Protein 6TU2 (pdb70)

Foldseek 3Di:
DFQADADPPDDLLVLLVQCCVQQPDPAGNLVSLLVRLLRHAQVSLVVNQVSNCVVPVDGSLVRLCVRDDDLLSVLSNLSNDDLLVSLLVQCVVQLPDPHGPLVSLLLVLQADALVSLVSNQVVNVVVDVDGPLVSLVVHDDDLLSVLSVLSSNNAADADQDEDVVVLVVLLVQCCVQFVVDDAGDSVSLSCPLRHYHLNHVVSNQVVNCVPVVDGPLVRLVVRDDDSSNVNSVSNSCSSVPVLLSLLVVCVVQQPDLAGVSSSLSCSLSSCNPPQLVSNQVSNCVPPVDTSLVSLPVRDDDSSSVSSNSSSNHD/DFQADADDPADLLVLLVQLVVQQPDPAGDLVSVLVRLLRHAQVSLVVNQVSNCVVPVDRSLVSLCVRDDDLLSVLSNLSNDDLLVSLLVQCCVQLPDDHGPLVSLLLPLLADALVSLVSNQVVNVVVDVDGSLVSLVVHDDDLLSVLSNLSSNNAADADQDEDVVVLVVLLVVLCDQFVVHDAGPLVSLSCPLRHYHLNHVVSNQVVNCVVVVDGSLVRLPVRDDDSSSVNSVSNVVSSVPVLLSLLVVLVVQQPDLAGVSSSLSCSLSSCNVPQLVVNQVSNCVVPVDGSLVSLVVHDDDSSSVSSNSSSNYD/DFFADADDPQDLLVLLVQLVVQLPDPAGNLVSLLVRLLRHAQVSLQSNQVNNCVVPVDGPLVSLCVRDDDLSNVLSNLSNDDLLVSLLVQCVVQLPDPHGPLVSLLLVLLADALVSLVVNQVVNVVVDVDGPLVSLVVHDDDVLNVLSNLSSNSAADADQDEDVVVLVVLLVVLCVQFDVDPAHDSVSLSCPLRHYHLNHVVVSQVVNCVVVVDGSLVRLVVHDDDSSNVSSVSNVCNSVPVLLSLLVVCVVQQPDLAGVSVSLSCSLSSCNPPQLVVNQVSNCVPPVDGSLVRLVVRDDDSSSVSSNSSNNYD

Organism: Rattus norvegicus (NCBI:txid10116)

InterPro domains:
  IPR001464 Annexin [PR00196] (212-234)
  IPR001464 Annexin [PR00196] (252-268)
  IPR001464 Annexin [PR00196] (279-300)
  IPR001464 Annexin [PR00196] (362-388)
  IPR001464 Annexin [PR00196] (442-462)
  IPR001464 Annexin [PR00196] (486-499)
  IPR008157 Annexin A11 [PR01810] (33-47)
  IPR008157 Annexin A11 [PR01810] (50-64)
  IPR008157 Annexin A11 [PR01810] (95-105)
  IPR008157 Annexin A11 [PR01810] (165-177)
  IPR008157 Annexin A11 [PR01810] (180-190)
  IPR018252 Annexin repeat, conserved site [PS00223] (215-267)
  IPR018252 Annexin repeat, conserved site [PS00223] (287-339)
  IPR018252 Annexin repeat, conserved site [PS00223] (446-498)
  IPR018502 Annexin repeat [PF00191] (202-267)
  IPR018502 Annexin repeat [PF00191] (274-339)
  IPR018502 Annexin repeat [PF00191] (358-422)
  IPR018502 Annexin repeat [PF00191] (433-498)
  IPR018502 Annexin repeat [PS51897] (198-269)
  IPR018502 Annexin repeat [PS51897] (270-341)

Nearest PDB structures (foldseek):
  6tu2-assembly1_A  TM=1.003E+00  e=9.450E-45  Rattus norvegicus
  2zoc-assembly2_B  TM=9.859E-01  e=3.341E-31  Homo sapiens
  1n42-assembly1_A  TM=9.810E-01  e=4.465E-30  Rattus norvegicus
  1bc3-assembly1_A  TM=9.814E-01  e=4.662E-30  Ra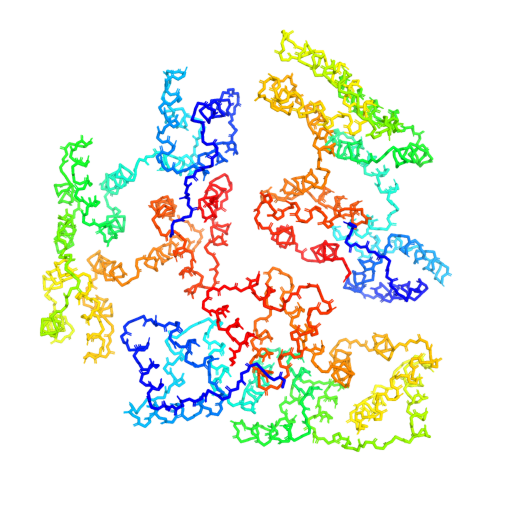ttus norvegicus
  1aii-assembly1_A  TM=9.787E-01  e=2.026E-29  Homo sapiens

CATH classification: 1.10.220.10 (+3 more: 1.10.220.10, 1.10.220.10, 1.10.220.10)

Secondary structure (DSSP, 8-state):
--S--PPSS--HHHHHHHHHHHHSSSS--HHHHHHHHTTS-HHHHHHHHHHHHHHHSS-HHHHHHHH--HHHHHHHHHHHS-HHHHHHHHHHHHHSSSS--HHHHHHHHHHS-HHHHHHHHHHHHHHSSS-HHHHHHHH--HHHHHHHHHHTT----------HHHHHHHHHHHHHHTTTSSS--HHHHHHHHHHS-HHHHHHHHHHHHHHHSS-HHHHHHHH--HHHHHHHHHHHHHHHHHHHHHHHHHHHHHSSSS--HHHHHHHHHHHTTTTHHHHHHHHHHHHSS-HHHHHHHH--HHHHHHHHHHHH--/--S----SS--HHHHHHHHHHHHSSSS--HHHHHHHHTTS-HHHHHHHHHHHHHHHSS-HHHHHHHH--HHHHHHHHHHHS-HHHHHHHHHHHHHSSSS--HHHHHHHHHHS-HHHHHHHHHHHHHHSSS-HHHHHHHH--HHHHHHHHHHTT----------HHHHHHHHHHHHHHTTTSSS--HHHHHHHHHHS-HHHHHHHHHHHHHHHSS-HHHHHHHH--HHHHHHHHHHHHHHHHHHHHHHHHHHHHH-SSS--HHHHHHHHHHTTTTTHHHHHHHHHHHHSS-HHHHHHHH--HHHHHHHHHHHH--/--S----SS--HHHHHHHHHHHHSSSS--HHHHHHHHTTS-HHHHHHHHHHHHHHHSS-HHHHHHHH--HHHHHHHHHHHS-HHHHHHHHHHHHHSSSS--HHHHHHHHHH--HHHHHHHHHHHHHHSSS-HHHHHHHH--HHHHHHHHHHTT----------HHHHHHHHHHHHHHTTTSSS--HHHHHHHHHHS-HHHHHHHHHHHHHHHSS-HHHHHHHH--HHHHHHHHHHHHHHHHHHHHHHHHHHHHHSSSS--HHHHHHHHHHHTTTTHHHHHHHHHHHHSS-HHHHHHHH--HHHHHHHHHHHH--

Structure (mmCIF, N/CA/C/O backbone):
data_6TU2
#
_entry.id   6TU2
#
_cell.length_a   39.070
_cell.length_b   86.690
_cell.length_c   87.300
_cell.angle_alpha   114.000
_cell.angle_beta   101.980
_cell.angle_gamma   97.210
#
_symmetry.space_group_name_H-M   'P 1'
#
loop_
_entity.id
_entity.type
_entity.pdbx_description
1 polymer Annexin
2 non-polymer 'CALCIUM ION'
3 water water
#
loop_
_atom_site.group_PDB
_atom_site.id
_atom_site.type_symbol
_atom_site.label_atom_id
_atom_site.label_alt_id
_atom_site.label_comp_id
_atom_site.label_asym_id
_atom_site.label_entity_id
_atom_site.label_seq_id
_atom_site.pdbx_PDB_ins_code
_atom_site.Cartn_x
_atom_site.Cartn_y
_atom_site.Cartn_z
_atom_site.occupancy
_atom_site.B_iso_or_equiv
_atom_site.auth_seq_id
_atom_site.auth_comp_id
_atom_site.auth_asym_id
_atom_site.auth_atom_id
_atom_site.pdbx_PDB_model_num
ATOM 1 N N . ARG A 1 12 ? 39.78800 10.10100 -3.53300 1.000 49.67000 189 ARG A N 1
ATOM 2 C CA . ARG A 1 12 ? 39.12900 11.09400 -2.69100 1.000 43.49000 189 ARG A CA 1
ATOM 3 C C . ARG A 1 12 ? 37.70700 10.65900 -2.33700 1.000 44.11000 189 ARG A C 1
ATOM 4 O O . ARG A 1 12 ? 37.02900 11.31500 -1.54900 1.000 43.41000 189 ARG A O 1
ATOM 24 N N . GLY A 1 13 ? 37.25800 9.54400 -2.92600 1.000 49.22000 190 GLY A N 1
ATOM 25 C CA . GLY A 1 13 ? 35.98000 8.96700 -2.56500 1.000 48.55000 190 GLY A CA 1
ATOM 26 C C . GLY A 1 13 ? 36.11700 7.92400 -1.46800 1.000 43.48000 190 GLY A C 1
ATOM 27 O O . GLY A 1 13 ? 37.21700 7.52300 -1.09600 1.000 47.88000 190 GLY A O 1
ATOM 31 N N . THR A 1 14 ? 34.96900 7.49200 -0.94400 1.000 40.42000 191 THR A N 1
ATOM 32 C CA . THR A 1 14 ? 34.94500 6.48700 0.11200 1.000 49.54000 191 THR A CA 1
ATOM 33 C C . THR A 1 14 ? 34.63700 5.08900 -0.40200 1.000 49.68000 191 THR A C 1
ATOM 34 O O . THR A 1 14 ? 35.00400 4.10900 0.25500 1.000 54.44000 191 THR A O 1
ATOM 45 N N . ILE A 1 15 ? 33.97200 4.97600 -1.54700 1.000 52.29000 192 ILE A N 1
ATOM 46 C CA . ILE A 1 15 ? 33.62300 3.69500 -2.14700 1.000 47.43000 192 ILE A CA 1
ATOM 47 C C . ILE A 1 15 ? 34.46200 3.51700 -3.40200 1.000 50.31000 192 ILE A C 1
ATOM 48 O O . ILE A 1 15 ? 34.47600 4.39000 -4.27900 1.000 57.62000 192 ILE A O 1
ATOM 64 N N . THR A 1 16 ? 35.17200 2.39700 -3.47900 1.000 57.20000 193 THR A N 1
ATOM 65 C CA . THR A 1 16 ? 36.00300 2.05900 -4.62200 1.000 53.12000 193 THR A CA 1
ATOM 66 C C . THR A 1 16 ? 35.71300 0.62100 -5.03100 1.000 52.31000 193 THR A C 1
ATOM 67 O O . THR A 1 16 ? 34.95700 -0.09600 -4.36900 1.000 49.43000 193 THR A O 1
ATOM 78 N N . ASP A 1 17 ? 36.31800 0.20300 -6.13900 1.000 55.30000 194 ASP A N 1
ATOM 79 C CA . ASP A 1 17 ? 36.06100 -1.13000 -6.66500 1.000 51.37000 194 ASP A CA 1
ATOM 80 C C . ASP A 1 17 ? 36.40300 -2.19400 -5.63200 1.000 52.87000 194 ASP A C 1
ATOM 81 O O . ASP A 1 17 ? 37.51100 -2.21800 -5.08600 1.000 56.59000 194 ASP A O 1
ATOM 90 N N . ALA A 1 18 ? 35.44400 -3.07500 -5.36400 1.000 54.34000 195 ALA A N 1
ATOM 91 C CA . ALA A 1 18 ? 35.71000 -4.24000 -4.53500 1.000 52.80000 195 ALA A CA 1
ATOM 92 C C . ALA A 1 18 ? 36.63100 -5.20100 -5.27500 1.000 49.28000 195 ALA A C 1
ATOM 93 O O . ALA A 1 18 ? 36.48900 -5.41400 -6.48200 1.000 57.51000 195 ALA A O 1
ATOM 100 N N . SER A 1 19 ? 37.58300 -5.77500 -4.54900 1.000 56.51000 196 SER A N 1
ATOM 101 C CA . SER A 1 19 ? 38.51900 -6.71400 -5.14700 1.000 58.53000 196 SER A CA 1
ATOM 102 C C . SER A 1 19 ? 37.90500 -8.11200 -5.22000 1.000 56.53000 196 SER A C 1
ATOM 103 O O . SER A 1 19 ? 36.92200 -8.42500 -4.54200 1.000 55.51000 196 SER A O 1
ATOM 111 N N . GLY A 1 20 ? 38.50200 -8.95500 -6.06100 1.000 57.41000 197 GLY A N 1
ATOM 112 C CA . GLY A 1 20 ? 37.98700 -10.29300 -6.28400 1.000 61.14000 197 GLY A CA 1
ATOM 113 C C . GLY A 1 20 ? 36.51000 -10.27600 -6.61400 1.000 61.48000 197 GLY A C 1
ATOM 114 O O . GLY A 1 20 ? 35.69600 -10.87600 -5.90400 1.000 54.87000 197 GLY A O 1
ATOM 118 N N . PHE A 1 21 ? 36.15500 -9.58900 -7.69600 1.000 57.16000 198 PHE A N 1
ATOM 119 C CA . PHE A 1 21 ? 34.76400 -9.31100 -8.01500 1.000 52.96000 198 PHE A CA 1
ATOM 120 C C . PHE A 1 21 ? 34.18100 -10.39000 -8.91600 1.000 49.13000 198 PHE A C 1
ATOM 121 O O . PHE A 1 21 ? 34.81000 -10.81600 -9.88800 1.000 52.21000 198 PHE A O 1
ATOM 138 N N . ASP A 1 22 ? 32.96800 -10.82700 -8.57900 1.000 45.05000 199 ASP A N 1
ATOM 139 C CA . ASP A 1 22 ? 32.18800 -11.73600 -9.40800 1.000 47.96000 199 ASP A CA 1
ATOM 140 C C . ASP A 1 22 ? 30.72900 -11.29400 -9.37300 1.000 44.64000 199 ASP A C 1
ATOM 141 O O . ASP A 1 22 ? 30.05400 -11.47000 -8.35100 1.000 41.74000 199 ASP A O 1
ATOM 150 N N . PRO A 1 23 ? 30.20300 -10.71700 -10.46000 1.000 50.89000 200 PRO A N 1
ATOM 151 C CA . PRO A 1 23 ? 28.82900 -10.18800 -10.39200 1.000 48.94000 200 PRO A CA 1
ATOM 152 C C . PRO A 1 23 ? 27.76400 -11.26800 -10.34700 1.000 42.56000 200 PRO A C 1
ATOM 153 O O . PRO A 1 23 ? 26.74200 -11.09200 -9.67200 1.000 40.35000 200 PRO A O 1
ATOM 164 N N . LEU A 1 24 ? 27.96100 -12.37800 -11.06100 1.000 49.63000 201 LEU A N 1
ATOM 165 C CA . LEU A 1 24 ? 26.98000 -13.45600 -11.02100 1.000 53.06000 201 LEU A CA 1
ATOM 166 C C . LEU A 1 24 ? 26.79800 -13.98500 -9.60500 1.000 49.51000 201 LEU A C 1
ATOM 167 O O . LEU A 1 24 ? 25.69900 -14.40900 -9.23300 1.000 50.63000 201 LEU A O 1
ATOM 183 N N . ARG A 1 25 ? 27.85900 -13.96000 -8.80100 1.000 47.49000 202 ARG A N 1
ATOM 184 C CA . ARG A 1 25 ? 27.76800 -14.43200 -7.42600 1.000 55.56000 202 ARG A CA 1
ATOM 185 C C . ARG A 1 25 ? 27.09000 -13.41000 -6.52500 1.000 50.89000 202 ARG A C 1
ATOM 186 O O . ARG A 1 25 ? 26.29100 -13.77700 -5.65600 1.000 49.95000 202 ARG A O 1
ATOM 207 N N . ASP A 1 26 ? 27.41800 -12.12900 -6.69400 1.000 52.30000 203 ASP A N 1
ATOM 208 C CA . ASP A 1 26 ? 26.71700 -11.09600 -5.94300 1.000 46.51000 203 ASP A CA 1
ATOM 209 C C . ASP A 1 26 ? 25.23700 -11.07700 -6.29500 1.000 43.68000 203 ASP A C 1
ATOM 210 O O . ASP A 1 26 ? 24.39700 -10.80200 -5.43100 1.000 41.72000 203 ASP A O 1
ATOM 219 N N . ALA A 1 27 ? 24.90000 -11.37900 -7.55100 1.000 40.53000 204 ALA A N 1
ATOM 220 C CA . ALA A 1 27 ? 23.49800 -11.52500 -7.92300 1.000 37.41000 204 ALA A CA 1
ATOM 221 C C . ALA A 1 27 ? 22.87100 -12.70900 -7.20200 1.000 40.99000 204 ALA A C 1
ATOM 222 O O . ALA A 1 27 ? 21.70100 -12.66000 -6.80600 1.000 40.80000 204 ALA A O 1
ATOM 229 N N . GLU A 1 28 ? 23.63700 -13.78800 -7.03500 1.000 45.46000 205 GLU A N 1
ATOM 230 C CA . GLU A 1 28 ? 23.16600 -14.92600 -6.25500 1.000 50.42000 205 GLU A CA 1
ATOM 231 C C . GLU A 1 28 ? 22.92100 -14.52700 -4.80600 1.000 49.00000 205 GLU A C 1
ATOM 232 O O . GLU A 1 28 ? 21.91900 -14.92700 -4.20300 1.000 43.83000 205 GLU A O 1
ATOM 244 N N . VAL A 1 29 ? 23.82000 -13.72300 -4.23400 1.000 48.69000 206 VAL A N 1
ATOM 245 C CA . VAL A 1 29 ? 23.62200 -13.23900 -2.87200 1.000 46.33000 206 VAL A CA 1
ATOM 246 C C . VAL A 1 29 ? 22.32100 -12.45500 -2.76800 1.000 42.71000 206 VAL A C 1
ATOM 247 O O . VAL A 1 29 ? 21.56000 -12.61000 -1.80400 1.000 43.90000 206 VAL A O 1
ATOM 260 N N . LEU A 1 30 ? 22.04400 -11.59900 -3.75400 1.000 43.83000 207 LEU A N 1
ATOM 261 C CA . LEU A 1 30 ? 20.85300 -10.75900 -3.68300 1.000 47.05000 207 LEU A CA 1
ATOM 262 C C . LEU A 1 30 ? 19.58800 -11.57400 -3.91600 1.000 44.15000 207 LEU A C 1
ATOM 263 O O . LEU A 1 30 ? 18.55100 -11.31300 -3.29400 1.000 43.43000 207 LEU A O 1
ATOM 279 N N . ARG A 1 31 ? 19.65000 -12.56000 -4.81200 1.000 48.35000 208 ARG A N 1
ATOM 280 C CA . ARG A 1 31 ? 18.50900 -13.44300 -5.02300 1.000 47.45000 208 ARG A CA 1
ATOM 281 C C . ARG A 1 31 ? 18.14400 -14.16800 -3.73300 1.000 48.33000 208 ARG A C 1
ATOM 282 O O . ARG A 1 31 ? 16.97200 -14.21600 -3.34100 1.000 53.08000 208 ARG A O 1
ATOM 303 N N . LYS A 1 32 ? 19.14300 -14.73400 -3.05400 1.000 44.30000 209 LYS A N 1
ATOM 304 C CA . LYS A 1 32 ? 18.87700 -15.44600 -1.80900 1.000 50.48000 209 LYS A CA 1
ATOM 305 C C . LYS A 1 32 ? 18.36200 -14.50900 -0.72500 1.000 48.90000 209 LYS A C 1
ATOM 306 O O . LYS A 1 32 ? 17.59100 -14.93200 0.14300 1.000 49.58000 209 LYS A O 1
ATOM 325 N N . ALA A 1 33 ? 18.76600 -13.23700 -0.75700 1.000 44.82000 210 ALA A N 1
ATOM 326 C CA . ALA A 1 33 ? 18.30500 -12.29000 0.25000 1.000 43.97000 210 ALA A CA 1
ATOM 327 C C . ALA A 1 33 ? 16.85500 -11.87800 0.03700 1.000 47.33000 210 ALA A C 1
ATOM 328 O O . ALA A 1 33 ? 16.22100 -11.38600 0.97600 1.000 48.51000 210 ALA A O 1
ATOM 335 N N . MET A 1 34 ? 16.31800 -12.06400 -1.16800 1.000 47.87000 211 MET A N 1
ATOM 336 C CA . MET A 1 34 ? 14.94400 -11.69400 -1.47700 1.000 50.20000 211 MET A CA 1
ATOM 337 C C . MET A 1 34 ? 14.03900 -12.88500 -1.73200 1.000 53.11000 211 MET A C 1
ATOM 338 O O . MET A 1 34 ? 12.83000 -12.78300 -1.51200 1.000 48.76000 211 MET A O 1
ATOM 352 N N . LYS A 1 35 ? 14.59200 -14.00200 -2.19600 1.000 57.80000 212 LYS A N 1
ATOM 353 C CA . LYS A 1 35 ? 13.78400 -15.18300 -2.46400 1.000 56.16000 212 LYS A CA 1
ATOM 354 C C . LYS A 1 35 ? 13.15200 -15.69500 -1.17600 1.000 55.70000 212 LYS A C 1
ATOM 355 O O . LYS A 1 35 ? 13.79600 -15.74900 -0.12500 1.000 52.75000 212 LYS A O 1
ATOM 374 N N . GLY A 1 36 ? 11.87900 -16.06600 -1.26200 1.000 59.28000 213 GLY A N 1
ATOM 375 C CA . GLY A 1 36 ? 11.16900 -16.60300 -0.12000 1.000 60.28000 213 GLY A CA 1
ATOM 376 C C . GLY A 1 36 ? 10.51300 -15.52600 0.71800 1.000 56.01000 213 GLY A C 1
ATOM 377 O O . GLY A 1 36 ? 10.50900 -14.33900 0.38500 1.000 62.94000 213 GLY A O 1
ATOM 381 N N . PHE A 1 37 ? 9.94300 -15.96200 1.83900 1.000 52.73000 214 PHE A N 1
ATOM 382 C CA . PHE A 1 37 ? 9.30000 -15.02700 2.74900 1.000 56.58000 214 PHE A CA 1
ATOM 383 C C . PHE A 1 37 ? 10.35200 -14.18200 3.45900 1.000 52.02000 214 PHE A C 1
ATOM 384 O O . PHE A 1 37 ? 11.51300 -14.57400 3.59800 1.000 59.54000 214 PHE A O 1
ATOM 401 N N . GLY A 1 38 ? 9.93400 -13.00600 3.90800 1.000 55.06000 215 GLY A N 1
ATOM 402 C CA . GLY A 1 38 ? 10.83500 -12.10000 4.59400 1.000 64.99000 215 GLY A CA 1
ATOM 403 C C . GLY A 1 38 ? 11.93700 -11.58700 3.68000 1.000 65.54000 215 GLY A C 1
ATOM 404 O O . GLY A 1 38 ? 12.03500 -11.93100 2.50200 1.000 66.18000 215 GLY A O 1
ATOM 408 N N . THR A 1 39 ? 12.78800 -10.74000 4.25600 1.000 60.72000 216 THR A N 1
ATOM 409 C CA . THR A 1 39 ? 13.86700 -10.10200 3.51800 1.000 51.91000 216 THR A CA 1
ATOM 410 C C . THR A 1 39 ? 15.10600 -10.01600 4.39600 1.000 49.12000 216 THR A C 1
ATOM 411 O O . THR A 1 39 ? 15.00500 -9.79900 5.60600 1.000 65.65000 216 THR A O 1
ATOM 422 N N . ASP A 1 40 ? 16.27500 -10.17900 3.77700 1.000 46.11000 217 ASP A N 1
ATOM 423 C CA . ASP A 1 40 ? 17.55900 -10.09400 4.47300 1.000 45.13000 217 ASP A CA 1
ATOM 424 C C . ASP A 1 40 ? 18.20100 -8.75400 4.12200 1.000 50.90000 217 ASP A C 1
ATOM 425 O O . ASP A 1 40 ? 19.08300 -8.65500 3.26800 1.000 48.17000 217 ASP A O 1
ATOM 434 N N . GLU A 1 41 ? 17.75100 -7.70500 4.81600 1.000 48.26000 218 GLU A N 1
ATOM 435 C CA . GLU A 1 41 ? 18.21600 -6.36000 4.49600 1.000 48.35000 218 GLU A CA 1
ATOM 436 C C . GLU A 1 41 ? 19.71900 -6.21500 4.70000 1.000 44.93000 218 GLU A C 1
ATOM 437 O O . GLU A 1 41 ? 20.36100 -5.40900 4.01800 1.000 50.52000 218 GLU A O 1
ATOM 449 N N . GLN A 1 42 ? 20.30000 -6.98100 5.62500 1.000 47.45000 219 GLN A N 1
ATOM 450 C CA . GLN A 1 42 ? 21.72000 -6.81700 5.91900 1.000 48.92000 219 GLN A CA 1
ATOM 451 C C . GLN A 1 42 ? 22.58800 -7.29800 4.76200 1.000 42.25000 219 GLN A C 1
ATOM 452 O O . GLN A 1 42 ? 23.62800 -6.69800 4.47000 1.000 41.91000 219 GLN A O 1
ATOM 466 N N . ALA A 1 43 ? 22.18400 -8.38300 4.09500 1.000 48.65000 220 ALA A N 1
ATOM 467 C CA . ALA A 1 43 ? 22.98800 -8.90900 2.99600 1.000 49.15000 220 ALA A CA 1
ATOM 468 C C . ALA A 1 43 ? 22.96700 -7.96900 1.79500 1.000 46.84000 220 ALA A C 1
ATOM 469 O O . ALA A 1 43 ? 23.97800 -7.81500 1.10000 1.000 51.11000 220 ALA A O 1
ATOM 476 N N . ILE A 1 44 ? 21.82000 -7.34000 1.53000 1.000 42.91000 221 ILE A N 1
ATOM 477 C CA . ILE A 1 44 ? 21.75000 -6.34200 0.46500 1.000 48.87000 221 ILE A CA 1
ATOM 478 C C . ILE A 1 44 ? 22.73700 -5.21500 0.73400 1.000 43.06000 221 ILE A C 1
ATOM 479 O O . ILE A 1 44 ? 23.46300 -4.77500 -0.16600 1.000 33.33000 221 ILE A O 1
ATOM 495 N N . ILE A 1 45 ? 22.78500 -4.73600 1.98000 1.000 51.41000 222 ILE A N 1
ATOM 496 C CA . ILE A 1 45 ? 23.66000 -3.62100 2.32800 1.000 48.13000 222 ILE A CA 1
ATOM 497 C C . ILE A 1 45 ? 25.12200 -4.03900 2.25000 1.000 52.11000 222 ILE A C 1
ATOM 498 O O . ILE A 1 45 ? 25.96400 -3.31100 1.71200 1.000 50.37000 222 ILE A O 1
ATOM 514 N N . ASP A 1 46 ? 25.45000 -5.21100 2.79900 1.000 49.25000 223 ASP A N 1
ATOM 515 C CA . ASP A 1 46 ? 26.83300 -5.67400 2.76900 1.000 51.15000 223 ASP A CA 1
ATOM 516 C C . ASP A 1 46 ? 27.34800 -5.80400 1.34300 1.000 53.40000 223 ASP A C 1
ATOM 517 O O . ASP A 1 46 ? 28.54400 -5.61300 1.09600 1.000 59.24000 223 ASP A O 1
ATOM 526 N N . CYS A 1 47 ? 26.46700 -6.12000 0.39400 1.000 49.63000 224 CYS A N 1
ATOM 527 C CA . CYS A 1 47 ? 26.87700 -6.34100 -0.99800 1.000 46.25000 224 CYS A CA 1
ATOM 528 C C . CYS A 1 47 ? 26.87500 -5.03100 -1.78100 1.000 49.07000 224 CYS A C 1
ATOM 529 O O . CYS A 1 47 ? 27.93300 -4.52900 -2.17000 1.000 46.52000 224 CYS A O 1
ATOM 537 N N . LEU A 1 48 ? 25.68800 -4.46700 -2.01900 1.000 43.56000 225 LEU A N 1
ATOM 538 C CA . LEU A 1 48 ? 25.59200 -3.27900 -2.86200 1.000 44.65000 225 LEU A CA 1
ATOM 539 C C . LEU A 1 48 ? 26.39500 -2.11800 -2.28600 1.000 45.01000 225 LEU A C 1
ATOM 540 O O . LEU A 1 48 ? 27.04300 -1.37300 -3.03000 1.000 50.50000 225 LEU A O 1
ATOM 556 N N . GLY A 1 49 ? 26.36500 -1.94700 -0.96400 1.000 40.31000 226 GLY A N 1
ATOM 557 C CA . GLY A 1 49 ? 27.08600 -0.85300 -0.34200 1.000 41.75000 226 GLY A CA 1
ATOM 558 C C . GLY A 1 49 ? 28.59400 -0.97600 -0.41700 1.000 50.38000 226 GLY A C 1
ATOM 559 O O . GLY A 1 49 ? 29.29600 0.01700 -0.19600 1.000 53.12000 226 GLY A O 1
ATOM 563 N N . SER A 1 50 ? 29.11100 -2.16800 -0.72200 1.000 44.49000 227 SER A N 1
ATOM 564 C CA . SER A 1 50 ? 30.54800 -2.40000 -0.79000 1.000 45.70000 227 SER A CA 1
ATOM 565 C C . SER A 1 50 ? 31.03000 -2.60100 -2.22300 1.000 48.39000 227 SER A C 1
ATOM 566 O O . SER A 1 50 ? 32.10400 -3.17100 -2.43800 1.000 49.92000 227 SER A O 1
ATOM 574 N N . ARG A 1 51 ? 30.26000 -2.14000 -3.20600 1.000 49.08000 228 ARG A N 1
ATOM 575 C CA . ARG A 1 51 ? 30.62800 -2.24700 -4.61000 1.000 44.15000 228 ARG A CA 1
ATOM 576 C C . ARG A 1 51 ? 30.58900 -0.87200 -5.25600 1.000 43.64000 228 ARG A C 1
ATOM 577 O O . ARG A 1 51 ? 29.72300 -0.05100 -4.93800 1.000 42.05000 228 ARG A O 1
ATOM 598 N N . SER A 1 52 ? 31.53000 -0.62500 -6.16400 1.000 43.57000 229 SER A N 1
ATOM 599 C CA . SER A 1 52 ? 31.47200 0.58200 -6.97200 1.000 46.55000 229 SER A CA 1
ATOM 600 C C . SER A 1 52 ? 30.22700 0.55600 -7.85300 1.000 43.66000 229 SER A C 1
ATOM 601 O O . SER A 1 52 ? 29.61600 -0.49300 -8.08200 1.000 39.17000 229 SER A O 1
ATOM 609 N N . ASN A 1 53 ? 29.85000 1.73400 -8.35600 1.000 42.99000 230 ASN A N 1
ATOM 610 C CA . ASN A 1 53 ? 28.64000 1.82500 -9.16600 1.000 43.45000 230 ASN A CA 1
ATOM 611 C C . ASN A 1 53 ? 28.75400 0.97600 -10.42500 1.000 38.84000 230 ASN A C 1
ATOM 612 O O . ASN A 1 53 ? 27.79700 0.29300 -10.80700 1.000 35.58000 230 ASN A O 1
ATOM 623 N N . LYS A 1 54 ? 29.91400 1.00900 -11.08900 1.000 39.07000 231 LYS A N 1
ATOM 624 C CA . LYS A 1 54 ? 30.08600 0.20100 -12.29200 1.000 41.38000 231 LYS A CA 1
ATOM 625 C C . LYS A 1 54 ? 29.91600 -1.28100 -11.99200 1.000 38.25000 231 LYS A C 1
ATOM 626 O O . LYS A 1 54 ? 29.42100 -2.03300 -12.83900 1.000 44.30000 231 LYS A O 1
ATOM 645 N N . GLN A 1 55 ? 30.31800 -1.71900 -10.79800 1.000 42.17000 232 GLN A N 1
ATOM 646 C CA . GLN A 1 55 ? 30.13400 -3.11600 -10.42500 1.000 35.54000 232 GLN A CA 1
ATOM 647 C C . GLN A 1 55 ? 28.66800 -3.43500 -10.16600 1.000 34.70000 232 GLN A C 1
ATOM 648 O O . GLN A 1 55 ? 28.21200 -4.54000 -10.47600 1.000 35.56000 232 GLN A O 1
ATOM 662 N N . ARG A 1 56 ? 27.91200 -2.48600 -9.61300 1.000 34.85000 233 ARG A N 1
ATOM 663 C CA . ARG A 1 56 ? 26.48300 -2.70800 -9.44200 1.000 38.66000 233 ARG A CA 1
ATOM 664 C C . ARG A 1 56 ? 25.77200 -2.84900 -10.78000 1.000 38.30000 233 ARG A C 1
ATOM 665 O O . ARG A 1 56 ? 24.70600 -3.47100 -10.84200 1.000 38.88000 233 ARG A O 1
ATOM 686 N N . GLN A 1 57 ? 26.34000 -2.29300 -11.85200 1.000 36.11000 234 GLN A N 1
ATOM 687 C CA . GLN A 1 57 ? 25.74800 -2.46800 -13.17300 1.000 36.50000 234 GLN A CA 1
ATOM 688 C C . GLN A 1 57 ? 26.01400 -3.87000 -13.70400 1.000 36.15000 234 GLN A C 1
ATOM 689 O O . GLN A 1 57 ? 25.12400 -4.49800 -14.28900 1.000 32.23000 234 GLN A O 1
ATOM 703 N N . GLN A 1 58 ? 27.23400 -4.37300 -13.51100 1.000 36.30000 235 GLN A N 1
ATOM 704 C CA . GLN A 1 58 ? 27.52200 -5.76400 -13.84500 1.000 44.19000 235 GLN A CA 1
ATOM 705 C C . GLN A 1 58 ? 26.62000 -6.71000 -13.06200 1.000 36.98000 235 GLN A C 1
ATOM 706 O O . GLN A 1 58 ? 26.02600 -7.63300 -13.63000 1.000 40.29000 235 GLN A O 1
ATOM 720 N N . ILE A 1 59 ? 26.50600 -6.49400 -11.74900 1.000 36.76000 236 ILE A N 1
ATOM 721 C CA . ILE A 1 59 ? 25.60300 -7.30600 -10.93600 1.000 40.66000 236 ILE A CA 1
ATOM 722 C C . ILE A 1 59 ? 24.19800 -7.26400 -11.51300 1.000 42.61000 236 ILE A C 1
ATOM 723 O O . ILE A 1 59 ? 23.50900 -8.28800 -11.60100 1.000 50.14000 236 ILE A O 1
ATOM 739 N N . LEU A 1 60 ? 23.74900 -6.07300 -11.90800 1.000 37.88000 237 LEU A N 1
ATOM 740 C CA . LEU A 1 60 ? 22.41700 -5.93100 -12.47900 1.000 40.55000 237 LEU A CA 1
ATOM 741 C C . LEU A 1 60 ? 22.26700 -6.78500 -13.72900 1.000 43.08000 237 LEU A C 1
ATOM 742 O O . LEU A 1 60 ? 21.23500 -7.43700 -13.92700 1.000 42.21000 237 LEU A O 1
ATOM 758 N N . LEU A 1 61 ? 23.29800 -6.80400 -14.57700 1.000 44.03000 238 LEU A N 1
ATOM 759 C CA . LEU A 1 61 ? 23.24200 -7.59100 -15.80400 1.000 45.19000 238 LEU A CA 1
ATOM 760 C C . LEU A 1 61 ? 23.35700 -9.08100 -15.51000 1.000 38.49000 238 LEU A C 1
ATOM 761 O O . LEU A 1 61 ? 22.73100 -9.90300 -16.18800 1.000 39.41000 238 LEU A O 1
ATOM 777 N N . SER A 1 62 ? 24.15500 -9.44900 -14.50500 1.000 44.68000 239 SER A N 1
ATOM 778 C CA . SER A 1 62 ? 24.26800 -10.85500 -14.13100 1.000 42.33000 239 SER A CA 1
ATOM 779 C C . SER A 1 62 ? 22.98400 -11.36000 -13.48600 1.000 31.65000 239 SER A C 1
ATOM 780 O O . SER A 1 62 ? 22.57400 -12.50300 -13.71500 1.000 34.70000 239 SER A O 1
ATOM 788 N N . PHE A 1 63 ? 22.33700 -10.52400 -12.67400 1.000 36.33000 240 PHE A N 1
ATOM 789 C CA . PHE A 1 63 ? 21.08400 -10.92600 -12.04300 1.000 38.86000 240 PHE A CA 1
ATOM 790 C C . PHE A 1 63 ? 20.03200 -11.26200 -13.09200 1.000 31.28000 240 PHE A C 1
ATOM 791 O O . PHE A 1 63 ? 19.38400 -12.31200 -13.02700 1.000 34.94000 240 PHE A O 1
ATOM 808 N N . LYS A 1 64 ? 19.85500 -10.38000 -14.07600 1.000 34.47000 241 LYS A N 1
ATOM 809 C CA . LYS A 1 64 ? 18.84600 -10.60500 -15.10500 1.000 38.03000 241 LYS A CA 1
ATOM 810 C C . LYS A 1 64 ? 19.21000 -11.78300 -16.00100 1.000 39.66000 241 LYS A C 1
ATOM 811 O O . LYS A 1 64 ? 18.32200 -12.51700 -16.45100 1.000 34.03000 241 LYS A O 1
ATOM 830 N N . THR A 1 65 ? 20.50400 -11.98700 -16.26100 1.000 35.49000 242 THR A N 1
ATOM 831 C CA . THR A 1 65 ? 20.92900 -13.12200 -17.07300 1.000 38.85000 242 THR A CA 1
ATOM 832 C C . THR A 1 65 ? 20.60200 -14.44200 -16.38600 1.000 37.83000 242 THR A C 1
ATOM 833 O O . THR A 1 65 ? 20.04400 -15.35800 -17.00400 1.000 34.57000 242 THR A O 1
ATOM 844 N N . ALA A 1 66 ? 20.94500 -14.55900 -15.10100 1.000 35.13000 243 ALA A N 1
ATOM 845 C CA . ALA A 1 66 ? 20.80400 -15.83800 -14.41500 1.000 40.83000 243 ALA A CA 1
ATOM 846 C C . ALA A 1 66 ? 19.34200 -16.19900 -14.19600 1.000 41.86000 243 ALA A C 1
ATOM 847 O O . ALA A 1 66 ? 18.94600 -17.35100 -14.40700 1.000 38.06000 243 ALA A O 1
ATOM 854 N N . TYR A 1 67 ? 18.52100 -15.23400 -13.77700 1.000 34.57000 244 TYR A N 1
ATOM 855 C CA . TYR A 1 67 ? 17.17000 -15.52700 -13.32500 1.000 35.19000 244 TYR A CA 1
ATOM 856 C C . TYR A 1 67 ? 16.07900 -14.94100 -14.20500 1.000 36.20000 244 TYR A C 1
ATOM 857 O O . TYR A 1 67 ? 14.90000 -15.22400 -13.96300 1.000 37.40000 244 TYR A O 1
ATOM 875 N N . GLY A 1 68 ? 16.42600 -14.14600 -15.21300 1.000 41.36000 245 GLY A N 1
ATOM 876 C CA . GLY A 1 68 ? 15.40400 -13.52000 -16.03200 1.000 33.84000 245 GLY A CA 1
ATOM 877 C C . GLY A 1 68 ? 14.43900 -12.66300 -15.24600 1.000 39.10000 245 GLY A C 1
ATOM 878 O O . GLY A 1 68 ? 13.26500 -12.55800 -15.61700 1.000 37.97000 245 GLY A O 1
ATOM 882 N N . LYS A 1 69 ? 14.90100 -12.05900 -14.15500 1.000 43.86000 246 LYS A N 1
ATOM 883 C CA . LYS A 1 69 ? 14.12800 -11.10800 -13.37400 1.000 38.40000 246 LYS A CA 1
ATOM 884 C C . LYS A 1 69 ? 14.89200 -9.79500 -13.30900 1.000 34.23000 246 LYS A C 1
ATOM 885 O O . LYS A 1 69 ? 16.11500 -9.76000 -13.46600 1.000 36.07000 246 LYS A O 1
ATOM 904 N N . ASP A 1 70 ? 14.16000 -8.71000 -13.07200 1.000 39.97000 247 ASP A N 1
ATOM 905 C CA . ASP A 1 70 ? 14.76100 -7.38600 -12.98100 1.000 42.14000 247 ASP A CA 1
ATOM 906 C C . ASP A 1 70 ? 15.12600 -7.10500 -11.52900 1.000 36.68000 247 ASP A C 1
ATOM 907 O O . ASP A 1 70 ? 14.24700 -7.02500 -10.66500 1.000 43.84000 247 ASP A O 1
ATOM 916 N N . LEU A 1 71 ? 16.42500 -6.95500 -11.27100 1.000 41.19000 248 LEU A N 1
ATOM 917 C CA . LEU A 1 71 ? 16.90000 -6.69900 -9.91600 1.000 36.86000 248 LEU A CA 1
ATOM 918 C C . LEU A 1 71 ? 16.23400 -5.46400 -9.32100 1.000 43.83000 248 LEU A C 1
ATOM 919 O O . LEU A 1 71 ? 15.69900 -5.50800 -8.20700 1.000 43.33000 248 LEU A O 1
ATOM 935 N N . ILE A 1 72 ? 16.25800 -4.34800 -10.05200 1.000 45.94000 249 ILE A N 1
ATOM 936 C CA . ILE A 1 72 ? 15.68000 -3.11200 -9.53300 1.000 44.75000 249 ILE A CA 1
ATOM 937 C C . ILE A 1 72 ? 14.20300 -3.30600 -9.21600 1.000 49.13000 249 ILE A C 1
ATOM 938 O O . ILE A 1 72 ? 13.70200 -2.81500 -8.19700 1.000 45.46000 249 ILE A O 1
ATOM 954 N N . LYS A 1 73 ? 13.48200 -4.02200 -10.07900 1.000 50.04000 250 LYS A N 1
ATOM 955 C CA . LYS A 1 73 ? 12.06400 -4.24800 -9.82500 1.000 49.85000 250 LYS A CA 1
ATOM 956 C C . LYS A 1 73 ? 11.85900 -5.03900 -8.54000 1.000 47.66000 250 LYS A C 1
ATOM 957 O O . LYS A 1 73 ? 10.92300 -4.77000 -7.77800 1.000 44.73000 250 LYS A O 1
ATOM 976 N N . ASP A 1 74 ? 12.72700 -6.01900 -8.28000 1.000 41.87000 251 ASP A N 1
ATOM 977 C CA . ASP A 1 74 ? 12.54700 -6.87100 -7.10900 1.000 52.80000 251 ASP A CA 1
ATOM 978 C C . ASP A 1 74 ? 12.87200 -6.11800 -5.82400 1.000 50.57000 251 ASP A C 1
ATOM 979 O O . ASP A 1 74 ? 12.10200 -6.16300 -4.85900 1.000 46.56000 251 ASP A O 1
ATOM 988 N N . LEU A 1 75 ? 14.01100 -5.42200 -5.79000 1.000 50.16000 252 LEU A N 1
ATOM 989 C CA . LEU A 1 75 ? 14.32500 -4.59200 -4.63200 1.000 45.73000 252 LEU A CA 1
ATOM 990 C C . LEU A 1 75 ? 13.22500 -3.56900 -4.38500 1.000 42.92000 252 LEU A C 1
ATOM 991 O O . LEU A 1 75 ? 12.85900 -3.29900 -3.23500 1.000 42.62000 252 LEU A O 1
ATOM 1007 N N . LYS A 1 76 ? 12.67600 -2.99900 -5.45700 1.000 49.03000 253 LYS A N 1
ATOM 1008 C CA . LYS A 1 76 ? 11.65600 -1.96500 -5.31800 1.000 47.28000 253 LYS A CA 1
ATOM 1009 C C . LYS A 1 76 ? 10.41200 -2.50500 -4.62300 1.000 48.82000 253 LYS A C 1
ATOM 1010 O O . LYS A 1 76 ? 9.77700 -1.79600 -3.83300 1.000 45.38000 253 LYS A O 1
ATOM 1029 N N . SER A 1 77 ? 10.05600 -3.76100 -4.89000 1.000 50.57000 254 SER A N 1
ATOM 1030 C CA . SER A 1 77 ? 8.90800 -4.38400 -4.24600 1.000 48.17000 254 SER A CA 1
ATOM 1031 C C . SER A 1 77 ? 9.26000 -5.05200 -2.92500 1.000 54.70000 254 SER A C 1
ATOM 1032 O O . SER A 1 77 ? 8.36500 -5.28500 -2.10500 1.000 54.44000 254 SER A O 1
ATOM 1040 N N . GLU A 1 78 ? 10.53500 -5.36400 -2.70100 1.000 59.78000 255 GLU A N 1
ATOM 1041 C CA . GLU A 1 78 ? 10.95600 -6.02100 -1.47200 1.000 49.07000 255 GLU A CA 1
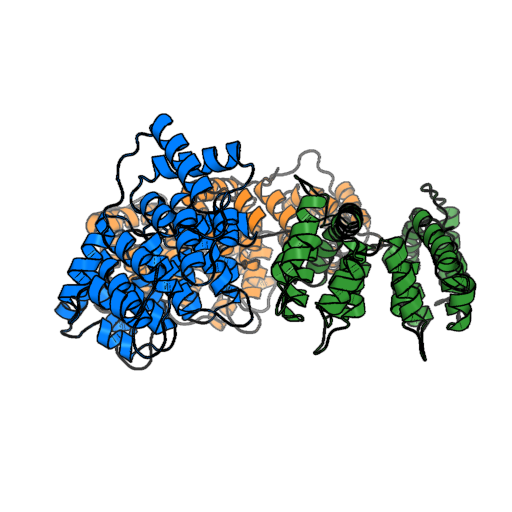ATOM 1042 C C . GLU A 1 78 ? 11.22400 -5.02300 -0.35200 1.000 48.90000 255 GLU A C 1
ATOM 1043 O O . GLU A 1 78 ? 10.91400 -5.30100 0.81100 1.000 50.76000 255 GLU A O 1
ATOM 1055 N N . LEU A 1 79 ? 11.79300 -3.86900 -0.68000 1.000 52.77000 256 LEU A N 1
ATOM 1056 C CA . LEU A 1 79 ? 12.15000 -2.85600 0.30000 1.000 47.21000 256 LEU A CA 1
ATOM 1057 C C . LEU A 1 79 ? 11.12600 -1.72800 0.29300 1.000 44.77000 256 LEU A C 1
ATOM 1058 O O . LEU A 1 79 ? 10.26100 -1.63900 -0.58200 1.000 46.31000 256 LEU A O 1
ATOM 1074 N N . SER A 1 80 ? 11.23500 -0.85200 1.28800 1.000 50.91000 257 SER A N 1
ATOM 1075 C CA . SER A 1 80 ? 10.30200 0.25600 1.42600 1.000 49.04000 257 SER A CA 1
ATOM 1076 C C . SER A 1 80 ? 10.97900 1.38100 2.19300 1.000 53.61000 257 SER A C 1
ATOM 1077 O O . SER A 1 80 ? 12.06100 1.21300 2.76300 1.000 49.60000 257 SER A O 1
ATOM 1085 N N . GLY A 1 81 ? 10.32200 2.54100 2.19800 1.000 51.65000 258 GLY A N 1
ATOM 1086 C CA . GLY A 1 81 ? 10.81100 3.67100 2.95600 1.000 46.60000 258 GLY A CA 1
ATOM 1087 C C . GLY A 1 81 ? 12.07900 4.26300 2.36300 1.000 52.87000 258 GLY A C 1
ATOM 1088 O O . GLY A 1 81 ? 12.44400 4.02600 1.20800 1.000 57.45000 258 GLY A O 1
ATOM 1092 N N . ASN A 1 82 ? 12.76000 5.05600 3.19200 1.000 46.97000 259 ASN A N 1
ATOM 1093 C CA . ASN A 1 82 ? 13.99700 5.69100 2.76000 1.000 45.52000 259 ASN A CA 1
ATOM 1094 C C . ASN A 1 82 ? 15.13200 4.69100 2.59600 1.000 45.59000 259 ASN A C 1
ATOM 1095 O O . ASN A 1 82 ? 16.11900 5.00000 1.92000 1.000 44.67000 259 ASN A O 1
ATOM 1106 N N . PHE A 1 83 ? 15.02000 3.50200 3.19200 1.000 41.33000 260 PHE A N 1
ATOM 1107 C CA . PHE A 1 83 ? 16.00400 2.46300 2.91300 1.000 47.51000 260 PHE A CA 1
ATOM 1108 C C . PHE A 1 83 ? 15.90700 2.00500 1.46400 1.000 42.82000 260 PHE A C 1
ATOM 1109 O O . PHE A 1 83 ? 16.93100 1.79600 0.80400 1.000 47.06000 260 PHE A O 1
ATOM 1126 N N . GLU A 1 84 ? 14.68500 1.84500 0.95200 1.000 48.27000 261 GLU A N 1
ATOM 1127 C CA . GLU A 1 84 ? 14.51000 1.56400 -0.47000 1.000 50.62000 261 GLU A CA 1
ATOM 1128 C C . GLU A 1 84 ? 15.13200 2.66400 -1.31800 1.000 44.45000 261 GLU A C 1
ATOM 1129 O O . GLU A 1 84 ? 15.89000 2.39100 -2.25500 1.000 41.66000 261 GLU A O 1
ATOM 1141 N N . LYS A 1 85 ? 14.81100 3.92100 -1.00300 1.000 49.39000 262 LYS A N 1
ATOM 1142 C CA . LYS A 1 85 ? 15.26100 5.03400 -1.83100 1.000 42.97000 262 LYS A CA 1
ATOM 1143 C C . LYS A 1 85 ? 16.78100 5.07600 -1.92600 1.000 40.49000 262 LYS A C 1
ATOM 1144 O O . LYS A 1 85 ? 17.33600 5.36600 -2.99100 1.000 44.19000 262 LYS A O 1
ATOM 1163 N N . THR A 1 86 ? 17.47300 4.78700 -0.82400 1.000 43.89000 263 THR A N 1
ATOM 1164 C CA . THR A 1 86 ? 18.93100 4.78100 -0.86000 1.000 45.65000 263 THR A CA 1
ATOM 1165 C C . THR A 1 86 ? 19.44800 3.68700 -1.78300 1.000 36.75000 263 THR A C 1
ATOM 1166 O O . THR A 1 86 ? 20.40600 3.89700 -2.53700 1.000 31.62000 263 THR A O 1
ATOM 1177 N N . ILE A 1 87 ? 18.82700 2.50800 -1.73800 1.000 43.21000 264 ILE A N 1
ATOM 1178 C CA . ILE A 1 87 ? 19.28800 1.39400 -2.55900 1.000 42.55000 264 ILE A CA 1
ATOM 1179 C C . ILE A 1 87 ? 19.06100 1.69200 -4.03600 1.000 41.96000 264 ILE A C 1
ATOM 1180 O O . ILE A 1 87 ? 19.95700 1.51000 -4.86900 1.000 39.86000 264 ILE A O 1
ATOM 1196 N N . LEU A 1 88 ? 17.85900 2.15700 -4.38600 1.000 32.78000 265 LEU A N 1
ATOM 1197 C CA . LEU A 1 88 ? 17.57600 2.48100 -5.78000 1.000 40.97000 265 LEU A CA 1
ATOM 1198 C C . LEU A 1 88 ? 18.48600 3.59500 -6.28100 1.000 32.17000 265 LEU A C 1
ATOM 1199 O O . LEU A 1 88 ? 18.94700 3.56000 -7.42800 1.000 38.48000 265 LEU A O 1
ATOM 1215 N N . ALA A 1 89 ? 18.75900 4.59100 -5.43700 1.000 33.16000 266 ALA A N 1
ATOM 1216 C CA . ALA A 1 89 ? 19.69300 5.64300 -5.82400 1.000 34.79000 266 ALA A CA 1
ATOM 1217 C C . ALA A 1 89 ? 21.08400 5.07300 -6.06900 1.000 37.72000 266 ALA A C 1
ATOM 1218 O O . ALA A 1 89 ? 21.80200 5.52800 -6.96800 1.000 45.76000 266 ALA A O 1
ATOM 1225 N N . LEU A 1 90 ? 21.48100 4.07300 -5.27900 1.000 33.02000 267 LEU A N 1
ATOM 1226 C CA . LEU A 1 90 ? 22.77900 3.43800 -5.47500 1.000 40.44000 267 LEU A CA 1
ATOM 1227 C C . LEU A 1 90 ? 22.83800 2.66400 -6.78400 1.000 36.69000 267 LEU A C 1
ATOM 1228 O O . LEU A 1 90 ? 23.92000 2.50800 -7.36200 1.000 34.72000 267 LEU A O 1
ATOM 1244 N N . MET A 1 91 ? 21.69800 2.16300 -7.26200 1.000 30.21000 268 MET A N 1
ATOM 1245 C CA . MET A 1 91 ? 21.68300 1.32800 -8.45600 1.000 40.28000 268 MET A CA 1
ATOM 1246 C C . MET A 1 91 ? 21.67700 2.13000 -9.74900 1.000 36.02000 268 MET A C 1
ATOM 1247 O O . MET A 1 91 ? 21.90400 1.55000 -10.81600 1.000 38.67000 268 MET A O 1
ATOM 1261 N N . LYS A 1 92 ? 21.42200 3.43200 -9.68900 1.000 33.89000 269 LYS A N 1
ATOM 1262 C CA . LYS A 1 92 ? 21.51300 4.26400 -10.87600 1.000 31.90000 269 LYS A CA 1
ATOM 1263 C C . LYS A 1 92 ? 22.95900 4.67800 -11.11500 1.000 29.59000 269 LYS A C 1
ATOM 1264 O O . LYS A 1 92 ? 23.74500 4.83900 -10.17700 1.000 29.82000 269 LYS A O 1
ATOM 1283 N N . THR A 1 93 ? 23.31100 4.83300 -12.38700 1.000 35.15000 270 THR A N 1
ATOM 1284 C CA . THR A 1 93 ? 24.62100 5.35400 -12.73300 1.000 39.49000 270 THR A CA 1
ATOM 1285 C C . THR A 1 93 ? 24.70700 6.82800 -12.34200 1.000 34.23000 270 THR A C 1
ATOM 1286 O O . THR A 1 93 ? 23.68600 7.51100 -12.23300 1.000 29.83000 270 THR A O 1
ATOM 1297 N N . PRO A 1 94 ? 25.91800 7.34100 -12.11400 1.000 32.22000 271 PRO A N 1
ATOM 1298 C CA . PRO A 1 94 ? 26.04200 8.75100 -11.70600 1.000 28.08000 271 PRO A CA 1
ATOM 1299 C C . PRO A 1 94 ? 25.27700 9.71400 -12.60100 1.000 47.07000 271 PRO A C 1
ATOM 1300 O O . PRO A 1 94 ? 24.65500 10.65800 -12.09800 1.000 41.62000 271 PRO A O 1
ATOM 1311 N N . VAL A 1 95 ? 25.29700 9.49400 -13.91800 1.000 30.08000 272 VAL A N 1
ATOM 1312 C CA . VAL A 1 95 ? 24.62100 10.40700 -14.83200 1.000 38.04000 272 VAL A CA 1
ATOM 1313 C C . VAL A 1 95 ? 23.10900 10.26100 -14.71900 1.000 42.15000 272 VAL A C 1
ATOM 1314 O O . VAL A 1 95 ? 22.37500 11.25800 -14.70600 1.000 30.35000 272 VAL A O 1
ATOM 1327 N N . LEU A 1 96 ? 22.61700 9.02200 -14.63800 1.000 33.26000 273 LEU A N 1
ATOM 1328 C CA . LEU A 1 96 ? 21.17600 8.79600 -14.61000 1.000 33.06000 273 LEU A CA 1
ATOM 1329 C C . LEU A 1 96 ? 20.57200 9.11400 -13.25000 1.000 34.46000 273 LEU A C 1
ATOM 1330 O O . LEU A 1 96 ? 19.37900 9.42800 -13.16600 1.000 38.58000 273 LEU A O 1
ATOM 1346 N N . PHE A 1 97 ? 21.36400 9.03300 -12.18100 1.000 37.24000 274 PHE A N 1
ATOM 1347 C CA . PHE A 1 97 ? 20.88200 9.49900 -10.88600 1.000 39.71000 274 PHE A CA 1
ATOM 1348 C C . PHE A 1 97 ? 20.71900 11.01600 -10.89300 1.000 28.09000 274 PHE A C 1
ATOM 1349 O O . PHE A 1 97 ? 19.69800 11.53900 -10.43100 1.000 33.79000 274 PHE A O 1
ATOM 1366 N N . ASP A 1 98 ? 21.70000 11.73500 -11.44500 1.000 36.34000 275 ASP A N 1
ATOM 1367 C CA . ASP A 1 98 ? 21.55500 13.17700 -11.62200 1.000 32.46000 275 ASP A CA 1
ATOM 1368 C C . ASP A 1 98 ? 20.34500 13.50800 -12.48700 1.000 34.92000 275 ASP A C 1
ATOM 1369 O O . ASP A 1 98 ? 19.63500 14.48800 -12.22900 1.000 33.18000 275 ASP A O 1
ATOM 1378 N N . VAL A 1 99 ? 20.09800 12.70400 -13.52300 1.000 29.46000 276 VAL A N 1
ATOM 1379 C CA . VAL A 1 99 ? 19.01200 13.00000 -14.45100 1.000 34.29000 276 VAL A CA 1
ATOM 1380 C C . VAL A 1 99 ? 17.66300 12.89800 -13.75300 1.000 33.57000 276 VAL A C 1
ATOM 1381 O O . VAL A 1 99 ? 16.79100 13.75700 -13.92900 1.000 37.70000 276 VAL A O 1
ATOM 1394 N N . TYR A 1 100 ? 17.46100 11.85000 -12.95700 1.000 44.62000 277 TYR A N 1
ATOM 1395 C CA . TYR A 1 100 ? 16.17400 11.67800 -12.29600 1.000 44.39000 277 TYR A CA 1
ATOM 1396 C C . TYR A 1 100 ? 16.00100 12.63300 -11.12200 1.000 37.64000 277 TYR A C 1
ATOM 1397 O O . TYR A 1 100 ? 14.87000 13.02900 -10.82000 1.000 44.04000 277 TYR A O 1
ATOM 1415 N N . GLU A 1 101 ? 17.09200 13.01900 -10.45700 1.000 36.40000 278 GLU A N 1
ATOM 1416 C CA . GLU A 1 101 ? 16.97800 13.99900 -9.38100 1.000 42.24000 278 GLU A CA 1
ATOM 1417 C C . GLU A 1 101 ? 16.50300 15.34300 -9.91800 1.000 41.76000 278 GLU A C 1
ATOM 1418 O O . GLU A 1 101 ? 15.65000 15.99800 -9.30700 1.000 43.98000 278 GLU A O 1
ATOM 1430 N N . ILE A 1 102 ? 17.04300 15.77100 -11.06100 1.000 35.57000 279 ILE A N 1
ATOM 1431 C CA . ILE A 1 102 ? 16.57700 17.01000 -11.67400 1.000 38.16000 279 ILE A CA 1
ATOM 1432 C C . ILE A 1 102 ? 15.11100 16.88300 -12.06100 1.000 42.14000 279 ILE A C 1
ATOM 1433 O O . ILE A 1 102 ? 14.31900 17.81600 -11.87600 1.000 42.69000 279 ILE A O 1
ATOM 1449 N N . LYS A 1 103 ? 14.72300 15.72200 -12.59000 1.000 45.12000 280 LYS A N 1
ATOM 1450 C CA . LYS A 1 103 ? 13.34100 15.52100 -13.01000 1.000 47.63000 280 LYS A CA 1
ATOM 1451 C C . LYS A 1 103 ? 12.38600 15.67000 -11.83200 1.000 46.26000 280 LYS A C 1
ATOM 1452 O O . LYS A 1 103 ? 11.39300 16.40200 -11.91100 1.000 43.92000 280 LYS A O 1
ATOM 1471 N N . GLU A 1 104 ? 12.67500 14.98200 -10.72500 1.000 50.27000 281 GLU A N 1
ATOM 1472 C CA . GLU A 1 104 ? 11.79000 15.04900 -9.56600 1.000 54.41000 281 GLU A CA 1
ATOM 1473 C C . GLU A 1 104 ? 11.75400 16.45400 -8.97600 1.000 50.65000 281 GLU A C 1
ATOM 1474 O O . GLU A 1 104 ? 10.70800 16.90600 -8.49500 1.000 53.74000 281 GLU A O 1
ATOM 1486 N N . ALA A 1 105 ? 12.88800 17.16100 -8.99800 1.000 47.10000 282 ALA A N 1
ATOM 1487 C CA . ALA A 1 105 ? 12.91600 18.52900 -8.48800 1.000 56.38000 282 ALA A CA 1
ATOM 1488 C C . ALA A 1 105 ? 11.95000 19.42400 -9.25600 1.000 55.60000 282 ALA A C 1
ATOM 1489 O O . ALA A 1 105 ? 11.32100 20.31700 -8.67600 1.000 54.21000 282 ALA A O 1
ATOM 1496 N N . ILE A 1 106 ? 11.82500 19.20100 -10.56900 1.000 50.16000 283 ILE A N 1
ATOM 1497 C CA . ILE A 1 106 ? 10.89800 19.96600 -11.40000 1.000 49.93000 283 ILE A CA 1
ATOM 1498 C C . ILE A 1 106 ? 9.52200 19.32300 -11.47100 1.000 53.87000 283 ILE A C 1
ATOM 1499 O O . ILE A 1 106 ? 8.55600 19.98500 -11.88300 1.000 47.97000 283 ILE A O 1
ATOM 1515 N N . LYS A 1 107 ? 9.39700 18.06600 -11.05500 1.000 56.26000 284 LYS A N 1
ATOM 1516 C CA . LYS A 1 107 ? 8.14100 17.34000 -11.17300 1.000 54.31000 284 LYS A CA 1
ATOM 1517 C C . LYS A 1 107 ? 7.04900 17.98800 -10.33100 1.000 64.88000 284 LYS A C 1
ATOM 1518 O O . LYS A 1 107 ? 7.30100 18.49400 -9.23400 1.000 65.24000 284 LYS A O 1
ATOM 1537 N N . GLY A 1 108 ? 5.82400 17.96600 -10.85400 1.000 69.78000 285 GLY A N 1
ATOM 1538 C CA . GLY A 1 108 ? 4.68200 18.45300 -10.10500 1.000 66.54000 285 GLY A CA 1
ATOM 1539 C C . GLY A 1 108 ? 4.74000 19.95100 -9.84200 1.000 66.75000 285 GLY A C 1
ATOM 1540 O O . GLY A 1 108 ? 5.46200 20.71200 -10.49500 1.000 62.82000 285 GLY A O 1
ATOM 1544 N N . ALA A 1 109 ? 3.95000 20.37000 -8.85700 1.000 61.26000 286 ALA A N 1
ATOM 1545 C CA . ALA A 1 109 ? 3.88300 21.77400 -8.48000 1.000 63.40000 286 ALA A CA 1
ATOM 1546 C C . ALA A 1 109 ? 5.03200 22.12400 -7.54400 1.000 62.55000 286 ALA A C 1
ATOM 1547 O O . ALA A 1 109 ? 5.46000 21.30800 -6.72400 1.000 62.99000 286 ALA A O 1
ATOM 1554 N N . GLY A 1 110 ? 5.52900 23.35100 -7.67200 1.000 63.58000 287 GLY A N 1
ATOM 1555 C CA . GLY A 1 110 ? 6.67400 23.77700 -6.90000 1.000 64.69000 287 GLY A CA 1
ATOM 1556 C C . GLY A 1 110 ? 7.97400 23.32700 -7.53500 1.000 64.64000 287 GLY A C 1
ATOM 1557 O O . GLY A 1 110 ? 8.01100 22.61300 -8.54000 1.000 69.07000 287 GLY A O 1
ATOM 1561 N N . THR A 1 111 ? 9.07200 23.75900 -6.92100 1.000 57.70000 288 THR A N 1
ATOM 1562 C CA . THR A 1 111 ? 10.40300 23.47300 -7.43000 1.000 56.36000 288 THR A CA 1
ATOM 1563 C C . THR A 1 111 ? 11.34800 23.20600 -6.27100 1.000 55.18000 288 THR A C 1
ATOM 1564 O O . THR A 1 111 ? 11.29100 23.88600 -5.24200 1.000 59.32000 288 THR A O 1
ATOM 1575 N N . ASP A 1 112 ? 12.21200 22.20800 -6.44600 1.000 56.79000 289 ASP A N 1
ATOM 1576 C CA . ASP A 1 112 ? 13.30500 21.94900 -5.51300 1.000 56.12000 289 ASP A CA 1
ATOM 1577 C C . ASP A 1 112 ? 14.54000 22.64900 -6.07300 1.000 49.27000 289 ASP A C 1
ATOM 1578 O O . ASP A 1 112 ? 15.40500 22.05000 -6.71500 1.000 48.28000 289 ASP A O 1
ATOM 1587 N N . GLU A 1 113 ? 14.60200 23.96000 -5.83400 1.000 52.00000 290 GLU A N 1
ATOM 1588 C CA . GLU A 1 113 ? 15.67200 24.76600 -6.41100 1.000 55.44000 290 GLU A CA 1
ATOM 1589 C C . GLU A 1 113 ? 17.03000 24.35900 -5.85500 1.000 51.59000 290 GLU A C 1
ATOM 1590 O O . GLU A 1 113 ? 18.03600 24.38100 -6.57600 1.000 46.62000 290 GLU A O 1
ATOM 1602 N N . ALA A 1 114 ? 17.07900 23.98600 -4.57400 1.000 44.35000 291 ALA A N 1
ATOM 1603 C CA . ALA A 1 114 ? 18.35200 23.62600 -3.96000 1.000 43.60000 291 ALA A CA 1
ATOM 1604 C C . ALA A 1 114 ? 18.99400 22.44500 -4.67600 1.000 38.61000 291 ALA A C 1
ATOM 1605 O O . ALA A 1 114 ? 20.21400 22.42000 -4.87700 1.000 34.54000 291 ALA A O 1
ATOM 1612 N N . CYS A 1 115 ? 18.18800 21.45500 -5.06900 1.000 45.38000 292 CYS A N 1
ATOM 1613 C CA . CYS A 1 115 ? 18.72500 20.30800 -5.79600 1.000 49.43000 292 CYS A CA 1
ATOM 1614 C C . CYS A 1 115 ? 19.28800 20.73600 -7.14500 1.000 35.51000 292 CYS A C 1
ATOM 1615 O O . CYS A 1 115 ? 20.40600 20.35600 -7.51400 1.000 32.55000 292 CYS A O 1
ATOM 1623 N N . LEU A 1 116 ? 18.52500 21.52900 -7.90000 1.000 44.49000 293 LEU A N 1
ATOM 1624 C CA . LEU A 1 116 ? 19.03600 22.05000 -9.16300 1.000 36.32000 293 LEU A CA 1
ATOM 1625 C C . LEU A 1 116 ? 20.34100 22.80600 -8.95000 1.000 37.36000 293 LEU A C 1
ATOM 1626 O O . LEU A 1 116 ? 21.28500 22.66700 -9.73700 1.000 31.57000 293 LEU A O 1
ATOM 1642 N N . ILE A 1 117 ? 20.41500 23.60100 -7.88000 1.000 34.70000 294 ILE A N 1
ATOM 1643 C CA . ILE A 1 117 ? 21.62900 24.35800 -7.59500 1.000 37.07000 294 ILE A CA 1
ATOM 1644 C C . ILE A 1 117 ? 22.76500 23.41700 -7.21500 1.000 32.13000 294 ILE A C 1
ATOM 1645 O O . ILE A 1 117 ? 23.88900 23.53800 -7.71500 1.000 34.32000 294 ILE A O 1
ATOM 1661 N N . GLU A 1 118 ? 22.48700 22.46500 -6.32500 1.000 36.45000 295 GLU A N 1
ATOM 1662 C CA . GLU A 1 118 ? 23.52800 21.55300 -5.86000 1.000 41.64000 295 GLU A CA 1
ATOM 1663 C C . GLU A 1 118 ? 24.20400 20.85000 -7.03000 1.000 33.75000 295 GLU A C 1
ATOM 1664 O O . GLU A 1 118 ? 25.43600 20.76700 -7.09500 1.000 39.06000 295 GLU A O 1
ATOM 1676 N N . ILE A 1 119 ? 23.41200 20.33900 -7.97000 1.000 31.99000 296 ILE A N 1
ATOM 1677 C CA . ILE A 1 119 ? 23.97400 19.59400 -9.09300 1.000 38.52000 296 ILE A CA 1
ATOM 1678 C C . ILE A 1 119 ? 24.70400 20.53400 -10.04500 1.000 36.12000 296 ILE A C 1
ATOM 1679 O O . ILE A 1 119 ? 25.90100 20.37700 -10.31200 1.000 34.19000 296 ILE A O 1
ATOM 1695 N N . LEU A 1 120 ? 23.99200 21.53300 -10.56900 1.000 38.66000 297 LEU A N 1
ATOM 1696 C CA . LEU A 1 120 ? 24.55100 22.35600 -11.63400 1.000 37.27000 297 LEU A CA 1
ATOM 1697 C C . LEU A 1 120 ? 25.76200 23.16100 -11.18300 1.000 36.07000 297 LEU A C 1
ATOM 1698 O O . LEU A 1 120 ? 26.56800 23.56500 -12.02800 1.000 35.79000 297 LEU A O 1
ATOM 1714 N N . ALA A 1 121 ? 25.92300 23.38600 -9.88100 1.000 35.33000 298 ALA A N 1
ATOM 1715 C CA . ALA A 1 121 ? 27.03800 24.17800 -9.38100 1.000 32.85000 298 ALA A CA 1
ATOM 1716 C C . ALA A 1 121 ? 28.27800 23.35100 -9.06700 1.000 38.16000 298 ALA A C 1
ATOM 1717 O O . ALA A 1 121 ? 29.37000 23.92000 -8.95700 1.000 37.71000 298 ALA A O 1
ATOM 1724 N N . SER A 1 122 ? 28.14600 22.03200 -8.92900 1.000 44.19000 299 SER A N 1
ATOM 1725 C CA . SER A 1 122 ? 29.24600 21.19000 -8.48000 1.000 41.84000 299 SER A CA 1
ATOM 1726 C C . SER A 1 122 ? 29.82800 20.29400 -9.56100 1.000 44.73000 299 SER A C 1
ATOM 1727 O O . SER A 1 122 ? 31.01600 19.97400 -9.50000 1.000 46.54000 299 SER A O 1
ATOM 1735 N N . ARG A 1 123 ? 29.03200 19.88200 -10.54100 1.000 41.51000 300 ARG A N 1
ATOM 1736 C CA . ARG A 1 123 ? 29.48900 18.90500 -11.51700 1.000 40.31000 300 ARG A CA 1
ATOM 1737 C C . ARG A 1 123 ? 30.41500 19.54900 -12.54300 1.000 42.58000 300 ARG A C 1
ATOM 1738 O O . ARG A 1 123 ? 30.35400 20.75400 -12.80400 1.000 43.86000 300 ARG A O 1
ATOM 1759 N N . SER A 1 124 ? 31.27400 18.72200 -13.13200 1.000 47.50000 301 SER A N 1
ATOM 1760 C CA . SER A 1 124 ? 32.25800 19.17800 -14.09900 1.000 43.54000 301 SER A CA 1
ATOM 1761 C C . SER A 1 124 ? 31.61000 19.44100 -15.46000 1.000 45.33000 301 SER A C 1
ATOM 1762 O O . SER A 1 124 ? 30.44000 19.13000 -15.69700 1.000 43.99000 301 SER A O 1
ATOM 1770 N N . ASN A 1 125 ? 32.40100 20.01900 -16.36800 1.000 35.55000 302 ASN A N 1
ATOM 1771 C CA . ASN A 1 125 ? 31.93100 20.23000 -17.73400 1.000 46.54000 302 ASN A CA 1
ATOM 1772 C C . ASN A 1 125 ? 31.57700 18.90500 -18.39500 1.000 46.20000 302 ASN A C 1
ATOM 1773 O O . ASN A 1 125 ? 30.48300 18.74300 -18.94800 1.000 43.31000 302 ASN A O 1
ATOM 1784 N N . GLU A 1 126 ? 32.50200 17.94400 -18.34600 1.000 43.10000 303 GLU A N 1
ATOM 1785 C CA . GLU A 1 126 ? 32.27600 16.65900 -18.99600 1.000 47.82000 303 GLU A CA 1
ATOM 1786 C C . GLU A 1 126 ? 31.02000 15.98400 -18.46200 1.000 49.31000 303 GLU A C 1
ATOM 1787 O O . GLU A 1 126 ? 30.23200 15.42300 -19.23300 1.000 53.82000 303 GLU A O 1
ATOM 1799 N N . HIS A 1 127 ? 30.81200 16.03000 -17.14500 1.000 43.55000 304 HIS A N 1
ATOM 1800 C CA . HIS A 1 127 ? 29.63800 15.38500 -16.56800 1.000 44.48000 304 HIS A CA 1
ATOM 1801 C C . HIS A 1 127 ? 28.35600 16.09300 -16.98900 1.000 46.23000 304 HIS A C 1
ATOM 1802 O O . HIS A 1 127 ? 27.35300 15.44000 -17.29600 1.000 42.75000 304 HIS A O 1
ATOM 1816 N N . ILE A 1 128 ? 28.36800 17.42800 -17.01400 1.000 48.07000 305 ILE A N 1
ATOM 1817 C CA . ILE A 1 128 ? 27.15900 18.16600 -17.36300 1.000 43.20000 305 ILE A CA 1
ATOM 1818 C C . ILE A 1 128 ? 26.79400 17.93100 -18.82300 1.000 42.19000 305 ILE A C 1
ATOM 1819 O O . ILE A 1 128 ? 25.61700 17.76400 -19.16200 1.000 47.07000 305 ILE A O 1
ATOM 1835 N N . ARG A 1 129 ? 27.79200 17.90800 -19.70900 1.000 48.60000 306 ARG A N 1
ATOM 1836 C CA . ARG A 1 129 ? 27.52700 17.55500 -21.10000 1.000 47.12000 306 ARG A CA 1
ATOM 1837 C C . ARG A 1 129 ? 26.82800 16.20400 -21.19700 1.000 43.65000 306 ARG A C 1
ATOM 1838 O O . ARG A 1 129 ? 25.95300 16.00700 -22.04800 1.000 41.08000 306 ARG A O 1
ATOM 1859 N N . GLU A 1 130 ? 27.19900 15.25900 -20.32800 1.000 48.24000 307 GLU A N 1
ATOM 1860 C CA . GLU A 1 130 ? 26.54100 13.95600 -20.32700 1.000 42.05000 307 GLU A CA 1
ATOM 1861 C C . GLU A 1 130 ? 25.13400 14.03600 -19.74800 1.000 39.19000 307 GLU A C 1
ATOM 1862 O O . GLU A 1 130 ? 24.25200 13.27600 -20.16600 1.000 39.62000 307 GLU A O 1
ATOM 1874 N N . LEU A 1 131 ? 24.89800 14.94700 -18.80000 1.000 42.31000 308 LEU A N 1
ATOM 1875 C CA . LEU A 1 131 ? 23.54300 15.14200 -18.29500 1.000 34.06000 308 LEU A CA 1
ATOM 1876 C C . LEU A 1 131 ? 22.60300 15.58000 -19.41100 1.000 40.58000 308 LEU A C 1
ATOM 1877 O O . LEU A 1 131 ? 21.46200 15.11000 -19.49300 1.000 34.80000 308 LEU A O 1
ATOM 1893 N N . ASN A 1 132 ? 23.06700 16.48300 -20.28000 1.000 39.55000 309 ASN A N 1
ATOM 1894 C CA . ASN A 1 132 ? 22.21800 16.99100 -21.35400 1.000 41.63000 309 ASN A CA 1
ATOM 1895 C C . ASN A 1 132 ? 21.79600 15.87500 -22.30000 1.000 40.37000 309 ASN A C 1
ATOM 1896 O O . ASN A 1 132 ? 20.61500 15.74500 -22.64100 1.000 39.41000 309 ASN A O 1
ATOM 1907 N N . ARG A 1 133 ? 22.75600 15.06700 -22.75200 1.000 38.37000 310 ARG A N 1
ATOM 1908 C CA . ARG A 1 133 ? 22.42600 13.95400 -23.63400 1.000 40.24000 310 ARG A CA 1
ATOM 1909 C C . ARG A 1 133 ? 21.48500 12.97800 -22.94000 1.000 47.14000 310 ARG A C 1
ATOM 1910 O O . ARG A 1 133 ? 20.45900 12.57900 -23.50100 1.000 44.11000 310 ARG A O 1
ATOM 1931 N N . ALA A 1 134 ? 21.81300 12.59900 -21.70200 1.000 43.29000 311 ALA A N 1
ATOM 1932 C CA . ALA A 1 134 ? 21.00700 11.61400 -20.99000 1.000 35.33000 311 ALA A CA 1
ATOM 1933 C C . ALA A 1 134 ? 19.60300 12.13700 -20.71600 1.000 37.81000 311 ALA A C 1
ATOM 1934 O O . ALA A 1 134 ? 18.62100 11.39600 -20.85000 1.000 37.28000 311 ALA A O 1
ATOM 1941 N N . TYR A 1 135 ? 19.48500 13.40600 -20.32000 1.000 41.55000 312 TYR A N 1
ATOM 1942 C CA . TYR A 1 135 ? 18.16700 13.95500 -20.02200 1.000 39.01000 312 TYR A CA 1
ATOM 1943 C C . TYR A 1 135 ? 17.28300 13.94200 -21.26100 1.000 43.73000 312 TYR A C 1
ATOM 1944 O O . TYR A 1 135 ? 16.09600 13.60200 -21.18600 1.000 38.41000 312 TYR A O 1
ATOM 1962 N N . LYS A 1 136 ? 17.85000 14.31300 -22.41100 1.000 47.47000 313 LYS A N 1
ATOM 1963 C CA . LYS A 1 136 ? 17.10200 14.28500 -23.66200 1.000 48.56000 313 LYS A CA 1
ATOM 1964 C C . LYS A 1 136 ? 16.72200 12.86000 -24.03900 1.000 43.01000 313 LYS A C 1
ATOM 1965 O O . LYS A 1 136 ? 15.58300 12.59800 -24.44300 1.000 48.87000 313 LYS A O 1
ATOM 1984 N N . THR A 1 137 ? 17.66400 11.92400 -23.90700 1.000 45.40000 314 THR A N 1
ATOM 1985 C CA . THR A 1 137 ? 17.37800 10.52900 -24.22700 1.000 45.88000 314 THR A CA 1
ATOM 1986 C C . THR A 1 137 ? 16.22700 9.99700 -23.38200 1.000 45.67000 314 THR A C 1
ATOM 1987 O O . THR A 1 137 ? 15.31400 9.34000 -23.89600 1.000 43.25000 314 THR A O 1
ATOM 1998 N N . GLU A 1 138 ? 16.25100 10.27800 -22.07800 1.000 44.66000 315 GLU A N 1
ATOM 1999 C CA . GLU A 1 138 ? 15.31500 9.64100 -21.16100 1.000 46.66000 315 GLU A CA 1
ATOM 2000 C C . GLU A 1 138 ? 13.94900 10.31400 -21.14400 1.000 48.41000 315 GLU A C 1
ATOM 2001 O O . GLU A 1 138 ? 12.94700 9.65000 -20.85600 1.000 56.28000 315 GLU A O 1
ATOM 2013 N N . PHE A 1 139 ? 13.87700 11.60900 -21.44000 1.000 48.38000 316 PHE A N 1
ATOM 2014 C CA . PHE A 1 139 ? 12.64200 12.35800 -21.28000 1.000 47.13000 316 PHE A CA 1
ATOM 2015 C C . PHE A 1 139 ? 12.28100 13.09400 -22.56200 1.000 52.68000 316 PHE A C 1
ATOM 2016 O O . PHE A 1 139 ? 13.10500 13.27500 -23.46300 1.000 48.27000 316 PHE A O 1
ATOM 2033 N N . LYS A 1 140 ? 11.01900 13.52200 -22.61400 1.000 54.62000 317 LYS A N 1
ATOM 2034 C CA . LYS A 1 140 ? 10.51300 14.25900 -23.76800 1.000 60.77000 317 LYS A CA 1
ATOM 2035 C C . LYS A 1 140 ? 11.36000 15.49300 -24.04800 1.000 60.56000 317 LYS A C 1
ATOM 2036 O O . LYS A 1 140 ? 11.75700 15.74200 -25.19300 1.000 67.14000 317 LYS A O 1
ATOM 2055 N N . LYS A 1 141 ? 11.65400 16.27100 -23.01300 1.000 61.05000 318 LYS A N 1
ATOM 2056 C CA . LYS A 1 141 ? 12.29500 17.56400 -23.17700 1.000 54.83000 318 LYS A CA 1
ATOM 2057 C C . LYS A 1 141 ? 13.81500 17.44800 -23.09100 1.000 51.74000 318 LYS A C 1
ATOM 2058 O O . LYS A 1 141 ? 14.37400 16.41300 -22.72200 1.000 50.15000 318 LYS A O 1
ATOM 2077 N N . THR A 1 142 ? 14.48200 18.53800 -23.45200 1.000 50.36000 319 THR A N 1
ATOM 2078 C CA . THR A 1 142 ? 15.90200 18.70900 -23.19400 1.000 50.22000 319 THR A CA 1
ATOM 2079 C C . THR A 1 142 ? 16.09600 19.27300 -21.79000 1.000 43.85000 319 THR A C 1
ATOM 2080 O O . THR A 1 142 ? 15.17200 19.81800 -21.18100 1.000 42.04000 319 THR A O 1
ATOM 2091 N N . LEU A 1 143 ? 17.31800 19.13200 -21.27300 1.000 42.26000 320 LEU A N 1
ATOM 2092 C CA . LEU A 1 143 ? 17.61300 19.68200 -19.95400 1.000 43.90000 320 LEU A CA 1
ATOM 2093 C C . LEU A 1 143 ? 17.28900 21.16800 -19.90200 1.000 45.07000 320 LEU A C 1
ATOM 2094 O O . LEU A 1 143 ? 16.70600 21.65500 -18.92500 1.000 39.03000 320 LEU A O 1
ATOM 2110 N N . GLU A 1 144 ? 17.65500 21.90400 -20.95000 1.000 45.41000 321 GLU A N 1
ATOM 2111 C CA . GLU A 1 144 ? 17.40500 23.34000 -20.97300 1.000 42.10000 321 GLU A CA 1
ATOM 2112 C C . GLU A 1 144 ? 15.91100 23.63700 -20.96000 1.000 45.45000 321 GLU A C 1
ATOM 2113 O O . GLU A 1 144 ? 15.44200 24.49000 -20.19600 1.000 44.55000 321 GLU A O 1
ATOM 2125 N N . GLU A 1 145 ? 15.14600 22.94700 -21.80700 1.000 41.84000 322 GLU A N 1
ATOM 2126 C CA . GLU A 1 145 ? 13.70100 23.15100 -21.82200 1.000 44.91000 322 GLU A CA 1
ATOM 2127 C C . GLU A 1 145 ? 13.09100 22.83700 -20.46200 1.000 48.32000 322 GLU A C 1
ATOM 2128 O O . GLU A 1 145 ? 12.16800 23.52600 -20.01300 1.000 47.00000 322 GLU A O 1
ATOM 2140 N N . ALA A 1 146 ? 13.59800 21.80100 -19.78800 1.000 50.51000 323 ALA A N 1
ATOM 2141 C CA . ALA A 1 146 ? 13.11600 21.48900 -18.44700 1.000 50.85000 323 ALA A CA 1
ATOM 2142 C C . ALA A 1 146 ? 13.41000 22.63000 -17.48200 1.000 50.42000 323 ALA A C 1
ATOM 2143 O O . ALA A 1 146 ? 12.56600 22.98500 -16.65000 1.000 46.30000 323 ALA A O 1
ATOM 2150 N N . ILE A 1 147 ? 14.60100 23.21900 -17.58100 1.000 50.15000 324 ILE A N 1
ATOM 2151 C CA . ILE A 1 147 ? 14.95500 24.34600 -16.72200 1.000 41.53000 324 ILE A CA 1
ATOM 2152 C C . ILE A 1 147 ? 13.99800 25.50900 -16.95700 1.000 48.94000 324 ILE A C 1
ATOM 2153 O O . ILE A 1 147 ? 13.36700 26.01700 -16.02300 1.000 45.85000 324 ILE A O 1
ATOM 2169 N N . ARG A 1 148 ? 13.87900 25.94700 -18.21500 1.000 54.86000 325 ARG A N 1
ATOM 2170 C CA . ARG A 1 148 ? 13.04900 27.10700 -18.53100 1.000 50.81000 325 ARG A CA 1
ATOM 2171 C C . ARG A 1 148 ? 11.65400 26.98400 -17.93800 1.000 56.22000 325 ARG A C 1
ATOM 2172 O O . ARG A 1 148 ? 11.07100 27.97600 -17.48800 1.000 60.65000 325 ARG A O 1
ATOM 2193 N N . SER A 1 149 ? 11.09600 25.77500 -17.94400 1.000 62.11000 326 SER A N 1
ATOM 2194 C CA . SER A 1 149 ? 9.72300 25.60400 -17.48800 1.000 59.60000 326 SER A CA 1
ATOM 2195 C C . SER A 1 149 ? 9.57700 25.90500 -16.00300 1.000 61.37000 326 SER A C 1
ATOM 2196 O O . SER A 1 149 ? 8.54100 26.42800 -15.58400 1.000 69.73000 326 SER A O 1
ATOM 2204 N N . ASP A 1 150 ? 10.59600 25.60900 -15.19600 1.000 56.01000 327 ASP A N 1
ATOM 2205 C CA . ASP A 1 150 ? 10.44800 25.64200 -13.74800 1.000 56.89000 327 ASP A CA 1
ATOM 2206 C C . ASP A 1 150 ? 11.15300 26.81000 -13.07000 1.000 54.43000 327 ASP A C 1
ATOM 2207 O O . ASP A 1 150 ? 10.91200 27.04100 -11.88000 1.000 64.75000 327 ASP A O 1
ATOM 2216 N N . THR A 1 151 ? 12.00300 27.55100 -13.77500 1.000 54.22000 328 THR A N 1
ATOM 2217 C CA . THR A 1 151 ? 12.70900 28.68700 -13.19800 1.000 57.30000 328 THR A CA 1
ATOM 2218 C C . THR A 1 151 ? 12.44000 29.92900 -14.03800 1.000 53.68000 328 THR A C 1
ATOM 2219 O O . THR A 1 151 ? 11.89800 29.85300 -15.14500 1.000 57.81000 328 THR A O 1
ATOM 2230 N N . SER A 1 152 ? 12.82100 31.08800 -13.49900 1.000 50.65000 329 SER A N 1
ATOM 2231 C CA . SER A 1 152 ? 12.57000 32.35500 -14.17000 1.000 53.86000 329 SER A CA 1
ATOM 2232 C C . SER A 1 152 ? 13.62000 33.37400 -13.74900 1.000 49.30000 329 SER A C 1
ATOM 2233 O O . SER A 1 152 ? 14.40300 33.15000 -12.82200 1.000 48.95000 329 SER A O 1
ATOM 2241 N N . GLY A 1 153 ? 13.62400 34.50900 -14.45100 1.000 52.78000 330 GLY A N 1
ATOM 2242 C CA . GLY A 1 153 ? 14.48500 35.62200 -14.09900 1.000 45.75000 330 GLY A CA 1
ATOM 2243 C C . GLY A 1 153 ? 15.96100 35.33200 -14.32400 1.000 45.61000 330 GLY A C 1
ATOM 2244 O O . GLY A 1 153 ? 16.35400 34.49900 -15.14600 1.000 52.03000 330 GLY A O 1
ATOM 2248 N N . HIS A 1 154 ? 16.79100 36.05800 -13.57000 1.000 38.61000 331 HIS A N 1
ATOM 2249 C CA . HIS A 1 154 ? 18.23200 35.85300 -13.63000 1.000 36.55000 331 HIS A CA 1
ATOM 2250 C C . HIS A 1 154 ? 18.64300 34.50100 -13.06500 1.000 42.71000 331 HIS A C 1
ATOM 2251 O O . HIS A 1 154 ? 19.74000 34.02300 -13.37100 1.000 37.95000 331 HIS A O 1
ATOM 2265 N N . PHE A 1 155 ? 17.79600 33.88300 -12.23800 1.000 39.88000 332 PHE A N 1
ATOM 2266 C CA . PHE A 1 155 ? 18.10400 32.55000 -11.73200 1.000 43.09000 332 PHE A CA 1
ATOM 2267 C C . PHE A 1 155 ? 18.01800 31.51400 -12.84500 1.000 41.71000 332 PHE A C 1
ATOM 2268 O O . PHE A 1 155 ? 18.89000 30.64400 -12.96100 1.000 34.82000 332 PHE A O 1
ATOM 2285 N N . GLN A 1 156 ? 16.98200 31.59900 -13.68300 1.000 45.42000 333 GLN A N 1
ATOM 2286 C CA . GLN A 1 156 ? 16.90100 30.72300 -14.84600 1.000 48.06000 333 GLN A CA 1
ATOM 2287 C C . GLN A 1 156 ? 18.15900 30.83000 -15.69900 1.000 47.41000 333 GLN A C 1
ATOM 2288 O O . GLN A 1 156 ? 18.71200 29.81500 -16.13800 1.000 36.97000 333 GLN A O 1
ATOM 2302 N N . ARG A 1 157 ? 18.62800 32.05700 -15.94400 1.000 44.00000 334 ARG A N 1
ATOM 2303 C CA . ARG A 1 157 ? 19.85000 32.23600 -16.72000 1.000 34.90000 334 ARG A CA 1
ATOM 2304 C C . ARG A 1 157 ? 21.03400 31.56500 -16.03800 1.000 44.94000 334 ARG A C 1
ATOM 2305 O O . ARG A 1 157 ? 21.89600 30.97900 -16.70400 1.000 38.79000 334 ARG A O 1
ATOM 2326 N N . LEU A 1 158 ? 21.09500 31.64400 -14.70600 1.000 42.57000 335 LEU A N 1
ATOM 2327 C CA . LEU A 1 158 ? 22.21000 31.04700 -13.98300 1.000 39.94000 335 LEU A CA 1
ATOM 2328 C C . LEU A 1 158 ? 22.26900 29.54500 -14.21100 1.000 36.26000 335 LEU A C 1
ATOM 2329 O O . LEU A 1 158 ? 23.34800 28.98200 -14.43200 1.000 37.45000 335 LEU A O 1
ATOM 2345 N N . LEU A 1 159 ? 21.11700 28.87600 -14.15500 1.000 40.55000 336 LEU A N 1
ATOM 2346 C CA . LEU A 1 159 ? 21.09700 27.43400 -14.36500 1.000 31.96000 336 LEU A CA 1
ATOM 2347 C C . LEU A 1 159 ? 21.38300 27.08900 -15.82000 1.000 36.31000 336 LEU A C 1
ATOM 2348 O O . LEU A 1 159 ? 22.10800 26.12800 -16.10400 1.000 38.92000 336 LEU A O 1
ATOM 2364 N N . ILE A 1 160 ? 20.83100 27.86400 -16.75600 1.000 35.04000 337 ILE A N 1
ATOM 2365 C CA . ILE A 1 160 ? 21.10700 27.62200 -18.16900 1.000 34.77000 337 ILE A CA 1
ATOM 2366 C C . ILE A 1 160 ? 22.59200 27.79400 -18.45600 1.000 30.53000 337 ILE A C 1
ATOM 2367 O O . ILE A 1 160 ? 23.18700 27.01700 -19.21100 1.000 36.61000 337 ILE A O 1
ATOM 2383 N N . SER A 1 161 ? 23.21800 28.80800 -17.85700 1.000 32.83000 338 SER A N 1
ATOM 2384 C CA . SER A 1 161 ? 24.64900 29.01000 -18.06300 1.000 38.23000 338 SER A CA 1
ATOM 2385 C C . SER A 1 161 ? 25.44300 27.81000 -17.56400 1.000 34.89000 338 SER A C 1
ATOM 2386 O O . SER A 1 161 ? 26.24500 27.22900 -18.30500 1.000 29.33000 338 SER A O 1
ATOM 2394 N N . LEU A 1 162 ? 25.22600 27.42100 -16.30500 1.000 38.73000 339 LEU A N 1
ATOM 2395 C CA . LEU A 1 162 ? 25.93100 26.27000 -15.75400 1.000 33.42000 339 LEU A CA 1
ATOM 2396 C C . LEU A 1 162 ? 25.61300 24.99500 -16.52400 1.000 33.52000 339 LEU A C 1
ATOM 2397 O O . LEU A 1 162 ? 26.48000 24.12500 -16.66800 1.000 26.65000 339 LEU A O 1
ATOM 2413 N N . SER A 1 163 ? 24.38400 24.86600 -17.02500 1.000 31.22000 340 SER A N 1
ATOM 2414 C CA . SER A 1 163 ? 23.97400 23.66000 -17.73400 1.000 36.33000 340 SER A CA 1
ATOM 2415 C C . SER A 1 163 ? 24.62300 23.52300 -19.10500 1.000 34.57000 340 SER A C 1
ATOM 2416 O O . SER A 1 163 ? 24.33300 22.54900 -19.80600 1.000 48.20000 340 SER A O 1
ATOM 2424 N N . GLN A 1 164 ? 25.48000 24.46100 -19.51100 1.000 36.39000 341 GLN A N 1
ATOM 2425 C CA . GLN A 1 164 ? 26.20300 24.31600 -20.76800 1.000 40.60000 341 GLN A CA 1
ATOM 2426 C C . GLN A 1 164 ? 27.45300 23.45900 -20.62400 1.000 39.21000 341 GLN A C 1
ATOM 2427 O O . GLN A 1 164 ? 27.95600 22.94500 -21.62900 1.000 38.85000 341 GLN A O 1
ATOM 2441 N N . GLY A 1 165 ? 27.96300 23.29300 -19.40700 1.000 31.77000 342 GLY A N 1
ATOM 2442 C CA . GLY A 1 165 ? 29.20400 22.57400 -19.20600 1.000 42.03000 342 GLY A CA 1
ATOM 2443 C C . GLY A 1 165 ? 30.32400 23.13400 -20.05500 1.000 39.07000 342 GLY A C 1
ATOM 2444 O O . GLY A 1 165 ? 31.06200 22.38100 -20.69900 1.000 39.96000 342 GLY A O 1
ATOM 2448 N N . ASN A 1 166 ? 30.46100 24.46400 -20.05700 1.000 42.93000 343 ASN A N 1
ATOM 2449 C CA . ASN A 1 166 ? 31.41500 25.15000 -20.92200 1.000 45.28000 343 ASN A CA 1
ATOM 2450 C C . ASN A 1 166 ? 32.29900 26.11900 -20.14400 1.000 42.94000 343 ASN A C 1
ATOM 2451 O O . ASN A 1 166 ? 32.84100 27.06300 -20.73100 1.000 34.75000 343 ASN A O 1
ATOM 2462 N N . ARG A 1 167 ? 32.45900 25.91600 -18.84000 1.000 36.20000 344 ARG A N 1
ATOM 2463 C CA . ARG A 1 167 ? 33.37400 26.75400 -18.08000 1.000 41.87000 344 ARG A CA 1
ATOM 2464 C C . ARG A 1 167 ? 34.77700 26.65200 -18.66200 1.000 43.59000 344 ARG A C 1
ATOM 2465 O O . ARG A 1 167 ? 35.22500 25.57400 -19.06100 1.000 49.22000 344 ARG A O 1
ATOM 2486 N N . ASP A 1 168 ? 35.46800 27.78600 -18.71500 1.000 46.21000 345 ASP A N 1
ATOM 2487 C CA . ASP A 1 168 ? 36.85700 27.80200 -19.15000 1.000 44.58000 345 ASP A CA 1
ATOM 2488 C C . ASP A 1 168 ? 37.66500 26.81800 -18.31900 1.000 47.04000 345 ASP A C 1
ATOM 2489 O O . ASP A 1 168 ? 37.75600 26.95100 -17.09600 1.000 38.32000 345 ASP A O 1
ATOM 2498 N N . GLU A 1 169 ? 38.23600 25.81600 -18.98100 1.000 57.56000 346 GLU A N 1
ATOM 2499 C CA . GLU A 1 169 ? 38.95500 24.75200 -18.29500 1.000 61.98000 346 GLU A CA 1
ATOM 2500 C C . GLU A 1 169 ? 40.43900 25.05300 -18.13500 1.000 62.28000 346 GLU A C 1
ATOM 2501 O O . GLU A 1 169 ? 41.19900 24.16800 -17.72900 1.000 73.47000 346 GLU A O 1
ATOM 2513 N N . SER A 1 170 ? 40.86700 26.27400 -18.43900 1.000 56.87000 347 SER A N 1
ATOM 2514 C CA . SER A 1 170 ? 42.26300 26.63400 -18.26100 1.000 63.31000 347 SER A CA 1
ATOM 2515 C C . SER A 1 170 ? 42.59600 26.74100 -16.77500 1.000 65.13000 347 SER A C 1
ATOM 2516 O O . SER A 1 170 ? 41.72800 26.95700 -15.92600 1.000 64.64000 347 SER A O 1
ATOM 2524 N N . THR A 1 171 ? 43.87900 26.57100 -16.46600 1.000 64.24000 348 THR A N 1
ATOM 2525 C CA . THR A 1 171 ? 44.38200 26.73900 -15.11100 1.000 68.44000 348 THR A CA 1
ATOM 2526 C C . THR A 1 171 ? 45.36800 27.89600 -15.00500 1.000 66.11000 348 THR A C 1
ATOM 2527 O O . THR A 1 171 ? 45.83200 28.20100 -13.90100 1.000 67.65000 348 THR A O 1
ATOM 2538 N N . ASN A 1 172 ? 45.68800 28.55700 -16.11600 1.000 66.85000 349 ASN A N 1
ATOM 2539 C CA . ASN A 1 172 ? 46.59200 29.69900 -16.09600 1.000 69.38000 349 ASN A CA 1
ATOM 2540 C C . ASN A 1 172 ? 45.82600 30.96700 -15.74100 1.000 68.31000 349 ASN A C 1
ATOM 2541 O O . ASN A 1 172 ? 44.74200 31.22200 -16.27500 1.000 65.42000 349 ASN A O 1
ATOM 2552 N N . VAL A 1 173 ? 46.40100 31.76800 -14.84600 1.000 61.50000 350 VAL A N 1
ATOM 2553 C CA . VAL A 1 173 ? 45.75800 32.96300 -14.31400 1.000 55.05000 350 VAL A CA 1
ATOM 2554 C C . VAL A 1 173 ? 46.48600 34.18900 -14.84400 1.000 56.89000 350 VAL A C 1
ATOM 2555 O O . VAL A 1 173 ? 47.72100 34.25300 -14.80000 1.000 57.82000 350 VAL A O 1
ATOM 2568 N N . ASP A 1 174 ? 45.72100 35.16200 -15.33600 1.000 58.59000 351 ASP A N 1
ATOM 2569 C CA . ASP A 1 174 ? 46.24300 36.44300 -15.80400 1.000 46.09000 351 ASP A CA 1
ATOM 2570 C C . ASP A 1 174 ? 45.77300 37.51900 -14.83200 1.000 47.51000 351 ASP A C 1
ATOM 2571 O O . ASP A 1 174 ? 44.59700 37.90100 -14.84400 1.000 38.85000 351 ASP A O 1
ATOM 2580 N N . MET A 1 175 ? 46.68900 38.00700 -13.99200 1.000 47.19000 352 MET A N 1
ATOM 2581 C CA . MET A 1 175 ? 46.30200 38.98000 -12.97700 1.000 46.68000 352 MET A CA 1
ATOM 2582 C C . MET A 1 175 ? 45.75400 40.25700 -13.60100 1.000 50.49000 352 MET A C 1
ATOM 2583 O O . MET A 1 175 ? 44.89200 40.91500 -13.00600 1.000 46.95000 352 MET A O 1
ATOM 2597 N N . SER A 1 176 ? 46.23900 40.62900 -14.78800 1.000 41.78000 353 SER A N 1
ATOM 2598 C CA . SER A 1 176 ? 45.67100 41.78000 -15.48100 1.000 46.33000 353 SER A CA 1
ATOM 2599 C C . SER A 1 176 ? 44.17300 41.60400 -15.68900 1.000 46.41000 353 SER A C 1
ATOM 2600 O O . SER A 1 176 ? 43.39500 42.54500 -15.49400 1.000 49.34000 353 SER A O 1
ATOM 2608 N N . LEU A 1 177 ? 43.74800 40.40200 -16.07700 1.000 47.86000 354 LEU A N 1
ATOM 2609 C CA . LEU A 1 177 ? 42.32900 40.14900 -16.29100 1.000 44.97000 354 LEU A CA 1
ATOM 2610 C C . LEU A 1 177 ? 41.60400 39.83300 -14.99000 1.000 46.89000 354 LEU A C 1
ATOM 2611 O O . LEU A 1 177 ? 40.40400 40.10700 -14.87700 1.000 49.41000 354 LEU A O 1
ATOM 2627 N N . VAL A 1 178 ? 42.30100 39.26100 -14.00600 1.000 36.06000 355 VAL A N 1
ATOM 2628 C CA . VAL A 1 178 ? 41.69000 39.04200 -12.69700 1.000 39.61000 355 VAL A CA 1
ATOM 2629 C C . VAL A 1 178 ? 41.28600 40.37300 -12.07900 1.000 42.02000 355 VAL A C 1
ATOM 2630 O O . VAL A 1 178 ? 40.13900 40.56200 -11.65700 1.000 38.54000 355 VAL A O 1
ATOM 2643 N N . GLN A 1 179 ? 42.22800 41.31800 -12.01500 1.000 43.88000 356 GLN A N 1
ATOM 2644 C CA . GLN A 1 179 ? 41.92200 42.62500 -11.44500 1.000 44.22000 356 GLN A CA 1
ATOM 2645 C C . GLN A 1 179 ? 40.80700 43.31300 -12.22100 1.000 44.60000 356 GLN A C 1
ATOM 2646 O O . GLN A 1 179 ? 39.93800 43.96500 -11.62900 1.000 43.32000 356 GLN A O 1
ATOM 2660 N N . ARG A 1 180 ? 40.81100 43.17400 -13.54800 1.000 45.46000 357 ARG A N 1
ATOM 2661 C CA . ARG A 1 180 ? 39.73000 43.73300 -14.35300 1.000 41.19000 357 ARG A CA 1
ATOM 2662 C C . ARG A 1 180 ? 38.39200 43.10700 -13.98300 1.000 45.28000 357 ARG A C 1
ATOM 2663 O O . ARG A 1 180 ? 37.37300 43.80400 -13.90400 1.000 35.09000 357 ARG A O 1
ATOM 2684 N N . ASP A 1 181 ? 38.37400 41.79100 -13.75300 1.000 45.16000 358 ASP A N 1
ATOM 2685 C CA . ASP A 1 181 ? 37.14500 41.13600 -13.31700 1.000 40.91000 358 ASP A CA 1
ATOM 2686 C C . ASP A 1 181 ? 36.70600 41.64200 -11.94900 1.000 36.39000 358 ASP A C 1
ATOM 2687 O O . ASP A 1 181 ? 35.51300 41.87200 -11.71800 1.000 38.87000 358 ASP A O 1
ATOM 2696 N N . VAL A 1 182 ? 37.65400 41.82100 -11.02600 1.000 36.91000 359 VAL A N 1
ATOM 2697 C CA . VAL A 1 182 ? 37.31000 42.34100 -9.70300 1.000 40.99000 359 VAL A CA 1
ATOM 2698 C C . VAL A 1 182 ? 36.65200 43.71000 -9.83100 1.000 38.02000 359 VAL A C 1
ATOM 2699 O O . VAL A 1 182 ? 35.58400 43.96200 -9.26000 1.000 39.24000 359 VAL A O 1
ATOM 2712 N N . GLN A 1 183 ? 37.27700 44.61400 -10.58900 1.000 28.72000 360 GLN A N 1
ATOM 2713 C CA . GLN A 1 183 ? 36.70800 45.94600 -10.76900 1.000 35.99000 360 GLN A CA 1
ATOM 2714 C C . GLN A 1 183 ? 35.29900 45.87100 -11.34400 1.000 33.48000 360 GLN A C 1
ATOM 2715 O O . GLN A 1 183 ? 34.40800 46.62000 -10.92500 1.000 33.86000 360 GLN A O 1
ATOM 2729 N N . GLU A 1 184 ? 35.07500 44.97300 -12.30500 1.000 39.26000 361 GLU A N 1
ATOM 2730 C CA . GLU A 1 184 ? 33.75000 44.86000 -12.90400 1.000 31.50000 361 GLU A CA 1
ATOM 2731 C C . GLU A 1 184 ? 32.72300 44.37200 -11.88900 1.000 37.28000 361 GLU A C 1
ATOM 2732 O O . GLU A 1 184 ? 31.60900 44.90400 -11.82400 1.000 41.07000 361 GLU A O 1
ATOM 2744 N N . LEU A 1 185 ? 33.07900 43.37000 -11.08200 1.000 33.27000 362 LEU A N 1
ATOM 2745 C CA . LEU A 1 185 ? 32.16100 42.89600 -10.05000 1.000 41.28000 362 LEU A CA 1
ATOM 2746 C C . LEU A 1 185 ? 31.82600 44.01100 -9.06800 1.000 41.04000 362 LEU A C 1
ATOM 2747 O O . LEU A 1 185 ? 30.66000 44.20900 -8.70500 1.000 38.94000 362 LEU A O 1
ATOM 2763 N N . TYR A 1 186 ? 32.84200 44.75100 -8.62100 1.000 38.45000 363 TYR A N 1
ATOM 2764 C CA . TYR A 1 186 ? 32.59800 45.87900 -7.72800 1.000 42.94000 363 TYR A CA 1
ATOM 2765 C C . TYR A 1 186 ? 31.62200 46.86800 -8.35300 1.000 45.10000 363 TYR A C 1
ATOM 2766 O O . TYR A 1 186 ? 30.72600 47.38200 -7.67300 1.000 39.93000 363 TYR A O 1
ATOM 2784 N N . ALA A 1 187 ? 31.77000 47.13100 -9.65400 1.000 41.75000 364 ALA A N 1
ATOM 2785 C CA . ALA A 1 187 ? 30.90800 48.09100 -10.33100 1.000 40.03000 364 ALA A CA 1
ATOM 2786 C C . ALA A 1 187 ? 29.52300 47.52700 -10.62000 1.000 40.01000 364 ALA A C 1
ATOM 2787 O O . ALA A 1 187 ? 28.56100 48.29300 -10.74200 1.000 39.05000 364 ALA A O 1
ATOM 2794 N N . ALA A 1 188 ? 29.39700 46.20600 -10.73200 1.000 39.73000 365 ALA A N 1
ATOM 2795 C CA . ALA A 1 188 ? 28.12000 45.59800 -11.07600 1.000 35.75000 365 ALA A CA 1
ATOM 2796 C C . ALA A 1 188 ? 27.17800 45.45600 -9.88800 1.000 41.56000 365 ALA A C 1
ATOM 2797 O O . ALA A 1 188 ? 25.99700 45.15600 -10.09400 1.000 40.23000 365 ALA A O 1
ATOM 2804 N N . GLY A 1 189 ? 27.65500 45.66500 -8.66400 1.000 30.70000 366 GLY A N 1
ATOM 2805 C CA . GLY A 1 189 ? 26.80000 45.48900 -7.50700 1.000 43.16000 366 GLY A CA 1
ATOM 2806 C C . GLY A 1 189 ? 27.05800 46.45700 -6.36900 1.000 49.95000 366 GLY A C 1
ATOM 2807 O O . GLY A 1 189 ? 26.26700 47.37500 -6.13300 1.000 42.59000 366 GLY A O 1
ATOM 2811 N N . GLU A 1 190 ? 28.17000 46.26100 -5.65900 1.000 42.05000 367 GLU A N 1
ATOM 2812 C CA . GLU A 1 190 ? 28.38800 46.97500 -4.40500 1.000 49.06000 367 GLU A CA 1
ATOM 2813 C C . GLU A 1 190 ? 28.57000 48.47300 -4.62800 1.000 52.01000 367 GLU A C 1
ATOM 2814 O O . GLU A 1 190 ? 28.10100 49.28500 -3.82200 1.000 45.13000 367 GLU A O 1
ATOM 2826 N N . ASN A 1 191 ? 29.25300 48.86400 -5.70700 1.000 47.17000 368 ASN A N 1
ATOM 2827 C CA . ASN A 1 191 ? 29.56800 50.26600 -5.95500 1.000 51.63000 368 ASN A CA 1
ATOM 2828 C C . ASN A 1 191 ? 28.50000 50.97600 -6.77400 1.000 45.77000 368 ASN A C 1
ATOM 2829 O O . ASN A 1 191 ? 28.80300 51.96500 -7.45300 1.000 49.94000 368 ASN A O 1
ATOM 2840 N N . ARG A 1 192 ? 27.25700 50.50700 -6.72900 1.000 43.34000 369 ARG A N 1
ATOM 2841 C CA . ARG A 1 192 ? 26.19600 51.12700 -7.50600 1.000 40.15000 369 ARG A CA 1
ATOM 2842 C C . ARG A 1 192 ? 24.86100 50.87400 -6.82700 1.000 40.67000 369 ARG A C 1
ATOM 2843 O O . ARG A 1 192 ? 24.72100 49.96900 -6.00200 1.000 35.83000 369 ARG A O 1
ATOM 2864 N N . LEU A 1 193 ? 23.87700 51.69000 -7.18900 1.000 45.41000 370 LEU A N 1
ATOM 2865 C CA . LEU A 1 193 ? 22.50400 51.45600 -6.76800 1.000 43.84000 370 LEU A CA 1
ATOM 2866 C C . LEU A 1 193 ? 21.88600 50.38500 -7.65800 1.000 48.97000 370 LEU A C 1
ATOM 2867 O O . LEU A 1 193 ? 21.87800 50.51600 -8.88600 1.000 42.48000 370 LEU A O 1
ATOM 2883 N N . GLY A 1 194 ? 21.37200 49.33100 -7.04100 1.000 49.12000 371 GLY A N 1
ATOM 2884 C CA . GLY A 1 194 ? 20.88300 48.19800 -7.79100 1.000 51.17000 371 GLY A CA 1
ATOM 2885 C C . GLY A 1 194 ? 21.99000 47.21100 -8.09700 1.000 46.91000 371 GLY A C 1
ATOM 2886 O O . GLY A 1 194 ? 23.11300 47.29700 -7.59100 1.000 49.72000 371 GLY A O 1
ATOM 2890 N N . THR A 1 195 ? 21.65700 46.25300 -8.96100 1.000 45.05000 372 THR A N 1
ATOM 2891 C CA . THR A 1 195 ? 22.56200 45.16300 -9.29200 1.000 45.60000 372 THR A CA 1
ATOM 2892 C C . THR A 1 195 ? 22.46000 44.83800 -10.77400 1.000 41.25000 372 THR A C 1
ATOM 2893 O O . THR A 1 195 ? 21.36000 44.79700 -11.33300 1.000 38.75000 372 THR A O 1
ATOM 2904 N N . ASP A 1 196 ? 23.61400 44.60800 -11.40300 1.000 38.11000 373 ASP A N 1
ATOM 2905 C CA . ASP A 1 196 ? 23.68200 44.05000 -12.75600 1.000 48.16000 373 ASP A CA 1
ATOM 2906 C C . ASP A 1 196 ? 23.97900 42.56100 -12.60600 1.000 42.67000 373 ASP A C 1
ATOM 2907 O O . ASP A 1 196 ? 25.13300 42.13000 -12.64000 1.000 37.50000 373 ASP A O 1
ATOM 2916 N N . GLU A 1 197 ? 22.91800 41.76900 -12.43500 1.000 39.16000 374 GLU A N 1
ATOM 2917 C CA . GLU A 1 197 ? 23.09300 40.34000 -12.20100 1.000 38.20000 374 GLU A CA 1
ATOM 2918 C C . GLU A 1 197 ? 23.81300 39.66300 -13.35900 1.000 40.31000 374 GLU A C 1
ATOM 2919 O O . GLU A 1 197 ? 24.54100 38.68600 -13.15000 1.000 41.89000 374 GLU A O 1
ATOM 2931 N N . SER A 1 198 ? 23.62300 40.16200 -14.58300 1.000 38.36000 375 SER A N 1
ATOM 2932 C CA . SER A 1 198 ? 24.22900 39.52100 -15.74400 1.000 40.57000 375 SER A CA 1
ATOM 2933 C C . SER A 1 198 ? 25.75100 39.54600 -15.67400 1.000 44.70000 375 SER A C 1
ATOM 2934 O O . SER A 1 198 ? 26.40800 38.61400 -16.15300 1.000 38.13000 375 SER A O 1
ATOM 2942 N N . LYS A 1 199 ? 26.33000 40.59800 -15.09100 1.000 43.25000 376 LYS A N 1
ATOM 2943 C CA . LYS A 1 199 ? 27.78600 40.67300 -14.99900 1.000 45.81000 376 LYS A CA 1
ATOM 2944 C C . LYS A 1 199 ? 28.32900 39.61600 -14.04700 1.000 46.68000 376 LYS A C 1
ATOM 2945 O O . LYS A 1 199 ? 29.36300 38.99600 -14.32300 1.000 40.99000 376 LYS A O 1
ATOM 2964 N N . PHE A 1 200 ? 27.65400 39.40400 -12.91500 1.000 42.96000 377 PHE A N 1
ATOM 2965 C CA . PHE A 1 200 ? 28.02300 38.29500 -12.04200 1.000 47.04000 377 PHE A CA 1
ATOM 2966 C C . PHE A 1 200 ? 27.90600 36.97000 -12.78500 1.000 40.41000 377 PHE A C 1
ATOM 2967 O O . PHE A 1 200 ? 28.81700 36.13500 -12.74400 1.000 45.60000 377 PHE A O 1
ATOM 2984 N N . ASN A 1 201 ? 26.78800 36.76900 -13.48200 1.000 34.56000 378 ASN A N 1
ATOM 2985 C CA . ASN A 1 201 ? 26.55600 35.50000 -14.16100 1.000 38.70000 378 ASN A CA 1
ATOM 2986 C C . ASN A 1 201 ? 27.68400 35.18500 -15.13500 1.000 38.42000 378 ASN A C 1
ATOM 2987 O O . ASN A 1 201 ? 28.25700 34.08900 -15.10800 1.000 38.86000 378 ASN A O 1
ATOM 2998 N N . ALA A 1 202 ? 28.02400 36.14300 -15.99900 1.000 31.38000 379 ALA A N 1
ATOM 2999 C CA . ALA A 1 202 ? 29.01900 35.88900 -17.03500 1.000 39.47000 379 ALA A CA 1
ATOM 3000 C C . ALA A 1 202 ? 30.38600 35.58600 -16.43600 1.000 38.90000 379 ALA A C 1
ATOM 3001 O O . ALA A 1 202 ? 31.11800 34.73000 -16.94400 1.000 39.62000 379 ALA A O 1
ATOM 3008 N N . ILE A 1 203 ? 30.75100 36.27800 -15.36100 1.000 43.20000 380 ILE A N 1
ATOM 3009 C CA . ILE A 1 203 ? 32.07800 36.08900 -14.78900 1.000 40.14000 380 ILE A CA 1
ATOM 3010 C C . ILE A 1 203 ? 32.14100 34.79600 -13.98600 1.000 39.81000 380 ILE A C 1
ATOM 3011 O O . ILE A 1 203 ? 33.09700 34.02300 -14.11200 1.000 36.25000 380 ILE A O 1
ATOM 3027 N N . LEU A 1 204 ? 31.12200 34.52400 -13.16900 1.000 38.13000 381 LEU A N 1
ATOM 3028 C CA . LEU A 1 204 ? 31.18000 33.36000 -12.29000 1.000 42.33000 381 LEU A CA 1
ATOM 3029 C C . LEU A 1 204 ? 30.95800 32.05800 -13.05000 1.000 45.47000 381 LEU A C 1
ATOM 3030 O O . LEU A 1 204 ? 31.42900 31.00100 -12.61200 1.000 32.96000 381 LEU A O 1
ATOM 3046 N N . CYS A 1 205 ? 30.25800 32.10800 -14.18300 1.000 44.77000 382 CYS A N 1
ATOM 3047 C CA . CYS A 1 205 ? 29.92900 30.88800 -14.90900 1.000 45.05000 382 CYS A CA 1
ATOM 3048 C C . CYS A 1 205 ? 30.92400 30.56000 -16.01200 1.000 43.15000 382 CYS A C 1
ATOM 3049 O O . CYS A 1 205 ? 31.19200 29.37900 -16.25900 1.000 53.35000 382 CYS A O 1
ATOM 3057 N N . SER A 1 206 ? 31.48300 31.56800 -16.67800 1.000 37.53000 383 SER A N 1
ATOM 3058 C CA . SER A 1 206 ? 32.34100 31.31700 -17.82900 1.000 42.64000 383 SER A CA 1
ATOM 3059 C C . SER A 1 206 ? 33.82000 31.27100 -17.47100 1.000 46.79000 383 SER A C 1
ATOM 3060 O O . SER A 1 206 ? 34.58500 30.56000 -18.13300 1.000 50.10000 383 SER A O 1
ATOM 3068 N N . ARG A 1 207 ? 34.24300 32.00600 -16.44700 1.000 37.67000 384 ARG A N 1
ATOM 3069 C CA . ARG A 1 207 ? 35.66000 32.07600 -16.13100 1.000 39.38000 384 ARG A CA 1
ATOM 3070 C C . ARG A 1 207 ? 36.14300 30.75900 -15.52900 1.000 41.29000 384 ARG A C 1
ATOM 3071 O O . ARG A 1 207 ? 35.37100 29.97700 -14.96700 1.000 39.71000 384 ARG A O 1
ATOM 3092 N N . SER A 1 208 ? 37.44600 30.52200 -15.65300 1.000 39.31000 385 SER A N 1
ATOM 3093 C CA . SER A 1 208 ? 38.03700 29.28700 -15.16300 1.000 33.24000 385 SER A CA 1
ATOM 3094 C C . SER A 1 208 ? 38.11400 29.29200 -13.63700 1.000 42.83000 385 SER A C 1
ATOM 3095 O O . SER A 1 208 ? 38.04100 30.33700 -12.98400 1.000 39.23000 385 SER A O 1
ATOM 3103 N N . ARG A 1 209 ? 38.26300 28.09400 -13.06700 1.000 42.09000 386 ARG A N 1
ATOM 3104 C CA . ARG A 1 209 ? 38.31400 27.97300 -11.61300 1.000 35.42000 386 ARG A CA 1
ATOM 3105 C C . ARG A 1 209 ? 39.57400 28.62600 -11.05600 1.000 43.34000 386 ARG A C 1
ATOM 3106 O O . ARG A 1 209 ? 39.51700 29.36500 -10.06600 1.000 42.80000 386 ARG A O 1
ATOM 3127 N N . ALA A 1 210 ? 40.72600 28.36500 -11.68100 1.000 38.92000 387 ALA A N 1
ATOM 3128 C CA . ALA A 1 210 ? 41.95800 29.01000 -11.24100 1.000 41.19000 387 ALA A CA 1
ATOM 3129 C C . ALA A 1 210 ? 41.86500 30.52500 -11.36300 1.000 44.62000 387 ALA A C 1
ATOM 3130 O O . ALA A 1 210 ? 42.48100 31.25100 -10.57400 1.000 48.34000 387 ALA A O 1
ATOM 3137 N N . HIS A 1 211 ? 41.10200 31.02000 -12.33800 1.000 41.92000 388 HIS A N 1
ATOM 3138 C CA . HIS A 1 211 ? 40.93900 32.46200 -12.48800 1.000 46.06000 388 HIS A CA 1
ATOM 3139 C C . HIS A 1 211 ? 40.02500 33.02200 -11.40400 1.000 41.57000 388 HIS A C 1
ATOM 3140 O O . HIS A 1 211 ? 40.33900 34.04000 -10.77700 1.000 37.04000 388 HIS A O 1
ATOM 3154 N N . LEU A 1 212 ? 38.89200 32.36000 -11.16000 1.000 34.90000 389 LEU A N 1
ATOM 3155 C CA . LEU A 1 212 ? 37.92500 32.88400 -10.20200 1.000 42.67000 389 LEU A CA 1
ATOM 3156 C C . LEU A 1 212 ? 38.44100 32.80300 -8.76900 1.000 46.88000 389 LEU A C 1
ATOM 3157 O O . LEU A 1 212 ? 38.10200 33.66000 -7.94300 1.000 40.64000 389 LEU A O 1
ATOM 3173 N N . VAL A 1 213 ? 39.25300 31.79300 -8.45200 1.000 41.19000 390 VAL A N 1
ATOM 3174 C CA . VAL A 1 213 ? 39.87600 31.73900 -7.13200 1.000 39.93000 390 VAL A CA 1
ATOM 3175 C C . VAL A 1 213 ? 40.75500 32.96300 -6.91600 1.000 41.05000 390 VAL A C 1
ATOM 3176 O O . VAL A 1 213 ? 40.76600 33.55600 -5.83100 1.000 42.18000 390 VAL A O 1
ATOM 3189 N N . ALA A 1 214 ? 41.50500 33.36300 -7.94600 1.000 41.22000 391 ALA A N 1
ATOM 3190 C CA . ALA A 1 214 ? 42.31800 34.56900 -7.83900 1.000 39.24000 391 ALA A CA 1
ATOM 3191 C C . ALA A 1 214 ? 41.45000 35.81500 -7.73000 1.000 37.12000 391 ALA A C 1
ATOM 3192 O O . ALA A 1 214 ? 41.82000 36.76800 -7.03400 1.000 39.24000 391 ALA A O 1
ATOM 3199 N N . VAL A 1 215 ? 40.29900 35.82500 -8.40400 1.000 36.59000 392 VAL A N 1
ATOM 3200 C CA . VAL A 1 215 ? 39.39100 36.96400 -8.31200 1.000 37.70000 392 VAL A CA 1
ATOM 3201 C C . VAL A 1 215 ? 38.89200 37.12300 -6.88200 1.000 36.74000 392 VAL A C 1
ATOM 3202 O O . VAL A 1 215 ? 38.89200 38.22500 -6.32100 1.000 36.29000 392 VAL A O 1
ATOM 3215 N N . PHE A 1 216 ? 38.46500 36.01700 -6.26800 1.000 46.23000 393 PHE A N 1
ATOM 3216 C CA . PHE A 1 216 ? 37.94300 36.08400 -4.90700 1.000 38.03000 393 PHE A CA 1
ATOM 3217 C C . PHE A 1 216 ? 38.99100 36.62200 -3.94200 1.000 40.79000 393 PHE A C 1
ATOM 3218 O O . PHE A 1 216 ? 38.67200 37.41300 -3.04700 1.000 49.24000 393 PHE A O 1
ATOM 3235 N N . ASN A 1 217 ? 40.24900 36.20600 -4.10700 1.000 34.18000 394 ASN A N 1
ATOM 3236 C CA . ASN A 1 217 ? 41.30500 36.71000 -3.23600 1.000 32.80000 394 ASN A CA 1
ATOM 3237 C C . ASN A 1 217 ? 41.61000 38.17500 -3.52800 1.000 41.83000 394 ASN A C 1
ATOM 3238 O O . ASN A 1 217 ? 41.83400 38.96300 -2.60200 1.000 42.45000 394 ASN A O 1
ATOM 3249 N N . GLU A 1 218 ? 41.62000 38.56000 -4.80600 1.000 42.90000 395 GLU A N 1
ATOM 3250 C CA . GLU A 1 218 ? 41.88000 39.95300 -5.15200 1.000 40.66000 395 GLU A CA 1
ATOM 3251 C C . GLU A 1 218 ? 40.70500 40.84200 -4.76200 1.000 39.05000 395 GLU A C 1
ATOM 3252 O O . GLU A 1 218 ? 40.90100 41.96800 -4.29300 1.000 42.32000 395 GLU A O 1
ATOM 3264 N N . TYR A 1 219 ? 39.47600 40.35100 -4.94000 1.000 39.03000 396 TYR A N 1
ATOM 3265 C CA . TYR A 1 219 ? 38.30600 41.12400 -4.53600 1.000 33.02000 396 TYR A CA 1
ATOM 3266 C C . TYR A 1 219 ? 38.32000 41.39500 -3.03700 1.000 45.95000 396 TYR A C 1
ATOM 3267 O O . TYR A 1 219 ? 37.96200 42.49200 -2.59000 1.000 38.37000 396 TYR A O 1
ATOM 3285 N N . GLN A 1 220 ? 38.72300 40.40400 -2.24200 1.000 44.27000 397 GLN A N 1
ATOM 3286 C CA . GLN A 1 220 ? 38.82300 40.60500 -0.80100 1.000 45.96000 397 GLN A CA 1
ATOM 3287 C C . GLN A 1 220 ? 39.90200 41.62600 -0.46400 1.000 44.61000 397 GLN A C 1
ATOM 3288 O O . GLN A 1 220 ? 39.72300 42.45600 0.43500 1.000 44.75000 397 GLN A O 1
ATOM 3302 N N . ARG A 1 221 ? 41.03000 41.58000 -1.17400 1.000 40.20000 398 ARG A N 1
ATOM 3303 C CA . ARG A 1 221 ? 42.13100 42.48400 -0.86500 1.000 45.11000 398 ARG A CA 1
ATOM 3304 C C . ARG A 1 221 ? 41.73100 43.93400 -1.10700 1.000 42.64000 398 ARG A C 1
ATOM 3305 O O . ARG A 1 221 ? 41.99700 44.81100 -0.27800 1.000 49.51000 398 ARG A O 1
ATOM 3326 N N . MET A 1 222 ? 41.08000 44.20300 -2.23900 1.000 38.21000 399 MET A N 1
ATOM 3327 C CA . MET A 1 222 ? 40.79700 45.58100 -2.62600 1.000 44.59000 399 MET A CA 1
ATOM 3328 C C . MET A 1 222 ? 39.64300 46.16700 -1.82100 1.000 44.17000 399 MET A C 1
ATOM 3329 O O . MET A 1 222 ? 39.74900 47.28100 -1.29800 1.000 49.20000 399 MET A O 1
ATOM 3343 N N . THR A 1 223 ? 38.53300 45.43700 -1.71500 1.000 34.93000 400 THR A N 1
ATOM 3344 C CA . THR A 1 223 ? 37.35900 45.95100 -1.02500 1.000 42.67000 400 THR A CA 1
ATOM 3345 C C . THR A 1 223 ? 37.36400 45.65400 0.46800 1.000 46.56000 400 THR A C 1
ATOM 3346 O O . THR A 1 223 ? 36.57300 46.25300 1.20600 1.000 45.61000 400 THR A O 1
ATOM 3357 N N . GLY A 1 224 ? 38.22500 44.75000 0.93000 1.000 46.06000 401 GLY A N 1
ATOM 3358 C CA . GLY A 1 224 ? 38.21800 44.33300 2.31500 1.000 42.67000 401 GLY A CA 1
ATOM 3359 C C . GLY A 1 224 ? 37.07000 43.42600 2.69700 1.000 47.58000 401 GLY A C 1
ATOM 3360 O O . GLY A 1 224 ? 36.94700 43.07500 3.87700 1.000 54.41000 401 GLY A O 1
ATOM 3364 N N . ARG A 1 225 ? 36.23500 43.03100 1.74000 1.000 47.24000 402 ARG A N 1
ATOM 3365 C CA . ARG A 1 225 ? 35.05200 42.22000 1.98500 1.000 46.40000 402 ARG A CA 1
ATOM 3366 C C . ARG A 1 225 ? 35.07100 41.01600 1.05300 1.000 49.00000 402 ARG A C 1
ATOM 3367 O O . ARG A 1 225 ? 35.54100 41.10000 -0.08400 1.000 36.75000 402 ARG A O 1
ATOM 3388 N N . ASP A 1 226 ? 34.56500 39.88900 1.54500 1.000 47.61000 403 ASP A N 1
ATOM 3389 C CA . ASP A 1 226 ? 34.53400 38.67600 0.74200 1.000 48.47000 403 ASP A CA 1
ATOM 3390 C C . ASP A 1 226 ? 33.40500 38.74100 -0.28100 1.000 42.08000 403 ASP A C 1
ATOM 3391 O O . ASP A 1 226 ? 32.33400 39.29900 -0.02500 1.000 45.86000 403 ASP A O 1
ATOM 3400 N N . ILE A 1 227 ? 33.65900 38.15500 -1.45400 1.000 39.06000 404 ILE A N 1
ATOM 3401 C CA . ILE A 1 227 ? 32.69100 38.21100 -2.54600 1.000 45.14000 404 ILE A CA 1
ATOM 3402 C C . ILE A 1 227 ? 31.33900 37.66900 -2.10600 1.000 43.38000 404 ILE A C 1
ATOM 3403 O O . ILE A 1 227 ? 30.29300 38.12400 -2.58400 1.000 39.44000 404 ILE A O 1
ATOM 3419 N N . GLU A 1 228 ? 31.33300 36.69400 -1.19500 1.000 45.36000 405 GLU A N 1
ATOM 3420 C CA . GLU A 1 228 ? 30.07600 36.08600 -0.77300 1.000 45.58000 405 GLU A CA 1
ATOM 3421 C C . GLU A 1 228 ? 29.18500 37.07700 -0.03800 1.000 40.64000 405 GLU A C 1
ATOM 3422 O O . GLU A 1 228 ? 27.95600 36.98400 -0.12600 1.000 39.55000 405 GLU A O 1
ATOM 3434 N N . LYS A 1 229 ? 29.77700 38.02700 0.68800 1.000 43.17000 406 LYS A N 1
ATOM 3435 C CA . LYS A 1 229 ? 28.96800 39.01900 1.38900 1.000 53.63000 406 LYS A CA 1
ATOM 3436 C C . LYS A 1 229 ? 28.35500 40.01700 0.41400 1.000 42.50000 406 LYS A C 1
ATOM 3437 O O . LYS A 1 229 ? 27.19300 40.40900 0.57100 1.000 47.09000 406 LYS A O 1
ATOM 3456 N N . SER A 1 230 ? 29.11500 40.43900 -0.60000 1.000 46.20000 407 SER A N 1
ATOM 3457 C CA . SER A 1 230 ? 28.53800 41.28800 -1.63900 1.000 49.43000 407 SER A CA 1
ATOM 3458 C C . SER A 1 230 ? 27.34800 40.60300 -2.29800 1.000 43.68000 407 SER A C 1
ATOM 3459 O O . SER A 1 230 ? 26.32100 41.23900 -2.56400 1.000 48.49000 407 SER A O 1
ATOM 3467 N N . ILE A 1 231 ? 27.46600 39.30000 -2.56100 1.000 42.68000 408 ILE A N 1
ATOM 3468 C CA . ILE A 1 231 ? 26.36400 38.55100 -3.15700 1.000 46.50000 408 ILE A CA 1
ATOM 3469 C C . ILE A 1 231 ? 25.15300 38.56800 -2.23400 1.000 46.47000 408 ILE A C 1
ATOM 3470 O O . ILE A 1 231 ? 24.02300 38.82800 -2.66600 1.000 44.76000 408 ILE A O 1
ATOM 3486 N N . CYS A 1 232 ? 25.37000 38.28900 -0.94700 1.000 41.50000 409 CYS A N 1
ATOM 3487 C CA . CYS A 1 232 ? 24.26900 38.33100 0.00800 1.000 39.79000 409 CYS A CA 1
ATOM 3488 C C . CYS A 1 232 ? 23.67800 39.72800 0.11700 1.000 45.15000 409 CYS A C 1
ATOM 3489 O O . CYS A 1 232 ? 22.46800 39.87500 0.32100 1.000 39.10000 409 CYS A O 1
ATOM 3497 N N . ARG A 1 233 ? 24.51100 40.76200 -0.01300 1.000 47.11000 410 ARG A N 1
ATOM 3498 C CA . ARG A 1 233 ? 24.01000 42.12900 0.06500 1.000 54.39000 410 ARG A CA 1
ATOM 3499 C C . ARG A 1 233 ? 23.23600 42.50300 -1.19300 1.000 51.56000 410 ARG A C 1
ATOM 3500 O O . ARG A 1 233 ? 22.20300 43.17800 -1.11600 1.000 62.21000 410 ARG A O 1
ATOM 3521 N N . GLU A 1 234 ? 23.70900 42.06100 -2.35700 1.000 42.97000 411 GLU A N 1
ATOM 3522 C CA . GLU A 1 234 ? 23.13000 42.48600 -3.62300 1.000 51.12000 411 GLU A CA 1
ATOM 3523 C C . GLU A 1 234 ? 21.94300 41.64200 -4.06100 1.000 49.74000 411 GLU A C 1
ATOM 3524 O O . GLU A 1 234 ? 21.04000 42.16100 -4.72700 1.000 54.45000 411 GLU A O 1
ATOM 3536 N N . MET A 1 235 ? 21.91600 40.36000 -3.71500 1.000 58.12000 412 MET A N 1
ATOM 3537 C CA . MET A 1 235 ? 20.92800 39.43900 -4.25000 1.000 51.40000 412 MET A CA 1
ATOM 3538 C C . MET A 1 235 ? 20.14200 38.77800 -3.12900 1.000 46.88000 412 MET A C 1
ATOM 3539 O O . MET A 1 235 ? 20.58300 38.71200 -1.97800 1.000 46.48000 412 MET A O 1
ATOM 3553 N N . SER A 1 236 ? 18.95600 38.29600 -3.49100 1.000 48.94000 413 SER A N 1
ATOM 3554 C CA . SER A 1 236 ? 18.07300 37.59200 -2.57700 1.000 53.01000 413 SER A CA 1
ATOM 3555 C C . SER A 1 236 ? 17.43700 36.42600 -3.31900 1.000 51.00000 413 SER A C 1
ATOM 3556 O O . SER A 1 236 ? 17.52700 36.31600 -4.54600 1.000 48.48000 413 SER A O 1
ATOM 3564 N N . GLY A 1 237 ? 16.78600 35.54900 -2.56000 1.000 41.01000 414 GLY A N 1
ATOM 3565 C CA . GLY A 1 237 ? 16.07100 34.44900 -3.17000 1.000 38.60000 414 GLY A CA 1
ATOM 3566 C C . GLY A 1 237 ? 17.00200 33.43300 -3.81400 1.000 38.01000 414 GLY A C 1
ATOM 3567 O O . GLY A 1 237 ? 18.19800 33.35500 -3.52400 1.000 38.57000 414 GLY A O 1
ATOM 3571 N N . ASP A 1 238 ? 16.41900 32.64600 -4.72200 1.000 43.37000 415 ASP A N 1
ATOM 3572 C CA . ASP A 1 238 ? 17.15200 31.53300 -5.31800 1.000 45.33000 415 ASP A CA 1
ATOM 3573 C C . ASP A 1 238 ? 18.39600 32.01200 -6.05500 1.000 40.66000 415 ASP A C 1
ATOM 3574 O O . ASP A 1 238 ? 19.42800 31.33000 -6.05400 1.000 40.07000 415 ASP A O 1
ATOM 3583 N N . LEU A 1 239 ? 18.31800 33.17900 -6.69900 1.000 40.17000 416 LEU A N 1
ATOM 3584 C CA . LEU A 1 239 ? 19.49800 33.72800 -7.35800 1.000 41.83000 416 LEU A CA 1
ATOM 3585 C C . LEU A 1 239 ? 20.65500 33.86200 -6.37800 1.000 36.51000 416 LEU A C 1
ATOM 3586 O O . LEU A 1 239 ? 21.81000 33.58900 -6.72700 1.000 35.44000 416 LEU A O 1
ATOM 3602 N N . GLU A 1 240 ? 20.36100 34.28200 -5.14500 1.000 40.19000 417 GLU A N 1
ATOM 3603 C CA . GLU A 1 240 ? 21.40400 34.40300 -4.13300 1.000 33.50000 417 GLU A CA 1
ATOM 3604 C C . GLU A 1 240 ? 21.98600 33.03800 -3.78700 1.000 37.02000 417 GLU A C 1
ATOM 3605 O O . GLU A 1 240 ? 23.20800 32.84700 -3.82700 1.000 34.19000 417 GLU A O 1
ATOM 3617 N N . GLN A 1 241 ? 21.12500 32.07600 -3.43900 1.000 31.32000 418 GLN A N 1
ATOM 3618 C CA . GLN A 1 241 ? 21.61000 30.73500 -3.12800 1.000 42.22000 418 GLN A CA 1
ATOM 3619 C C . GLN A 1 241 ? 22.38200 30.14100 -4.29700 1.000 37.33000 418 GLN A C 1
ATOM 3620 O O . GLN A 1 241 ? 23.35100 29.40300 -4.09000 1.000 32.73000 418 GLN A O 1
ATOM 3634 N N . GLY A 1 242 ? 21.97300 30.45200 -5.52900 1.000 43.42000 419 GLY A N 1
ATOM 3635 C CA . GLY A 1 242 ? 22.68300 29.92500 -6.68300 1.000 38.01000 419 GLY A CA 1
ATOM 3636 C C . GLY A 1 242 ? 24.09600 30.46400 -6.78200 1.000 35.27000 419 GLY A C 1
ATOM 3637 O O . GLY A 1 242 ? 25.05800 29.70400 -6.91900 1.000 37.62000 419 GLY A O 1
ATOM 3641 N N . MET A 1 243 ? 24.23900 31.78800 -6.71000 1.000 37.80000 420 MET A N 1
ATOM 3642 C CA . MET A 1 243 ? 25.56100 32.39600 -6.81000 1.000 41.25000 420 MET A CA 1
ATOM 3643 C C . MET A 1 243 ? 26.48300 31.87200 -5.71700 1.000 33.18000 420 MET A C 1
ATOM 3644 O O . MET A 1 243 ? 27.62300 31.47600 -5.98500 1.000 35.64000 420 MET A O 1
ATOM 3658 N N . LEU A 1 244 ? 26.00100 31.85700 -4.47300 1.000 36.87000 421 LEU A N 1
ATOM 3659 C CA . LEU A 1 244 ? 26.82000 31.37600 -3.36500 1.000 35.52000 421 LEU A CA 1
ATOM 3660 C C . LEU A 1 244 ? 27.25400 29.93200 -3.58900 1.000 31.93000 421 LEU A C 1
ATOM 3661 O O . LEU A 1 244 ? 28.42600 29.58500 -3.39500 1.000 29.78000 421 LEU A O 1
ATOM 3677 N N . ALA A 1 245 ? 26.32200 29.07100 -4.00400 1.000 29.50000 422 ALA A N 1
ATOM 3678 C CA . ALA A 1 245 ? 26.68100 27.68600 -4.28800 1.000 35.73000 422 ALA A CA 1
ATOM 3679 C C . ALA A 1 245 ? 27.80200 27.60800 -5.31600 1.000 33.12000 422 ALA A C 1
ATOM 3680 O O . ALA A 1 245 ? 28.74000 26.81700 -5.16400 1.000 32.69000 422 ALA A O 1
ATOM 3687 N N . VAL A 1 246 ? 27.72400 28.42700 -6.36800 1.000 34.27000 423 VAL A N 1
ATOM 3688 C CA . VAL A 1 246 ? 28.77100 28.43300 -7.38700 1.000 33.84000 423 VAL A CA 1
ATOM 3689 C C . VAL A 1 246 ? 30.09900 28.85700 -6.77500 1.000 34.64000 423 VAL A C 1
ATOM 3690 O O . VAL A 1 246 ? 31.11700 28.16700 -6.91100 1.000 38.13000 423 VAL A O 1
ATOM 3703 N N . VAL A 1 247 ? 30.10900 30.00500 -6.09700 1.000 37.80000 424 VAL A N 1
ATOM 3704 C CA . VAL A 1 247 ? 31.33400 30.48800 -5.46500 1.000 38.38000 424 VAL A CA 1
ATOM 3705 C C . VAL A 1 247 ? 31.87200 29.44500 -4.49400 1.000 39.25000 424 VAL A C 1
ATOM 3706 O O . VAL A 1 247 ? 33.05800 29.09700 -4.52100 1.000 46.61000 424 VAL A O 1
ATOM 3719 N N . LYS A 1 248 ? 31.00200 28.92200 -3.62700 1.000 31.50000 425 LYS A N 1
ATOM 3720 C CA . LYS A 1 248 ? 31.44400 27.93400 -2.64800 1.000 36.45000 425 LYS A CA 1
ATOM 3721 C C . LYS A 1 248 ? 32.06900 26.72100 -3.32800 1.000 40.23000 425 LYS A C 1
ATOM 3722 O O . LYS A 1 248 ? 33.12400 26.23800 -2.90100 1.000 38.90000 425 LYS A O 1
ATOM 3741 N N . CYS A 1 249 ? 31.43800 26.21600 -4.39000 1.000 39.95000 426 CYS A N 1
ATOM 3742 C CA . CYS A 1 249 ? 31.98900 25.05300 -5.07800 1.000 34.90000 426 CYS A CA 1
ATOM 3743 C C . CYS A 1 249 ? 33.31300 25.38700 -5.75100 1.000 40.53000 426 CYS A C 1
ATOM 3744 O O . CYS A 1 249 ? 34.23700 24.56400 -5.75800 1.000 40.15000 426 CYS A O 1
ATOM 3752 N N . LEU A 1 250 ? 33.42500 26.58700 -6.32800 1.000 33.88000 427 LEU A N 1
ATOM 3753 C CA . LEU A 1 250 ? 34.69800 27.01100 -6.89800 1.000 31.58000 427 LEU A CA 1
ATOM 3754 C C . LEU A 1 250 ? 35.78200 27.05600 -5.83000 1.000 38.72000 427 LEU A C 1
ATOM 3755 O O . LEU A 1 250 ? 36.91600 26.62100 -6.06300 1.000 34.60000 427 LEU A O 1
ATOM 3771 N N . LYS A 1 251 ? 35.44800 27.57500 -4.64700 1.000 43.74000 428 LYS A N 1
ATOM 3772 C CA . LYS A 1 251 ? 36.40700 27.61400 -3.54900 1.000 42.30000 428 LYS A CA 1
ATOM 3773 C C . LYS A 1 251 ? 36.71300 26.21300 -3.03500 1.000 40.84000 428 LYS A C 1
ATOM 3774 O O . LYS A 1 251 ? 37.85300 25.74100 -3.11800 1.000 47.17000 428 LYS A O 1
ATOM 3793 N N . ASN A 1 252 ? 35.70000 25.53100 -2.49300 1.000 45.11000 429 ASN A N 1
ATOM 3794 C CA . ASN A 1 252 ? 35.90400 24.27300 -1.76900 1.000 39.38000 429 ASN A CA 1
ATOM 3795 C C . ASN A 1 252 ? 34.63100 23.43900 -1.92400 1.000 39.43000 429 ASN A C 1
ATOM 3796 O O . ASN A 1 252 ? 33.70900 23.53200 -1.11000 1.000 35.07000 429 ASN A O 1
ATOM 3807 N N . THR A 1 253 ? 34.59500 22.62500 -2.97700 1.000 44.26000 430 THR A N 1
ATOM 3808 C CA . THR A 1 253 ? 33.42700 21.77600 -3.20700 1.000 40.88000 430 THR A CA 1
ATOM 3809 C C . THR A 1 253 ? 33.16600 20.83800 -2.03900 1.000 37.01000 430 THR A C 1
ATOM 3810 O O . THR A 1 253 ? 32.00700 20.74000 -1.60000 1.000 35.01000 430 THR A O 1
ATOM 3821 N N . PRO A 1 254 ? 34.15900 20.12600 -1.49500 1.000 36.95000 431 PRO A N 1
ATOM 3822 C CA . PRO A 1 254 ? 33.89900 19.33300 -0.28000 1.000 39.05000 431 PRO A CA 1
ATOM 3823 C C . PRO A 1 254 ? 33.24000 20.13400 0.83100 1.000 41.80000 431 PRO A C 1
ATOM 3824 O O . PRO A 1 254 ? 32.23500 19.69100 1.40100 1.000 43.38000 431 PRO A O 1
ATOM 3835 N N . ALA A 1 255 ? 33.77900 21.31400 1.15300 1.000 38.34000 432 ALA A N 1
ATOM 3836 C CA . ALA A 1 255 ? 33.20000 22.12300 2.21900 1.000 41.36000 432 ALA A CA 1
ATOM 3837 C C . ALA A 1 255 ? 31.76800 22.52700 1.90000 1.000 39.36000 432 ALA A C 1
ATOM 3838 O O . ALA A 1 255 ? 30.93600 22.63500 2.80800 1.000 45.93000 432 ALA A O 1
ATOM 3845 N N . PHE A 1 256 ? 31.46000 22.76000 0.62400 1.000 41.46000 433 PHE A N 1
ATOM 3846 C CA . PHE A 1 256 ? 30.09300 23.10500 0.25200 1.000 42.51000 433 PHE A CA 1
ATOM 3847 C C . PHE A 1 256 ? 29.13700 21.96600 0.57900 1.000 40.41000 433 PHE A C 1
ATOM 3848 O O . PHE A 1 256 ? 28.10500 22.17400 1.22800 1.000 36.17000 433 PHE A O 1
ATOM 3865 N N . PHE A 1 257 ? 29.46200 20.75000 0.13200 1.000 36.79000 434 PHE A N 1
ATOM 3866 C CA . PHE A 1 257 ? 28.58800 19.61300 0.39600 1.000 36.37000 434 PHE A CA 1
ATOM 3867 C C . PHE A 1 257 ? 28.47600 19.34200 1.89000 1.000 40.19000 434 PHE A C 1
ATOM 3868 O O . PHE A 1 257 ? 27.38800 19.03700 2.39400 1.000 36.12000 434 PHE A O 1
ATOM 3885 N N . ALA A 1 258 ? 29.59200 19.44700 2.61700 1.000 36.29000 435 ALA A N 1
ATOM 3886 C CA . ALA A 1 258 ? 29.55000 19.25700 4.06300 1.000 40.80000 435 ALA A CA 1
ATOM 3887 C C . ALA A 1 258 ? 28.51600 20.17500 4.70100 1.000 39.44000 435 ALA A C 1
ATOM 3888 O O . ALA A 1 258 ? 27.78000 19.76300 5.60500 1.000 38.44000 435 ALA A O 1
ATOM 3895 N N . GLU A 1 259 ? 28.44100 21.42300 4.23200 1.000 37.61000 436 GLU A N 1
ATOM 3896 C CA . GLU A 1 259 ? 27.46600 22.36300 4.77300 1.000 38.39000 436 GLU A CA 1
ATOM 3897 C C . GLU A 1 259 ? 26.04300 21.95100 4.41300 1.000 40.55000 436 GLU A C 1
ATOM 3898 O O . GLU A 1 259 ? 25.14600 21.99800 5.26200 1.000 46.51000 436 GLU A O 1
ATOM 3910 N N . ARG A 1 260 ? 25.81800 21.53600 3.16300 1.000 39.30000 437 ARG A N 1
ATOM 3911 C CA . ARG A 1 260 ? 24.48000 21.11000 2.76500 1.000 41.01000 437 ARG A CA 1
ATOM 3912 C C . ARG A 1 260 ? 24.04400 19.88100 3.55100 1.000 44.14000 437 ARG A C 1
ATOM 3913 O O . ARG A 1 260 ? 22.87500 19.76200 3.93700 1.000 44.49000 437 ARG A O 1
ATOM 3934 N N . LEU A 1 261 ? 24.97000 18.95300 3.79700 1.000 39.55000 438 LEU A N 1
ATOM 3935 C CA . LEU A 1 261 ? 24.66700 17.81400 4.65700 1.000 40.53000 438 LEU A CA 1
ATOM 3936 C C . LEU A 1 261 ? 24.26700 18.28000 6.05200 1.000 44.18000 438 LEU A C 1
ATOM 3937 O O . LEU A 1 261 ? 23.24400 17.84700 6.59600 1.000 41.64000 438 LEU A O 1
ATOM 3953 N N . ASN A 1 262 ? 25.06400 19.17200 6.64400 1.000 45.97000 439 ASN A N 1
ATOM 3954 C CA . ASN A 1 262 ? 24.76900 19.65300 7.99000 1.000 48.65000 439 ASN A CA 1
ATOM 3955 C C . ASN A 1 262 ? 23.39900 20.31800 8.05300 1.000 50.64000 439 ASN A C 1
ATOM 3956 O O . ASN A 1 262 ? 22.65000 20.12300 9.01800 1.000 52.44000 439 ASN A O 1
ATOM 3967 N N . LYS A 1 263 ? 23.05100 21.11000 7.03500 1.000 45.89000 440 LYS A N 1
ATOM 3968 C CA . LYS A 1 263 ? 21.75000 21.77000 7.03700 1.000 49.75000 440 LYS A CA 1
ATOM 3969 C C . LYS A 1 263 ? 20.61600 20.78000 6.81200 1.000 48.58000 440 LYS A C 1
ATOM 3970 O O . LYS A 1 263 ? 19.48800 21.02000 7.25900 1.000 48.67000 440 LYS A O 1
ATOM 3989 N N . ALA A 1 264 ? 20.88800 19.66900 6.12500 1.000 50.19000 441 ALA A N 1
ATOM 3990 C CA . ALA A 1 264 ? 19.85500 18.66700 5.90300 1.000 54.06000 441 ALA A CA 1
ATOM 3991 C C . ALA A 1 264 ? 19.48700 17.92400 7.18100 1.000 50.95000 441 ALA A C 1
ATOM 3992 O O . ALA A 1 264 ? 18.37100 17.40200 7.27800 1.000 51.96000 441 ALA A O 1
ATOM 3999 N N . MET A 1 265 ? 20.38600 17.87300 8.16500 1.000 50.92000 442 MET A N 1
ATOM 4000 C CA . MET A 1 265 ? 20.15900 17.10300 9.38300 1.000 54.76000 442 MET A CA 1
ATOM 4001 C C . MET A 1 265 ? 19.78900 17.95500 10.58900 1.000 60.75000 442 MET A C 1
ATOM 4002 O O . MET A 1 265 ? 19.12100 17.45000 11.50000 1.000 58.69000 442 MET A O 1
ATOM 4016 N N . ARG A 1 266 ? 20.19600 19.22200 10.63400 1.000 54.95000 443 ARG A N 1
ATOM 4017 C CA . ARG A 1 266 ? 19.92400 20.02300 11.82000 1.000 62.24000 443 ARG A CA 1
ATOM 4018 C C . ARG A 1 266 ? 18.44600 20.38600 11.88300 1.000 60.00000 443 ARG A C 1
ATOM 4019 O O . ARG A 1 266 ? 17.80600 20.65600 10.86300 1.000 58.23000 443 ARG A O 1
ATOM 4040 N N . GLY A 1 267 ? 17.90800 20.37700 13.09500 1.000 67.32000 444 GLY A N 1
ATOM 4041 C CA . GLY A 1 267 ? 16.48000 20.41800 13.32800 1.000 66.28000 444 GLY A CA 1
ATOM 4042 C C . GLY A 1 267 ? 15.97400 19.06600 13.80100 1.000 65.68000 444 GLY A C 1
ATOM 4043 O O . GLY A 1 267 ? 16.71000 18.08000 13.87500 1.000 63.44000 444 GLY A O 1
ATOM 4047 N N . ALA A 1 268 ? 14.68200 19.03800 14.13000 1.000 65.63000 445 ALA A N 1
ATOM 4048 C CA . ALA A 1 268 ? 14.05500 17.78300 14.52800 1.000 64.06000 445 ALA A CA 1
ATOM 4049 C C . ALA A 1 268 ? 13.78900 16.87900 13.33100 1.000 65.57000 445 ALA A C 1
ATOM 4050 O O . ALA A 1 268 ? 13.82900 15.65000 13.46400 1.000 58.84000 445 ALA A O 1
ATOM 4057 N N . GLY A 1 269 ? 13.52000 17.46300 12.16400 1.000 63.25000 446 GLY A N 1
ATOM 4058 C CA . GLY A 1 269 ? 13.30300 16.70700 10.95000 1.000 64.08000 446 GLY A CA 1
ATOM 4059 C C . GLY A 1 269 ? 14.59200 16.48300 10.18400 1.000 58.72000 446 GLY A C 1
ATOM 4060 O O . GLY A 1 269 ? 15.69000 16.82100 10.63200 1.000 54.65000 446 GLY A O 1
ATOM 4064 N N . THR A 1 270 ? 14.44400 15.90100 8.99500 1.000 56.41000 447 THR A N 1
ATOM 4065 C CA . THR A 1 270 ? 15.58800 15.59100 8.15000 1.000 58.16000 447 THR A CA 1
ATOM 4066 C C . THR A 1 270 ? 15.19200 15.73200 6.68700 1.000 53.89000 447 THR A C 1
ATOM 4067 O O . THR A 1 270 ? 14.11900 15.27800 6.28200 1.000 54.71000 447 THR A O 1
ATOM 4078 N N . LYS A 1 271 ? 16.06300 16.37100 5.90500 1.000 60.91000 448 LYS A N 1
ATOM 4079 C CA . LYS A 1 271 ? 15.91600 16.44900 4.45100 1.000 53.27000 448 LYS A CA 1
ATOM 4080 C C . LYS A 1 271 ? 16.50000 15.17300 3.86000 1.000 49.58000 448 LYS A C 1
ATOM 4081 O O . LYS A 1 271 ? 17.68800 15.09600 3.54300 1.000 49.74000 448 LYS A O 1
ATOM 4100 N N . ASP A 1 272 ? 15.65000 14.15700 3.70100 1.000 50.37000 449 ASP A N 1
ATOM 4101 C CA . ASP A 1 272 ? 16.14500 12.84000 3.31200 1.000 52.01000 449 ASP A CA 1
ATOM 4102 C C . ASP A 1 272 ? 16.56600 12.80800 1.84800 1.000 48.36000 449 ASP A C 1
ATOM 4103 O O . ASP A 1 272 ? 17.55900 12.15800 1.50000 1.000 49.52000 449 ASP A O 1
ATOM 4112 N N . ARG A 1 273 ? 15.83000 13.50000 0.97500 1.000 49.62000 450 ARG A N 1
ATOM 4113 C CA . ARG A 1 273 ? 16.23000 13.56800 -0.42700 1.000 49.58000 450 ARG A CA 1
ATOM 4114 C C . ARG A 1 273 ? 17.64300 14.12200 -0.56200 1.000 46.16000 450 ARG A C 1
ATOM 4115 O O . ARG A 1 273 ? 18.47600 13.56600 -1.28700 1.000 46.84000 450 ARG A O 1
ATOM 4136 N N . THR A 1 274 ? 17.93200 15.22500 0.13100 1.000 40.59000 451 THR A N 1
ATOM 4137 C CA . THR A 1 274 ? 19.27000 15.80600 0.06900 1.000 39.80000 451 THR A CA 1
ATOM 4138 C C . THR A 1 274 ? 20.29900 14.85600 0.66900 1.000 42.87000 451 THR A C 1
ATOM 4139 O O . THR A 1 274 ? 21.33300 14.57000 0.05500 1.000 40.32000 451 THR A O 1
ATOM 4150 N N . LEU A 1 275 ? 20.02300 14.35200 1.87400 1.000 43.47000 452 LEU A N 1
ATOM 4151 C CA . LEU A 1 275 ? 20.95200 13.44800 2.54300 1.000 41.15000 452 LEU A CA 1
ATOM 4152 C C . LEU A 1 275 ? 21.29800 12.25800 1.65700 1.000 35.41000 452 LEU A C 1
ATOM 4153 O O . LEU A 1 275 ? 22.47000 11.89200 1.51500 1.000 32.99000 452 LEU A O 1
ATOM 4169 N N . ILE A 1 276 ? 20.28600 11.64400 1.04400 1.000 40.05000 453 ILE A N 1
ATOM 4170 C CA . ILE A 1 276 ? 20.53900 10.51100 0.15800 1.000 45.02000 453 ILE A CA 1
ATOM 4171 C C . ILE A 1 276 ? 21.34900 10.95800 -1.05400 1.000 37.97000 453 ILE A C 1
ATOM 4172 O O . ILE A 1 276 ? 22.34800 10.32900 -1.42200 1.000 33.02000 453 ILE A O 1
ATOM 4188 N N . ARG A 1 277 ? 20.93600 12.05800 -1.68900 1.000 38.80000 454 ARG A N 1
ATOM 4189 C CA . ARG A 1 277 ? 21.57900 12.47500 -2.93300 1.000 36.80000 454 ARG A CA 1
ATOM 4190 C C . ARG A 1 277 ? 23.06700 12.73700 -2.72700 1.000 41.38000 454 ARG A C 1
ATOM 4191 O O . ARG A 1 277 ? 23.90500 12.26900 -3.50800 1.000 41.42000 454 ARG A O 1
ATOM 4212 N N . ILE A 1 278 ? 23.41700 13.48400 -1.67800 1.000 40.07000 455 ILE A N 1
ATOM 4213 C CA . ILE A 1 278 ? 24.81000 13.87700 -1.48500 1.000 34.87000 455 ILE A CA 1
ATOM 4214 C C . ILE A 1 278 ? 25.67500 12.65700 -1.19500 1.000 33.89000 455 ILE A C 1
ATOM 4215 O O . ILE A 1 278 ? 26.71100 12.44500 -1.83500 1.000 41.08000 455 ILE A O 1
ATOM 4231 N N . MET A 1 279 ? 25.26900 11.83800 -0.22300 1.000 32.93000 456 MET A N 1
ATOM 4232 C CA . MET A 1 279 ? 26.06100 10.66400 0.12900 1.000 39.04000 456 MET A CA 1
ATOM 4233 C C . MET A 1 279 ? 26.25400 9.75600 -1.08200 1.000 33.48000 456 MET A C 1
ATOM 4234 O O . MET A 1 279 ? 27.36800 9.30100 -1.36400 1.000 36.08000 456 MET A O 1
ATOM 4248 N N . VAL A 1 280 ? 25.17700 9.49000 -1.81700 1.000 29.68000 457 VAL A N 1
ATOM 4249 C CA . VAL A 1 280 ? 25.27400 8.61900 -2.98400 1.000 39.56000 457 VAL A CA 1
ATOM 4250 C C . VAL A 1 280 ? 26.09600 9.28300 -4.08400 1.000 37.86000 457 VAL A C 1
ATOM 4251 O O . VAL A 1 280 ? 27.01800 8.67600 -4.64200 1.000 27.95000 457 VAL A O 1
ATOM 4264 N N . SER A 1 281 ? 25.78100 10.54300 -4.40600 1.000 34.06000 458 SER A N 1
ATOM 4265 C CA . SER A 1 281 ? 26.34000 11.16800 -5.60200 1.000 36.66000 458 SER A CA 1
ATOM 4266 C C . SER A 1 281 ? 27.82300 11.48600 -5.46700 1.000 33.37000 458 SER A C 1
ATOM 4267 O O . SER A 1 281 ? 28.51800 11.56800 -6.48400 1.000 25.33000 458 SER A O 1
ATOM 4275 N N . ARG A 1 282 ? 28.32700 11.66400 -4.24800 1.000 39.31000 459 ARG A N 1
ATOM 4276 C CA . ARG A 1 282 ? 29.72800 11.99800 -4.03500 1.000 37.78000 459 ARG A CA 1
ATOM 4277 C C . ARG A 1 282 ? 30.53800 10.83700 -3.47500 1.000 39.98000 459 ARG A C 1
ATOM 4278 O O . ARG A 1 282 ? 31.73400 11.00400 -3.21100 1.000 44.51000 459 ARG A O 1
ATOM 4299 N N . SER A 1 283 ? 29.92800 9.66100 -3.30800 1.000 40.99000 460 SER A N 1
ATOM 4300 C CA . SER A 1 283 ? 30.61200 8.54500 -2.66200 1.000 40.19000 460 SER A CA 1
ATOM 4301 C C . SER A 1 283 ? 31.86700 8.11900 -3.41500 1.000 42.04000 460 SER A C 1
ATOM 4302 O O . SER A 1 283 ? 32.83100 7.65500 -2.79400 1.000 44.98000 460 SER A O 1
ATOM 4310 N N . GLU A 1 284 ? 31.87500 8.25200 -4.74100 1.000 41.47000 461 GLU A N 1
ATOM 4311 C CA . GLU A 1 284 ? 33.01200 7.84800 -5.55900 1.000 47.91000 461 GLU A CA 1
ATOM 4312 C C . GLU A 1 284 ? 33.80400 9.03400 -6.09400 1.000 49.40000 461 GLU A C 1
ATOM 4313 O O . GLU A 1 284 ? 34.65000 8.85300 -6.97600 1.000 46.64000 461 GLU A O 1
ATOM 4325 N N . LEU A 1 285 ? 33.55500 10.24300 -5.58100 1.000 47.25000 462 LEU A N 1
ATOM 4326 C CA . LEU A 1 285 ? 34.26500 11.43400 -6.03900 1.000 42.33000 462 LEU A CA 1
ATOM 4327 C C . LEU A 1 285 ? 35.07500 12.05700 -4.91000 1.000 42.19000 462 LEU A C 1
ATOM 4328 O O . LEU A 1 285 ? 36.30700 12.03400 -4.96500 1.000 42.01000 462 LEU A O 1
ATOM 4344 N N . ASP A 1 286 ? 34.42500 12.61600 -3.88000 1.000 43.71000 463 ASP A N 1
ATOM 4345 C CA . ASP A 1 286 ? 35.14800 13.36500 -2.85800 1.000 37.41000 463 ASP A CA 1
ATOM 4346 C C . ASP A 1 286 ? 34.48900 13.25800 -1.48600 1.000 40.94000 463 ASP A C 1
ATOM 4347 O O . ASP A 1 286 ? 34.61700 14.17600 -0.66700 1.000 43.49000 463 ASP A O 1
ATOM 4356 N N . LEU A 1 287 ? 33.79200 12.15300 -1.20900 1.000 49.32000 464 LEU A N 1
ATOM 4357 C CA . LEU A 1 287 ? 33.11800 12.03000 0.07900 1.000 44.22000 464 LEU A CA 1
ATOM 4358 C C . LEU A 1 287 ? 34.11600 11.95400 1.22900 1.000 44.23000 464 LEU A C 1
ATOM 4359 O O . LEU A 1 287 ? 33.79000 12.35100 2.35400 1.000 40.22000 464 LEU A O 1
ATOM 4375 N N . LEU A 1 288 ? 35.32900 11.45800 0.97500 1.000 40.26000 465 LEU A N 1
ATOM 4376 C CA . LEU A 1 288 ? 36.37000 11.52400 1.99700 1.000 45.59000 465 LEU A CA 1
ATOM 4377 C C . LEU A 1 288 ? 36.65400 12.97000 2.38100 1.000 42.28000 465 LEU A C 1
ATOM 4378 O O . LEU A 1 288 ? 36.71200 13.31300 3.56800 1.000 38.55000 465 LEU A O 1
ATOM 4394 N N . ASP A 1 289 ? 36.83400 13.83700 1.38200 1.000 51.09000 466 ASP A N 1
ATOM 4395 C CA . ASP A 1 289 ? 37.09800 15.24300 1.66200 1.000 38.56000 466 ASP A CA 1
ATOM 4396 C C . ASP A 1 289 ? 35.91400 15.89300 2.36400 1.000 40.64000 466 ASP A C 1
ATOM 4397 O O . ASP A 1 289 ? 36.09600 16.68400 3.29700 1.000 40.31000 466 ASP A O 1
ATOM 4406 N N . ILE A 1 290 ? 34.69100 15.56600 1.93800 1.000 36.99000 467 ILE A N 1
ATOM 4407 C CA . ILE A 1 290 ? 33.50700 16.06600 2.63400 1.000 35.21000 467 ILE A CA 1
ATOM 4408 C C . ILE A 1 290 ? 33.58700 15.71900 4.11500 1.000 40.06000 467 ILE A C 1
ATOM 4409 O O . ILE A 1 290 ? 33.43300 16.58200 4.98600 1.000 41.30000 467 ILE A O 1
ATOM 4425 N N . ARG A 1 291 ? 33.83500 14.44200 4.41900 1.000 43.07000 468 ARG A N 1
ATOM 4426 C CA . ARG A 1 291 ? 33.91300 14.00300 5.80800 1.000 38.67000 468 ARG A CA 1
ATOM 4427 C C . ARG A 1 291 ? 34.92300 14.83000 6.59100 1.000 35.66000 468 ARG A C 1
ATOM 4428 O O . ARG A 1 291 ? 34.63500 15.30300 7.69400 1.000 31.82000 468 ARG A O 1
ATOM 4449 N N . ALA A 1 292 ? 36.12300 15.00600 6.03300 1.000 40.73000 469 ALA A N 1
ATOM 4450 C CA . ALA A 1 292 ? 37.13400 15.81800 6.70000 1.000 42.92000 469 ALA A CA 1
ATOM 4451 C C . ALA A 1 292 ? 36.64500 17.24900 6.89000 1.000 38.64000 469 ALA A C 1
ATOM 4452 O O . ALA A 1 292 ? 36.74400 17.81100 7.98700 1.000 37.63000 469 ALA A O 1
ATOM 4459 N N . GLU A 1 293 ? 36.10700 17.85600 5.82900 1.000 45.04000 470 GLU A N 1
ATOM 4460 C CA . GLU A 1 293 ? 35.57000 19.20700 5.95600 1.000 48.78000 470 GLU A CA 1
ATOM 4461 C C . GLU A 1 293 ? 34.46600 19.26000 7.00200 1.000 49.47000 470 GLU A C 1
ATOM 4462 O O . GLU A 1 293 ? 34.33300 20.25300 7.72700 1.000 46.82000 470 GLU A O 1
ATOM 4474 N N . TYR A 1 294 ? 33.65800 18.20200 7.09100 1.000 32.63000 471 TYR A N 1
ATOM 4475 C CA . TYR A 1 294 ? 32.55800 18.21200 8.04700 1.000 45.52000 471 TYR A CA 1
ATOM 4476 C C . TYR A 1 294 ? 33.08000 18.25200 9.47600 1.000 43.01000 471 TYR A C 1
ATOM 4477 O O . TYR A 1 294 ? 32.51400 18.94300 10.33100 1.000 41.03000 471 TYR A O 1
ATOM 4495 N N . LYS A 1 295 ? 34.16300 17.52500 9.75000 1.000 43.87000 472 LYS A N 1
ATOM 4496 C CA . LYS A 1 295 ? 34.71500 17.49500 11.10000 1.000 57.55000 472 LYS A CA 1
ATOM 4497 C C . LYS A 1 295 ? 35.31900 18.84200 11.47900 1.000 50.12000 472 LYS A C 1
ATOM 4498 O O . LYS A 1 295 ? 35.12200 19.32500 12.60100 1.000 48.62000 472 LYS A O 1
ATOM 4517 N N . ARG A 1 296 ? 36.05400 19.46300 10.55300 1.000 46.34000 473 ARG A N 1
ATOM 4518 C CA . ARG A 1 296 ? 36.70600 20.73400 10.84100 1.000 50.03000 473 ARG A CA 1
ATOM 4519 C C . ARG A 1 296 ? 35.69500 21.84700 11.08500 1.000 49.84000 473 ARG A C 1
ATOM 4520 O O . ARG A 1 296 ? 35.94300 22.74000 11.90300 1.000 52.18000 473 ARG A O 1
ATOM 4541 N N . MET A 1 297 ? 34.55900 21.81600 10.39400 1.000 50.39000 474 MET A N 1
ATOM 4542 C CA . MET A 1 297 ? 33.61600 22.92500 10.43600 1.000 52.58000 474 MET A CA 1
ATOM 4543 C C . MET A 1 297 ? 32.61700 22.82600 11.57800 1.000 50.36000 474 MET A C 1
ATOM 4544 O O . MET A 1 297 ? 32.19200 23.86100 12.10400 1.000 55.13000 474 MET A O 1
ATOM 4558 N N . TYR A 1 298 ? 32.23600 21.61500 11.98400 1.000 52.64000 475 TYR A N 1
ATOM 4559 C CA . TYR A 1 298 ? 31.21100 21.43600 13.00100 1.000 52.71000 475 TYR A CA 1
ATOM 4560 C C . TYR A 1 298 ? 31.69600 20.68300 14.23200 1.000 51.01000 475 TYR A C 1
ATOM 4561 O O . TYR A 1 298 ? 30.93800 20.56300 15.20000 1.000 52.95000 475 TYR A O 1
ATOM 4579 N N . GLY A 1 299 ? 32.92600 20.19200 14.23500 1.000 52.42000 476 GLY A N 1
ATOM 4580 C CA . GLY A 1 299 ? 33.44800 19.49700 15.40900 1.000 56.40000 476 GLY A CA 1
ATOM 4581 C C . GLY A 1 299 ? 33.08000 18.03600 15.50500 1.000 59.97000 476 GLY A C 1
ATOM 4582 O O . GLY A 1 299 ? 33.94700 17.19200 15.74900 1.000 57.68000 476 GLY A O 1
ATOM 4586 N N . LYS A 1 300 ? 31.80400 17.71000 15.32900 1.000 58.55000 477 LYS A N 1
ATOM 4587 C CA . LYS A 1 300 ? 31.38200 16.31900 15.29600 1.000 52.64000 477 LYS A CA 1
ATOM 4588 C C . LYS A 1 300 ? 31.55200 15.75400 13.89000 1.000 50.73000 477 LYS A C 1
ATOM 4589 O O . LYS A 1 300 ? 31.48900 16.47900 12.89300 1.000 51.28000 477 LYS A O 1
ATOM 4608 N N . SER A 1 301 ? 31.77800 14.44700 13.81900 1.000 43.41000 478 SER A N 1
ATOM 4609 C CA . SER A 1 301 ? 32.00200 13.79600 12.53800 1.000 47.95000 478 SER A CA 1
ATOM 4610 C C . SER A 1 301 ? 30.69200 13.64500 11.77600 1.000 44.49000 478 SER A C 1
ATOM 4611 O O . SER A 1 301 ? 29.60900 13.57700 12.36400 1.000 44.05000 478 SER A O 1
ATOM 4619 N N . LEU A 1 302 ? 30.80300 13.60100 10.44600 1.000 45.11000 479 LEU A N 1
ATOM 4620 C CA . LEU A 1 302 ? 29.63500 13.30600 9.62300 1.000 45.86000 479 LEU A CA 1
ATOM 4621 C C . LEU A 1 302 ? 29.00100 11.98800 10.04200 1.000 39.08000 479 LEU A C 1
ATOM 4622 O O . LEU A 1 302 ? 27.77300 11.88700 10.15900 1.000 37.23000 479 LEU A O 1
ATOM 4638 N N . TYR A 1 303 ? 29.82500 10.96500 10.27100 1.000 43.36000 480 TYR A N 1
ATOM 4639 C CA . TYR A 1 303 ? 29.32000 9.69600 10.78100 1.000 47.14000 480 TYR A CA 1
ATOM 4640 C C . TYR A 1 303 ? 28.44900 9.91100 12.01300 1.000 48.54000 480 TYR A C 1
ATOM 4641 O O . TYR A 1 303 ? 27.34400 9.36500 12.11100 1.000 48.80000 480 TYR A O 1
ATOM 4659 N N . HIS A 1 304 ? 28.93300 10.71800 12.96300 1.000 41.12000 481 HIS A N 1
ATOM 4660 C CA . HIS A 1 304 ? 28.20600 10.92300 14.21300 1.000 42.57000 481 HIS A CA 1
ATOM 4661 C C . HIS A 1 304 ? 26.81800 11.49900 13.96000 1.000 45.06000 481 HIS A C 1
ATOM 4662 O O . HIS A 1 304 ? 25.81400 10.96700 14.44700 1.000 39.73000 481 HIS A O 1
ATOM 4676 N N . ASP A 1 305 ? 26.74000 12.59400 13.20100 1.000 42.83000 482 ASP A N 1
ATOM 4677 C CA . ASP A 1 305 ? 25.45700 13.26000 13.00600 1.000 38.91000 482 ASP A CA 1
ATOM 4678 C C . ASP A 1 305 ? 24.46200 12.37400 12.26200 1.000 45.45000 482 ASP A C 1
ATOM 4679 O O . ASP A 1 305 ? 23.24800 12.55100 12.40900 1.000 44.09000 482 ASP A O 1
ATOM 4688 N N . ILE A 1 306 ? 24.94800 11.42000 11.46500 1.000 46.51000 483 ILE A N 1
ATOM 4689 C CA . ILE A 1 306 ? 24.03800 10.52400 10.75600 1.000 46.36000 483 ILE A CA 1
ATOM 4690 C C . ILE A 1 306 ? 23.36100 9.57300 11.73400 1.000 39.02000 483 ILE A C 1
ATOM 4691 O O . ILE A 1 306 ? 22.14500 9.35100 11.66800 1.000 37.20000 483 ILE A O 1
ATOM 4707 N N . THR A 1 307 ? 24.13300 8.99700 12.65800 1.000 43.23000 484 THR A N 1
ATOM 4708 C CA . THR A 1 307 ? 23.55400 8.06100 13.61500 1.000 50.51000 484 THR A CA 1
ATOM 4709 C C . THR A 1 307 ? 22.46100 8.71900 14.44800 1.000 46.24000 484 THR A C 1
ATOM 4710 O O . THR A 1 307 ? 21.49600 8.05400 14.84300 1.000 45.76000 484 THR A O 1
ATOM 4721 N N . GLY A 1 308 ? 22.58800 10.02100 14.72200 1.000 40.55000 485 GLY A N 1
ATOM 4722 C CA . GLY A 1 308 ? 21.61400 10.70300 15.55400 1.000 34.18000 485 GLY A CA 1
ATOM 4723 C C . GLY A 1 308 ? 20.36700 11.15700 14.83000 1.000 47.04000 485 GLY A C 1
ATOM 4724 O O . GLY A 1 308 ? 19.34500 11.40400 15.47900 1.000 51.01000 485 GLY A O 1
ATOM 4728 N N . ASP A 1 309 ? 20.42000 11.27200 13.50200 1.000 50.96000 486 ASP A N 1
ATOM 4729 C CA . ASP A 1 309 ? 19.29400 11.76400 12.72400 1.000 43.25000 486 ASP A CA 1
ATOM 4730 C C . ASP A 1 309 ? 18.57500 10.68100 11.93500 1.000 47.31000 486 ASP A C 1
ATOM 4731 O O . ASP A 1 309 ? 17.49400 10.94900 11.39900 1.000 51.27000 486 ASP A O 1
ATOM 4740 N N . THR A 1 310 ? 19.13300 9.47500 11.85100 1.000 41.21000 487 THR A N 1
ATOM 4741 C CA . THR A 1 310 ? 18.52400 8.37600 11.11900 1.000 47.47000 487 THR A CA 1
ATOM 4742 C C . THR A 1 310 ? 18.58900 7.11000 11.96400 1.000 53.59000 487 THR A C 1
ATOM 4743 O O . THR A 1 310 ? 19.24600 7.06400 13.00800 1.000 51.22000 487 THR A O 1
ATOM 4754 N N . SER A 1 311 ? 17.89900 6.07100 11.50100 1.000 53.76000 488 SER A N 1
ATOM 4755 C CA . SER A 1 311 ? 17.82400 4.82200 12.24500 1.000 56.11000 488 SER A CA 1
ATOM 4756 C C . SER A 1 311 ? 17.48500 3.69000 11.28500 1.000 53.71000 488 SER A C 1
ATOM 4757 O O . SER A 1 311 ? 17.16500 3.91300 10.11500 1.000 53.09000 488 SER A O 1
ATOM 4765 N N . GLY A 1 312 ? 17.56800 2.46400 11.80200 1.000 56.59000 489 GLY A N 1
ATOM 4766 C CA . GLY A 1 312 ? 17.19400 1.29500 11.03300 1.000 50.07000 489 GLY A CA 1
ATOM 4767 C C . GLY A 1 312 ? 18.16300 0.99700 9.89900 1.000 43.95000 489 GLY A C 1
ATOM 4768 O O . GLY A 1 312 ? 19.32000 1.42300 9.88700 1.000 41.21000 489 GLY A O 1
ATOM 4772 N N . ASP A 1 313 ? 17.66200 0.23000 8.92900 1.000 52.36000 490 ASP A N 1
ATOM 4773 C CA . ASP A 1 313 ? 18.47500 -0.10400 7.76400 1.000 54.79000 490 ASP A CA 1
ATOM 4774 C C . ASP A 1 313 ? 18.83100 1.14000 6.96300 1.000 44.86000 490 ASP A C 1
ATOM 4775 O O . ASP A 1 313 ? 19.90600 1.20100 6.35400 1.000 44.40000 490 ASP A O 1
ATOM 4784 N N . TYR A 1 314 ? 17.94700 2.13900 6.95100 1.000 44.57000 491 TYR A N 1
ATOM 4785 C CA . TYR A 1 314 ? 18.25300 3.40000 6.28600 1.000 43.37000 491 TYR A CA 1
ATOM 4786 C C . TYR A 1 314 ? 19.55600 3.99200 6.81300 1.000 43.70000 491 TYR A C 1
ATOM 4787 O O . TYR A 1 314 ? 20.43300 4.38500 6.03600 1.000 49.51000 491 TYR A O 1
ATOM 4805 N N . ARG A 1 315 ? 19.70200 4.05800 8.13800 1.000 40.34000 492 ARG A N 1
ATOM 4806 C CA . ARG A 1 315 ? 20.94200 4.57100 8.71100 1.000 43.32000 492 ARG A CA 1
ATOM 4807 C C . ARG A 1 315 ? 22.11800 3.66800 8.36800 1.000 42.79000 492 ARG A C 1
ATOM 4808 O O . ARG A 1 315 ? 23.21900 4.15200 8.08300 1.000 44.16000 492 ARG A O 1
ATOM 4829 N N . LYS A 1 316 ? 21.90800 2.35100 8.40400 1.000 51.44000 493 LYS A N 1
ATOM 4830 C CA . LYS A 1 316 ? 23.00600 1.41800 8.17400 1.000 52.84000 493 LYS A CA 1
ATOM 4831 C C . LYS A 1 316 ? 23.64000 1.64100 6.80600 1.000 47.56000 493 LYS A C 1
ATOM 4832 O O . LYS A 1 316 ? 24.86600 1.74300 6.68500 1.000 47.62000 493 LYS A O 1
ATOM 4851 N N . ILE A 1 317 ? 22.81900 1.72200 5.75800 1.000 40.83000 494 ILE A N 1
ATOM 4852 C CA . ILE A 1 317 ? 23.37600 1.88400 4.42000 1.000 50.80000 494 ILE A CA 1
ATOM 4853 C C . ILE A 1 317 ? 24.06700 3.23700 4.29200 1.000 41.68000 494 ILE A C 1
ATOM 4854 O O . ILE A 1 317 ? 25.14800 3.34000 3.70100 1.000 43.30000 494 ILE A O 1
ATOM 4870 N N . LEU A 1 318 ? 23.46800 4.29100 4.85500 1.000 47.65000 495 LEU A N 1
ATOM 4871 C CA . LEU A 1 318 ? 24.11100 5.60200 4.84600 1.000 39.47000 495 LEU A CA 1
ATOM 4872 C C . LEU A 1 318 ? 25.48600 5.54100 5.50000 1.000 41.82000 495 LEU A C 1
ATOM 4873 O O . LEU A 1 318 ? 26.47400 6.03500 4.94500 1.000 37.27000 495 LEU A O 1
ATOM 4889 N N . LEU A 1 319 ? 25.56800 4.93900 6.69000 1.000 47.01000 496 LEU A N 1
ATOM 4890 C CA . LEU A 1 319 ? 26.85800 4.80500 7.35700 1.000 44.23000 496 LEU A CA 1
ATOM 4891 C C . LEU A 1 319 ? 27.79600 3.90500 6.56200 1.000 46.23000 496 LEU A C 1
ATOM 4892 O O . LEU A 1 319 ? 29.00700 4.15200 6.51100 1.000 46.24000 496 LEU A O 1
ATOM 4908 N N . LYS A 1 320 ? 27.25800 2.85400 5.93700 1.000 48.57000 497 LYS A N 1
ATOM 4909 C CA . LYS A 1 320 ? 28.07800 2.01800 5.06700 1.000 48.92000 497 LYS A CA 1
ATOM 4910 C C . LYS A 1 320 ? 28.72100 2.85500 3.96800 1.000 41.94000 497 LYS A C 1
ATOM 4911 O O . LYS A 1 320 ? 29.89100 2.65100 3.62300 1.000 41.36000 497 LYS A O 1
ATOM 4930 N N . ILE A 1 321 ? 27.97100 3.81000 3.41400 1.000 41.51000 498 ILE A N 1
ATOM 4931 C CA . ILE A 1 321 ? 28.52900 4.69700 2.39800 1.000 49.87000 498 ILE A CA 1
ATOM 4932 C C . ILE A 1 321 ? 29.57400 5.61800 3.01400 1.000 48.14000 498 ILE A C 1
ATOM 4933 O O . ILE A 1 321 ? 30.62700 5.87400 2.41600 1.000 47.10000 498 ILE A O 1
ATOM 4949 N N . CYS A 1 322 ? 29.30200 6.13500 4.21500 1.000 46.60000 499 CYS A N 1
ATOM 4950 C CA . CYS A 1 322 ? 30.25200 7.02800 4.87000 1.000 48.95000 499 CYS A CA 1
ATOM 4951 C C . CYS A 1 322 ? 31.58900 6.33000 5.09200 1.000 53.69000 499 CYS A C 1
ATOM 4952 O O . CYS A 1 322 ? 32.64700 6.85800 4.73000 1.000 47.76000 499 CYS A O 1
ATOM 4960 N N . GLY A 1 323 ? 31.55800 5.13000 5.67800 1.000 51.82000 500 GLY A N 1
ATOM 4961 C CA . GLY A 1 323 ? 32.79300 4.39200 5.89400 1.000 44.84000 500 GLY A CA 1
ATOM 4962 C C . GLY A 1 323 ? 33.36600 3.82500 4.60900 1.000 58.70000 500 GLY A C 1
ATOM 4963 O O . GLY A 1 323 ? 34.58200 3.85400 4.39600 1.000 60.94000 500 GLY A O 1
ATOM 4967 N N . GLY A 1 324 ? 32.50700 3.29200 3.74400 1.000 55.30000 501 GLY A N 1
ATOM 4968 C CA . GLY A 1 324 ? 32.93500 2.83500 2.43700 1.000 55.13000 501 GLY A CA 1
ATOM 4969 C C . GLY A 1 324 ? 33.44600 1.41000 2.40600 1.000 60.75000 501 GLY A C 1
ATOM 4970 O O . GLY A 1 324 ? 32.65900 0.45900 2.45000 1.000 60.76000 501 GLY A O 1
ATOM 4974 N N . ASN A 1 325 ? 34.76300 1.25300 2.31800 1.000 60.28000 502 ASN A N 1
ATOM 4975 C CA . ASN A 1 325 ? 35.37300 -0.06700 2.19700 1.000 56.55000 502 ASN A CA 1
ATOM 4976 C C . ASN A 1 325 ? 36.50700 -0.23100 3.20300 1.000 68.57000 502 ASN A C 1
ATOM 4977 O O . ASN A 1 325 ? 36.36900 -0.94300 4.20000 1.000 66.23000 502 ASN A O 1
ATOM 4988 N N . ARG B 1 12 ? 56.91400 -9.48100 23.41500 1.000 46.20000 189 ARG B N 1
ATOM 4989 C CA . ARG B 1 12 ? 56.15200 -8.60100 22.53600 1.000 49.08000 189 ARG B CA 1
ATOM 4990 C C . ARG B 1 12 ? 54.97500 -7.96200 23.27200 1.000 52.11000 189 ARG B C 1
ATOM 4991 O O . ARG B 1 12 ? 54.03500 -7.46800 22.64900 1.000 48.56000 189 ARG B O 1
ATOM 5011 N N . GLY B 1 13 ? 55.03600 -7.97700 24.60400 1.000 45.73000 190 GLY B N 1
ATOM 5012 C CA . GLY B 1 13 ? 54.08300 -7.24000 25.40200 1.000 47.92000 190 GLY B CA 1
ATOM 5013 C C . GLY B 1 13 ? 54.55000 -5.82100 25.67400 1.000 48.20000 190 GLY B C 1
ATOM 5014 O O . GLY B 1 13 ? 55.71600 -5.48300 25.48500 1.000 47.23000 190 GLY B O 1
ATOM 5018 N N . THR B 1 14 ? 53.61500 -4.98400 26.12200 1.000 46.88000 191 THR B N 1
ATOM 5019 C CA . THR B 1 14 ? 53.92300 -3.59400 26.42800 1.000 48.33000 191 THR B CA 1
ATOM 5020 C C . THR B 1 14 ? 54.19600 -3.35400 27.90500 1.000 51.26000 191 THR B C 1
ATOM 5021 O O . THR B 1 14 ? 54.83100 -2.35000 28.24500 1.000 54.16000 191 THR B O 1
ATOM 5032 N N . ILE B 1 15 ? 53.74100 -4.24600 28.78000 1.000 52.63000 192 ILE B N 1
ATOM 5033 C CA . ILE B 1 15 ? 53.94000 -4.12700 30.21900 1.000 53.68000 192 ILE B CA 1
ATOM 5034 C C . ILE B 1 15 ? 54.91000 -5.21700 30.65300 1.000 47.72000 192 ILE B C 1
ATOM 5035 O O . ILE B 1 15 ? 54.66300 -6.40700 30.42400 1.000 55.10000 192 ILE B O 1
ATOM 5051 N N . THR B 1 16 ? 56.01200 -4.81000 31.27100 1.000 47.55000 193 THR B N 1
ATOM 5052 C CA . THR B 1 16 ? 56.99300 -5.71900 31.84300 1.000 53.76000 193 THR B CA 1
ATOM 5053 C C . THR B 1 16 ? 57.16200 -5.40200 33.32500 1.000 57.98000 193 THR B C 1
ATOM 5054 O O . THR B 1 16 ? 56.66000 -4.39300 33.82800 1.000 63.03000 193 THR B O 1
ATOM 5065 N N . ASP B 1 17 ? 57.87500 -6.27700 34.03100 1.000 52.16000 194 ASP B N 1
ATOM 5066 C CA . ASP B 1 17 ? 58.07100 -6.08100 35.46100 1.000 58.80000 194 ASP B CA 1
ATOM 5067 C C . ASP B 1 17 ? 58.78500 -4.76200 35.72500 1.000 60.87000 194 ASP B C 1
ATOM 5068 O O . ASP B 1 17 ? 59.85400 -4.49800 35.16500 1.000 63.01000 194 ASP B O 1
ATOM 5077 N N . ALA B 1 18 ? 58.18900 -3.93200 36.57700 1.000 57.02000 195 ALA B N 1
ATOM 5078 C CA . ALA B 1 18 ? 58.87900 -2.73900 37.04300 1.000 58.37000 195 ALA B CA 1
ATOM 5079 C C . ALA B 1 18 ? 60.16600 -3.14000 37.75300 1.000 63.24000 195 ALA B C 1
ATOM 5080 O O . ALA B 1 18 ? 60.29500 -4.25400 38.26900 1.000 59.52000 195 ALA B O 1
ATOM 5087 N N . SER B 1 19 ? 61.13100 -2.22400 37.76900 1.000 64.11000 196 SER B N 1
ATOM 5088 C CA . SER B 1 19 ? 62.44000 -2.52300 38.33700 1.000 64.86000 196 SER B CA 1
ATOM 5089 C C . SER B 1 19 ? 62.39900 -2.48200 39.86100 1.000 66.70000 196 SER B C 1
ATOM 5090 O O . SER B 1 19 ? 61.99400 -3.46000 40.49800 1.000 69.37000 196 SER B O 1
ATOM 5098 N N . GLY B 1 20 ? 62.81600 -1.36600 40.45600 1.000 65.91000 197 GLY B N 1
ATOM 5099 C CA . GLY B 1 20 ? 62.84000 -1.25300 41.90100 1.000 61.93000 197 GLY B CA 1
ATOM 5100 C C . GLY B 1 20 ? 61.47100 -1.45400 42.51500 1.000 67.95000 197 GLY B C 1
ATOM 5101 O O . GLY B 1 20 ? 60.77700 -0.48200 42.83200 1.000 68.38000 197 GLY B O 1
ATOM 5105 N N . PHE B 1 21 ? 61.07300 -2.71200 42.69700 1.000 65.38000 198 PHE B N 1
ATOM 5106 C CA . PHE B 1 21 ? 59.71400 -3.05500 43.09500 1.000 62.10000 198 PHE B CA 1
ATOM 5107 C C . PHE B 1 21 ? 59.63200 -3.27400 44.60000 1.000 62.37000 198 PHE B C 1
ATOM 5108 O O . PHE B 1 21 ? 60.44700 -4.00500 45.17200 1.000 61.54000 198 PHE B O 1
ATOM 5125 N N . ASP B 1 22 ? 58.64500 -2.64000 45.22700 1.000 65.44000 199 ASP B N 1
ATOM 5126 C CA . ASP B 1 22 ? 58.35400 -2.82100 46.64900 1.000 60.74000 199 ASP B CA 1
ATOM 5127 C C . ASP B 1 22 ? 56.83700 -2.81600 46.80000 1.000 56.43000 199 ASP B C 1
ATOM 5128 O O . ASP B 1 22 ? 56.22000 -1.74000 46.87000 1.000 53.20000 199 ASP B O 1
ATOM 5137 N N . PRO B 1 23 ? 56.20000 -3.98900 46.86500 1.000 52.33000 200 PRO B N 1
ATOM 5138 C CA . PRO B 1 23 ? 54.72700 -4.01100 46.83000 1.000 51.55000 200 PRO B CA 1
ATOM 5139 C C . PRO B 1 23 ? 54.07400 -3.33100 48.02000 1.000 54.17000 200 PRO B C 1
ATOM 5140 O O . PRO B 1 23 ? 52.93800 -2.85600 47.89700 1.000 53.99000 200 PRO B O 1
ATOM 5151 N N . LEU B 1 24 ? 54.74500 -3.27000 49.17200 1.000 52.77000 201 LEU B N 1
ATOM 5152 C CA . LEU B 1 24 ? 54.14200 -2.60400 50.32100 1.000 58.96000 201 LEU B CA 1
ATOM 5153 C C . LEU B 1 24 ? 54.10300 -1.09500 50.11400 1.000 51.11000 201 LEU B C 1
ATOM 5154 O O . LEU B 1 24 ? 53.08400 -0.45100 50.39000 1.000 48.24000 201 LEU B O 1
ATOM 5170 N N . ARG B 1 25 ? 55.20000 -0.51300 49.62500 1.000 49.77000 202 ARG B N 1
ATOM 5171 C CA . ARG B 1 25 ? 55.16900 0.89700 49.25100 1.000 56.44000 202 ARG B CA 1
ATOM 5172 C C . ARG B 1 25 ? 54.05300 1.16500 48.24900 1.000 52.87000 202 ARG B C 1
ATOM 5173 O O . ARG B 1 25 ? 53.32500 2.15700 48.36900 1.000 49.46000 202 ARG B O 1
ATOM 5194 N N . ASP B 1 26 ? 53.89600 0.28300 47.25900 1.000 53.94000 203 ASP B N 1
ATOM 5195 C CA . ASP B 1 26 ? 52.83500 0.46000 46.27400 1.000 52.15000 203 ASP B CA 1
ATOM 5196 C C . ASP B 1 26 ? 51.45800 0.31600 46.91100 1.000 51.03000 203 ASP B C 1
ATOM 5197 O O . ASP B 1 26 ? 50.51200 1.00700 46.51700 1.000 53.20000 203 ASP B O 1
ATOM 5206 N N . ALA B 1 27 ? 51.32200 -0.58300 47.88800 1.000 58.20000 204 ALA B N 1
ATOM 5207 C CA . ALA B 1 27 ? 50.05100 -0.71000 48.59400 1.000 49.58000 204 ALA B CA 1
ATOM 5208 C C . ALA B 1 27 ? 49.73000 0.56300 49.36500 1.000 47.29000 204 ALA B C 1
ATOM 5209 O O . ALA B 1 27 ? 48.56300 0.96000 49.46900 1.000 44.25000 204 ALA B O 1
ATOM 5216 N N . GLU B 1 28 ? 50.75400 1.21300 49.92200 1.000 48.62000 205 GLU B N 1
ATOM 5217 C CA . GLU B 1 28 ? 50.54500 2.49600 50.58300 1.000 51.77000 205 GLU B CA 1
ATOM 5218 C C . GLU B 1 28 ? 50.04300 3.54000 49.59400 1.000 51.38000 205 GLU B C 1
ATOM 5219 O O . GLU B 1 28 ? 49.16400 4.34600 49.92100 1.000 44.58000 205 GLU B O 1
ATOM 5231 N N . VAL B 1 29 ? 50.59000 3.53600 48.37600 1.000 51.98000 206 VAL B N 1
ATOM 5232 C CA . VAL B 1 29 ? 50.16100 4.49000 47.35700 1.000 50.31000 206 VAL B CA 1
ATOM 5233 C C . VAL B 1 29 ? 48.67400 4.32600 47.07300 1.000 51.35000 206 VAL B C 1
ATOM 5234 O O . VAL B 1 29 ? 47.90500 5.29500 47.10800 1.000 49.39000 206 VAL B O 1
ATOM 5247 N N . LEU B 1 30 ? 48.24500 3.09500 46.78500 1.000 48.67000 207 LEU B N 1
ATOM 5248 C CA . LEU B 1 30 ? 46.83400 2.85300 46.51100 1.000 47.50000 207 LEU B CA 1
ATOM 5249 C C . LEU B 1 30 ? 45.97700 3.11100 47.74000 1.000 47.59000 207 LEU B C 1
ATOM 5250 O O . LEU B 1 30 ? 44.82600 3.54400 47.61400 1.000 46.06000 207 LEU B O 1
ATOM 5266 N N . ARG B 1 31 ? 46.51600 2.85100 48.93200 1.000 54.77000 208 ARG B N 1
ATOM 5267 C CA . ARG B 1 31 ? 45.78900 3.16200 50.15700 1.000 52.66000 208 ARG B CA 1
ATOM 5268 C C . ARG B 1 31 ? 45.51900 4.65700 50.25700 1.000 47.53000 208 ARG B C 1
ATOM 5269 O O . ARG B 1 31 ? 44.37700 5.08400 50.45900 1.000 45.03000 208 ARG B O 1
ATOM 5290 N N . LYS B 1 32 ? 46.56500 5.47200 50.10900 1.000 47.34000 209 LYS B N 1
ATOM 5291 C CA . LYS B 1 32 ? 46.40300 6.91600 50.22800 1.000 54.91000 209 LYS B CA 1
ATOM 5292 C C . LYS B 1 32 ? 45.59400 7.49200 49.07300 1.000 57.30000 209 LYS B C 1
ATOM 5293 O O . LYS B 1 32 ? 44.83400 8.44700 49.26900 1.000 47.94000 209 LYS B O 1
ATOM 5312 N N . ALA B 1 33 ? 45.73300 6.92600 47.87100 1.000 49.79000 210 ALA B N 1
ATOM 5313 C CA . ALA B 1 33 ? 44.96100 7.40900 46.73300 1.000 49.03000 210 ALA B CA 1
ATOM 5314 C C . ALA B 1 33 ? 43.46400 7.22600 46.93800 1.000 44.88000 210 ALA B C 1
ATOM 5315 O O . ALA B 1 33 ? 42.67200 7.94700 46.32100 1.000 49.48000 210 ALA B O 1
ATOM 5322 N N . MET B 1 34 ? 43.05800 6.28400 47.78800 1.000 46.39000 211 MET B N 1
ATOM 5323 C CA . MET B 1 34 ? 41.65000 6.03200 48.04600 1.000 52.37000 211 MET B CA 1
ATOM 5324 C C . MET B 1 34 ? 41.18100 6.52700 49.40400 1.000 55.51000 211 MET B C 1
ATOM 5325 O O . MET B 1 34 ? 39.98100 6.75900 49.57500 1.000 54.91000 211 MET B O 1
ATOM 5339 N N . LYS B 1 35 ? 42.08400 6.69500 50.36500 1.000 57.37000 212 LYS B N 1
ATOM 5340 C CA . LYS B 1 35 ? 41.67000 7.12400 51.69200 1.000 56.59000 212 LYS B CA 1
ATOM 5341 C C . LYS B 1 35 ? 41.05300 8.51500 51.61900 1.000 57.62000 212 LYS B C 1
ATOM 5342 O O . LYS B 1 35 ? 41.54300 9.39500 50.90600 1.000 55.53000 212 LYS B O 1
ATOM 5361 N N . GLY B 1 36 ? 39.95900 8.70100 52.35300 1.000 62.03000 213 GLY B N 1
ATOM 5362 C CA . GLY B 1 36 ? 39.23800 9.95700 52.35100 1.000 53.11000 213 GLY B CA 1
ATOM 5363 C C . GLY B 1 36 ? 38.15500 9.99400 51.29500 1.000 52.42000 213 GLY B C 1
ATOM 5364 O O . GLY B 1 36 ? 37.87400 9.01700 50.59600 1.000 59.06000 213 GLY B O 1
ATOM 5368 N N . PHE B 1 37 ? 37.52300 11.15700 51.18400 1.000 54.71000 214 PHE B N 1
ATOM 5369 C CA . PHE B 1 37 ? 36.55900 11.36900 50.11800 1.000 51.86000 214 PHE B CA 1
ATOM 5370 C C . PHE B 1 37 ? 37.28600 11.49500 48.78300 1.000 55.23000 214 PHE B C 1
ATOM 5371 O O . PHE B 1 37 ? 38.47100 11.83500 48.71800 1.000 58.47000 214 PHE B O 1
ATOM 5388 N N . GLY B 1 38 ? 36.55800 11.22000 47.70500 1.000 47.55000 215 GLY B N 1
ATOM 5389 C CA . GLY B 1 38 ? 37.11800 11.36000 46.37400 1.000 65.99000 215 GLY B CA 1
ATOM 5390 C C . GLY B 1 38 ? 38.32200 10.47300 46.13400 1.000 63.91000 215 GLY B C 1
ATOM 5391 O O . GLY B 1 38 ? 38.81800 9.82700 47.06200 1.000 65.10000 215 GLY B O 1
ATOM 5395 N N . THR B 1 39 ? 38.81300 10.44100 44.89600 1.000 55.42000 216 THR B N 1
ATOM 5396 C CA . THR B 1 39 ? 39.86600 9.51800 44.50200 1.000 55.56000 216 THR B CA 1
ATOM 5397 C C . THR B 1 39 ? 40.96500 10.25800 43.75200 1.000 52.78000 216 THR B C 1
ATOM 5398 O O . THR B 1 39 ? 40.72900 11.30200 43.13800 1.000 54.35000 216 THR B O 1
ATOM 5409 N N . ASP B 1 40 ? 42.17100 9.70100 43.81300 1.000 53.47000 217 ASP B N 1
ATOM 5410 C CA . ASP B 1 40 ? 43.31500 10.16300 43.03100 1.000 47.32000 217 ASP B CA 1
ATOM 5411 C C . ASP B 1 40 ? 43.57700 9.10300 41.96200 1.000 47.41000 217 ASP B C 1
ATOM 5412 O O . ASP B 1 40 ? 44.48000 8.27400 42.08400 1.000 48.48000 217 ASP B O 1
ATOM 5421 N N . GLU B 1 41 ? 42.76700 9.13500 40.90000 1.000 47.40000 218 GLU B N 1
ATOM 5422 C CA . GLU B 1 41 ? 42.84200 8.08700 39.88800 1.000 51.43000 218 GLU B CA 1
ATOM 5423 C C . GLU B 1 41 ? 44.21000 8.03600 39.22100 1.000 45.97000 218 GLU B C 1
ATOM 5424 O O . GLU B 1 41 ? 44.65000 6.96300 38.79400 1.000 43.85000 218 GLU B O 1
ATOM 5436 N N . GLN B 1 42 ? 44.90000 9.17500 39.12200 1.000 44.01000 219 GLN B N 1
ATOM 5437 C CA . GLN B 1 42 ? 46.18200 9.18900 38.42400 1.000 48.39000 219 GLN B CA 1
ATOM 5438 C C . GLN B 1 42 ? 47.22900 8.36800 39.16800 1.000 46.60000 219 GLN B C 1
ATOM 5439 O O . GLN B 1 42 ? 48.06500 7.70600 38.54200 1.000 45.69000 219 GLN B O 1
ATOM 5453 N N . ALA B 1 43 ? 47.20700 8.40000 40.50200 1.000 47.86000 220 ALA B N 1
ATOM 5454 C CA . ALA B 1 43 ? 48.14700 7.58500 41.26400 1.000 49.78000 220 ALA B CA 1
ATOM 5455 C C . ALA B 1 43 ? 47.86700 6.10200 41.06200 1.000 49.99000 220 ALA B C 1
ATOM 5456 O O . ALA B 1 43 ? 48.79600 5.28600 41.02700 1.000 43.22000 220 ALA B O 1
ATOM 5463 N N . ILE B 1 44 ? 46.59100 5.73500 40.92800 1.000 45.75000 221 ILE B N 1
ATOM 5464 C CA . ILE B 1 44 ? 46.24200 4.35300 40.61400 1.000 44.13000 221 ILE B CA 1
ATOM 5465 C C . ILE B 1 44 ? 46.77600 3.97500 39.24000 1.000 41.66000 221 ILE B C 1
ATOM 5466 O O . ILE B 1 44 ? 47.33000 2.88600 39.04900 1.000 41.57000 221 ILE B O 1
ATOM 5482 N N . ILE B 1 45 ? 46.62000 4.87200 38.26400 1.000 45.62000 222 ILE B N 1
ATOM 5483 C CA . ILE B 1 45 ? 47.07300 4.59100 36.90600 1.000 41.11000 222 ILE B CA 1
ATOM 5484 C C . ILE B 1 45 ? 48.59300 4.51000 36.85700 1.000 45.20000 222 ILE B C 1
ATOM 5485 O O . ILE B 1 45 ? 49.16400 3.58900 36.26100 1.000 48.11000 222 ILE B O 1
ATOM 5501 N N . ASP B 1 46 ? 49.27200 5.47500 37.48000 1.000 40.68000 223 ASP B N 1
ATOM 5502 C CA . ASP B 1 46 ? 50.73000 5.47400 37.46200 1.000 42.00000 223 ASP B CA 1
ATOM 5503 C C . ASP B 1 46 ? 51.29900 4.23900 38.14500 1.000 49.79000 223 ASP B C 1
ATOM 5504 O O . ASP B 1 46 ? 52.37300 3.76000 37.76400 1.000 51.78000 223 ASP B O 1
ATOM 5513 N N . CYS B 1 47 ? 50.60000 3.71100 39.15000 1.000 43.79000 224 CYS B N 1
ATOM 5514 C CA . CYS B 1 47 ? 51.09100 2.54800 39.89900 1.000 43.21000 224 CYS B CA 1
ATOM 5515 C C . CYS B 1 47 ? 50.69200 1.25200 39.19900 1.000 38.80000 224 CYS B C 1
ATOM 5516 O O . CYS B 1 47 ? 51.54400 0.54100 38.66000 1.000 43.65000 224 CYS B O 1
ATOM 5524 N N . LEU B 1 48 ? 49.39500 0.93900 39.20100 1.000 41.56000 225 LEU B N 1
ATOM 5525 C CA . LEU B 1 48 ? 48.94500 -0.34800 38.68100 1.000 38.28000 225 LEU B CA 1
ATOM 5526 C C . LEU B 1 48 ? 49.26800 -0.49700 37.20000 1.000 44.41000 225 LEU B C 1
ATOM 5527 O O . LEU B 1 48 ? 49.65600 -1.58100 36.74800 1.000 46.10000 225 LEU B O 1
ATOM 5543 N N . GLY B 1 49 ? 49.10500 0.57400 36.42600 1.000 44.16000 226 GLY B N 1
ATOM 5544 C CA . GLY B 1 49 ? 49.39100 0.50800 35.00600 1.000 46.05000 226 GLY B CA 1
ATOM 5545 C C . GLY B 1 49 ? 50.85000 0.29100 34.66800 1.000 48.03000 226 GLY B C 1
ATOM 5546 O O . GLY B 1 49 ? 51.15600 -0.03300 33.51500 1.000 44.33000 226 GLY B O 1
ATOM 5550 N N . SER B 1 50 ? 51.75100 0.46000 35.63700 1.000 39.84000 227 SER B N 1
ATOM 5551 C CA . SER B 1 50 ? 53.18400 0.33000 35.41100 1.000 43.75000 227 SER B CA 1
ATOM 5552 C C . SER B 1 50 ? 53.76300 -0.90300 36.09500 1.000 45.96000 227 SER B C 1
ATOM 5553 O O . SER B 1 50 ? 54.98000 -0.98600 36.29000 1.000 45.74000 227 SER B O 1
ATOM 5561 N N . ARG B 1 51 ? 52.91300 -1.85800 36.46700 1.000 50.24000 228 ARG B N 1
ATOM 5562 C CA . ARG B 1 51 ? 53.33800 -3.08800 37.11700 1.000 44.35000 228 ARG B CA 1
ATOM 5563 C C . ARG B 1 51 ? 52.79300 -4.28100 36.34700 1.000 46.65000 228 ARG B C 1
ATOM 5564 O O . ARG B 1 51 ? 51.65400 -4.25300 35.86900 1.000 45.03000 228 ARG B O 1
ATOM 5585 N N . SER B 1 52 ? 53.60600 -5.32800 36.22900 1.000 50.37000 229 SER B N 1
ATOM 5586 C CA . SER B 1 52 ? 53.12900 -6.56000 35.62400 1.000 52.01000 229 SER B CA 1
ATOM 5587 C C . SER B 1 52 ? 52.02700 -7.16800 36.49000 1.000 40.99000 229 SER B C 1
ATOM 5588 O O . SER B 1 52 ? 51.81900 -6.78200 37.64200 1.000 35.76000 229 SER B O 1
ATOM 5596 N N . ASN B 1 53 ? 51.31700 -8.14000 35.91400 1.000 37.90000 230 ASN B N 1
ATOM 5597 C CA . ASN B 1 53 ? 50.18700 -8.74200 36.61500 1.000 42.41000 230 ASN B CA 1
ATOM 5598 C C . ASN B 1 53 ? 50.63000 -9.43100 37.90200 1.000 43.62000 230 ASN B C 1
ATOM 5599 O O . ASN B 1 53 ? 49.95500 -9.32600 38.93300 1.000 36.01000 230 ASN B O 1
ATOM 5610 N N . LYS B 1 54 ? 51.75600 -10.14700 37.86500 1.000 42.99000 231 LYS B N 1
ATOM 5611 C CA . LYS B 1 54 ? 52.21200 -10.81700 39.07900 1.000 47.16000 231 LYS B CA 1
ATOM 5612 C C . LYS B 1 54 ? 52.61600 -9.81100 40.14800 1.000 42.91000 231 LYS B C 1
ATOM 5613 O O . LYS B 1 54 ? 52.43200 -10.07000 41.34300 1.000 43.83000 231 LYS B O 1
ATOM 5632 N N . GLN B 1 55 ? 53.16200 -8.66200 39.74300 1.000 43.23000 232 GLN B N 1
ATOM 5633 C CA . GLN B 1 55 ? 53.44500 -7.60700 40.70900 1.000 44.82000 232 GLN B CA 1
ATOM 5634 C C . GLN B 1 55 ? 52.16200 -7.05000 41.31200 1.000 44.09000 232 GLN B C 1
ATOM 5635 O O . GLN B 1 55 ? 52.15000 -6.66200 42.48500 1.000 46.65000 232 GLN B O 1
ATOM 5649 N N . ARG B 1 56 ? 51.07800 -7.00600 40.53600 1.000 39.37000 233 ARG B N 1
ATOM 5650 C CA . ARG B 1 56 ? 49.80300 -6.55900 41.08000 1.000 41.85000 233 ARG B CA 1
ATOM 5651 C C . ARG B 1 56 ? 49.21100 -7.57700 42.04400 1.000 39.07000 233 ARG B C 1
ATOM 5652 O O . ARG B 1 56 ? 48.40900 -7.20200 42.90500 1.000 44.09000 233 ARG B O 1
ATOM 5673 N N . GLN B 1 57 ? 49.59200 -8.85200 41.92600 1.000 47.93000 234 GLN B N 1
ATOM 5674 C CA . GLN B 1 57 ? 49.14300 -9.84600 42.89500 1.000 40.13000 234 GLN B CA 1
ATOM 5675 C C . GLN B 1 57 ? 49.88700 -9.69300 44.21600 1.000 39.17000 234 GLN B C 1
ATOM 5676 O O . GLN B 1 57 ? 49.29700 -9.85600 45.29000 1.000 33.69000 234 GLN B O 1
ATOM 5690 N N . GLN B 1 58 ? 51.18400 -9.38400 44.15500 1.000 36.11000 235 GLN B N 1
ATOM 5691 C CA . GLN B 1 58 ? 51.93800 -9.11700 45.37500 1.000 35.58000 235 GLN B CA 1
ATOM 5692 C C . GLN B 1 58 ? 51.42500 -7.85800 46.06400 1.000 46.11000 235 GLN B C 1
ATOM 5693 O O . GLN B 1 58 ? 51.23100 -7.84200 47.28500 1.000 41.02000 235 GLN B O 1
ATOM 5707 N N . ILE B 1 59 ? 51.20700 -6.78900 45.29300 1.000 35.38000 236 ILE B N 1
ATOM 5708 C CA . ILE B 1 59 ? 50.62500 -5.57300 45.85200 1.000 39.16000 236 ILE B CA 1
ATOM 5709 C C . ILE B 1 59 ? 49.32600 -5.89300 46.57400 1.000 41.15000 236 ILE B C 1
ATOM 5710 O O . ILE B 1 59 ? 49.04400 -5.35600 47.65200 1.000 48.51000 236 ILE B O 1
ATOM 5726 N N . LEU B 1 60 ? 48.51300 -6.77400 45.98900 1.000 33.01000 237 LEU B N 1
ATOM 5727 C CA . LEU B 1 60 ? 47.23100 -7.10600 46.59800 1.000 37.16000 237 LEU B CA 1
ATOM 5728 C C . LEU B 1 60 ? 47.42300 -7.84300 47.91800 1.000 41.42000 237 LEU B C 1
ATOM 5729 O O . LEU B 1 60 ? 46.64900 -7.64800 48.86300 1.000 36.08000 237 LEU B O 1
ATOM 5745 N N . LEU B 1 61 ? 48.44900 -8.69300 48.00200 1.000 41.92000 238 LEU B N 1
ATOM 5746 C CA . LEU B 1 61 ? 48.72300 -9.39500 49.25100 1.000 46.77000 238 LEU B CA 1
ATOM 5747 C C . LEU B 1 61 ? 49.30100 -8.44900 50.29600 1.000 41.91000 238 LEU B C 1
ATOM 5748 O O . LEU B 1 61 ? 48.94200 -8.52600 51.47700 1.000 40.13000 238 LEU B O 1
ATOM 5764 N N . SER B 1 62 ? 50.19900 -7.55300 49.88300 1.000 38.30000 239 SER B N 1
ATOM 5765 C CA . SER B 1 62 ? 50.73900 -6.57000 50.81600 1.000 45.98000 239 SER B CA 1
ATOM 5766 C C . SER B 1 62 ? 49.64100 -5.65700 51.34800 1.000 45.93000 239 SER B C 1
ATOM 5767 O O . SER B 1 62 ? 49.58400 -5.37600 52.55100 1.000 39.79000 239 SER B O 1
ATOM 5775 N N . PHE B 1 63 ? 48.76000 -5.18500 50.46400 1.000 36.58000 240 PHE B N 1
ATOM 5776 C CA . PHE B 1 63 ? 47.64800 -4.34200 50.89300 1.000 39.76000 240 PHE B CA 1
ATOM 5777 C C . PHE B 1 63 ? 46.80500 -5.04300 51.95200 1.000 41.66000 240 PHE B C 1
ATOM 5778 O O . PHE B 1 63 ? 46.53600 -4.48700 53.02300 1.000 37.22000 240 PHE B O 1
ATOM 5795 N N . LYS B 1 64 ? 46.37700 -6.27200 51.66400 1.000 34.41000 241 LYS B N 1
ATOM 5796 C CA . LYS B 1 64 ? 45.54700 -7.01200 52.60800 1.000 43.58000 241 LYS B CA 1
ATOM 5797 C C . LYS B 1 64 ? 46.28000 -7.24000 53.92400 1.000 40.26000 241 LYS B C 1
ATOM 5798 O O . LYS B 1 64 ? 45.69100 -7.11300 55.00500 1.000 33.90000 241 LYS B O 1
ATOM 5817 N N . THR B 1 65 ? 47.57000 -7.57200 53.85200 1.000 41.18000 242 THR B N 1
ATOM 5818 C CA . THR B 1 65 ? 48.34800 -7.81000 55.06300 1.000 43.37000 242 THR B CA 1
ATOM 5819 C C . THR B 1 65 ? 48.44500 -6.54400 55.90400 1.000 39.73000 242 THR B C 1
ATOM 5820 O O . THR B 1 65 ? 48.23500 -6.57300 57.12300 1.000 36.99000 242 THR B O 1
ATOM 5831 N N . ALA B 1 66 ? 48.75400 -5.41700 55.26000 1.000 37.34000 243 ALA B N 1
ATOM 5832 C CA . ALA B 1 66 ? 49.00500 -4.18400 55.99600 1.000 30.82000 243 ALA B CA 1
ATOM 5833 C C . ALA B 1 66 ? 47.72600 -3.61600 56.59700 1.000 36.49000 243 ALA B C 1
ATOM 5834 O O . ALA B 1 66 ? 47.72300 -3.16800 57.74900 1.000 36.46000 243 ALA B O 1
ATOM 5841 N N . TYR B 1 67 ? 46.63000 -3.62300 55.84000 1.000 33.20000 244 TYR B N 1
ATOM 5842 C CA . TYR B 1 67 ? 45.42900 -2.89600 56.22700 1.000 37.90000 244 TYR B CA 1
ATOM 5843 C C . TYR B 1 67 ? 44.22600 -3.78900 56.49000 1.000 41.93000 244 TYR B C 1
ATOM 5844 O O . TYR B 1 67 ? 43.15400 -3.26800 56.82300 1.000 40.47000 244 TYR B O 1
ATOM 5862 N N . GLY B 1 68 ? 44.36500 -5.10600 56.35900 1.000 42.31000 245 GLY B N 1
ATOM 5863 C CA . GLY B 1 68 ? 43.24100 -5.99400 56.60100 1.000 36.28000 245 GLY B CA 1
ATOM 5864 C C . GLY B 1 68 ? 42.02200 -5.67200 55.76900 1.000 35.42000 245 GLY B C 1
ATOM 5865 O O . GLY B 1 68 ? 40.89300 -5.89500 56.21600 1.000 32.00000 245 GLY B O 1
ATOM 5869 N N . LYS B 1 69 ? 42.22200 -5.14100 54.56800 1.000 39.59000 246 LYS B N 1
ATOM 5870 C CA . LYS B 1 69 ? 41.14200 -4.82700 53.64700 1.000 39.99000 246 LYS B CA 1
ATOM 5871 C C . LYS B 1 69 ? 41.39000 -5.54800 52.33100 1.000 35.11000 246 LYS B C 1
ATOM 5872 O O . LYS B 1 69 ? 42.53300 -5.86300 51.98700 1.000 33.42000 246 LYS B O 1
ATOM 5891 N N . ASP B 1 70 ? 40.31200 -5.81300 51.59700 1.000 44.21000 247 ASP B N 1
ATOM 5892 C CA . ASP B 1 70 ? 40.41000 -6.40500 50.26600 1.000 49.61000 247 ASP B CA 1
ATOM 5893 C C . ASP B 1 70 ? 40.57100 -5.27500 49.25500 1.000 40.50000 247 ASP B C 1
ATOM 5894 O O . ASP B 1 70 ? 39.65700 -4.46600 49.06500 1.000 43.25000 247 ASP B O 1
ATOM 5903 N N . LEU B 1 71 ? 41.73800 -5.22400 48.61000 1.000 44.72000 248 LEU B N 1
ATOM 5904 C CA . LEU B 1 71 ? 42.03100 -4.14500 47.67100 1.000 46.69000 248 LEU B CA 1
ATOM 5905 C C . LEU B 1 71 ? 41.03700 -4.12000 46.51800 1.000 46.65000 248 LEU B C 1
ATOM 5906 O O . LEU B 1 71 ? 40.66200 -3.04500 46.03700 1.000 40.19000 248 LEU B O 1
ATOM 5922 N N . ILE B 1 72 ? 40.61100 -5.29300 46.04800 1.000 39.68000 249 ILE B N 1
ATOM 5923 C CA . ILE B 1 72 ? 39.67600 -5.34000 44.92900 1.000 49.44000 249 ILE B CA 1
ATOM 5924 C C . ILE B 1 72 ? 38.31700 -4.79600 45.34400 1.000 48.14000 249 ILE B C 1
ATOM 5925 O O . ILE B 1 72 ? 37.65100 -4.09500 44.57300 1.000 45.01000 249 ILE B O 1
ATOM 5941 N N . LYS B 1 73 ? 37.87700 -5.11600 46.56100 1.000 48.60000 250 LYS B N 1
ATOM 5942 C CA . LYS B 1 73 ? 36.62200 -4.56300 47.05200 1.000 54.28000 250 LYS B CA 1
ATOM 5943 C C . LYS B 1 73 ? 36.70100 -3.04900 47.17700 1.000 51.71000 250 LYS B C 1
ATOM 5944 O O . LYS B 1 73 ? 35.70700 -2.35200 46.94300 1.000 48.89000 250 LYS B O 1
ATOM 5963 N N . ASP B 1 74 ? 37.87400 -2.52200 47.53100 1.000 50.30000 251 ASP B N 1
ATOM 5964 C CA . ASP B 1 74 ? 38.01400 -1.08200 47.71100 1.000 48.38000 251 ASP B CA 1
ATOM 5965 C C . ASP B 1 74 ? 38.04700 -0.36300 46.36900 1.000 45.19000 251 ASP B C 1
ATOM 5966 O O . ASP B 1 74 ? 37.34500 0.63600 46.17500 1.000 48.25000 251 ASP B O 1
ATOM 5975 N N . LEU B 1 75 ? 38.86100 -0.85200 45.42900 1.000 48.75000 252 LEU B N 1
ATOM 5976 C CA . LEU B 1 75 ? 38.86400 -0.27000 44.09000 1.000 49.44000 252 LEU B CA 1
ATOM 5977 C C . LEU B 1 75 ? 37.47400 -0.32900 43.47200 1.000 40.44000 252 LEU B C 1
ATOM 5978 O O . LEU B 1 75 ? 37.03800 0.61900 42.81000 1.000 49.04000 252 LEU B O 1
ATOM 5994 N N . LYS B 1 76 ? 36.76000 -1.43300 43.68600 1.000 44.38000 253 LYS B N 1
ATOM 5995 C CA . LYS B 1 76 ? 35.43300 -1.57900 43.10200 1.000 53.72000 253 LYS B CA 1
ATOM 5996 C C . LYS B 1 76 ? 34.48900 -0.49200 43.60000 1.000 53.87000 253 LYS B C 1
ATOM 5997 O O . LYS B 1 76 ? 33.72000 0.07900 42.81700 1.000 55.99000 253 LYS B O 1
ATOM 6016 N N . SER B 1 77 ? 34.53600 -0.18300 44.89800 1.000 53.34000 254 SER B N 1
ATOM 6017 C CA . SER B 1 77 ? 33.61900 0.80300 45.45900 1.000 47.67000 254 SER B CA 1
ATOM 6018 C C . SER B 1 77 ? 34.09100 2.23000 45.21600 1.000 53.72000 254 SER B C 1
ATOM 6019 O O . SER B 1 77 ? 33.26500 3.14800 45.14700 1.000 54.91000 254 SER B O 1
ATOM 6027 N N . GLU B 1 78 ? 35.40000 2.43800 45.08100 1.000 52.46000 255 GLU B N 1
ATOM 6028 C CA . GLU B 1 78 ? 35.92300 3.78900 44.92200 1.000 48.56000 255 GLU B CA 1
ATOM 6029 C C . GLU B 1 78 ? 35.79900 4.29000 43.48800 1.000 50.39000 255 GLU B C 1
ATOM 6030 O O . GLU B 1 78 ? 35.66300 5.50000 43.27100 1.000 52.72000 255 GLU B O 1
ATOM 6042 N N . LEU B 1 79 ? 35.84400 3.39200 42.50700 1.000 52.43000 256 LEU B N 1
ATOM 6043 C CA . LEU B 1 79 ? 35.80000 3.75800 41.10000 1.000 41.03000 256 LEU B CA 1
ATOM 6044 C C . LEU B 1 79 ? 34.42400 3.44000 40.51900 1.000 42.85000 256 LEU B C 1
ATOM 6045 O O . LEU B 1 79 ? 33.53500 2.92200 41.19700 1.000 50.37000 256 LEU B O 1
ATOM 6061 N N . SER B 1 80 ? 34.25000 3.76000 39.23900 1.000 47.21000 257 SER B N 1
ATOM 6062 C CA . SER B 1 80 ? 33.00000 3.47500 38.54700 1.000 51.22000 257 SER B CA 1
ATOM 6063 C C . SER B 1 80 ? 33.24500 3.52900 37.04600 1.000 38.88000 257 SER B C 1
ATOM 6064 O O . SER B 1 80 ? 34.32900 3.89000 36.58300 1.000 31.14000 257 SER B O 1
ATOM 6072 N N . GLY B 1 81 ? 32.21500 3.15600 36.29100 1.000 36.78000 258 GLY B N 1
ATOM 6073 C CA . GLY B 1 81 ? 32.29000 3.21100 34.84600 1.000 44.18000 258 GLY B CA 1
ATOM 6074 C C . GLY B 1 81 ? 33.32300 2.25100 34.27400 1.000 46.84000 258 GLY B C 1
ATOM 6075 O O . GLY B 1 81 ? 33.79500 1.31800 34.93000 1.000 49.67000 258 GLY B O 1
ATOM 6079 N N . ASN B 1 82 ? 33.67300 2.50300 33.01100 1.000 36.29000 259 ASN B N 1
ATOM 6080 C CA . ASN B 1 82 ? 34.65100 1.67800 32.31400 1.000 44.82000 259 ASN B CA 1
ATOM 6081 C C . ASN B 1 82 ? 36.05700 1.82500 32.87700 1.000 43.28000 259 ASN B C 1
ATOM 6082 O O . ASN B 1 82 ? 36.92300 1.00400 32.55200 1.000 33.49000 259 ASN B O 1
ATOM 6093 N N . PHE B 1 83 ? 36.31300 2.84800 33.69500 1.000 34.41000 260 PHE B N 1
ATOM 6094 C CA . PHE B 1 83 ? 37.58600 2.90800 34.40200 1.000 38.57000 260 PHE B CA 1
ATOM 6095 C C . PHE B 1 83 ? 37.63400 1.86900 35.51500 1.000 44.16000 260 PHE B C 1
ATOM 6096 O O . PHE B 1 83 ? 38.67800 1.24900 35.74900 1.000 37.99000 260 PHE B O 1
ATOM 6113 N N . GLU B 1 84 ? 36.51300 1.66200 36.21000 1.000 43.19000 261 GLU B N 1
ATOM 6114 C CA . GLU B 1 84 ? 36.43600 0.57000 37.17300 1.000 41.06000 261 GLU B CA 1
ATOM 6115 C C . GLU B 1 84 ? 36.69600 -0.76500 36.49200 1.000 45.08000 261 GLU B C 1
ATOM 6116 O O . GLU B 1 84 ? 37.47400 -1.58800 36.98800 1.000 36.97000 261 GLU B O 1
ATOM 6128 N N . LYS B 1 85 ? 36.04500 -0.99700 35.34700 1.000 46.62000 262 LYS B N 1
ATOM 6129 C CA . LYS B 1 85 ? 36.18400 -2.27900 34.66500 1.000 41.61000 262 LYS B CA 1
ATOM 6130 C C . LYS B 1 85 ? 37.62800 -2.51600 34.24400 1.000 38.48000 262 LYS B C 1
ATOM 6131 O O . LYS B 1 85 ? 38.15800 -3.62200 34.40300 1.000 40.09000 262 LYS B O 1
ATOM 6150 N N . THR B 1 86 ? 38.27900 -1.48600 33.70100 1.000 30.05000 263 THR B N 1
ATOM 6151 C CA . THR B 1 86 ? 39.65600 -1.63900 33.24500 1.000 36.00000 263 THR B CA 1
ATOM 6152 C C . THR B 1 86 ? 40.57900 -1.98600 34.40400 1.000 33.11000 263 THR B C 1
ATOM 6153 O O . THR B 1 86 ? 41.43900 -2.86700 34.28400 1.000 32.53000 263 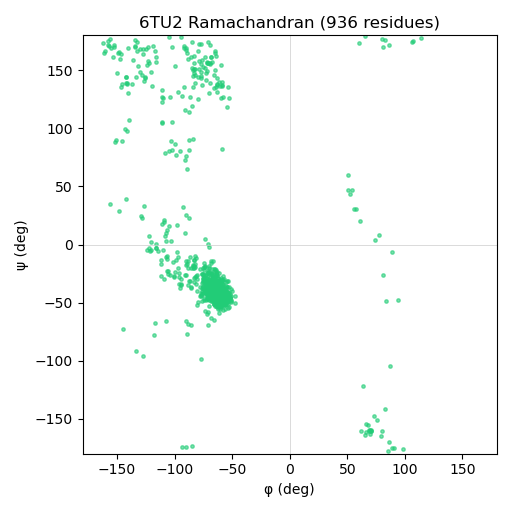THR B O 1
ATOM 6164 N N . ILE B 1 87 ? 40.41300 -1.30300 35.53600 1.000 43.55000 264 ILE B N 1
ATOM 6165 C CA . ILE B 1 87 ? 41.28100 -1.53600 36.68500 1.000 33.11000 264 ILE B CA 1
ATOM 6166 C C . ILE B 1 87 ? 41.02200 -2.91700 37.27300 1.000 33.66000 264 ILE B C 1
ATOM 6167 O O . ILE B 1 87 ? 41.95700 -3.68600 37.52400 1.000 36.03000 264 ILE B O 1
ATOM 6183 N N . LEU B 1 88 ? 39.75000 -3.25300 37.50100 1.000 39.54000 265 LEU B N 1
ATOM 6184 C CA . LEU B 1 88 ? 39.42400 -4.58400 38.00400 1.000 39.38000 265 LEU B CA 1
ATOM 6185 C C . LEU B 1 88 ? 39.95100 -5.66300 37.06900 1.000 37.79000 265 LEU B C 1
ATOM 6186 O O . LEU B 1 88 ? 40.47000 -6.69100 37.52100 1.000 35.90000 265 LEU B O 1
ATOM 6202 N N . ALA B 1 89 ? 39.83100 -5.44400 35.75700 1.000 36.69000 266 ALA B N 1
ATOM 6203 C CA . ALA B 1 89 ? 40.32200 -6.42100 34.79300 1.000 29.00000 266 ALA B CA 1
ATOM 6204 C C . ALA B 1 89 ? 41.82900 -6.60600 34.90200 1.000 39.27000 266 ALA B C 1
ATOM 6205 O O . ALA B 1 89 ? 42.33500 -7.71500 34.69300 1.000 40.08000 266 ALA B O 1
ATOM 6212 N N . LEU B 1 90 ? 42.55900 -5.53700 35.23100 1.000 34.19000 267 LEU B N 1
ATOM 6213 C CA . LEU B 1 90 ? 44.00900 -5.64000 35.35500 1.000 30.89000 267 LEU B CA 1
ATOM 6214 C C . LEU B 1 90 ? 44.41700 -6.39800 36.60900 1.000 36.14000 267 LEU B C 1
ATOM 6215 O O . LEU B 1 90 ? 45.50600 -6.98100 36.65100 1.000 42.47000 267 LEU B O 1
ATOM 6231 N N . MET B 1 91 ? 43.57200 -6.39400 37.63900 1.000 29.91000 268 MET B N 1
ATOM 6232 C CA . MET B 1 91 ? 43.93200 -7.02100 38.90400 1.000 40.22000 268 MET B CA 1
ATOM 6233 C C . MET B 1 91 ? 43.66900 -8.52000 38.91100 1.000 39.60000 268 MET B C 1
ATOM 6234 O O . MET B 1 91 ? 44.22400 -9.22800 39.75800 1.000 39.66000 268 MET B O 1
ATOM 6248 N N . LYS B 1 92 ? 42.83600 -9.01500 38.00200 1.000 41.21000 269 LYS B N 1
ATOM 6249 C CA . LYS B 1 92 ? 42.66200 -10.44800 37.84300 1.000 28.34000 269 LYS B CA 1
ATOM 6250 C C . LYS B 1 92 ? 43.84600 -11.03200 37.08500 1.000 35.07000 269 LYS B C 1
ATOM 6251 O O . LYS B 1 92 ? 44.44900 -10.37400 36.23400 1.000 35.34000 269 LYS B O 1
ATOM 6270 N N . THR B 1 93 ? 44.18300 -12.27700 37.40900 1.000 32.97000 270 THR B N 1
ATOM 6271 C CA . THR B 1 93 ? 45.21400 -12.97600 36.66700 1.000 32.78000 270 THR B CA 1
ATOM 6272 C C . THR B 1 93 ? 44.71900 -13.27600 35.25200 1.000 30.52000 270 THR B C 1
ATOM 6273 O O . THR B 1 93 ? 43.51500 -13.25400 34.98700 1.000 25.31000 270 THR B O 1
ATOM 6284 N N . PRO B 1 94 ? 45.63500 -13.55600 34.32300 1.000 34.39000 271 PRO B N 1
ATOM 6285 C CA . PRO B 1 94 ? 45.20500 -13.87700 32.94900 1.000 35.78000 271 PRO B CA 1
ATOM 6286 C C . PRO B 1 94 ? 44.16900 -14.98800 32.86600 1.000 41.73000 271 PRO B C 1
ATOM 6287 O O . PRO B 1 94 ? 43.21900 -14.88500 32.08000 1.000 35.40000 271 PRO B O 1
ATOM 6298 N N . VAL B 1 95 ? 44.32400 -16.05100 33.65800 1.000 39.43000 272 VAL B N 1
ATOM 6299 C CA . VAL B 1 95 ? 43.39100 -17.17100 33.57800 1.000 35.51000 272 VAL B CA 1
ATOM 6300 C C . VAL B 1 95 ? 42.04200 -16.79400 34.17900 1.000 35.94000 272 VAL B C 1
ATOM 6301 O O . VAL B 1 95 ? 40.98600 -17.13800 33.63400 1.000 32.89000 272 VAL B O 1
ATOM 6314 N N . LEU B 1 96 ? 42.04900 -16.08500 35.31000 1.000 30.31000 273 LEU B N 1
ATOM 6315 C CA . LEU B 1 96 ? 40.79100 -15.74600 35.96600 1.000 28.34000 273 LEU B CA 1
ATOM 6316 C C . LEU B 1 96 ? 40.04900 -14.64000 35.22700 1.000 35.67000 273 LEU B C 1
ATOM 6317 O O . LEU B 1 96 ? 38.81300 -14.61100 35.24400 1.000 35.92000 273 LEU B O 1
ATOM 6333 N N . PHE B 1 97 ? 40.77300 -13.72800 34.57600 1.000 33.83000 274 PHE B N 1
ATOM 6334 C CA . PHE B 1 97 ? 40.11200 -12.76200 33.70500 1.000 35.84000 274 PHE B CA 1
ATOM 6335 C C . PHE B 1 97 ? 39.41100 -13.47300 32.55400 1.000 37.07000 274 PHE B C 1
ATOM 6336 O O . PHE B 1 97 ? 38.25200 -13.17900 32.23900 1.000 33.05000 274 PHE B O 1
ATOM 6353 N N . ASP B 1 98 ? 40.10100 -14.42500 31.91800 1.000 35.42000 275 ASP B N 1
ATOM 6354 C CA . ASP B 1 98 ? 39.47500 -15.20800 30.85800 1.000 42.14000 275 ASP B CA 1
ATOM 6355 C C . ASP B 1 98 ? 38.23600 -15.93000 31.37000 1.000 38.70000 275 ASP B C 1
ATOM 6356 O O . ASP B 1 98 ? 37.21300 -15.99700 30.67700 1.000 34.41000 275 ASP B O 1
ATOM 6365 N N . VAL B 1 99 ? 38.31100 -16.47100 32.58800 1.000 36.55000 276 VAL B N 1
ATOM 6366 C CA . VAL B 1 99 ? 37.23000 -17.29600 33.11600 1.000 31.23000 276 VAL B CA 1
ATOM 6367 C C . VAL B 1 99 ? 36.01500 -16.44500 33.45800 1.000 36.66000 276 VAL B C 1
ATOM 6368 O O . VAL B 1 99 ? 34.87000 -16.85500 33.23100 1.000 33.01000 276 VAL B O 1
ATOM 6381 N N . TYR B 1 100 ? 36.23800 -15.25600 34.01800 1.000 37.89000 277 TYR B N 1
ATOM 6382 C CA . TYR B 1 100 ? 35.12000 -14.37500 34.32900 1.000 39.93000 277 TYR B CA 1
ATOM 6383 C C . TYR B 1 100 ? 34.55700 -13.70900 33.08300 1.000 42.32000 277 TYR B C 1
ATOM 6384 O O . TYR B 1 100 ? 33.36400 -13.38700 33.04600 1.000 41.93000 277 TYR B O 1
ATOM 6402 N N . GLU B 1 101 ? 35.38700 -13.49800 32.05900 1.000 42.49000 278 GLU B N 1
ATOM 6403 C CA . GLU B 1 101 ? 34.86600 -13.00600 30.78800 1.000 44.06000 278 GLU B CA 1
ATOM 6404 C C . GLU B 1 101 ? 33.97400 -14.04800 30.12300 1.000 41.17000 278 GLU B C 1
ATOM 6405 O O . GLU B 1 101 ? 32.90800 -13.71300 29.59600 1.000 39.82000 278 GLU B O 1
ATOM 6417 N N . ILE B 1 102 ? 34.38800 -15.31800 30.14300 1.000 38.41000 279 ILE B N 1
ATOM 6418 C CA . ILE B 1 102 ? 33.53000 -16.37500 29.61400 1.000 38.62000 279 ILE B CA 1
ATOM 6419 C C . ILE B 1 102 ? 32.21600 -16.41600 30.38000 1.000 44.00000 279 ILE B C 1
ATOM 6420 O O . ILE B 1 102 ? 31.13700 -16.54700 29.79000 1.000 42.00000 279 ILE B O 1
ATOM 6436 N N . LYS B 1 103 ? 32.28600 -16.30600 31.70900 1.000 52.02000 280 LYS B N 1
ATOM 6437 C CA . LYS B 1 103 ? 31.07400 -16.33600 32.51900 1.000 49.46000 280 LYS B CA 1
ATOM 6438 C C . LYS B 1 103 ? 30.16400 -15.16000 32.18800 1.000 50.57000 280 LYS B C 1
ATOM 6439 O O . LYS B 1 103 ? 28.94900 -15.32900 32.03800 1.000 52.86000 280 LYS B O 1
ATOM 6458 N N . GLU B 1 104 ? 30.73600 -13.96000 32.06700 1.000 54.64000 281 GLU B N 1
ATOM 6459 C CA . GLU B 1 104 ? 29.92600 -12.78200 31.77900 1.000 59.21000 281 GLU B CA 1
ATOM 6460 C C . GLU B 1 104 ? 29.27600 -12.86900 30.40400 1.000 52.25000 281 GLU B C 1
ATOM 6461 O O . GLU B 1 104 ? 28.15300 -12.38800 30.21900 1.000 47.41000 281 GLU B O 1
ATOM 6473 N N . ALA B 1 105 ? 29.96000 -13.47600 29.43200 1.000 47.66000 282 ALA B N 1
ATOM 6474 C CA . ALA B 1 105 ? 29.37300 -13.62200 28.10500 1.000 59.71000 282 ALA B CA 1
ATOM 6475 C C . ALA B 1 105 ? 28.15500 -14.53300 28.13000 1.000 56.52000 282 ALA B C 1
ATOM 6476 O O . ALA B 1 105 ? 27.23000 -14.35300 27.33000 1.000 57.10000 282 ALA B O 1
ATOM 6483 N N . ILE B 1 106 ? 28.13300 -15.50900 29.04000 1.000 56.34000 283 ILE B N 1
ATOM 6484 C CA . ILE B 1 106 ? 27.04400 -16.47700 29.11100 1.000 56.39000 283 ILE B CA 1
ATOM 6485 C C . ILE B 1 106 ? 26.02300 -16.13000 30.18700 1.000 61.63000 283 ILE B C 1
ATOM 6486 O O . ILE B 1 106 ? 24.92100 -16.70200 30.18600 1.000 60.01000 283 ILE B O 1
ATOM 6502 N N . LYS B 1 107 ? 26.34000 -15.20100 31.08400 1.000 67.84000 284 LYS B N 1
ATOM 6503 C CA . LYS B 1 107 ? 25.47800 -14.92000 32.22200 1.000 71.93000 284 LYS B CA 1
ATOM 6504 C C . LYS B 1 107 ? 24.13700 -14.34700 31.77500 1.000 71.61000 284 LYS B C 1
ATOM 6505 O O . LYS B 1 107 ? 24.02900 -13.68000 30.74000 1.000 68.99000 284 LYS B O 1
ATOM 6524 N N . GLY B 1 108 ? 23.10800 -14.62500 32.57200 1.000 75.54000 285 GLY B N 1
ATOM 6525 C CA . GLY B 1 108 ? 21.80600 -14.01600 32.35200 1.000 75.80000 285 GLY B CA 1
ATOM 6526 C C . GLY B 1 108 ? 21.21200 -14.44100 31.02500 1.000 75.33000 285 GLY B C 1
ATOM 6527 O O . GLY B 1 108 ? 21.01500 -15.63300 30.75700 1.000 77.91000 285 GLY B O 1
ATOM 6531 N N . ALA B 1 109 ? 20.92100 -13.45300 30.18200 1.000 76.90000 286 ALA B N 1
ATOM 6532 C CA . ALA B 1 109 ? 20.28100 -13.66800 28.89500 1.000 76.50000 286 ALA B CA 1
ATOM 6533 C C . ALA B 1 109 ? 21.18200 -13.15200 27.78600 1.000 79.87000 286 ALA B C 1
ATOM 6534 O O . ALA B 1 109 ? 21.92300 -12.18000 27.96800 1.000 78.24000 286 ALA B O 1
ATOM 6541 N N . GLY B 1 110 ? 21.10400 -13.80600 26.63100 1.000 75.54000 287 GLY B N 1
ATOM 6542 C CA . GLY B 1 110 ? 21.95300 -13.47300 25.51000 1.000 72.69000 287 GLY B CA 1
ATOM 6543 C C . GLY B 1 110 ? 23.33400 -14.08600 25.64500 1.000 72.96000 287 GLY B C 1
ATOM 6544 O O . GLY B 1 110 ? 23.72400 -14.62000 26.68500 1.000 73.32000 287 GLY B O 1
ATOM 6548 N N . THR B 1 111 ? 24.09100 -14.00100 24.55400 1.000 65.03000 288 THR B N 1
ATOM 6549 C CA . THR B 1 111 ? 25.42800 -14.57500 24.49200 1.000 62.61000 288 THR B CA 1
ATOM 6550 C C . THR B 1 111 ? 26.33800 -13.62200 23.73500 1.000 57.38000 288 THR B C 1
ATOM 6551 O O . THR B 1 111 ? 25.99000 -13.16200 22.64400 1.000 59.56000 288 THR B O 1
ATOM 6562 N N . ASP B 1 112 ? 27.49700 -13.31900 24.32100 1.000 56.55000 289 ASP B N 1
ATOM 6563 C CA . ASP B 1 112 ? 28.52600 -12.53500 23.63900 1.000 53.12000 289 ASP B CA 1
ATOM 6564 C C . ASP B 1 112 ? 29.42900 -13.52100 22.90500 1.000 52.24000 289 ASP B C 1
ATOM 6565 O O . ASP B 1 112 ? 30.54200 -13.84000 23.33000 1.000 44.13000 289 ASP B O 1
ATOM 6574 N N . GLU B 1 113 ? 28.91800 -14.02300 21.77800 1.000 49.73000 290 GLU B N 1
ATOM 6575 C CA . GLU B 1 113 ? 29.64000 -15.04900 21.03500 1.000 52.51000 290 GLU B CA 1
ATOM 6576 C C . GLU B 1 113 ? 31.01300 -14.56000 20.59500 1.000 43.35000 290 GLU B C 1
ATOM 6577 O O . GLU B 1 113 ? 31.95200 -15.35800 20.49600 1.000 44.64000 290 GLU B O 1
ATOM 6589 N N . ALA B 1 114 ? 31.15300 -13.26000 20.33700 1.000 41.95000 291 ALA B N 1
ATOM 6590 C CA . ALA B 1 114 ? 32.45100 -12.72600 19.94200 1.000 42.86000 291 ALA B CA 1
ATOM 6591 C C . ALA B 1 114 ? 33.48800 -12.93400 21.03900 1.000 41.26000 291 ALA B C 1
ATOM 6592 O O . ALA B 1 114 ? 34.63800 -13.28800 20.75700 1.000 40.69000 291 ALA B O 1
ATOM 6599 N N . CYS B 1 115 ? 33.10000 -12.71500 22.29800 1.000 43.92000 292 CYS B N 1
ATOM 6600 C CA . CYS B 1 115 ? 34.02300 -12.94200 23.40600 1.000 42.14000 292 CYS B CA 1
ATOM 6601 C C . CYS B 1 115 ? 34.38600 -14.41800 23.52000 1.000 29.54000 292 CYS B C 1
ATOM 6602 O O . CYS B 1 115 ? 35.56400 -14.76900 23.66000 1.000 28.64000 292 CYS B O 1
ATOM 6610 N N . LEU B 1 116 ? 33.38600 -15.30100 23.46700 1.000 30.23000 293 LEU B N 1
ATOM 6611 C CA . LEU B 1 116 ? 33.67400 -16.73200 23.44600 1.000 37.42000 293 LEU B CA 1
ATOM 6612 C C . LEU B 1 116 ? 34.64700 -17.07600 22.32700 1.000 39.79000 293 LEU B C 1
ATOM 6613 O O . LEU B 1 116 ? 35.58700 -17.85600 22.52300 1.000 37.66000 293 LEU B O 1
ATOM 6629 N N . ILE B 1 117 ? 34.43500 -16.49500 21.14400 1.000 39.04000 294 ILE B N 1
ATOM 6630 C CA . ILE B 1 117 ? 35.26500 -16.81500 19.98900 1.000 35.12000 294 ILE B CA 1
ATOM 6631 C C . ILE B 1 117 ? 36.65300 -16.21200 20.14400 1.000 33.87000 294 ILE B C 1
ATOM 6632 O O . ILE B 1 117 ? 37.66200 -16.84500 19.81000 1.000 36.30000 294 ILE B O 1
ATOM 6648 N N . GLU B 1 118 ? 36.72700 -14.98000 20.64700 1.000 39.81000 295 GLU B N 1
ATOM 6649 C CA . GLU B 1 118 ? 38.01200 -14.29900 20.76400 1.000 39.51000 295 GLU B CA 1
ATOM 6650 C C . GLU B 1 118 ? 38.95700 -15.05400 21.69100 1.000 38.05000 295 GLU B C 1
ATOM 6651 O O . GLU B 1 118 ? 40.16600 -15.12300 21.43700 1.000 36.18000 295 GLU B O 1
ATOM 6663 N N . ILE B 1 119 ? 38.42600 -15.63000 22.76800 1.000 34.14000 296 ILE B N 1
ATOM 6664 C CA . ILE B 1 119 ? 39.27300 -16.30400 23.74500 1.000 34.30000 296 ILE B CA 1
ATOM 6665 C C . ILE B 1 119 ? 39.63800 -17.70500 23.27300 1.000 35.26000 296 ILE B C 1
ATOM 6666 O O . ILE B 1 119 ? 40.81500 -18.07800 23.23200 1.000 29.51000 296 ILE B O 1
ATOM 6682 N N . LEU B 1 120 ? 38.63800 -18.50400 22.90700 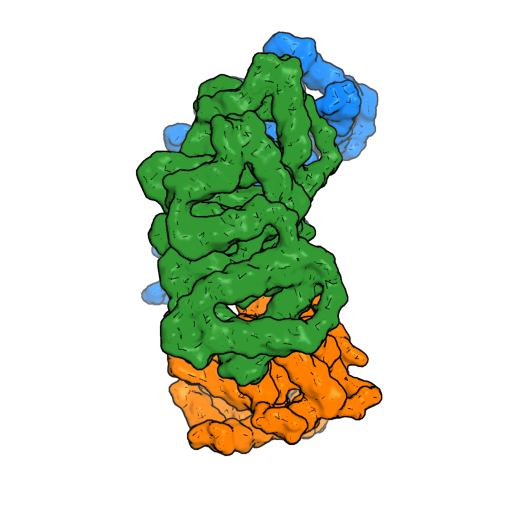1.000 34.21000 297 LEU B N 1
ATOM 6683 C CA . LEU B 1 120 ? 38.90900 -19.89700 22.57200 1.000 39.34000 297 LEU B CA 1
ATOM 6684 C C . LEU B 1 120 ? 39.71400 -20.02600 21.28600 1.000 38.09000 297 LEU B C 1
ATOM 6685 O O . LEU B 1 120 ? 40.43600 -21.01500 21.10700 1.000 29.68000 297 LEU B O 1
ATOM 6701 N N . ALA B 1 121 ? 39.62500 -19.04200 20.39100 1.000 36.66000 298 ALA B N 1
ATOM 6702 C CA . ALA B 1 121 ? 40.32800 -19.12800 19.12000 1.000 32.13000 298 ALA B CA 1
ATOM 6703 C C . ALA B 1 121 ? 41.76600 -18.64100 19.20600 1.000 35.97000 298 ALA B C 1
ATOM 6704 O O . ALA B 1 121 ? 42.58100 -19.01100 18.35400 1.000 33.36000 298 ALA B O 1
ATOM 6711 N N . SER B 1 122 ? 42.10200 -17.83900 20.21900 1.000 35.61000 299 SER B N 1
ATOM 6712 C CA . SER B 1 122 ? 43.40900 -17.20400 20.29000 1.000 36.16000 299 SER B CA 1
ATOM 6713 C C . SER B 1 122 ? 44.34600 -17.81500 21.32000 1.000 33.88000 299 SER B C 1
ATOM 6714 O O . SER B 1 122 ? 45.56300 -17.66200 21.18500 1.000 39.36000 299 SER B O 1
ATOM 6722 N N . ARG B 1 123 ? 43.82200 -18.49500 22.33500 1.000 43.91000 300 ARG B N 1
ATOM 6723 C CA . ARG B 1 123 ? 44.65300 -18.95800 23.43600 1.000 39.90000 300 ARG B CA 1
ATOM 6724 C C . ARG B 1 123 ? 45.32600 -20.28500 23.10300 1.000 32.37000 300 ARG B C 1
ATOM 6725 O O . ARG B 1 123 ? 44.79900 -21.10700 22.34800 1.000 30.55000 300 ARG B O 1
ATOM 6746 N N . SER B 1 124 ? 46.50500 -20.48600 23.68700 1.000 42.34000 301 SER B N 1
ATOM 6747 C CA . SER B 1 124 ? 47.28100 -21.69700 23.47000 1.000 53.71000 301 SER B CA 1
ATOM 6748 C C . SER B 1 124 ? 46.60500 -22.90400 24.12300 1.000 41.91000 301 SER B C 1
ATOM 6749 O O . SER B 1 124 ? 45.62800 -22.78400 24.86600 1.000 39.21000 301 SER B O 1
ATOM 6757 N N . ASN B 1 125 ? 47.15100 -24.08900 23.83200 1.000 47.61000 302 ASN B N 1
ATOM 6758 C CA . ASN B 1 125 ? 46.70000 -25.30500 24.50200 1.000 42.70000 302 ASN B CA 1
ATOM 6759 C C . ASN B 1 125 ? 46.88800 -25.19800 26.00900 1.000 47.73000 302 ASN B C 1
ATOM 6760 O O . ASN B 1 125 ? 45.97300 -25.49000 26.78900 1.000 42.55000 302 ASN B O 1
ATOM 6771 N N . GLU B 1 126 ? 48.08500 -24.79000 26.43300 1.000 54.61000 303 GLU B N 1
ATOM 6772 C CA . GLU B 1 126 ? 48.41200 -24.75600 27.85400 1.000 53.82000 303 GLU B CA 1
ATOM 6773 C C . GLU B 1 126 ? 47.48200 -23.82300 28.61700 1.000 45.69000 303 GLU B C 1
ATOM 6774 O O . GLU B 1 126 ? 47.06000 -24.13300 29.73700 1.000 45.02000 303 GLU B O 1
ATOM 6786 N N . HIS B 1 127 ? 47.14300 -22.67700 28.02600 1.000 48.98000 304 HIS B N 1
ATOM 6787 C CA . HIS B 1 127 ? 46.28100 -21.72700 28.71700 1.000 44.76000 304 HIS B CA 1
ATOM 6788 C C . HIS B 1 127 ? 44.84200 -22.22500 28.77600 1.000 42.69000 304 HIS B C 1
ATOM 6789 O O . HIS B 1 127 ? 44.15400 -22.03100 29.78500 1.000 45.27000 304 HIS B O 1
ATOM 6803 N N . ILE B 1 128 ? 44.37200 -22.87300 27.71000 1.000 40.58000 305 ILE B N 1
ATOM 6804 C CA . ILE B 1 128 ? 42.98000 -23.31000 27.66800 1.000 41.32000 305 ILE B CA 1
ATOM 6805 C C . ILE B 1 128 ? 42.72900 -24.41100 28.69100 1.000 43.97000 305 ILE B C 1
ATOM 6806 O O . ILE B 1 128 ? 41.67100 -24.44900 29.33300 1.000 42.69000 305 ILE B O 1
ATOM 6822 N N . ARG B 1 129 ? 43.68300 -25.32900 28.85700 1.000 37.44000 306 ARG B N 1
ATOM 6823 C CA . ARG B 1 129 ? 43.52200 -26.35300 29.88300 1.000 45.45000 306 ARG B CA 1
ATOM 6824 C C . ARG B 1 129 ? 43.50400 -25.73800 31.27600 1.000 45.53000 306 ARG B C 1
ATOM 6825 O O . ARG B 1 129 ? 42.82900 -26.25300 32.17400 1.000 43.27000 306 ARG B O 1
ATOM 6846 N N . GLU B 1 130 ? 44.23100 -24.63500 31.47400 1.000 50.68000 307 GLU B N 1
ATOM 6847 C CA . GLU B 1 130 ? 44.13300 -23.90600 32.73400 1.000 41.54000 307 GLU B CA 1
ATOM 6848 C C . GLU B 1 130 ? 42.75800 -23.26600 32.88700 1.000 38.86000 307 GLU B C 1
ATOM 6849 O O . GLU B 1 130 ? 42.20000 -23.24200 33.99000 1.000 46.15000 307 GLU B O 1
ATOM 6861 N N . LEU B 1 131 ? 42.19100 -22.75300 31.79300 1.000 34.45000 308 LEU B N 1
ATOM 6862 C CA . LEU B 1 131 ? 40.83400 -22.21800 31.84700 1.000 40.56000 308 LEU B CA 1
ATOM 6863 C C . LEU B 1 131 ? 39.84900 -23.27600 32.33300 1.000 41.03000 308 LEU B C 1
ATOM 6864 O O . LEU B 1 131 ? 38.99100 -23.00100 33.17900 1.000 41.36000 308 LEU B O 1
ATOM 6880 N N . ASN B 1 132 ? 39.94700 -24.49400 31.79300 1.000 48.51000 309 ASN B N 1
ATOM 6881 C CA . ASN B 1 132 ? 39.02600 -25.55800 32.18600 1.000 51.02000 309 ASN B CA 1
ATOM 6882 C C . ASN B 1 132 ? 39.06300 -25.78700 33.69300 1.000 48.05000 309 ASN B C 1
ATOM 6883 O O . ASN B 1 132 ? 38.01700 -25.84800 34.35000 1.000 51.38000 309 ASN B O 1
ATOM 6894 N N . ARG B 1 133 ? 40.26400 -25.92900 34.25800 1.000 44.94000 310 ARG B N 1
ATOM 6895 C CA . ARG B 1 133 ? 40.38200 -26.12800 35.69900 1.000 45.94000 310 ARG B CA 1
ATOM 6896 C C . ARG B 1 133 ? 39.80200 -24.94300 36.46000 1.000 44.96000 310 ARG B C 1
ATOM 6897 O O . ARG B 1 133 ? 38.96100 -25.11100 37.35000 1.000 49.17000 310 ARG B O 1
ATOM 6918 N N . ALA B 1 134 ? 40.23400 -23.72900 36.11000 1.000 46.88000 311 ALA B N 1
ATOM 6919 C CA . ALA B 1 134 ? 39.81800 -22.54600 36.85500 1.000 41.64000 311 ALA B CA 1
ATOM 6920 C C . ALA B 1 134 ? 38.31300 -22.32800 36.76300 1.000 42.98000 311 ALA B C 1
ATOM 6921 O O . ALA B 1 134 ? 37.66300 -22.01000 37.76500 1.000 41.17000 311 ALA B O 1
ATOM 6928 N N . TYR B 1 135 ? 37.74000 -22.48300 35.56700 1.000 48.57000 312 TYR B N 1
ATOM 6929 C CA . TYR B 1 135 ? 36.29100 -22.36400 35.43300 1.000 49.21000 312 TYR B CA 1
ATOM 6930 C C . TYR B 1 135 ? 35.58300 -23.38700 36.31100 1.000 44.08000 312 TYR B C 1
ATOM 6931 O O . TYR B 1 135 ? 34.54900 -23.09100 36.92000 1.000 38.22000 312 TYR B O 1
ATOM 6949 N N . LYS B 1 136 ? 36.13700 -24.59700 36.39200 1.000 46.29000 313 LYS B N 1
ATOM 6950 C CA . LYS B 1 136 ? 35.53800 -25.65300 37.20000 1.000 49.34000 313 LYS B CA 1
ATOM 6951 C C . LYS B 1 136 ? 35.58400 -25.30400 38.68400 1.000 47.09000 313 LYS B C 1
ATOM 6952 O O . LYS B 1 136 ? 34.57900 -25.43400 39.39300 1.000 48.29000 313 LYS B O 1
ATOM 6971 N N . THR B 1 137 ? 36.74100 -24.84900 39.17300 1.000 42.62000 314 THR B N 1
ATOM 6972 C CA . THR B 1 137 ? 36.86200 -24.55100 40.59700 1.000 47.42000 314 THR B CA 1
ATOM 6973 C C . THR B 1 137 ? 36.03900 -23.32700 40.98000 1.000 47.59000 314 THR B C 1
ATOM 6974 O O . THR B 1 137 ? 35.38400 -23.31500 42.02800 1.000 56.58000 314 THR B O 1
ATOM 6985 N N . GLU B 1 138 ? 36.06000 -22.28600 40.14600 1.000 44.29000 315 GLU B N 1
ATOM 6986 C CA . GLU B 1 138 ? 35.42300 -21.02600 40.50600 1.000 50.94000 315 GLU B CA 1
ATOM 6987 C C . GLU B 1 138 ? 33.90500 -21.07800 40.38400 1.000 54.86000 315 GLU B C 1
ATOM 6988 O O . GLU B 1 138 ? 33.20500 -20.42200 41.16500 1.000 50.55000 315 GLU B O 1
ATOM 7000 N N . PHE B 1 139 ? 33.38100 -21.83200 39.42500 1.000 54.05000 316 PHE B N 1
ATOM 7001 C CA . PHE B 1 139 ? 31.95000 -21.89100 39.17100 1.000 52.95000 316 PHE B CA 1
ATOM 7002 C C . PHE B 1 139 ? 31.43100 -23.30200 39.41500 1.000 51.49000 316 PHE B C 1
ATOM 7003 O O . PHE B 1 139 ? 32.19300 -24.26400 39.54100 1.000 49.24000 316 PHE B O 1
ATOM 7020 N N . LYS B 1 140 ? 30.10400 -23.40900 39.48600 1.000 52.24000 317 LYS B N 1
ATOM 7021 C CA . LYS B 1 140 ? 29.47200 -24.70900 39.68100 1.000 63.68000 317 LYS B CA 1
ATOM 7022 C C . LYS B 1 140 ? 29.79200 -25.64900 38.52600 1.000 58.84000 317 LYS B C 1
ATOM 7023 O O . LYS B 1 140 ? 30.17100 -26.80700 38.73800 1.000 50.63000 317 LYS B O 1
ATOM 7042 N N . LYS B 1 141 ? 29.64900 -25.16400 37.29800 1.000 57.02000 318 LYS B N 1
ATOM 7043 C CA . LYS B 1 141 ? 29.70100 -26.00900 36.11800 1.000 59.18000 318 LYS B CA 1
ATOM 7044 C C . LYS B 1 141 ? 31.12300 -26.13000 35.58200 1.000 49.63000 318 LYS B C 1
ATOM 7045 O O . LYS B 1 141 ? 32.03600 -25.40100 35.97400 1.000 49.55000 318 LYS B O 1
ATOM 7064 N N . THR B 1 142 ? 31.30000 -27.08300 34.67300 1.000 51.95000 319 THR B N 1
ATOM 7065 C CA . THR B 1 142 ? 32.50300 -27.15100 33.86400 1.000 49.37000 319 THR B CA 1
ATOM 7066 C C . THR B 1 142 ? 32.41100 -26.13300 32.73200 1.000 46.23000 319 THR B C 1
ATOM 7067 O O . THR B 1 142 ? 31.32400 -25.69100 32.34800 1.000 43.28000 319 THR B O 1
ATOM 7078 N N . LEU B 1 143 ? 33.57300 -25.75200 32.20000 1.000 45.89000 320 LEU B N 1
ATOM 7079 C CA . LEU B 1 143 ? 33.57800 -24.84100 31.06000 1.000 46.48000 320 LEU B CA 1
ATOM 7080 C C . LEU B 1 143 ? 32.74200 -25.40100 29.91800 1.000 48.57000 320 LEU B C 1
ATOM 7081 O O . LEU B 1 143 ? 32.00300 -24.66400 29.25500 1.000 47.82000 320 LEU B O 1
ATOM 7097 N N . GLU B 1 144 ? 32.83800 -26.71100 29.68800 1.000 47.88000 321 GLU B N 1
ATOM 7098 C CA . GLU B 1 144 ? 32.08900 -27.33800 28.60600 1.000 47.23000 321 GLU B CA 1
ATOM 7099 C C . GLU B 1 144 ? 30.58800 -27.27600 28.85900 1.000 45.23000 321 GLU B C 1
ATOM 7100 O O . GLU B 1 144 ? 29.81200 -26.97900 27.94400 1.000 52.44000 321 GLU B O 1
ATOM 7112 N N . GLU B 1 145 ? 30.15900 -27.55800 30.08900 1.000 49.85000 322 GLU B N 1
ATOM 7113 C CA . GLU B 1 145 ? 28.73600 -27.48300 30.40300 1.000 53.45000 322 GLU B CA 1
ATOM 7114 C C . GLU B 1 145 ? 28.20200 -26.07000 30.20200 1.000 51.23000 322 GLU B C 1
ATOM 7115 O O . GLU B 1 145 ? 27.08600 -25.88600 29.70200 1.000 50.56000 322 GLU B O 1
ATOM 7127 N N . ALA B 1 146 ? 28.98500 -25.05900 30.58300 1.000 51.28000 323 ALA B N 1
ATOM 7128 C CA . ALA B 1 146 ? 28.56600 -23.68000 30.35600 1.000 53.60000 323 ALA B CA 1
ATOM 7129 C C . ALA B 1 146 ? 28.41700 -23.39500 28.86700 1.000 54.72000 323 ALA B C 1
ATOM 7130 O O . ALA B 1 146 ? 27.47600 -22.71300 28.44600 1.000 52.45000 323 ALA B O 1
ATOM 7137 N N . ILE B 1 147 ? 29.33800 -23.91500 28.05500 1.000 55.80000 324 ILE B N 1
ATOM 7138 C CA . ILE B 1 147 ? 29.26200 -23.71900 26.61000 1.000 55.28000 324 ILE B CA 1
ATOM 7139 C C . ILE B 1 147 ? 27.98400 -24.33800 26.05600 1.000 53.74000 324 ILE B C 1
ATOM 7140 O O . ILE B 1 147 ? 27.24000 -23.70000 25.30300 1.000 50.88000 324 ILE B O 1
ATOM 7156 N N . ARG B 1 148 ? 27.70700 -25.59000 26.42700 1.000 56.32000 325 ARG B N 1
ATOM 7157 C CA . ARG B 1 148 ? 26.53800 -26.27700 25.88700 1.000 61.28000 325 ARG B CA 1
ATOM 7158 C C . ARG B 1 148 ? 25.24300 -25.54500 26.21600 1.000 62.15000 325 ARG B C 1
ATOM 7159 O O . ARG B 1 148 ? 24.27500 -25.62500 25.45100 1.000 64.51000 325 ARG B O 1
ATOM 7180 N N . SER B 1 149 ? 25.20500 -24.82200 27.33700 1.000 63.38000 326 SER B N 1
ATOM 7181 C CA . SER B 1 149 ? 23.94300 -24.25700 27.80300 1.000 62.49000 326 SER B CA 1
ATOM 7182 C C . SER B 1 149 ? 23.50400 -23.05700 26.97200 1.000 59.49000 326 SER B C 1
ATOM 7183 O O . SER B 1 149 ? 22.30200 -22.78000 26.88300 1.000 58.94000 326 SER B O 1
ATOM 7191 N N . ASP B 1 150 ? 24.44500 -22.34000 26.35500 1.000 62.56000 327 ASP B N 1
ATOM 7192 C CA . ASP B 1 150 ? 24.12900 -21.10900 25.63800 1.000 59.81000 327 ASP B CA 1
ATOM 7193 C C . ASP B 1 150 ? 24.53400 -21.14300 24.17000 1.000 62.17000 327 ASP B C 1
ATOM 7194 O O . ASP B 1 150 ? 24.44800 -20.11000 23.49200 1.000 60.79000 327 ASP B O 1
ATOM 7203 N N . THR B 1 151 ? 24.96900 -22.29100 23.65700 1.000 64.58000 328 THR B N 1
ATOM 7204 C CA . THR B 1 151 ? 25.26600 -22.45200 22.24300 1.000 58.24000 328 THR B CA 1
ATOM 7205 C C . THR B 1 151 ? 24.61400 -23.73400 21.74600 1.000 56.00000 328 THR B C 1
ATOM 7206 O O . THR B 1 151 ? 24.16200 -24.57400 22.52900 1.000 61.92000 328 THR B O 1
ATOM 7217 N N . SER B 1 152 ? 24.56300 -23.87600 20.42500 1.000 58.10000 329 SER B N 1
ATOM 7218 C CA . SER B 1 152 ? 23.93400 -25.03500 19.80800 1.000 58.20000 329 SER B CA 1
ATOM 7219 C C . SER B 1 152 ? 24.44700 -25.17100 18.38200 1.000 54.95000 329 SER B C 1
ATOM 7220 O O . SER B 1 152 ? 25.05900 -24.25400 17.82800 1.000 49.93000 329 SER B O 1
ATOM 7228 N N . GLY B 1 153 ? 24.18500 -26.33600 17.79400 1.000 52.21000 330 GLY B N 1
ATOM 7229 C CA . GLY B 1 153 ? 24.57700 -26.57900 16.42400 1.000 53.30000 330 GLY B CA 1
ATOM 7230 C C . GLY B 1 153 ? 26.08500 -26.70900 16.26700 1.000 53.80000 330 GLY B C 1
ATOM 7231 O O . GLY B 1 153 ? 26.82800 -26.98100 17.21500 1.000 49.45000 330 GLY B O 1
ATOM 7235 N N . HIS B 1 154 ? 26.53300 -26.50500 15.02500 1.000 50.25000 331 HIS B N 1
ATOM 7236 C CA . HIS B 1 154 ? 27.95100 -26.62900 14.71600 1.000 49.32000 331 HIS B CA 1
ATOM 7237 C C . HIS B 1 154 ? 28.79300 -25.57600 15.42200 1.000 43.85000 331 HIS B C 1
ATOM 7238 O O . HIS B 1 154 ? 29.99500 -25.78700 15.61100 1.000 45.01000 331 HIS B O 1
ATOM 7252 N N . PHE B 1 155 ? 28.19900 -24.44700 15.81300 1.000 48.58000 332 PHE B N 1
ATOM 7253 C CA . PHE B 1 155 ? 28.96300 -23.45400 16.55800 1.000 46.66000 332 PHE B CA 1
ATOM 7254 C C . PHE B 1 155 ? 29.27600 -23.95200 17.96300 1.000 47.93000 332 PHE B C 1
ATOM 7255 O O . PHE B 1 155 ? 30.37100 -23.71100 18.48200 1.000 47.70000 332 PHE B O 1
ATOM 7272 N N . GLN B 1 156 ? 28.32800 -24.65100 18.59400 1.000 54.21000 333 GLN B N 1
ATOM 7273 C CA . GLN B 1 156 ? 28.62100 -25.28600 19.87400 1.000 50.21000 333 GLN B CA 1
ATOM 7274 C C . GLN B 1 156 ? 29.75800 -26.28800 19.73200 1.000 46.40000 333 GLN B C 1
ATOM 7275 O O . GLN B 1 156 ? 30.63000 -26.38000 20.60600 1.000 46.05000 333 GLN B O 1
ATOM 7289 N N . ARG B 1 157 ? 29.76200 -27.05400 18.63900 1.000 43.38000 334 ARG B N 1
ATOM 7290 C CA . ARG B 1 157 ? 30.83100 -28.02200 18.42300 1.000 41.24000 334 ARG B CA 1
ATOM 7291 C C . ARG B 1 157 ? 32.17900 -27.32900 18.28900 1.000 44.56000 334 ARG B C 1
ATOM 7292 O O . ARG B 1 157 ? 33.19800 -27.83600 18.77400 1.000 35.45000 334 ARG B O 1
ATOM 7313 N N . LEU B 1 158 ? 32.20700 -26.17400 17.61700 1.000 47.27000 335 LEU B N 1
ATOM 7314 C CA . LEU B 1 158 ? 33.46700 -25.46800 17.41200 1.000 40.82000 335 LEU B CA 1
ATOM 7315 C C . LEU B 1 158 ? 34.03900 -24.97400 18.73300 1.000 37.29000 335 LEU B C 1
ATOM 7316 O O . LEU B 1 158 ? 35.24500 -25.09400 18.97800 1.000 33.60000 335 LEU B O 1
ATOM 7332 N N . LEU B 1 159 ? 33.19200 -24.40600 19.59400 1.000 37.35000 336 LEU B N 1
ATOM 7333 C CA . LEU B 1 159 ? 33.66900 -23.96300 20.89900 1.000 40.64000 336 LEU B CA 1
ATOM 7334 C C . LEU B 1 159 ? 34.11300 -25.14600 21.74700 1.000 44.80000 336 LEU B C 1
ATOM 7335 O O . LEU B 1 159 ? 35.16700 -25.09300 22.39200 1.000 43.00000 336 LEU B O 1
ATOM 7351 N N . ILE B 1 160 ? 33.32900 -26.22700 21.75200 1.000 43.68000 337 ILE B N 1
ATOM 7352 C CA . ILE B 1 160 ? 33.71900 -27.42000 22.49800 1.000 46.64000 337 ILE B CA 1
ATOM 7353 C C . ILE B 1 160 ? 35.04900 -27.95500 21.98300 1.000 49.86000 337 ILE B C 1
ATOM 7354 O O . ILE B 1 160 ? 35.89900 -28.40400 22.76300 1.000 47.21000 337 ILE B O 1
ATOM 7370 N N . SER B 1 161 ? 35.25200 -27.91500 20.66400 1.000 48.04000 338 SER B N 1
ATOM 7371 C CA . SER B 1 161 ? 36.49000 -28.42900 20.08700 1.000 42.50000 338 SER B CA 1
ATOM 7372 C C . SER B 1 161 ? 37.69000 -27.61100 20.54900 1.000 42.06000 338 SER B C 1
ATOM 7373 O O . SER B 1 161 ? 38.72700 -28.16600 20.93100 1.000 42.16000 338 SER B O 1
ATOM 7381 N N . LEU B 1 162 ? 37.56600 -26.28400 20.51500 1.000 42.04000 339 LEU B N 1
ATOM 7382 C CA . LEU B 1 162 ? 38.67200 -25.43300 20.93500 1.000 42.83000 339 LEU B CA 1
ATOM 7383 C C . LEU B 1 162 ? 38.93000 -25.54900 22.43000 1.000 35.16000 339 LEU B C 1
ATOM 7384 O O . LEU B 1 162 ? 40.07800 -25.42700 22.87000 1.000 31.68000 339 LEU B O 1
ATOM 7400 N N . SER B 1 163 ? 37.88400 -25.78400 23.22200 1.000 39.06000 340 SER B N 1
ATOM 7401 C CA . SER B 1 163 ? 38.02600 -25.84300 24.67300 1.000 48.38000 340 SER B CA 1
ATOM 7402 C C . SER B 1 163 ? 38.79100 -27.07200 25.14900 1.000 41.98000 340 SER B C 1
ATOM 7403 O O . SER B 1 163 ? 39.00600 -27.20800 26.35700 1.000 48.24000 340 SER B O 1
ATOM 7411 N N . GLN B 1 164 ? 39.20400 -27.96600 24.25100 1.000 42.20000 341 GLN B N 1
ATOM 7412 C CA . GLN B 1 164 ? 40.01200 -29.10900 24.65500 1.000 46.97000 341 GLN B CA 1
ATOM 7413 C C . GLN B 1 164 ? 41.48800 -28.76000 24.78800 1.000 44.27000 341 GLN B C 1
ATOM 7414 O O . GLN B 1 164 ? 42.23600 -29.51900 25.41400 1.000 39.42000 341 GLN B O 1
ATOM 7428 N N . GLY B 1 165 ? 41.91800 -27.63700 24.22300 1.000 36.35000 342 GLY B N 1
ATOM 7429 C CA . GLY B 1 165 ? 43.33200 -27.28700 24.26700 1.000 45.10000 342 GLY B CA 1
ATOM 7430 C C . GLY B 1 165 ? 44.23400 -28.39200 23.76900 1.000 45.91000 342 GLY B C 1
ATOM 7431 O O . GLY B 1 165 ? 45.27800 -28.66600 24.37500 1.000 46.43000 342 GLY B O 1
ATOM 7435 N N . ASN B 1 166 ? 43.85400 -29.03700 22.66300 1.000 55.83000 343 ASN B N 1
ATOM 7436 C CA . ASN B 1 166 ? 44.55800 -30.21000 22.15800 1.000 47.51000 343 ASN B CA 1
ATOM 7437 C C . ASN B 1 166 ? 44.95200 -30.03900 20.69300 1.000 51.11000 343 ASN B C 1
ATOM 7438 O O . ASN B 1 166 ? 44.97800 -31.01200 19.93500 1.000 52.02000 343 ASN B O 1
ATOM 7449 N N . ARG B 1 167 ? 45.25900 -28.81400 20.27400 1.000 50.85000 344 ARG B N 1
ATOM 7450 C CA . ARG B 1 167 ? 45.77200 -28.60800 18.92700 1.000 48.85000 344 ARG B CA 1
ATOM 7451 C C . ARG B 1 167 ? 47.14100 -29.26100 18.79200 1.000 51.63000 344 ARG B C 1
ATOM 7452 O O . ARG B 1 167 ? 48.00100 -29.11500 19.66600 1.000 48.79000 344 ARG B O 1
ATOM 7473 N N . ASP B 1 168 ? 47.34300 -29.98300 17.69300 1.000 53.65000 345 ASP B N 1
ATOM 7474 C CA . ASP B 1 168 ? 48.63000 -30.61200 17.43100 1.000 57.21000 345 ASP B CA 1
ATOM 7475 C C . ASP B 1 168 ? 49.74800 -29.58300 17.53400 1.000 48.95000 345 ASP B C 1
ATOM 7476 O O . ASP B 1 168 ? 49.70500 -28.53400 16.88900 1.000 55.79000 345 ASP B O 1
ATOM 7485 N N . GLU B 1 169 ? 50.75200 -29.88500 18.35700 1.000 50.76000 346 GLU B N 1
ATOM 7486 C CA . GLU B 1 169 ? 51.85200 -28.96500 18.61400 1.000 50.97000 346 GLU B CA 1
ATOM 7487 C C . GLU B 1 169 ? 53.08100 -29.27000 17.76400 1.000 55.86000 346 GLU B C 1
ATOM 7488 O O . GLU B 1 169 ? 54.17700 -28.79200 18.07600 1.000 53.72000 346 GLU B O 1
ATOM 7500 N N . SER B 1 170 ? 52.92200 -30.04400 16.69400 1.000 64.18000 347 SER B N 1
ATOM 7501 C CA . SER B 1 170 ? 54.05100 -30.42700 15.86300 1.000 65.98000 347 SER B CA 1
ATOM 7502 C C . SER B 1 170 ? 54.43000 -29.29300 14.91100 1.000 67.24000 347 SER B C 1
ATOM 7503 O O . SER B 1 170 ? 53.69300 -28.32100 14.72400 1.000 63.00000 347 SER B O 1
ATOM 7511 N N . THR B 1 171 ? 55.61100 -29.43000 14.30900 1.000 70.45000 348 THR B N 1
ATOM 7512 C CA . THR B 1 171 ? 56.09100 -28.49400 13.30400 1.000 72.19000 348 THR B CA 1
ATOM 7513 C C . THR B 1 171 ? 56.41300 -29.17400 11.98100 1.000 71.38000 348 THR B C 1
ATOM 7514 O O . THR B 1 171 ? 56.78000 -28.48600 11.02100 1.000 70.80000 348 THR B O 1
ATOM 7525 N N . ASN B 1 172 ? 56.28600 -30.49600 11.89900 1.000 70.20000 349 ASN B N 1
ATOM 7526 C CA . ASN B 1 172 ? 56.57700 -31.21400 10.66800 1.000 70.76000 349 ASN B CA 1
ATOM 7527 C C . ASN B 1 172 ? 55.38100 -31.14600 9.72700 1.000 72.22000 349 ASN B C 1
ATOM 7528 O O . ASN B 1 172 ? 54.22900 -31.27000 10.15100 1.000 72.88000 349 ASN B O 1
ATOM 7539 N N . VAL B 1 173 ? 55.66300 -30.94800 8.44200 1.000 69.34000 350 VAL B N 1
ATOM 7540 C CA . VAL B 1 173 ? 54.63800 -30.79400 7.41600 1.000 68.41000 350 VAL B CA 1
ATOM 7541 C C . VAL B 1 173 ? 54.67700 -32.01400 6.50600 1.000 70.66000 350 VAL B C 1
ATOM 7542 O O . VAL B 1 173 ? 55.73800 -32.36900 5.97700 1.000 72.86000 350 VAL B O 1
ATOM 7555 N N . ASP B 1 174 ? 53.52100 -32.65100 6.32300 1.000 69.79000 351 ASP B N 1
ATOM 7556 C CA . ASP B 1 174 ? 53.37100 -33.82300 5.45900 1.000 64.17000 351 ASP B CA 1
ATOM 7557 C C . ASP B 1 174 ? 52.53300 -33.40100 4.25600 1.000 58.21000 351 ASP B C 1
ATOM 7558 O O . ASP B 1 174 ? 51.31400 -33.24100 4.36400 1.000 53.13000 351 ASP B O 1
ATOM 7567 N N . MET B 1 175 ? 53.18900 -33.22800 3.10600 1.000 56.37000 352 MET B N 1
ATOM 7568 C CA . MET B 1 175 ? 52.49200 -32.69300 1.94100 1.000 61.28000 352 MET B CA 1
ATOM 7569 C C . MET B 1 175 ? 51.33100 -33.58900 1.52700 1.000 54.48000 352 MET B C 1
ATOM 7570 O O . MET B 1 175 ? 50.28200 -33.09500 1.09600 1.000 51.61000 352 MET B O 1
ATOM 7584 N N . SER B 1 176 ? 51.49400 -34.90900 1.64700 1.000 52.12000 353 SER B N 1
ATOM 7585 C CA . SER B 1 176 ? 50.38200 -35.80900 1.35900 1.000 57.18000 353 SER B CA 1
ATOM 7586 C C . SER B 1 176 ? 49.17400 -35.49000 2.23000 1.000 55.65000 353 SER B C 1
ATOM 7587 O O . SER B 1 176 ? 48.02900 -35.64000 1.78800 1.000 52.74000 353 SER B O 1
ATOM 7595 N N . LEU B 1 177 ? 49.40900 -35.05600 3.46900 1.000 58.50000 354 LEU B N 1
ATOM 7596 C CA . LEU B 1 177 ? 48.31500 -34.65800 4.34800 1.000 57.54000 354 LEU B CA 1
ATOM 7597 C C . LEU B 1 177 ? 47.85300 -33.23600 4.05400 1.000 55.99000 354 LEU B C 1
ATOM 7598 O O . LEU B 1 177 ? 46.65700 -32.94200 4.16300 1.000 55.61000 354 LEU B O 1
ATOM 7614 N N . VAL B 1 178 ? 48.77400 -32.34800 3.67100 1.000 45.17000 355 VAL B N 1
ATOM 7615 C CA . VAL B 1 178 ? 48.38000 -31.00400 3.25700 1.000 52.04000 355 VAL B CA 1
ATOM 7616 C C . VAL B 1 178 ? 47.43100 -31.08100 2.06700 1.000 57.41000 355 VAL B C 1
ATOM 7617 O O . VAL B 1 178 ? 46.32900 -30.51700 2.09100 1.000 48.21000 355 VAL B O 1
ATOM 7630 N N . GLN B 1 179 ? 47.84600 -31.78200 1.00600 1.000 53.69000 356 GLN B N 1
ATOM 7631 C CA . GLN B 1 179 ? 46.99400 -31.91600 -0.17200 1.000 51.51000 356 GLN B CA 1
ATOM 7632 C C . GLN B 1 179 ? 45.66000 -32.55800 0.18700 1.000 53.97000 356 GLN B C 1
ATOM 7633 O O . GLN B 1 179 ? 44.60200 -32.10600 -0.26500 1.000 48.45000 356 GLN B O 1
ATOM 7647 N N . ARG B 1 180 ? 45.69500 -33.62100 0.99200 1.000 43.75000 357 ARG B N 1
ATOM 7648 C CA . ARG B 1 180 ? 44.46300 -34.27800 1.41400 1.000 49.20000 357 ARG B CA 1
ATOM 7649 C C . ARG B 1 180 ? 43.55100 -33.30500 2.15000 1.000 50.93000 357 ARG B C 1
ATOM 7650 O O . ARG B 1 180 ? 42.33800 -33.27600 1.90900 1.000 48.56000 357 ARG B O 1
ATOM 7671 N N . ASP B 1 181 ? 44.11800 -32.49200 3.04500 1.000 55.87000 358 ASP B N 1
ATOM 7672 C CA . ASP B 1 181 ? 43.31700 -31.49600 3.74900 1.000 54.19000 358 ASP B CA 1
ATOM 7673 C C . ASP B 1 181 ? 42.77100 -30.44600 2.78800 1.000 47.56000 358 ASP B C 1
ATOM 7674 O O . ASP B 1 181 ? 41.61700 -30.01600 2.91500 1.000 40.00000 358 ASP B O 1
ATOM 7683 N N . VAL B 1 182 ? 43.58400 -30.01400 1.82400 1.000 44.59000 359 VAL B N 1
ATOM 7684 C CA . VAL B 1 182 ? 43.10500 -29.05000 0.83700 1.000 52.15000 359 VAL B CA 1
ATOM 7685 C C . VAL B 1 182 ? 41.91100 -29.61900 0.07900 1.000 51.46000 359 VAL B C 1
ATOM 7686 O O . VAL B 1 182 ? 40.87200 -28.96200 -0.06100 1.000 47.64000 359 VAL B O 1
ATOM 7699 N N . GLN B 1 183 ? 42.03600 -30.85400 -0.41200 1.000 43.83000 360 GLN B N 1
ATOM 7700 C CA . GLN B 1 183 ? 40.95200 -31.44200 -1.19400 1.000 50.07000 360 GLN B CA 1
ATOM 7701 C C . GLN B 1 183 ? 39.69800 -31.62000 -0.34600 1.000 51.78000 360 GLN B C 1
ATOM 7702 O O . GLN B 1 183 ? 38.58000 -31.40100 -0.82700 1.000 49.41000 360 GLN B O 1
ATOM 7716 N N . GLU B 1 184 ? 39.86200 -32.02200 0.91800 1.000 47.22000 361 GLU B N 1
ATOM 7717 C CA . GLU B 1 184 ? 38.70000 -32.25100 1.77000 1.000 48.76000 361 GLU B CA 1
ATOM 7718 C C . GLU B 1 184 ? 38.01100 -30.94000 2.12800 1.000 49.72000 361 GLU B C 1
ATOM 7719 O O . GLU B 1 184 ? 36.77800 -30.88600 2.21500 1.000 47.39000 361 GLU B O 1
ATOM 7731 N N . LEU B 1 185 ? 38.78400 -29.87300 2.34200 1.000 47.93000 362 LEU B N 1
ATOM 7732 C CA . LEU B 1 185 ? 38.18100 -28.56900 2.59800 1.000 51.15000 362 LEU B CA 1
ATOM 7733 C C . LEU B 1 185 ? 37.38800 -28.09400 1.38700 1.000 51.74000 362 LEU B C 1
ATOM 7734 O O . LEU B 1 185 ? 36.25000 -27.62600 1.51800 1.000 48.55000 362 LEU B O 1
ATOM 7750 N N . TYR B 1 186 ? 37.97600 -28.21000 0.19500 1.000 52.42000 363 TYR B N 1
ATOM 7751 C CA . TYR B 1 186 ? 37.26500 -27.83000 -1.02000 1.000 45.93000 363 TYR B CA 1
ATOM 7752 C C . TYR B 1 186 ? 36.03300 -28.70300 -1.22500 1.000 55.67000 363 TYR B C 1
ATOM 7753 O O . TYR B 1 186 ? 34.96800 -28.20800 -1.61400 1.000 51.15000 363 TYR B O 1
ATOM 7771 N N . ALA B 1 187 ? 36.15500 -30.00500 -0.95300 1.000 48.29000 364 ALA B N 1
ATOM 7772 C CA . ALA B 1 187 ? 35.02700 -30.91500 -1.11300 1.000 41.26000 364 ALA B CA 1
ATOM 7773 C C . ALA B 1 187 ? 33.96400 -30.71000 -0.04500 1.000 50.28000 364 ALA B C 1
ATOM 7774 O O . ALA B 1 187 ? 32.79700 -31.04700 -0.27500 1.000 43.37000 364 ALA B O 1
ATOM 7781 N N . ALA B 1 188 ? 34.33800 -30.16600 1.11300 1.000 54.95000 365 ALA B N 1
ATOM 7782 C CA . ALA B 1 188 ? 33.39200 -29.94100 2.19600 1.000 56.16000 365 ALA B CA 1
ATOM 7783 C C . ALA B 1 188 ? 32.60000 -28.65200 2.03500 1.000 52.65000 365 ALA B C 1
ATOM 7784 O O . ALA B 1 188 ? 31.60100 -28.46900 2.73900 1.000 56.08000 365 ALA B O 1
ATOM 7791 N N . GLY B 1 189 ? 33.01100 -27.76600 1.13200 1.000 51.22000 366 GLY B N 1
ATOM 7792 C CA . GLY B 1 189 ? 32.35600 -26.48200 0.99300 1.000 60.32000 366 GLY B CA 1
ATOM 7793 C C . GLY B 1 189 ? 32.03400 -26.08500 -0.43200 1.000 50.93000 366 GLY B C 1
ATOM 7794 O O . GLY B 1 189 ? 30.96300 -26.41300 -0.95000 1.000 45.50000 366 GLY B O 1
ATOM 7798 N N . GLU B 1 190 ? 32.96000 -25.37200 -1.07700 1.000 54.34000 367 GLU B N 1
ATOM 7799 C CA . GLU B 1 190 ? 32.65200 -24.75600 -2.36300 1.000 60.17000 367 GLU B CA 1
ATOM 7800 C C . GLU B 1 190 ? 32.44300 -25.78700 -3.46400 1.000 55.10000 367 GLU B C 1
ATOM 7801 O O . GLU B 1 190 ? 31.66900 -25.54200 -4.39500 1.000 47.56000 367 GLU B O 1
ATOM 7813 N N . ASN B 1 191 ? 33.11500 -26.93700 -3.38400 1.000 54.85000 368 ASN B N 1
ATOM 7814 C CA . ASN B 1 191 ? 32.99500 -27.97000 -4.40400 1.000 57.76000 368 ASN B CA 1
ATOM 7815 C C . ASN B 1 191 ? 31.92300 -29.00100 -4.07600 1.000 56.52000 368 ASN B C 1
ATOM 7816 O O . ASN B 1 191 ? 32.07200 -30.17400 -4.44100 1.000 61.90000 368 ASN B O 1
ATOM 7827 N N . ARG B 1 192 ? 30.84900 -28.60800 -3.39900 1.000 53.22000 369 ARG B N 1
ATOM 7828 C CA . ARG B 1 192 ? 29.77300 -29.54600 -3.10800 1.000 58.21000 369 ARG B CA 1
ATOM 7829 C C . ARG B 1 192 ? 28.48400 -28.76700 -2.88800 1.000 56.67000 369 ARG B C 1
ATOM 7830 O O . ARG B 1 192 ? 28.46200 -27.53300 -2.90600 1.000 55.00000 369 ARG B O 1
ATOM 7851 N N . LEU B 1 193 ? 27.40600 -29.51000 -2.67100 1.000 62.20000 370 LEU B N 1
ATOM 7852 C CA . LEU B 1 193 ? 26.09100 -28.95100 -2.40000 1.000 63.62000 370 LEU B CA 1
ATOM 7853 C C . LEU B 1 193 ? 25.79800 -29.09200 -0.91500 1.000 61.94000 370 LEU B C 1
ATOM 7854 O O . LEU B 1 193 ? 25.89800 -30.19100 -0.35900 1.000 61.83000 370 LEU B O 1
ATOM 7870 N N . GLY B 1 194 ? 25.44800 -27.98200 -0.28000 1.000 64.82000 371 GLY B N 1
ATOM 7871 C CA . GLY B 1 194 ? 25.41200 -27.94300 1.16400 1.000 63.11000 371 GLY B CA 1
ATOM 7872 C C . GLY B 1 194 ? 26.81000 -27.74300 1.72200 1.000 62.22000 371 GLY B C 1
ATOM 7873 O O . GLY B 1 194 ? 27.73400 -27.29800 1.03100 1.000 50.70000 371 GLY B O 1
ATOM 7877 N N . THR B 1 195 ? 26.96500 -28.09200 2.99500 1.000 66.21000 372 THR B N 1
ATOM 7878 C CA . THR B 1 195 ? 28.23900 -27.90600 3.67200 1.000 58.63000 372 THR B CA 1
ATOM 7879 C C . THR B 1 195 ? 28.45000 -29.03800 4.66400 1.000 58.44000 372 THR B C 1
ATOM 7880 O O . THR B 1 195 ? 27.51600 -29.44800 5.35900 1.000 56.57000 372 THR B O 1
ATOM 7891 N N . ASP B 1 196 ? 29.68200 -29.54400 4.71300 1.000 59.99000 373 ASP B N 1
ATOM 7892 C CA . ASP B 1 196 ? 30.10600 -30.48000 5.75100 1.000 58.11000 373 ASP B CA 1
ATOM 7893 C C . ASP B 1 196 ? 30.86900 -29.67100 6.79900 1.000 51.48000 373 ASP B C 1
ATOM 7894 O O . ASP B 1 196 ? 32.09900 -29.67400 6.86300 1.000 42.81000 373 ASP B O 1
ATOM 7903 N N . GLU B 1 197 ? 30.10700 -28.95600 7.62900 1.000 51.23000 374 GLU B N 1
ATOM 7904 C CA . GLU B 1 197 ? 30.72200 -28.09000 8.62900 1.000 51.55000 374 GLU B CA 1
ATOM 7905 C C . GLU B 1 197 ? 31.62400 -28.87400 9.57500 1.000 48.76000 374 GLU B C 1
ATOM 7906 O O . GLU B 1 197 ? 32.61600 -28.33200 10.07500 1.000 45.33000 374 GLU B O 1
ATOM 7918 N N . SER B 1 198 ? 31.30400 -30.14600 9.82900 1.000 53.09000 375 SER B N 1
ATOM 7919 C CA . SER B 1 198 ? 32.11500 -30.95000 10.73600 1.000 46.19000 375 SER B CA 1
ATOM 7920 C C . SER B 1 198 ? 33.50200 -31.23800 10.17500 1.000 45.97000 375 SER B C 1
ATOM 7921 O O . SER B 1 198 ? 34.43100 -31.48600 10.95100 1.000 41.97000 375 SER B O 1
ATOM 7929 N N . LYS B 1 199 ? 33.66100 -31.21100 8.85200 1.000 46.18000 376 LYS B N 1
ATOM 7930 C CA . LYS B 1 199 ? 34.97700 -31.42400 8.26000 1.000 50.78000 376 LYS B CA 1
ATOM 7931 C C . LYS B 1 199 ? 35.85500 -30.18900 8.41000 1.000 47.69000 376 LYS B C 1
ATOM 7932 O O . LYS B 1 199 ? 37.05900 -30.30900 8.66300 1.000 43.10000 376 LYS B O 1
ATOM 7951 N N . PHE B 1 200 ? 35.27600 -28.99700 8.24200 1.000 45.50000 377 PHE B N 1
ATOM 7952 C CA . PHE B 1 200 ? 36.01500 -27.77500 8.54000 1.000 45.85000 377 PHE B CA 1
ATOM 7953 C C . PHE B 1 200 ? 36.47400 -27.76500 9.99100 1.000 43.40000 377 PHE B C 1
ATOM 7954 O O . PHE B 1 200 ? 37.62100 -27.40900 10.28800 1.000 43.90000 377 PHE B O 1
ATOM 7971 N N . ASN B 1 201 ? 35.59000 -28.16000 10.90800 1.000 44.16000 378 ASN B N 1
ATOM 7972 C CA . ASN B 1 201 ? 35.93300 -28.16500 12.32500 1.000 45.57000 378 ASN B CA 1
ATOM 7973 C C . ASN B 1 201 ? 37.12900 -29.06800 12.59700 1.000 43.39000 378 ASN B C 1
ATOM 7974 O O . ASN B 1 201 ? 38.07700 -28.67400 13.28500 1.000 42.11000 378 ASN B O 1
ATOM 7985 N N . ALA B 1 202 ? 37.10400 -30.28700 12.05300 1.000 41.54000 379 ALA B N 1
ATOM 7986 C CA . ALA B 1 202 ? 38.16000 -31.25200 12.34200 1.000 46.93000 379 ALA B CA 1
ATOM 7987 C C . ALA B 1 202 ? 39.51600 -30.76400 11.84500 1.000 44.05000 379 ALA B C 1
ATOM 7988 O O . ALA B 1 202 ? 40.53900 -30.96200 12.51100 1.000 46.87000 379 ALA B O 1
ATOM 7995 N N . ILE B 1 203 ? 39.54600 -30.12700 10.67700 1.000 47.94000 380 ILE B N 1
ATOM 7996 C CA . ILE B 1 203 ? 40.82100 -29.73200 10.08900 1.000 52.50000 380 ILE B CA 1
ATOM 7997 C C . ILE B 1 203 ? 41.37900 -28.49500 10.78000 1.000 43.29000 380 ILE B C 1
ATOM 7998 O O . ILE B 1 203 ? 42.57800 -28.42100 11.07200 1.000 33.43000 380 ILE B O 1
ATOM 8014 N N . LEU B 1 204 ? 40.52900 -27.50600 11.05100 1.000 38.71000 381 LEU B N 1
ATOM 8015 C CA . LEU B 1 204 ? 41.00300 -26.25300 11.62100 1.000 48.81000 381 LEU B CA 1
ATOM 8016 C C . LEU B 1 204 ? 41.29500 -26.35200 13.11200 1.000 46.36000 381 LEU B C 1
ATOM 8017 O O . LEU B 1 204 ? 42.06200 -25.53400 13.63200 1.000 42.97000 381 LEU B O 1
ATOM 8033 N N . CYS B 1 205 ? 40.72300 -27.33300 13.80700 1.000 43.86000 382 CYS B N 1
ATOM 8034 C CA . CYS B 1 205 ? 40.88000 -27.43500 15.25300 1.000 43.83000 382 CYS B CA 1
ATOM 8035 C C . CYS B 1 205 ? 41.92200 -28.45700 15.68100 1.000 44.00000 382 CYS B C 1
ATOM 8036 O O . CYS B 1 205 ? 42.51900 -28.29800 16.75200 1.000 46.38000 382 CYS B O 1
ATOM 8044 N N . SER B 1 206 ? 42.16800 -29.49300 14.88100 1.000 47.20000 383 SER B N 1
ATOM 8045 C CA . SER B 1 206 ? 43.10200 -30.54200 15.27300 1.000 51.33000 383 SER B CA 1
ATOM 8046 C C . SER B 1 206 ? 44.50600 -30.31600 14.72900 1.000 51.28000 383 SER B C 1
ATOM 8047 O O . SER B 1 206 ? 45.49100 -30.61200 15.41500 1.000 41.14000 383 SER B O 1
ATOM 8055 N N . ARG B 1 207 ? 44.61800 -29.79800 13.51000 1.000 47.40000 384 ARG B N 1
ATOM 8056 C CA . ARG B 1 207 ? 45.90500 -29.73100 12.83600 1.000 44.29000 384 ARG B CA 1
ATOM 8057 C C . ARG B 1 207 ? 46.81300 -28.68300 13.46900 1.000 46.21000 384 ARG B C 1
ATOM 8058 O O . ARG B 1 207 ? 46.35900 -27.66000 13.99100 1.000 38.06000 384 ARG B O 1
ATOM 8079 N N . SER B 1 208 ? 48.11500 -28.94900 13.40900 1.000 44.43000 385 SER B N 1
ATOM 8080 C CA . SER B 1 208 ? 49.09300 -28.02800 13.96100 1.000 41.45000 385 SER B CA 1
ATOM 8081 C C . SER B 1 208 ? 49.07500 -26.71100 13.19200 1.000 52.84000 385 SER B C 1
ATOM 8082 O O . SER B 1 208 ? 48.53800 -26.60700 12.08600 1.000 47.16000 385 SER B O 1
ATOM 8090 N N . ARG B 1 209 ? 49.68700 -25.69300 13.79700 1.000 56.12000 386 ARG B N 1
ATOM 8091 C CA . ARG B 1 209 ? 49.72500 -24.37900 13.16800 1.000 47.36000 386 ARG B CA 1
ATOM 8092 C C . ARG B 1 209 ? 50.59900 -24.39800 11.92100 1.000 44.92000 386 ARG B C 1
ATOM 8093 O O . ARG B 1 209 ? 50.20800 -23.87900 10.86900 1.000 51.63000 386 ARG B O 1
ATOM 8114 N N . ALA B 1 210 ? 51.78900 -24.99600 12.01700 1.000 40.21000 387 ALA B N 1
ATOM 8115 C CA . ALA B 1 210 ? 52.66400 -25.08800 10.85300 1.000 47.17000 387 ALA B CA 1
ATOM 8116 C C . ALA B 1 210 ? 51.99200 -25.83600 9.70800 1.000 50.72000 387 ALA B C 1
ATOM 8117 O O . ALA B 1 210 ? 52.21600 -25.51100 8.53600 1.000 45.81000 387 ALA B O 1
ATOM 8124 N N . HIS B 1 211 ? 51.16400 -26.83100 10.02400 1.000 47.68000 388 HIS B N 1
ATOM 8125 C CA . HIS B 1 211 ? 50.48500 -27.59000 8.98100 1.000 49.09000 388 HIS B CA 1
ATOM 8126 C C . HIS B 1 211 ? 49.40700 -26.75100 8.30500 1.000 45.79000 388 HIS B C 1
ATOM 8127 O O . HIS B 1 211 ? 49.31900 -26.71000 7.07200 1.000 47.94000 388 HIS B O 1
ATOM 8141 N N . LEU B 1 212 ? 48.57500 -26.07200 9.09700 1.000 41.14000 389 LEU B N 1
ATOM 8142 C CA . LEU B 1 212 ? 47.46700 -25.31500 8.52900 1.000 48.08000 389 LEU B CA 1
ATOM 8143 C C . LEU B 1 212 ? 47.93700 -24.10300 7.73600 1.000 51.56000 389 LEU B C 1
ATOM 8144 O O . LEU B 1 212 ? 47.21000 -23.64000 6.85000 1.000 41.12000 389 LEU B O 1
ATOM 8160 N N . VAL B 1 213 ? 49.12900 -23.58100 8.02700 1.000 50.70000 390 VAL B N 1
ATOM 8161 C CA . VAL B 1 213 ? 49.68400 -22.51000 7.20500 1.000 42.39000 390 VAL B CA 1
ATOM 8162 C C . VAL B 1 213 ? 49.90500 -23.00800 5.78200 1.000 48.85000 390 VAL B C 1
ATOM 8163 O O . VAL B 1 213 ? 49.55100 -22.33600 4.80500 1.000 45.12000 390 VAL B O 1
ATOM 8176 N N . ALA B 1 214 ? 50.48900 -24.20000 5.64500 1.000 43.67000 391 ALA B N 1
ATOM 8177 C CA . ALA B 1 214 ? 50.68200 -24.77600 4.31900 1.000 37.80000 391 ALA B CA 1
ATOM 8178 C C . ALA B 1 214 ? 49.34600 -25.05700 3.64600 1.000 41.46000 391 ALA B C 1
ATOM 8179 O O . ALA B 1 214 ? 49.19900 -24.85600 2.43400 1.000 49.61000 391 ALA B O 1
ATOM 8186 N N . VAL B 1 215 ? 48.35900 -25.51800 4.41500 1.000 38.43000 392 VAL B N 1
ATOM 8187 C CA . VAL B 1 215 ? 47.04500 -25.80200 3.84500 1.000 38.68000 392 VAL B CA 1
ATOM 8188 C C . VAL B 1 215 ? 46.41300 -24.52500 3.30900 1.000 37.34000 392 VAL B C 1
ATOM 8189 O O . VAL B 1 215 ? 45.90200 -24.49000 2.18400 1.000 46.29000 392 VAL B O 1
ATOM 8202 N N . PHE B 1 216 ? 46.43600 -23.45600 4.11000 1.000 42.03000 393 PHE B N 1
ATOM 8203 C CA . PHE B 1 216 ? 45.84800 -22.19300 3.67600 1.000 46.37000 393 PHE B CA 1
ATOM 8204 C C . PHE B 1 216 ? 46.47100 -21.72200 2.36700 1.000 40.57000 393 PHE B C 1
ATOM 8205 O O . PHE B 1 216 ? 45.76300 -21.38800 1.41100 1.000 30.87000 393 PHE B O 1
ATOM 8222 N N . ASN B 1 217 ? 47.80300 -21.68300 2.31200 1.000 43.70000 394 ASN B N 1
ATOM 8223 C CA . ASN B 1 217 ? 48.48300 -21.22700 1.10600 1.000 40.53000 394 ASN B CA 1
ATOM 8224 C C . ASN B 1 217 ? 48.20600 -22.16200 -0.06200 1.000 46.34000 394 ASN B C 1
ATOM 8225 O O . ASN B 1 217 ? 47.89600 -21.71500 -1.17200 1.000 44.08000 394 ASN B O 1
ATOM 8236 N N . GLU B 1 218 ? 48.31000 -23.47100 0.17200 1.000 42.34000 395 GLU B N 1
ATOM 8237 C CA . GLU B 1 218 ? 48.03200 -24.42200 -0.89500 1.000 41.46000 395 GLU B CA 1
ATOM 8238 C C . GLU B 1 218 ? 46.57400 -24.35700 -1.32600 1.000 46.55000 395 GLU B C 1
ATOM 8239 O O . GLU B 1 218 ? 46.26700 -24.55000 -2.50800 1.000 48.76000 395 GLU B O 1
ATOM 8251 N N . TYR B 1 219 ? 45.66400 -24.08200 -0.38900 1.000 39.24000 396 TYR B N 1
ATOM 8252 C CA . TYR B 1 219 ? 44.25600 -23.96700 -0.75100 1.000 43.22000 396 TYR B CA 1
ATOM 8253 C C . TYR B 1 219 ? 44.02200 -22.78100 -1.67700 1.000 49.18000 396 TYR B C 1
ATOM 8254 O O . TYR B 1 219 ? 43.28700 -22.89300 -2.66500 1.000 51.77000 396 TYR B O 1
ATOM 8272 N N . GLN B 1 220 ? 44.63700 -21.63400 -1.37700 1.000 48.43000 397 GLN B N 1
ATOM 8273 C CA . GLN B 1 220 ? 44.46800 -20.47000 -2.24100 1.000 54.45000 397 GLN B CA 1
ATOM 8274 C C . GLN B 1 220 ? 45.13100 -20.68900 -3.59500 1.000 54.21000 397 GLN B C 1
ATOM 8275 O O . GLN B 1 220 ? 44.59800 -20.27100 -4.62900 1.000 54.77000 397 GLN B O 1
ATOM 8289 N N . ARG B 1 221 ? 46.29600 -21.34000 -3.60800 1.000 57.32000 398 ARG B N 1
ATOM 8290 C CA . ARG B 1 221 ? 47.02200 -21.52500 -4.85900 1.000 50.86000 398 ARG B CA 1
ATOM 8291 C C . ARG B 1 221 ? 46.21900 -22.36600 -5.84400 1.000 50.90000 398 ARG B C 1
ATOM 8292 O O . ARG B 1 221 ? 46.18300 -22.06600 -7.04300 1.000 57.68000 398 ARG B O 1
ATOM 8313 N N . MET B 1 222 ? 45.55800 -23.41700 -5.35700 1.000 54.56000 399 MET B N 1
ATOM 8314 C CA . MET B 1 222 ? 44.81200 -24.30100 -6.24600 1.000 53.84000 399 MET B CA 1
ATOM 8315 C C . MET B 1 222 ? 43.45800 -23.70600 -6.61300 1.000 57.19000 399 MET B C 1
ATOM 8316 O O . MET B 1 222 ? 43.09400 -23.65900 -7.79400 1.000 64.33000 399 MET B O 1
ATOM 8330 N N . THR B 1 223 ? 42.70000 -23.24500 -5.61700 1.000 57.25000 400 THR B N 1
ATOM 8331 C CA . THR B 1 223 ? 41.35300 -22.75500 -5.88400 1.000 56.17000 400 THR B CA 1
ATOM 8332 C C . THR B 1 223 ? 41.35700 -21.33100 -6.41800 1.000 54.81000 400 THR B C 1
ATOM 8333 O O . THR B 1 223 ? 40.42800 -20.94000 -7.13300 1.000 62.67000 400 THR B O 1
ATOM 8344 N N . GLY B 1 224 ? 42.38100 -20.54600 -6.08800 1.000 57.32000 401 GLY B N 1
ATOM 8345 C CA . GLY B 1 224 ? 42.42800 -19.14800 -6.45000 1.000 60.77000 401 GLY B CA 1
ATOM 8346 C C . GLY B 1 224 ? 41.79700 -18.20900 -5.44300 1.000 65.48000 401 GLY B C 1
ATOM 8347 O O . GLY B 1 224 ? 41.89500 -16.98700 -5.61600 1.000 62.15000 401 GLY B O 1
ATOM 8351 N N . ARG B 1 225 ? 41.15500 -18.73500 -4.40000 1.000 60.32000 402 ARG B N 1
ATOM 8352 C CA . ARG B 1 225 ? 40.52000 -17.91700 -3.37800 1.000 58.63000 402 ARG B CA 1
ATOM 8353 C C . ARG B 1 225 ? 40.95600 -18.38500 -1.99700 1.000 55.44000 402 ARG B C 1
ATOM 8354 O O . ARG B 1 225 ? 41.22600 -19.56900 -1.77800 1.000 45.81000 402 ARG B O 1
ATOM 8375 N N . ASP B 1 226 ? 41.02200 -17.43300 -1.07100 1.000 58.98000 403 ASP B N 1
ATOM 8376 C CA . ASP B 1 226 ? 41.46100 -17.72000 0.28600 1.000 52.50000 403 ASP B CA 1
ATOM 8377 C C . ASP B 1 226 ? 40.39200 -18.50100 1.04500 1.000 51.27000 403 ASP B C 1
ATOM 8378 O O . ASP B 1 226 ? 39.18900 -18.33900 0.81900 1.000 44.34000 403 ASP B O 1
ATOM 8387 N N . ILE B 1 227 ? 40.84800 -19.36800 1.95400 1.000 50.01000 404 ILE B N 1
ATOM 8388 C CA . ILE B 1 227 ? 39.92900 -20.19600 2.73300 1.000 48.28000 404 ILE B CA 1
ATOM 8389 C C . ILE B 1 227 ? 38.88000 -19.34000 3.42700 1.000 44.82000 404 ILE B C 1
ATOM 8390 O O . ILE B 1 227 ? 37.74100 -19.78200 3.63400 1.000 33.30000 404 ILE B O 1
ATOM 8406 N N . GLU B 1 228 ? 39.23700 -18.10800 3.80000 1.000 47.74000 405 GLU B N 1
ATOM 8407 C CA . GLU B 1 228 ? 38.26600 -17.22000 4.43100 1.000 47.55000 405 GLU B CA 1
ATOM 8408 C C . GLU B 1 228 ? 37.09600 -16.93200 3.49800 1.000 45.64000 405 GLU B C 1
ATOM 8409 O O . GLU B 1 228 ? 35.94000 -16.89000 3.93700 1.000 42.24000 405 GLU B O 1
ATOM 8421 N N . LYS B 1 229 ? 37.37400 -16.73900 2.20600 1.000 45.92000 406 LYS B N 1
ATOM 8422 C CA . LYS B 1 229 ? 36.30000 -16.50700 1.24300 1.000 47.58000 406 LYS B CA 1
ATOM 8423 C C . LYS B 1 229 ? 35.36200 -17.70800 1.17800 1.000 43.68000 406 LYS B C 1
ATOM 8424 O O . LYS B 1 229 ? 34.13600 -17.55800 1.23700 1.000 42.27000 406 LYS B O 1
ATOM 8443 N N . SER B 1 230 ? 35.92600 -18.91300 1.05200 1.000 44.54000 407 SER B N 1
ATOM 8444 C CA . SER B 1 230 ? 35.10000 -20.11700 1.03700 1.000 47.06000 407 SER B CA 1
ATOM 8445 C C . SER B 1 230 ? 34.25600 -20.22000 2.30000 1.000 47.16000 407 SER B C 1
ATOM 8446 O O . SER B 1 230 ? 33.09600 -20.64600 2.24800 1.000 44.65000 407 SER B O 1
ATOM 8454 N N . ILE B 1 231 ? 34.82300 -19.83600 3.44600 1.000 44.57000 408 ILE B N 1
ATOM 8455 C CA . ILE B 1 231 ? 34.09200 -19.91500 4.70700 1.000 47.28000 408 ILE B CA 1
ATOM 8456 C C . ILE B 1 231 ? 32.91100 -18.95200 4.70600 1.000 48.25000 408 ILE B C 1
ATOM 8457 O O . ILE B 1 231 ? 31.83700 -19.26700 5.23200 1.000 49.80000 408 ILE B O 1
ATOM 8473 N N . CYS B 1 232 ? 33.08900 -17.76400 4.12500 1.000 45.68000 409 CYS B N 1
ATOM 8474 C CA . CYS B 1 232 ? 32.02300 -16.76700 4.15400 1.000 47.01000 409 CYS B CA 1
ATOM 8475 C C . CYS B 1 232 ? 30.79900 -17.22100 3.36900 1.000 52.14000 409 CYS B C 1
ATOM 8476 O O . CYS B 1 232 ? 29.67000 -16.86600 3.72600 1.000 50.33000 409 CYS B O 1
ATOM 8484 N N . ARG B 1 233 ? 30.99300 -18.00100 2.30800 1.000 50.77000 410 ARG B N 1
ATOM 8485 C CA . ARG B 1 233 ? 29.87800 -18.40900 1.46400 1.000 55.17000 410 ARG B CA 1
ATOM 8486 C C . ARG B 1 233 ? 29.23600 -19.70800 1.91900 1.000 51.77000 410 ARG B C 1
ATOM 8487 O O . ARG B 1 233 ? 28.04700 -19.92500 1.66000 1.000 53.84000 410 ARG B O 1
ATOM 8508 N N . GLU B 1 234 ? 29.98800 -20.57200 2.59400 1.000 56.57000 411 GLU B N 1
ATOM 8509 C CA . GLU B 1 234 ? 29.44100 -21.82800 3.08200 1.000 47.92000 411 GLU B CA 1
ATOM 8510 C C . GLU B 1 234 ? 28.83700 -21.71300 4.47300 1.000 50.69000 411 GLU B C 1
ATOM 8511 O O . GLU B 1 234 ? 28.06400 -22.59100 4.87000 1.000 57.66000 411 GLU B O 1
ATOM 8523 N N . MET B 1 235 ? 29.15800 -20.65500 5.21300 1.000 56.23000 412 MET B N 1
ATOM 8524 C CA . MET B 1 235 ? 28.73700 -20.53100 6.60000 1.000 50.27000 412 MET B CA 1
ATOM 8525 C C . MET B 1 235 ? 28.24200 -19.11800 6.86400 1.000 52.66000 412 MET B C 1
ATOM 8526 O O . MET B 1 235 ? 28.56200 -18.17400 6.13900 1.000 47.61000 412 MET B O 1
ATOM 8540 N N . SER B 1 236 ? 27.44500 -18.99300 7.92300 1.000 49.04000 413 SER B N 1
ATOM 8541 C CA . SER B 1 236 ? 26.88800 -17.71400 8.33000 1.000 54.21000 413 SER B CA 1
ATOM 8542 C C . SER B 1 236 ? 26.72800 -17.71200 9.84400 1.000 52.20000 413 SER B C 1
ATOM 8543 O O . SER B 1 236 ? 26.80600 -18.75300 10.50200 1.000 48.61000 413 SER B O 1
ATOM 8551 N N . GLY B 1 237 ? 26.51200 -16.52000 10.39500 1.000 46.91000 414 GLY B N 1
ATOM 8552 C CA . GLY B 1 237 ? 26.25900 -16.41000 11.81600 1.000 48.01000 414 GLY B CA 1
ATOM 8553 C C . GLY B 1 237 ? 27.51400 -16.62700 12.64600 1.000 51.25000 414 GLY B C 1
ATOM 8554 O O . GLY B 1 237 ? 28.63400 -16.29500 12.24400 1.000 50.84000 414 GLY B O 1
ATOM 8558 N N . ASP B 1 238 ? 27.31500 -17.20300 13.83300 1.000 37.79000 415 ASP B N 1
ATOM 8559 C CA . ASP B 1 238 ? 28.42600 -17.37700 14.76100 1.000 42.01000 415 ASP B CA 1
ATOM 8560 C C . ASP B 1 238 ? 29.41700 -18.41200 14.24800 1.000 40.56000 415 ASP B C 1
ATOM 8561 O O . ASP B 1 238 ? 30.63300 -18.24400 14.40300 1.000 33.59000 415 ASP B O 1
ATOM 8570 N N . LEU B 1 239 ? 28.91800 -19.48900 13.63900 1.000 43.83000 416 LEU B N 1
ATOM 8571 C CA . LEU B 1 239 ? 29.81000 -20.49800 13.07900 1.000 38.98000 416 LEU B CA 1
ATOM 8572 C C . LEU B 1 239 ? 30.81200 -19.87100 12.12200 1.000 39.81000 416 LEU B C 1
ATOM 8573 O O . LEU B 1 239 ? 32.00300 -20.20100 12.15100 1.000 36.58000 416 LEU B O 1
ATOM 8589 N N . GLU B 1 240 ? 30.34700 -18.95700 11.26800 1.000 46.39000 417 GLU B N 1
ATOM 8590 C CA . GLU B 1 240 ? 31.24400 -18.28800 10.33300 1.000 39.60000 417 GLU B CA 1
ATOM 8591 C C . GLU B 1 240 ? 32.30100 -17.48300 11.08100 1.000 32.31000 417 GLU B C 1
ATOM 8592 O O . GLU B 1 240 ? 33.50600 -17.67400 10.88000 1.000 29.13000 417 GLU B O 1
ATOM 8604 N N . GLN B 1 241 ? 31.86000 -16.57200 11.95400 1.000 39.46000 418 GLN B N 1
ATOM 8605 C CA . GLN B 1 241 ? 32.80300 -15.75100 12.70800 1.000 33.10000 418 GLN B CA 1
ATOM 8606 C C . GLN B 1 241 ? 33.78700 -16.61600 13.48500 1.000 41.83000 418 GLN B C 1
ATOM 8607 O O . GLN B 1 241 ? 34.98200 -16.30200 13.55300 1.000 37.47000 418 GLN B O 1
ATOM 8621 N N . GLY B 1 242 ? 33.30500 -17.71000 14.07800 1.000 36.90000 419 GLY B N 1
ATOM 8622 C CA . GLY B 1 242 ? 34.20300 -18.60400 14.78900 1.000 34.38000 419 GLY B CA 1
ATOM 8623 C C . GLY B 1 242 ? 35.25800 -19.20100 13.88100 1.000 36.45000 419 GLY B C 1
ATOM 8624 O O . GLY B 1 242 ? 36.45800 -19.12300 14.16400 1.000 24.04000 419 GLY B O 1
ATOM 8628 N N . MET B 1 243 ? 34.82200 -19.80400 12.77000 1.000 40.54000 420 MET B N 1
ATOM 8629 C CA . MET B 1 243 ? 35.76500 -20.38100 11.81800 1.000 33.99000 420 MET B CA 1
ATOM 8630 C C . MET B 1 243 ? 36.77400 -19.34300 11.34700 1.000 39.42000 420 MET B C 1
ATOM 8631 O O . MET B 1 243 ? 37.97600 -19.62500 11.26700 1.000 35.41000 420 MET B O 1
ATOM 8645 N N . LEU B 1 244 ? 36.30300 -18.13400 11.02900 1.000 31.14000 421 LEU B N 1
ATOM 8646 C CA . LEU B 1 244 ? 37.20900 -17.08000 10.58700 1.000 38.62000 421 LEU B CA 1
ATOM 8647 C C . LEU B 1 244 ? 38.21400 -16.73600 11.67800 1.000 36.28000 421 LEU B C 1
ATOM 8648 O O . LEU B 1 244 ? 39.42600 -16.69900 11.43400 1.000 38.76000 421 LEU B O 1
ATOM 8664 N N . ALA B 1 245 ? 37.72600 -16.48600 12.89600 1.000 37.38000 422 ALA B N 1
ATOM 8665 C CA . ALA B 1 245 ? 38.61700 -16.13600 13.99700 1.000 33.91000 422 ALA B CA 1
ATOM 8666 C C . ALA B 1 245 ? 39.72000 -17.17200 14.17100 1.000 38.26000 422 ALA B C 1
ATOM 8667 O O . ALA B 1 245 ? 40.88500 -16.82100 14.39300 1.000 37.38000 422 ALA B O 1
ATOM 8674 N N . VAL B 1 246 ? 39.37400 -18.45800 14.07000 1.000 33.84000 423 VAL B N 1
ATOM 8675 C CA . VAL B 1 246 ? 40.38500 -19.50900 14.16200 1.000 39.79000 423 VAL B CA 1
ATOM 8676 C C . VAL B 1 246 ? 41.42500 -19.33700 13.06200 1.000 42.36000 423 VAL B C 1
ATOM 8677 O O . VAL B 1 246 ? 42.63400 -19.29700 13.32200 1.000 36.00000 423 VAL B O 1
ATOM 8690 N N . VAL B 1 247 ? 40.96700 -19.24400 11.81200 1.000 45.73000 424 VAL B N 1
ATOM 8691 C CA . VAL B 1 247 ? 41.88300 -19.05100 10.69100 1.000 41.21000 424 VAL B CA 1
ATOM 8692 C C . VAL B 1 247 ? 42.74200 -17.81500 10.91900 1.000 33.60000 424 VAL B C 1
ATOM 8693 O O . VAL B 1 247 ? 43.97400 -17.86200 10.81500 1.000 31.54000 424 VAL B O 1
ATOM 8706 N N . LYS B 1 248 ? 42.10100 -16.68700 11.23300 1.000 34.56000 425 LYS B N 1
ATOM 8707 C CA . LYS B 1 248 ? 42.83800 -15.43800 11.39800 1.000 34.97000 425 LYS B CA 1
ATOM 8708 C C . LYS B 1 248 ? 43.91000 -15.56400 12.47200 1.000 43.02000 425 LYS B C 1
ATOM 8709 O O . LYS B 1 248 ? 45.03700 -15.08800 12.29200 1.000 41.41000 425 LYS B O 1
ATOM 8728 N N . CYS B 1 249 ? 43.58100 -16.20500 13.59700 1.000 34.94000 426 CYS B N 1
ATOM 8729 C CA . CYS B 1 249 ? 44.56100 -16.34900 14.66900 1.000 40.95000 426 CYS B CA 1
ATOM 8730 C C . CYS B 1 249 ? 45.70400 -17.26400 14.25100 1.000 38.86000 426 CYS B C 1
ATOM 8731 O O . CYS B 1 249 ? 46.87200 -16.97900 14.54100 1.000 37.03000 426 CYS B O 1
ATOM 8739 N N . LEU B 1 250 ? 45.38800 -18.36800 13.57100 1.000 38.81000 427 LEU B N 1
ATOM 8740 C CA . LEU B 1 250 ? 46.43700 -19.22900 13.03500 1.000 33.91000 427 LEU B CA 1
ATOM 8741 C C . LEU B 1 250 ? 47.34500 -18.46300 12.08000 1.000 41.73000 427 LEU B C 1
ATOM 8742 O O . LEU B 1 250 ? 48.56900 -18.64000 12.10200 1.000 38.94000 427 LEU B O 1
ATOM 8758 N N . LYS B 1 251 ? 46.76300 -17.61100 11.23300 1.000 33.67000 428 LYS B N 1
ATOM 8759 C CA . LYS B 1 251 ? 47.54400 -16.78900 10.31800 1.000 42.45000 428 LYS B CA 1
ATOM 8760 C C . LYS B 1 251 ? 48.39800 -15.77900 11.07200 1.000 45.07000 428 LYS B C 1
ATOM 8761 O O . LYS B 1 251 ? 49.63200 -15.83100 11.02600 1.000 45.21000 428 LYS B O 1
ATOM 8780 N N . ASN B 1 252 ? 47.74200 -14.84200 11.75700 1.000 37.14000 429 ASN B N 1
ATOM 8781 C CA . ASN B 1 252 ? 48.43200 -13.72300 12.40000 1.000 39.18000 429 ASN B CA 1
ATOM 8782 C C . ASN B 1 252 ? 47.58100 -13.29500 13.59700 1.000 39.67000 429 ASN B C 1
ATOM 8783 O O . ASN B 1 252 ? 46.71700 -12.42300 13.47900 1.000 41.10000 429 ASN B O 1
ATOM 8794 N N . THR B 1 253 ? 47.83300 -13.92500 14.74500 1.000 43.79000 430 THR B N 1
ATOM 8795 C CA . THR B 1 253 ? 47.05400 -13.60800 15.94100 1.000 38.60000 430 THR B CA 1
ATOM 8796 C C . THR B 1 253 ? 47.14100 -12.13300 16.30000 1.000 31.11000 430 THR B C 1
ATOM 8797 O O . THR B 1 253 ? 46.08700 -11.51400 16.52800 1.000 33.09000 430 THR B O 1
ATOM 8808 N N . PRO B 1 254 ? 48.32000 -11.51000 16.36600 1.000 34.07000 431 PRO B N 1
ATOM 8809 C CA . PRO B 1 254 ? 48.35200 -10.05100 16.57700 1.000 38.86000 431 PRO B CA 1
ATOM 8810 C C . PRO B 1 254 ? 47.48100 -9.28200 15.59700 1.000 46.19000 431 PRO B C 1
ATOM 8811 O O . PRO B 1 254 ? 46.74200 -8.37700 16.00600 1.000 44.22000 431 PRO B O 1
ATOM 8822 N N . ALA B 1 255 ? 47.54200 -9.62000 14.30500 1.000 36.70000 432 ALA B N 1
ATOM 8823 C CA . ALA B 1 255 ? 46.72600 -8.91000 13.32600 1.000 41.33000 432 ALA B CA 1
ATOM 8824 C C . ALA B 1 255 ? 45.24200 -9.13400 13.58100 1.000 36.58000 432 ALA B C 1
ATOM 8825 O O . ALA B 1 255 ? 44.42300 -8.23200 13.36600 1.000 41.99000 432 ALA B O 1
ATOM 8832 N N . PHE B 1 256 ? 44.87300 -10.33300 14.03200 1.000 35.67000 433 PHE B N 1
ATOM 8833 C CA . PHE B 1 256 ? 43.47100 -10.60400 14.32600 1.000 36.34000 433 PHE B CA 1
ATOM 8834 C C . PHE B 1 256 ? 42.94700 -9.67600 15.41400 1.000 42.51000 433 PHE B C 1
ATOM 8835 O O . PHE B 1 256 ? 41.82900 -9.15900 15.31200 1.000 45.22000 433 PHE B O 1
ATOM 8852 N N . PHE B 1 257 ? 43.73500 -9.46300 16.47100 1.000 37.32000 434 PHE B N 1
ATOM 8853 C CA . PHE B 1 257 ? 43.28800 -8.59500 17.55500 1.000 34.44000 434 PHE B CA 1
ATOM 8854 C C . PHE B 1 257 ? 43.20900 -7.14300 17.10000 1.000 34.51000 434 PHE B C 1
ATOM 8855 O O . PHE B 1 257 ? 42.29800 -6.41100 17.50100 1.000 29.94000 434 PHE B O 1
ATOM 8872 N N . ALA B 1 258 ? 44.15400 -6.70900 16.26300 1.000 41.27000 435 ALA B N 1
ATOM 8873 C CA . ALA B 1 258 ? 44.08100 -5.36400 15.70200 1.000 41.99000 435 ALA B CA 1
ATOM 8874 C C . ALA B 1 258 ? 42.75500 -5.13900 14.98800 1.000 40.61000 435 ALA B C 1
ATOM 8875 O O . ALA B 1 258 ? 42.15000 -4.06700 15.10900 1.000 45.24000 435 ALA B O 1
ATOM 8882 N N . GLU B 1 259 ? 42.28400 -6.14000 14.24100 1.000 42.09000 436 GLU B N 1
ATOM 8883 C CA . GLU B 1 259 ? 41.00500 -6.00600 13.55200 1.000 41.45000 436 GLU B CA 1
ATOM 8884 C C . GLU B 1 259 ? 39.85100 -5.93700 14.54300 1.000 40.25000 436 GLU B C 1
ATOM 8885 O O . GLU B 1 259 ? 38.90500 -5.16500 14.34600 1.000 35.17000 436 GLU B O 1
ATOM 8897 N N . ARG B 1 260 ? 39.90700 -6.73700 15.61200 1.000 39.56000 437 ARG B N 1
ATOM 8898 C CA . ARG B 1 260 ? 38.87400 -6.66300 16.64100 1.000 35.25000 437 ARG B CA 1
ATOM 8899 C C . ARG B 1 260 ? 38.91200 -5.31800 17.35400 1.000 33.50000 437 ARG B C 1
ATOM 8900 O O . ARG B 1 260 ? 37.86300 -4.74600 17.67200 1.000 29.71000 437 ARG B O 1
ATOM 8921 N N . LEU B 1 261 ? 40.11200 -4.80100 17.62000 1.000 30.89000 438 LEU B N 1
ATOM 8922 C CA . LEU B 1 261 ? 40.23100 -3.45900 18.17900 1.000 42.30000 438 LEU B CA 1
ATOM 8923 C C . LEU B 1 261 ? 39.58500 -2.43000 17.26300 1.000 46.51000 438 LEU B C 1
ATOM 8924 O O . LEU B 1 261 ? 38.73200 -1.64600 17.69400 1.000 43.08000 438 LEU B O 1
ATOM 8940 N N . ASN B 1 262 ? 39.98000 -2.42000 15.98600 1.000 42.08000 439 ASN B N 1
ATOM 8941 C CA . ASN B 1 262 ? 39.43900 -1.44500 15.04400 1.000 39.23000 439 ASN B CA 1
ATOM 8942 C C . ASN B 1 262 ? 37.92500 -1.56700 14.95200 1.000 46.08000 439 ASN B C 1
ATOM 8943 O O . ASN B 1 262 ? 37.19900 -0.57100 15.05300 1.000 45.00000 439 ASN B O 1
ATOM 8954 N N . LYS B 1 263 ? 37.42700 -2.79100 14.77600 1.000 45.98000 440 LYS B N 1
ATOM 8955 C CA . LYS B 1 263 ? 35.98400 -2.99300 14.78600 1.000 48.84000 440 LYS B CA 1
ATOM 8956 C C . LYS B 1 263 ? 35.37100 -2.52600 16.09800 1.000 47.40000 440 LYS B C 1
ATOM 8957 O O . LYS B 1 263 ? 34.19600 -2.14200 16.13000 1.000 55.83000 440 LYS B O 1
ATOM 8976 N N . ALA B 1 264 ? 36.14900 -2.54900 17.18500 1.000 42.31000 441 ALA B N 1
ATOM 8977 C CA . ALA B 1 264 ? 35.62300 -2.14400 18.48400 1.000 47.62000 441 ALA B CA 1
ATOM 8978 C C . ALA B 1 264 ? 35.34500 -0.64600 18.52800 1.000 45.33000 441 ALA B C 1
ATOM 8979 O O . ALA B 1 264 ? 34.37700 -0.20700 19.15900 1.000 48.18000 441 ALA B O 1
ATOM 8986 N N . MET B 1 265 ? 36.17100 0.15100 17.85200 1.000 51.08000 442 MET B N 1
ATOM 8987 C CA . MET B 1 265 ? 36.13200 1.59800 18.00200 1.000 54.79000 442 MET B CA 1
ATOM 8988 C C . MET B 1 265 ? 35.40800 2.32700 16.87800 1.000 56.72000 442 MET B C 1
ATOM 8989 O O . MET B 1 265 ? 35.07500 3.50500 17.05000 1.000 60.00000 442 MET B O 1
ATOM 9003 N N . ARG B 1 266 ? 35.15300 1.68600 15.74000 1.000 55.03000 443 ARG B N 1
ATOM 9004 C CA . ARG B 1 266 ? 34.50500 2.39300 14.64300 1.000 60.48000 443 ARG B CA 1
ATOM 9005 C C . ARG B 1 266 ? 33.01200 2.53100 14.90900 1.000 55.60000 443 ARG B C 1
ATOM 9006 O O . ARG B 1 266 ? 32.37500 1.63800 15.47500 1.000 51.30000 443 ARG B O 1
ATOM 9027 N N . GLY B 1 267 ? 32.46600 3.66500 14.50000 1.000 60.64000 444 GLY B N 1
ATOM 9028 C CA . GLY B 1 267 ? 31.15600 4.11400 14.92000 1.000 59.63000 444 GLY 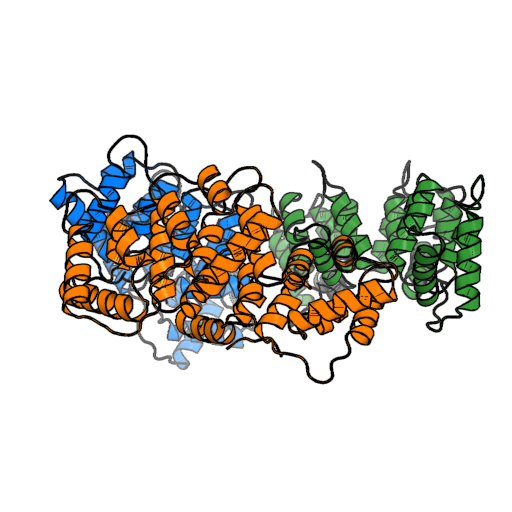B CA 1
ATOM 9029 C C . GLY B 1 267 ? 31.25700 5.25900 15.91400 1.000 64.94000 444 GLY B C 1
ATOM 9030 O O . GLY B 1 267 ? 32.33600 5.65000 16.36100 1.000 65.73000 444 GLY B O 1
ATOM 9034 N N . ALA B 1 268 ? 30.08900 5.81000 16.25100 1.000 67.84000 445 ALA B N 1
ATOM 9035 C CA . ALA B 1 268 ? 30.04700 6.82900 17.29300 1.000 68.95000 445 ALA B CA 1
ATOM 9036 C C . ALA B 1 268 ? 30.22500 6.21300 18.67500 1.000 64.96000 445 ALA B C 1
ATOM 9037 O O . ALA B 1 268 ? 30.74500 6.87000 19.58500 1.000 64.10000 445 ALA B O 1
ATOM 9044 N N . GLY B 1 269 ? 29.80700 4.96000 18.84800 1.000 66.86000 446 GLY B N 1
ATOM 9045 C CA . GLY B 1 269 ? 29.99000 4.24600 20.09200 1.000 68.20000 446 GLY B CA 1
ATOM 9046 C C . GLY B 1 269 ? 31.25600 3.41100 20.09000 1.000 60.95000 446 GLY B C 1
ATOM 9047 O O . GLY B 1 269 ? 32.06800 3.45000 19.16300 1.000 64.62000 446 GLY B O 1
ATOM 9051 N N . THR B 1 270 ? 31.41500 2.63300 21.15800 1.000 53.67000 447 THR B N 1
ATOM 9052 C CA . THR B 1 270 ? 32.59800 1.80900 21.34900 1.000 57.54000 447 THR B CA 1
ATOM 9053 C C . THR B 1 270 ? 32.20100 0.48100 21.97600 1.000 56.30000 447 THR B C 1
ATOM 9054 O O . THR B 1 270 ? 31.28800 0.42400 22.80400 1.000 53.13000 447 THR B O 1
ATOM 9065 N N . LYS B 1 271 ? 32.88900 -0.58600 21.56900 1.000 54.70000 448 LYS B N 1
ATOM 9066 C CA . LYS B 1 271 ? 32.74400 -1.89900 22.19700 1.000 50.65000 448 LYS B CA 1
ATOM 9067 C C . LYS B 1 271 ? 33.72700 -1.93700 23.36100 1.000 47.16000 448 LYS B C 1
ATOM 9068 O O . LYS B 1 271 ? 34.88400 -2.33200 23.21800 1.000 48.58000 448 LYS B O 1
ATOM 9087 N N . ASP B 1 272 ? 33.25700 -1.51000 24.53300 1.000 45.98000 449 ASP B N 1
ATOM 9088 C CA . ASP B 1 272 ? 34.15600 -1.30200 25.66400 1.000 55.36000 449 ASP B CA 1
ATOM 9089 C C . ASP B 1 272 ? 34.53200 -2.61500 26.34100 1.000 45.66000 449 ASP B C 1
ATOM 9090 O O . ASP B 1 272 ? 35.67000 -2.77200 26.79800 1.000 45.60000 449 ASP B O 1
ATOM 9099 N N . ARG B 1 273 ? 33.59700 -3.56300 26.42700 1.000 46.59000 450 ARG B N 1
ATOM 9100 C CA . ARG B 1 273 ? 33.95900 -4.88700 26.91900 1.000 52.46000 450 ARG B CA 1
ATOM 9101 C C . ARG B 1 273 ? 35.07700 -5.48800 26.07800 1.000 51.13000 450 ARG B C 1
ATOM 9102 O O . ARG B 1 273 ? 36.03800 -6.05100 26.61500 1.000 45.22000 450 ARG B O 1
ATOM 9123 N N . THR B 1 274 ? 34.96900 -5.37100 24.75100 1.000 45.72000 451 THR B N 1
ATOM 9124 C CA . THR B 1 274 ? 36.00000 -5.91200 23.87400 1.000 40.45000 451 THR B CA 1
ATOM 9125 C C . THR B 1 274 ? 37.27000 -5.07700 23.94000 1.000 36.59000 451 THR B C 1
ATOM 9126 O O . THR B 1 274 ? 38.37700 -5.62300 24.01800 1.000 40.64000 451 THR B O 1
ATOM 9137 N N . LEU B 1 275 ? 37.13100 -3.75100 23.91100 1.000 40.69000 452 LEU B N 1
ATOM 9138 C CA . LEU B 1 275 ? 38.30500 -2.88700 23.95900 1.000 40.55000 452 LEU B CA 1
ATOM 9139 C C . LEU B 1 275 ? 39.09400 -3.10200 25.24200 1.000 37.48000 452 LEU B C 1
ATOM 9140 O O . LEU B 1 275 ? 40.32900 -3.14200 25.22000 1.000 39.95000 452 LEU B O 1
ATOM 9156 N N . ILE B 1 276 ? 38.40000 -3.25300 26.37100 1.000 40.08000 453 ILE B N 1
ATOM 9157 C CA . ILE B 1 276 ? 39.08900 -3.45100 27.64200 1.000 42.76000 453 ILE B CA 1
ATOM 9158 C C . ILE B 1 276 ? 39.73400 -4.83100 27.68900 1.000 41.62000 453 ILE B C 1
ATOM 9159 O O . ILE B 1 276 ? 40.90900 -4.97300 28.04900 1.000 32.25000 453 ILE B O 1
ATOM 9175 N N . ARG B 1 277 ? 38.97800 -5.86700 27.32200 1.000 34.97000 454 ARG B N 1
ATOM 9176 C CA . ARG B 1 277 ? 39.50400 -7.22600 27.39100 1.000 35.80000 454 ARG B CA 1
ATOM 9177 C C . ARG B 1 277 ? 40.76300 -7.37400 26.54400 1.000 42.39000 454 ARG B C 1
ATOM 9178 O O . ARG B 1 277 ? 41.77700 -7.91000 27.00700 1.000 38.79000 454 ARG B O 1
ATOM 9199 N N . ILE B 1 278 ? 40.71800 -6.90200 25.29600 1.000 44.24000 455 ILE B N 1
ATOM 9200 C CA . ILE B 1 278 ? 41.84900 -7.09500 24.39100 1.000 36.94000 455 ILE B CA 1
ATOM 9201 C C . ILE B 1 278 ? 43.08600 -6.38700 24.92800 1.000 39.92000 455 ILE B C 1
ATOM 9202 O O . ILE B 1 278 ? 44.15300 -6.99400 25.08100 1.000 39.53000 455 ILE B O 1
ATOM 9218 N N . MET B 1 279 ? 42.96600 -5.08900 25.21500 1.000 36.30000 456 MET B N 1
ATOM 9219 C CA . MET B 1 279 ? 44.10900 -4.34200 25.72800 1.000 36.62000 456 MET B CA 1
ATOM 9220 C C . MET B 1 279 ? 44.69600 -5.01300 26.96300 1.000 39.92000 456 MET B C 1
ATOM 9221 O O . MET B 1 279 ? 45.91800 -5.14700 27.08900 1.000 41.87000 456 MET B O 1
ATOM 9235 N N . VAL B 1 280 ? 43.83800 -5.45500 27.88200 1.000 28.93000 457 VAL B N 1
ATOM 9236 C CA . VAL B 1 280 ? 44.32100 -6.05700 29.11900 1.000 41.65000 457 VAL B CA 1
ATOM 9237 C C . VAL B 1 280 ? 44.91800 -7.43500 28.84900 1.000 42.59000 457 VAL B C 1
ATOM 9238 O O . VAL B 1 280 ? 46.01800 -7.75300 29.31700 1.000 31.96000 457 VAL B O 1
ATOM 9251 N N . SER B 1 281 ? 44.21200 -8.26600 28.07400 1.000 36.38000 458 SER B N 1
ATOM 9252 C CA . SER B 1 281 ? 44.59900 -9.66900 27.94700 1.000 41.18000 458 SER B CA 1
ATOM 9253 C C . SER B 1 281 ? 45.89800 -9.84600 27.17100 1.000 35.92000 458 SER B C 1
ATOM 9254 O O . SER B 1 281 ? 46.61600 -10.82900 27.39200 1.000 28.68000 458 SER B O 1
ATOM 9262 N N . ARG B 1 282 ? 46.21400 -8.92900 26.26000 1.000 30.70000 459 ARG B N 1
ATOM 9263 C CA . ARG B 1 282 ? 47.40000 -9.04600 25.42200 1.000 31.52000 459 ARG B CA 1
ATOM 9264 C C . ARG B 1 282 ? 48.53500 -8.13400 25.86900 1.000 41.07000 459 ARG B C 1
ATOM 9265 O O . ARG B 1 282 ? 49.58600 -8.11300 25.22100 1.000 37.35000 459 ARG B O 1
ATOM 9286 N N . SER B 1 283 ? 48.35400 -7.39600 26.96700 1.000 43.45000 460 SER B N 1
ATOM 9287 C CA . SER B 1 283 ? 49.36300 -6.43000 27.39100 1.000 34.50000 460 SER B CA 1
ATOM 9288 C C . SER B 1 283 ? 50.70700 -7.10000 27.65600 1.000 45.58000 460 SER B C 1
ATOM 9289 O O . SER B 1 283 ? 51.76100 -6.52300 27.36300 1.000 43.99000 460 SER B O 1
ATOM 9297 N N . GLU B 1 284 ? 50.69400 -8.31100 28.21700 1.000 42.80000 461 GLU B N 1
ATOM 9298 C CA . GLU B 1 284 ? 51.91500 -9.04800 28.51500 1.000 38.00000 461 GLU B CA 1
ATOM 9299 C C . GLU B 1 284 ? 52.16700 -10.18400 27.52900 1.000 42.73000 461 GLU B C 1
ATOM 9300 O O . GLU B 1 284 ? 52.97800 -11.07300 27.81000 1.000 40.19000 461 GLU B O 1
ATOM 9312 N N . LEU B 1 285 ? 51.49400 -10.17000 26.38000 1.000 42.57000 462 LEU B N 1
ATOM 9313 C CA . LEU B 1 285 ? 51.69400 -11.19800 25.36800 1.000 44.60000 462 LEU B CA 1
ATOM 9314 C C . LEU B 1 285 ? 52.23200 -10.59200 24.07700 1.000 43.69000 462 LEU B C 1
ATOM 9315 O O . LEU B 1 285 ? 53.43500 -10.67500 23.80600 1.000 40.91000 462 LEU B O 1
ATOM 9331 N N . ASP B 1 286 ? 51.36200 -9.97000 23.28200 1.000 45.45000 463 ASP B N 1
ATOM 9332 C CA . ASP B 1 286 ? 51.73600 -9.50300 21.95100 1.000 39.43000 463 ASP B CA 1
ATOM 9333 C C . ASP B 1 286 ? 51.08200 -8.16600 21.63900 1.000 41.65000 463 ASP B C 1
ATOM 9334 O O . ASP B 1 286 ? 50.65200 -7.91600 20.50900 1.000 44.84000 463 ASP B O 1
ATOM 9343 N N . LEU B 1 287 ? 51.00000 -7.28000 22.63300 1.000 43.39000 464 LEU B N 1
ATOM 9344 C CA . LEU B 1 287 ? 50.35600 -5.99100 22.40000 1.000 44.65000 464 LEU B CA 1
ATOM 9345 C C . LEU B 1 287 ? 51.22200 -5.08200 21.53600 1.000 44.24000 464 LEU B C 1
ATOM 9346 O O . LEU B 1 287 ? 50.69200 -4.24200 20.80100 1.000 46.36000 464 LEU B O 1
ATOM 9362 N N . LEU B 1 288 ? 52.54700 -5.23400 21.60100 1.000 46.38000 465 LEU B N 1
ATOM 9363 C CA . LEU B 1 288 ? 53.41500 -4.47200 20.70900 1.000 40.96000 465 LEU B CA 1
ATOM 9364 C C . LEU B 1 288 ? 53.16100 -4.83800 19.25300 1.000 47.44000 465 LEU B C 1
ATOM 9365 O O . LEU B 1 288 ? 53.11300 -3.96100 18.38300 1.000 44.37000 465 LEU B O 1
ATOM 9381 N N . ASP B 1 289 ? 53.00200 -6.13200 18.96500 1.000 46.77000 466 ASP B N 1
ATOM 9382 C CA . ASP B 1 289 ? 52.75500 -6.55000 17.59000 1.000 46.48000 466 ASP B CA 1
ATOM 9383 C C . ASP B 1 289 ? 51.36500 -6.14300 17.12000 1.000 46.62000 466 ASP B C 1
ATOM 9384 O O . ASP B 1 289 ? 51.17900 -5.84100 15.93500 1.000 47.06000 466 ASP B O 1
ATOM 9393 N N . ILE B 1 290 ? 50.38000 -6.12400 18.02000 1.000 43.07000 467 ILE B N 1
ATOM 9394 C CA . ILE B 1 290 ? 49.05900 -5.62800 17.64600 1.000 42.74000 467 ILE B CA 1
ATOM 9395 C C . ILE B 1 290 ? 49.14600 -4.16300 17.23500 1.000 51.51000 467 ILE B C 1
ATOM 9396 O O . ILE B 1 290 ? 48.54500 -3.74500 16.23600 1.000 44.13000 467 ILE B O 1
ATOM 9412 N N . ARG B 1 291 ? 49.89300 -3.36000 17.99600 1.000 39.81000 468 ARG B N 1
ATOM 9413 C CA . ARG B 1 291 ? 50.08700 -1.96300 17.62300 1.000 48.58000 468 ARG B CA 1
ATOM 9414 C C . ARG B 1 291 ? 50.69900 -1.85400 16.23200 1.000 47.21000 468 ARG B C 1
ATOM 9415 O O . ARG B 1 291 ? 50.19000 -1.12600 15.37100 1.000 41.51000 468 ARG B O 1
ATOM 9436 N N . ALA B 1 292 ? 51.79100 -2.58200 15.99000 1.000 46.57000 469 ALA B N 1
ATOM 9437 C CA . ALA B 1 292 ? 52.40700 -2.57300 14.66800 1.000 45.03000 469 ALA B CA 1
ATOM 9438 C C . ALA B 1 292 ? 51.41100 -3.00600 13.60000 1.000 49.03000 469 ALA B C 1
ATOM 9439 O O . ALA B 1 292 ? 51.29600 -2.37000 12.54500 1.000 51.33000 469 ALA B O 1
ATOM 9446 N N . GLU B 1 293 ? 50.67200 -4.08600 13.86100 1.000 44.89000 470 GLU B N 1
ATOM 9447 C CA . GLU B 1 293 ? 49.69800 -4.56400 12.88500 1.000 50.75000 470 GLU B CA 1
ATOM 9448 C C . GLU B 1 293 ? 48.55900 -3.56800 12.70800 1.000 52.11000 470 GLU B C 1
ATOM 9449 O O . GLU B 1 293 ? 48.03400 -3.40900 11.60000 1.000 49.71000 470 GLU B O 1
ATOM 9461 N N . TYR B 1 294 ? 48.16000 -2.89200 13.78700 1.000 50.80000 471 TYR B N 1
ATOM 9462 C CA . TYR B 1 294 ? 47.08600 -1.91200 13.67800 1.000 48.79000 471 TYR B CA 1
ATOM 9463 C C . TYR B 1 294 ? 47.46000 -0.80100 12.70700 1.000 50.51000 471 TYR B C 1
ATOM 9464 O O . TYR B 1 294 ? 46.65000 -0.39900 11.86300 1.000 42.71000 471 TYR B O 1
ATOM 9482 N N . LYS B 1 295 ? 48.69200 -0.29900 12.80800 1.000 50.49000 472 LYS B N 1
ATOM 9483 C CA . LYS B 1 295 ? 49.13600 0.79100 11.94600 1.000 54.64000 472 LYS B CA 1
ATOM 9484 C C . LYS B 1 295 ? 49.24200 0.33500 10.49700 1.000 56.68000 472 LYS B C 1
ATOM 9485 O O . LYS B 1 295 ? 48.76900 1.01600 9.57900 1.000 48.07000 472 LYS B O 1
ATOM 9504 N N . ARG B 1 296 ? 49.86900 -0.82000 10.27800 1.000 53.99000 473 ARG B N 1
ATOM 9505 C CA . ARG B 1 296 ? 50.04000 -1.34700 8.93100 1.000 48.69000 473 ARG B CA 1
ATOM 9506 C C . ARG B 1 296 ? 48.70600 -1.52800 8.22200 1.000 44.83000 473 ARG B C 1
ATOM 9507 O O . ARG B 1 296 ? 48.63700 -1.40700 6.99400 1.000 61.14000 473 ARG B O 1
ATOM 9528 N N . MET B 1 297 ? 47.63800 -1.79200 8.96900 1.000 46.78000 474 MET B N 1
ATOM 9529 C CA . MET B 1 297 ? 46.35700 -2.15900 8.38000 1.000 48.64000 474 MET B CA 1
ATOM 9530 C C . MET B 1 297 ? 45.39700 -0.99000 8.22200 1.000 49.10000 474 MET B C 1
ATOM 9531 O O . MET B 1 297 ? 44.55900 -1.01800 7.31600 1.000 62.85000 474 MET B O 1
ATOM 9545 N N . TYR B 1 298 ? 45.49300 0.03700 9.06600 1.000 51.25000 475 TYR B N 1
ATOM 9546 C CA . TYR B 1 298 ? 44.51600 1.11400 9.06800 1.000 52.98000 475 TYR B CA 1
ATOM 9547 C C . TYR B 1 298 ? 45.11600 2.49600 8.87300 1.000 50.39000 475 TYR B C 1
ATOM 9548 O O . TYR B 1 298 ? 44.35800 3.46600 8.76100 1.000 44.62000 475 TYR B O 1
ATOM 9566 N N . GLY B 1 299 ? 46.43800 2.62000 8.82400 1.000 50.85000 476 GLY B N 1
ATOM 9567 C CA . GLY B 1 299 ? 47.05400 3.90900 8.59600 1.000 52.86000 476 GLY B CA 1
ATOM 9568 C C . GLY B 1 299 ? 47.14000 4.74900 9.85100 1.000 58.64000 476 GLY B C 1
ATOM 9569 O O . GLY B 1 299 ? 48.01300 5.61200 9.96800 1.000 66.11000 476 GLY B O 1
ATOM 9573 N N . LYS B 1 300 ? 46.23700 4.50900 10.79500 1.000 60.36000 477 LYS B N 1
ATOM 9574 C CA . LYS B 1 300 ? 46.23800 5.18900 12.08000 1.000 49.99000 477 LYS B CA 1
ATOM 9575 C C . LYS B 1 300 ? 46.86900 4.28700 13.13100 1.000 54.44000 477 LYS B C 1
ATOM 9576 O O . LYS B 1 300 ? 46.85400 3.05900 13.01000 1.000 51.44000 477 LYS B O 1
ATOM 9595 N N . SER B 1 301 ? 47.43400 4.90400 14.16400 1.000 63.30000 478 SER B N 1
ATOM 9596 C CA . SER B 1 301 ? 47.99300 4.14300 15.27000 1.000 48.85000 478 SER B CA 1
ATOM 9597 C C . SER B 1 301 ? 46.89300 3.75900 16.25200 1.000 44.82000 478 SER B C 1
ATOM 9598 O O . SER B 1 301 ? 45.88000 4.45200 16.38400 1.000 42.26000 478 SER B O 1
ATOM 9606 N N . LEU B 1 302 ? 47.09900 2.63300 16.93900 1.000 44.23000 479 LEU B N 1
ATOM 9607 C CA . LEU B 1 302 ? 46.17100 2.23300 17.99300 1.000 44.83000 479 LEU B CA 1
ATOM 9608 C C . LEU B 1 302 ? 46.06500 3.32000 19.05400 1.000 40.25000 479 LEU B C 1
ATOM 9609 O O . LEU B 1 302 ? 44.96500 3.67100 19.49500 1.000 37.02000 479 LEU B O 1
ATOM 9625 N N . TYR B 1 303 ? 47.20700 3.86300 19.47900 1.000 39.12000 480 TYR B N 1
ATOM 9626 C CA . TYR B 1 303 ? 47.20100 4.97800 20.42000 1.000 45.61000 480 TYR B CA 1
ATOM 9627 C C . TYR B 1 303 ? 46.27200 6.08800 19.94300 1.000 47.02000 480 TYR B C 1
ATOM 9628 O O . TYR B 1 303 ? 45.43700 6.59000 20.70500 1.000 47.72000 480 TYR B O 1
ATOM 9646 N N . HIS B 1 304 ? 46.40000 6.47500 18.67200 1.000 46.04000 481 HIS B N 1
ATOM 9647 C CA . HIS B 1 304 ? 45.59000 7.56200 18.13100 1.000 44.86000 481 HIS B CA 1
ATOM 9648 C C . HIS B 1 304 ? 44.10500 7.22200 18.17700 1.000 49.13000 481 HIS B C 1
ATOM 9649 O O . HIS B 1 304 ? 43.27800 8.05200 18.57200 1.000 44.57000 481 HIS B O 1
ATOM 9663 N N . ASP B 1 305 ? 43.74400 6.00200 17.77200 1.000 54.47000 482 ASP B N 1
ATOM 9664 C CA . ASP B 1 305 ? 42.33100 5.64400 17.70700 1.000 50.03000 482 ASP B CA 1
ATOM 9665 C C . ASP B 1 305 ? 41.71000 5.53300 19.09300 1.000 44.64000 482 ASP B C 1
ATOM 9666 O O . ASP B 1 305 ? 40.52700 5.84700 19.26400 1.000 45.36000 482 ASP B O 1
ATOM 9675 N N . ILE B 1 306 ? 42.47700 5.09000 20.09100 1.000 44.90000 483 ILE B N 1
ATOM 9676 C CA . ILE B 1 306 ? 41.96600 5.08600 21.46000 1.000 48.61000 483 ILE B CA 1
ATOM 9677 C C . ILE B 1 306 ? 41.64000 6.50800 21.89500 1.000 40.93000 483 ILE B C 1
ATOM 9678 O O . ILE B 1 306 ? 40.57300 6.78000 22.45600 1.000 43.08000 483 ILE B O 1
ATOM 9694 N N . THR B 1 307 ? 42.55900 7.43900 21.62800 1.000 40.61000 484 THR B N 1
ATOM 9695 C CA . THR B 1 307 ? 42.34000 8.83300 21.99500 1.000 46.16000 484 THR B CA 1
ATOM 9696 C C . THR B 1 307 ? 41.03600 9.36300 21.41400 1.000 43.85000 484 THR B C 1
ATOM 9697 O O . THR B 1 307 ? 40.33800 10.15600 22.05700 1.000 36.94000 484 THR B O 1
ATOM 9708 N N . GLY B 1 308 ? 40.68400 8.92800 20.20400 1.000 47.32000 485 GLY B N 1
ATOM 9709 C CA . GLY B 1 308 ? 39.51200 9.44500 19.52400 1.000 44.60000 485 GLY B CA 1
ATOM 9710 C C . GLY B 1 308 ? 38.19400 8.82600 19.93000 1.000 47.00000 485 GLY B C 1
ATOM 9711 O O . GLY B 1 308 ? 37.14100 9.33800 19.53600 1.000 47.56000 485 GLY B O 1
ATOM 9715 N N . ASP B 1 309 ? 38.21900 7.74500 20.70800 1.000 52.47000 486 ASP B N 1
ATOM 9716 C CA . ASP B 1 309 ? 37.00400 7.04000 21.08300 1.000 51.48000 486 ASP B CA 1
ATOM 9717 C C . ASP B 1 309 ? 36.77900 6.95500 22.58400 1.000 48.22000 486 ASP B C 1
ATOM 9718 O O . ASP B 1 309 ? 35.72100 6.47300 23.00300 1.000 52.98000 486 ASP B O 1
ATOM 9727 N N . THR B 1 310 ? 37.72400 7.41200 23.39900 1.000 48.29000 487 THR B N 1
ATOM 9728 C CA . THR B 1 310 ? 37.62500 7.32200 24.84700 1.000 49.92000 487 THR B CA 1
ATOM 9729 C C . THR B 1 310 ? 38.01700 8.65700 25.46400 1.000 49.72000 487 THR B C 1
ATOM 9730 O O . THR B 1 310 ? 38.53000 9.55300 24.79100 1.000 49.08000 487 THR B O 1
ATOM 9741 N N . SER B 1 311 ? 37.77300 8.78200 26.76500 1.000 49.10000 488 SER B N 1
ATOM 9742 C CA . SER B 1 311 ? 38.03000 10.03200 27.46500 1.000 55.25000 488 SER B CA 1
ATOM 9743 C C . SER B 1 311 ? 38.19400 9.74200 28.95000 1.000 46.71000 488 SER B C 1
ATOM 9744 O O . SER B 1 311 ? 38.01900 8.61100 29.40800 1.000 47.40000 488 SER B O 1
ATOM 9752 N N . GLY B 1 312 ? 38.54200 10.78900 29.69500 1.000 46.70000 489 GLY B N 1
ATOM 9753 C CA . GLY B 1 312 ? 38.68500 10.68500 31.13100 1.000 47.68000 489 GLY B CA 1
ATOM 9754 C C . GLY B 1 312 ? 39.77600 9.70700 31.54400 1.000 43.66000 489 GLY B C 1
ATOM 9755 O O . GLY B 1 312 ? 40.67700 9.35500 30.77800 1.000 43.13000 489 GLY B O 1
ATOM 9759 N N . ASP B 1 313 ? 39.68100 9.27400 32.80300 1.000 46.58000 490 ASP B N 1
ATOM 9760 C CA . ASP B 1 313 ? 40.64000 8.30600 33.32500 1.000 44.19000 490 ASP B CA 1
ATOM 9761 C C . ASP B 1 313 ? 40.56400 6.99000 32.56300 1.000 43.67000 490 ASP B C 1
ATOM 9762 O O . ASP B 1 313 ? 41.58100 6.30500 32.40000 1.000 36.48000 490 ASP B O 1
ATOM 9771 N N . TYR B 1 314 ? 39.37400 6.62700 32.08300 1.000 43.72000 491 TYR B N 1
ATOM 9772 C CA . TYR B 1 314 ? 39.22700 5.42600 31.26800 1.000 44.24000 491 TYR B CA 1
ATOM 9773 C C . TYR B 1 314 ? 40.22200 5.42100 30.11300 1.000 45.43000 491 TYR B C 1
ATOM 9774 O O . TYR B 1 314 ? 40.87700 4.40800 29.84600 1.000 45.68000 491 TYR B O 1
ATOM 9792 N N . ARG B 1 315 ? 40.35000 6.55100 29.41600 1.000 44.30000 492 ARG B N 1
ATOM 9793 C CA . ARG B 1 315 ? 41.32800 6.63800 28.33700 1.000 41.43000 492 ARG B CA 1
ATOM 9794 C C . ARG B 1 315 ? 42.75100 6.61900 28.88000 1.000 46.86000 492 ARG B C 1
ATOM 9795 O O . ARG B 1 315 ? 43.63300 5.97200 28.30300 1.000 42.52000 492 ARG B O 1
ATOM 9816 N N . LYS B 1 316 ? 42.99700 7.32800 29.98400 1.000 47.66000 493 LYS B N 1
ATOM 9817 C CA . LYS B 1 316 ? 44.35500 7.44600 30.50400 1.000 48.04000 493 LYS B CA 1
ATOM 9818 C C . LYS B 1 316 ? 44.98200 6.07700 30.73100 1.000 39.57000 493 LYS B C 1
ATOM 9819 O O . LYS B 1 316 ? 46.13600 5.83800 30.35600 1.000 33.04000 493 LYS B O 1
ATOM 9838 N N . ILE B 1 317 ? 44.23500 5.16200 31.35000 1.000 40.77000 494 ILE B N 1
ATOM 9839 C CA . ILE B 1 317 ? 44.78500 3.83700 31.61200 1.000 43.76000 494 ILE B CA 1
ATOM 9840 C C . ILE B 1 317 ? 44.94200 3.06200 30.30900 1.000 39.45000 494 ILE B C 1
ATOM 9841 O O . ILE B 1 317 ? 45.96800 2.41000 30.08300 1.000 49.27000 494 ILE B O 1
ATOM 9857 N N . LEU B 1 318 ? 43.94300 3.13100 29.42600 1.000 35.46000 495 LEU B N 1
ATOM 9858 C CA . LEU B 1 318 ? 44.05300 2.45100 28.13900 1.000 40.21000 495 LEU B CA 1
ATOM 9859 C C . LEU B 1 318 ? 45.31300 2.88600 27.40300 1.000 42.51000 495 LEU B C 1
ATOM 9860 O O . LEU B 1 318 ? 46.06100 2.05300 26.87800 1.000 46.11000 495 LEU B O 1
ATOM 9876 N N . LEU B 1 319 ? 45.56600 4.19400 27.36000 1.000 39.86000 496 LEU B N 1
ATOM 9877 C CA . LEU B 1 319 ? 46.78500 4.68200 26.72600 1.000 44.35000 496 LEU B CA 1
ATOM 9878 C C . LEU B 1 319 ? 48.01500 4.28400 27.52700 1.000 37.64000 496 LEU B C 1
ATOM 9879 O O . LEU B 1 319 ? 49.07400 4.00600 26.95400 1.000 39.77000 496 LEU B O 1
ATOM 9895 N N . LYS B 1 320 ? 47.90000 4.26300 28.85600 1.000 47.29000 497 LYS B N 1
ATOM 9896 C CA . LYS B 1 320 ? 49.00900 3.79100 29.67600 1.000 45.57000 497 LYS B CA 1
ATOM 9897 C C . LYS B 1 320 ? 49.37900 2.36200 29.30500 1.000 40.34000 497 LYS B C 1
ATOM 9898 O O . LYS B 1 320 ? 50.56400 2.02100 29.21200 1.000 44.04000 497 LYS B O 1
ATOM 9917 N N . ILE B 1 321 ? 48.37200 1.51400 29.08400 1.000 47.03000 498 ILE B N 1
ATOM 9918 C CA . ILE B 1 321 ? 48.63000 0.13800 28.67200 1.000 49.38000 498 ILE B CA 1
ATOM 9919 C C . ILE B 1 321 ? 49.20000 0.10500 27.26200 1.000 49.18000 498 ILE B C 1
ATOM 9920 O O . ILE B 1 321 ? 50.14300 -0.64200 26.97700 1.000 50.26000 498 ILE B O 1
ATOM 9936 N N . CYS B 1 322 ? 48.63000 0.90600 26.35800 1.000 46.92000 499 CYS B N 1
ATOM 9937 C CA . CYS B 1 322 ? 49.09700 0.92300 24.97700 1.000 47.29000 499 CYS B CA 1
ATOM 9938 C C . CYS B 1 322 ? 50.58600 1.23900 24.91000 1.000 46.98000 499 CYS B C 1
ATOM 9939 O O . CYS B 1 322 ? 51.36100 0.51000 24.27900 1.000 50.24000 499 CYS B O 1
ATOM 9947 N N . GLY B 1 323 ? 51.00800 2.32300 25.56400 1.000 49.24000 500 GLY B N 1
ATOM 9948 C CA . GLY B 1 323 ? 52.42600 2.64100 25.60600 1.000 50.69000 500 GLY B CA 1
ATOM 9949 C C . GLY B 1 323 ? 53.21000 1.67400 26.47400 1.000 58.37000 500 GLY B C 1
ATOM 9950 O O . GLY B 1 323 ? 54.28900 1.21500 26.08800 1.000 61.35000 500 GLY B O 1
ATOM 9954 N N . GLY B 1 324 ? 52.68400 1.35500 27.65500 1.000 60.88000 501 GLY B N 1
ATOM 9955 C CA . GLY B 1 324 ? 53.30400 0.37500 28.52400 1.000 58.56000 501 GLY B CA 1
ATOM 9956 C C . GLY B 1 324 ? 54.42400 0.93900 29.37300 1.000 63.08000 501 GLY B C 1
ATOM 9957 O O . GLY B 1 324 ? 54.33100 2.06600 29.86700 1.000 63.00000 501 GLY B O 1
ATOM 9961 N N . ASN B 1 325 ? 55.48700 0.15900 29.55100 1.000 59.82000 502 ASN B N 1
ATOM 9962 C CA . ASN B 1 325 ? 56.62900 0.59100 30.34900 1.000 57.37000 502 ASN B CA 1
ATOM 9963 C C . ASN B 1 325 ? 57.93400 0.04800 29.77400 1.000 58.49000 502 ASN B C 1
ATOM 9964 O O . ASN B 1 325 ? 58.96500 0.04600 30.44700 1.000 59.11000 502 ASN B O 1
ATOM 9975 N N . ARG C 1 12 ? 39.91500 25.91500 31.81700 1.000 47.61000 189 ARG C N 1
ATOM 9976 C CA . ARG C 1 12 ? 38.90700 25.20600 32.59600 1.000 47.38000 189 ARG C CA 1
ATOM 9977 C C . ARG C 1 12 ? 37.50800 25.58300 32.11600 1.000 47.68000 189 ARG C C 1
ATOM 9978 O O . ARG C 1 12 ? 36.56300 24.80500 32.25000 1.000 41.58000 189 ARG C O 1
ATOM 9998 N N . GLY C 1 13 ? 37.38000 26.79400 31.56600 1.000 47.43000 190 GLY C N 1
ATOM 9999 C CA . GLY C 1 13 ? 36.14400 27.20400 30.94100 1.000 42.79000 190 GLY C CA 1
ATOM 10000 C C . GLY C 1 13 ? 36.10300 26.82000 29.47300 1.000 43.75000 190 GLY C C 1
ATOM 10001 O O . GLY C 1 13 ? 37.13400 26.57900 28.85100 1.000 54.38000 190 GLY C O 1
ATOM 10005 N N . THR C 1 14 ? 34.88900 26.76100 28.92300 1.000 43.90000 191 THR C N 1
ATOM 10006 C CA . THR C 1 14 ? 34.70100 26.34700 27.53500 1.000 47.95000 191 THR C CA 1
ATOM 10007 C C . THR C 1 14 ? 34.64600 27.51600 26.55700 1.000 51.20000 191 THR C C 1
ATOM 10008 O O . THR C 1 14 ? 35.09800 27.37100 25.41500 1.000 44.60000 191 THR C O 1
ATOM 10019 N N . ILE C 1 15 ? 34.10200 28.66000 26.96200 1.000 49.27000 192 ILE C N 1
ATOM 10020 C CA . ILE C 1 15 ? 34.11100 29.86200 26.13500 1.000 49.31000 192 ILE C CA 1
ATOM 10021 C C . ILE C 1 15 ? 35.32800 30.69400 26.51300 1.000 51.34000 192 ILE C C 1
ATOM 10022 O O . ILE C 1 15 ? 35.54600 30.99300 27.69300 1.000 53.87000 192 ILE C O 1
ATOM 10038 N N . THR C 1 16 ? 36.12600 31.06000 25.51800 1.000 48.34000 193 THR C N 1
ATOM 10039 C CA . THR C 1 16 ? 37.32300 31.86100 25.72100 1.000 54.69000 193 THR C CA 1
ATOM 10040 C C . THR C 1 16 ? 37.34500 32.96700 24.67100 1.000 58.66000 193 THR C C 1
ATOM 10041 O O . THR C 1 16 ? 36.47900 33.03400 23.79400 1.000 59.88000 193 THR C O 1
ATOM 10052 N N . ASP C 1 17 ? 38.33500 33.85200 24.76900 1.000 52.09000 194 ASP C N 1
ATOM 10053 C CA . ASP C 1 17 ? 38.39100 34.99400 23.86500 1.000 57.79000 194 ASP C CA 1
ATOM 10054 C C . ASP C 1 17 ? 38.45500 34.54800 22.41000 1.000 58.65000 194 ASP C C 1
ATOM 10055 O O . ASP C 1 17 ? 39.20300 33.63500 22.05100 1.000 57.52000 194 ASP C O 1
ATOM 10064 N N . ALA C 1 18 ? 37.67400 35.21900 21.56600 1.000 58.81000 195 ALA C N 1
ATOM 10065 C CA . ALA C 1 18 ? 37.69400 34.93400 20.14300 1.000 59.46000 195 ALA C CA 1
ATOM 10066 C C . ALA C 1 18 ? 39.00500 35.41600 19.52500 1.000 63.52000 195 ALA C C 1
ATOM 10067 O O . ALA C 1 18 ? 39.83600 36.05900 20.17400 1.000 69.22000 195 ALA C O 1
ATOM 10074 N N . SER C 1 19 ? 39.18100 35.10200 18.24200 1.000 67.16000 196 SER C N 1
ATOM 10075 C CA . SER C 1 19 ? 40.43700 35.37100 17.55200 1.000 71.64000 196 SER C CA 1
ATOM 10076 C C . SER C 1 19 ? 40.48100 36.75300 16.91000 1.000 62.80000 196 SER C C 1
ATOM 10077 O O . SER C 1 19 ? 41.13500 37.66200 17.43100 1.000 75.78000 196 SER C O 1
ATOM 10085 N N . GLY C 1 20 ? 39.82100 36.91800 15.76800 1.000 64.65000 197 GLY C N 1
ATOM 10086 C CA . GLY C 1 20 ? 39.84300 38.19100 15.07700 1.000 68.86000 197 GLY C CA 1
ATOM 10087 C C . GLY C 1 20 ? 38.72600 39.10200 15.54000 1.000 64.71000 197 GLY C C 1
ATOM 10088 O O . GLY C 1 20 ? 37.82600 39.43500 14.76400 1.000 61.17000 197 GLY C O 1
ATOM 10092 N N . PHE C 1 21 ? 38.77200 39.51400 16.80500 1.000 62.63000 198 PHE C N 1
ATOM 10093 C CA . PHE C 1 21 ? 37.64600 40.22100 17.40100 1.000 60.40000 198 PHE C CA 1
ATOM 10094 C C . PHE C 1 21 ? 37.51200 41.62200 16.81400 1.000 53.95000 198 PHE C C 1
ATOM 10095 O O . PHE C 1 21 ? 38.48400 42.37900 16.74500 1.000 50.05000 198 PHE C O 1
ATOM 10112 N N . ASP C 1 22 ? 36.29500 41.96300 16.39200 1.000 49.84000 199 ASP C N 1
ATOM 10113 C CA . ASP C 1 22 ? 35.97700 43.29600 15.88200 1.000 57.76000 199 ASP C CA 1
ATOM 10114 C C . ASP C 1 22 ? 34.57200 43.62800 16.36600 1.000 52.12000 199 ASP C C 1
ATOM 10115 O O . ASP C 1 22 ? 33.58100 43.17300 15.77100 1.000 51.51000 199 ASP C O 1
ATOM 10124 N N . PRO C 1 23 ? 34.43900 44.40500 17.44500 1.000 52.30000 200 PRO C N 1
ATOM 10125 C CA . PRO C 1 23 ? 33.09600 44.62800 18.00200 1.000 54.29000 200 PRO C CA 1
ATOM 10126 C C . PRO C 1 23 ? 32.18700 45.40800 17.07200 1.000 52.17000 200 PRO C C 1
ATOM 10127 O O . PRO C 1 23 ? 30.97500 45.16000 17.05700 1.000 49.01000 200 PRO C O 1
ATOM 10138 N N . LEU C 1 24 ? 32.73300 46.33900 16.29000 1.000 58.77000 201 LEU C N 1
ATOM 10139 C CA . LEU C 1 24 ? 31.90100 47.05800 15.33200 1.000 58.31000 201 LEU C CA 1
ATOM 10140 C C . LEU C 1 24 ? 31.41300 46.12100 14.23400 1.000 55.44000 201 LEU C C 1
ATOM 10141 O O . LEU C 1 24 ? 30.27100 46.23400 13.77300 1.000 53.09000 201 LEU C O 1
ATOM 10157 N N . ARG C 1 25 ? 32.26200 45.18200 13.81200 1.000 54.19000 202 ARG C N 1
ATOM 10158 C CA . ARG C 1 25 ? 31.82400 44.15800 12.87100 1.000 54.86000 202 ARG C CA 1
ATOM 10159 C C . ARG C 1 25 ? 30.72700 43.29800 13.48600 1.000 56.72000 202 ARG C C 1
ATOM 10160 O O . ARG C 1 25 ? 29.69600 43.03500 12.85500 1.000 52.26000 202 ARG C O 1
ATOM 10181 N N . ASP C 1 26 ? 30.93000 42.86000 14.73100 1.000 56.48000 203 ASP C N 1
ATOM 10182 C CA . ASP C 1 26 ? 29.95200 41.99600 15.38200 1.000 51.31000 203 ASP C CA 1
ATOM 10183 C C . ASP C 1 26 ? 28.63400 42.72300 15.61400 1.000 54.42000 203 ASP C C 1
ATOM 10184 O O . ASP C 1 26 ? 27.55900 42.13100 15.46500 1.000 50.52000 203 ASP C O 1
ATOM 10193 N N . ALA C 1 27 ? 28.69400 44.00500 15.98300 1.000 52.75000 204 ALA C N 1
ATOM 10194 C CA . ALA C 1 27 ? 27.46600 44.75100 16.22700 1.000 49.10000 204 ALA C CA 1
ATOM 10195 C C . ALA C 1 27 ? 26.66500 44.94500 14.94700 1.000 51.86000 204 ALA C C 1
ATOM 10196 O O . ALA C 1 27 ? 25.43500 45.06000 14.99700 1.000 51.28000 204 ALA C O 1
ATOM 10203 N N . GLU C 1 28 ? 27.33900 44.98400 13.79500 1.000 52.42000 205 GLU C N 1
ATOM 10204 C CA . GLU C 1 28 ? 26.62800 45.07800 12.52500 1.000 55.17000 205 GLU C CA 1
ATOM 10205 C C . GLU C 1 28 ? 25.89400 43.78100 12.21100 1.000 61.45000 205 GLU C C 1
ATOM 10206 O O . GLU C 1 28 ? 24.76800 43.80500 11.70000 1.000 58.82000 205 GLU C O 1
ATOM 10218 N N . VAL C 1 29 ? 26.51400 42.63800 12.51900 1.000 58.47000 206 VAL C N 1
ATOM 10219 C CA . VAL C 1 29 ? 25.88500 41.34900 12.24800 1.000 53.06000 206 VAL C CA 1
ATOM 10220 C C . VAL C 1 29 ? 24.57200 41.22200 13.01000 1.000 54.71000 206 VAL C C 1
ATOM 10221 O O . VAL C 1 29 ? 23.58200 40.69500 12.48800 1.000 56.57000 206 VAL C O 1
ATOM 10234 N N . LEU C 1 30 ? 24.54500 41.69000 14.26000 1.000 53.27000 207 LEU C N 1
ATOM 10235 C CA . LEU C 1 30 ? 23.33000 41.57200 15.05900 1.000 55.47000 207 LEU C CA 1
ATOM 10236 C C . LEU C 1 30 ? 22.27500 42.57800 14.61000 1.000 54.33000 207 LEU C C 1
ATOM 10237 O O . LEU C 1 30 ? 21.07700 42.26600 14.60000 1.000 49.23000 207 LEU C O 1
ATOM 10253 N N . ARG C 1 31 ? 22.69400 43.78900 14.23800 1.000 59.87000 208 ARG C N 1
ATOM 10254 C CA . ARG C 1 31 ? 21.75300 44.75800 13.68500 1.000 60.67000 208 ARG C CA 1
ATOM 10255 C C . ARG C 1 31 ? 21.03100 44.17700 12.47600 1.000 53.87000 208 ARG C C 1
ATOM 10256 O O . ARG C 1 31 ? 19.79600 44.13700 12.43000 1.000 56.25000 208 ARG C O 1
ATOM 10277 N N . LYS C 1 32 ? 21.79200 43.71300 11.48300 1.000 54.54000 209 LYS C N 1
ATOM 10278 C CA . LYS C 1 32 ? 21.17000 43.16000 10.28600 1.000 68.21000 209 LYS C CA 1
ATOM 10279 C C . LYS C 1 32 ? 20.37800 41.89900 10.59800 1.000 61.73000 209 LYS C C 1
ATOM 10280 O O . LYS C 1 32 ? 19.40700 41.58800 9.89900 1.000 62.27000 209 LYS C O 1
ATOM 10299 N N . ALA C 1 33 ? 20.76600 41.16600 11.64300 1.000 62.81000 210 ALA C N 1
ATOM 10300 C CA . ALA C 1 33 ? 20.01400 39.97500 12.01700 1.000 56.39000 210 ALA C CA 1
ATOM 10301 C C . ALA C 1 33 ? 18.64800 40.33300 12.58700 1.000 58.34000 210 ALA C C 1
ATOM 10302 O O . ALA C 1 33 ? 17.69300 39.56400 12.43500 1.000 60.41000 210 ALA C O 1
ATOM 10309 N N . MET C 1 34 ? 18.53100 41.49100 13.23500 1.000 62.89000 211 MET C N 1
ATOM 10310 C CA . MET C 1 34 ? 17.26800 41.91600 13.82100 1.000 65.09000 211 MET C CA 1
ATOM 10311 C C . MET C 1 34 ? 16.47100 42.84900 12.92100 1.000 63.67000 211 MET C C 1
ATOM 10312 O O . MET C 1 34 ? 15.24600 42.92100 13.06300 1.000 63.59000 211 MET C O 1
ATOM 10326 N N . LYS C 1 35 ? 17.12600 43.55600 12.00400 1.000 64.00000 212 LYS C N 1
ATOM 10327 C CA . LYS C 1 35 ? 16.40100 44.43400 11.09700 1.000 70.95000 212 LYS C CA 1
ATOM 10328 C C . LYS C 1 35 ? 15.46800 43.62600 10.20400 1.000 72.63000 212 LYS C C 1
ATOM 10329 O O . LYS C 1 35 ? 15.84900 42.58700 9.65800 1.000 69.45000 212 LYS C O 1
ATOM 10348 N N . GLY C 1 36 ? 14.24000 44.11500 10.05800 1.000 73.16000 213 GLY C N 1
ATOM 10349 C CA . GLY C 1 36 ? 13.31400 43.59700 9.07000 1.000 76.68000 213 GLY C CA 1
ATOM 10350 C C . GLY C 1 36 ? 12.32100 42.61100 9.65300 1.000 75.36000 213 GLY C C 1
ATOM 10351 O O . GLY C 1 36 ? 12.26200 42.35900 10.86000 1.000 83.16000 213 GLY C O 1
ATOM 10355 N N . PHE C 1 37 ? 11.52000 42.05300 8.74900 1.000 82.12000 214 PHE C N 1
ATOM 10356 C CA . PHE C 1 37 ? 10.54300 41.04600 9.13400 1.000 83.30000 214 PHE C CA 1
ATOM 10357 C C . PHE C 1 37 ? 11.25000 39.86100 9.77800 1.000 85.54000 214 PHE C C 1
ATOM 10358 O O . PHE C 1 37 ? 12.30500 39.41800 9.31500 1.000 80.30000 214 PHE C O 1
ATOM 10375 N N . GLY C 1 38 ? 10.66900 39.35500 10.86300 1.000 86.64000 215 GLY C N 1
ATOM 10376 C CA . GLY C 1 38 ? 11.22600 38.18400 11.50500 1.000 80.89000 215 GLY C CA 1
ATOM 10377 C C . GLY C 1 38 ? 12.56500 38.47100 12.16700 1.000 76.00000 215 GLY C C 1
ATOM 10378 O O . GLY C 1 38 ? 12.92300 39.61500 12.46400 1.000 75.42000 215 GLY C O 1
ATOM 10382 N N . THR C 1 39 ? 13.31500 37.39400 12.39200 1.000 73.91000 216 THR C N 1
ATOM 10383 C CA . THR C 1 39 ? 14.58500 37.47000 13.09700 1.000 72.99000 216 THR C CA 1
ATOM 10384 C C . THR C 1 39 ? 15.50400 36.36900 12.58800 1.000 64.28000 216 THR C C 1
ATOM 10385 O O . THR C 1 39 ? 15.04900 35.28400 12.21500 1.000 67.76000 216 THR C O 1
ATOM 10396 N N . ASP C 1 40 ? 16.80400 36.65900 12.57800 1.000 61.11000 217 ASP C N 1
ATOM 10397 C CA . ASP C 1 40 ? 17.83100 35.69300 12.18400 1.000 57.58000 217 ASP C CA 1
ATOM 10398 C C . ASP C 1 40 ? 18.48900 35.19100 13.46600 1.000 61.71000 217 ASP C C 1
ATOM 10399 O O . ASP C 1 40 ? 19.48200 35.74400 13.93900 1.000 53.04000 217 ASP C O 1
ATOM 10408 N N . GLU C 1 41 ? 17.92500 34.12200 14.02900 1.000 61.95000 218 GLU C N 1
ATOM 10409 C CA . GLU C 1 41 ? 18.38600 33.62900 15.32000 1.000 57.62000 218 GLU C CA 1
ATOM 10410 C C . GLU C 1 41 ? 19.71900 32.89800 15.23000 1.000 57.16000 218 GLU C C 1
ATOM 10411 O O . GLU C 1 41 ? 20.41800 32.78700 16.24300 1.000 61.53000 218 GLU C O 1
ATOM 10423 N N . GLN C 1 42 ? 20.09300 32.40300 14.05100 1.000 59.60000 219 GLN C N 1
ATOM 10424 C CA . GLN C 1 42 ? 21.33900 31.65200 13.93600 1.000 57.31000 219 GLN C CA 1
ATOM 10425 C C . GLN C 1 42 ? 22.55300 32.57400 13.94900 1.000 56.25000 219 GLN C C 1
ATOM 10426 O O . GLN C 1 42 ? 23.59100 32.22700 14.52300 1.000 53.34000 219 GLN C O 1
ATOM 10440 N N . ALA C 1 43 ? 22.44900 33.74800 13.32100 1.000 64.25000 220 ALA C N 1
ATOM 10441 C CA . ALA C 1 43 ? 23.56800 34.68600 13.33300 1.000 61.90000 220 ALA C CA 1
ATOM 10442 C C . ALA C 1 43 ? 23.82500 35.21600 14.73900 1.000 60.86000 220 ALA C C 1
ATOM 10443 O O . ALA C 1 43 ? 24.98100 35.41800 15.13200 1.000 59.74000 220 ALA C O 1
ATOM 10450 N N . ILE C 1 44 ? 22.76000 35.44700 15.50900 1.000 56.11000 221 ILE C N 1
ATOM 10451 C CA . ILE C 1 44 ? 22.91900 35.85800 16.90200 1.000 53.33000 221 ILE C CA 1
ATOM 10452 C C . ILE C 1 44 ? 23.70300 34.80500 17.67300 1.000 50.78000 221 ILE C C 1
ATOM 10453 O O . ILE C 1 44 ? 24.68200 35.11200 18.36300 1.000 51.50000 221 ILE C O 1
ATOM 10469 N N . ILE C 1 45 ? 23.28300 33.54200 17.55900 1.000 56.43000 222 ILE C N 1
ATOM 10470 C CA . ILE C 1 45 ? 23.96200 32.45200 18.25700 1.000 53.63000 222 ILE C CA 1
ATOM 10471 C C . ILE C 1 45 ? 25.43000 32.39500 17.85300 1.000 54.16000 222 ILE C C 1
ATOM 10472 O O . ILE C 1 45 ? 26.32800 32.36300 18.70300 1.000 48.15000 222 ILE C O 1
ATOM 10488 N N . ASP C 1 46 ? 25.69600 32.38200 16.54600 1.000 60.82000 223 ASP C N 1
ATOM 10489 C CA . ASP C 1 46 ? 27.06400 32.23600 16.06500 1.000 63.25000 223 ASP C CA 1
ATOM 10490 C C . ASP C 1 46 ? 27.96700 33.37600 16.51600 1.000 62.50000 223 ASP C C 1
ATOM 10491 O O . ASP C 1 46 ? 29.18800 33.19500 16.58000 1.000 61.40000 223 ASP C O 1
ATOM 10500 N N . CYS C 1 47 ? 27.40200 34.54400 16.81900 1.000 57.43000 224 CYS C N 1
ATOM 10501 C CA . CYS C 1 47 ? 28.20200 35.68600 17.27500 1.000 57.46000 224 CYS C CA 1
ATOM 10502 C C . CYS C 1 47 ? 28.33200 35.66500 18.79500 1.000 55.88000 224 CYS C C 1
ATOM 10503 O O . CYS C 1 47 ? 29.42500 35.46600 19.33300 1.000 59.00000 224 CYS C O 1
ATOM 10511 N N . LEU C 1 48 ? 27.21500 35.85300 19.49800 1.000 48.80000 225 LEU C N 1
ATOM 10512 C CA . LEU C 1 48 ? 27.27400 35.98400 20.94900 1.000 53.87000 225 LEU C CA 1
ATOM 10513 C C . LEU C 1 48 ? 27.73300 34.69300 21.61600 1.000 56.05000 225 LEU C C 1
ATOM 10514 O O . LEU C 1 48 ? 28.33900 34.73700 22.69300 1.000 44.81000 225 LEU C O 1
ATOM 10530 N N . GLY C 1 49 ? 27.46700 33.54200 20.99600 1.000 61.40000 226 GLY C N 1
ATOM 10531 C CA . GLY C 1 49 ? 27.91200 32.28400 21.56500 1.000 48.86000 226 GLY C CA 1
ATOM 10532 C C . GLY C 1 49 ? 29.39400 32.02800 21.41100 1.000 52.19000 226 GLY C C 1
ATOM 10533 O O . GLY C 1 49 ? 29.93800 31.16400 22.10700 1.000 55.62000 226 GLY C O 1
ATOM 10537 N N . SER C 1 50 ? 30.06200 32.76300 20.52300 1.000 46.03000 227 SER C N 1
ATOM 10538 C CA . SER C 1 50 ? 31.47500 32.54400 20.24700 1.000 53.43000 227 SER C CA 1
ATOM 10539 C C . SER C 1 50 ? 32.35100 33.66500 20.78800 1.000 48.73000 227 SER C C 1
ATOM 10540 O O . SER C 1 50 ? 33.49500 33.81900 20.34900 1.000 42.60000 227 SER C O 1
ATOM 10548 N N . ARG C 1 51 ? 31.84600 34.44700 21.73600 1.000 52.96000 228 ARG C N 1
ATOM 10549 C CA . ARG C 1 51 ? 32.60100 35.54800 22.31200 1.000 54.45000 228 ARG C CA 1
ATOM 10550 C C . ARG C 1 51 ? 32.63800 35.41800 23.82800 1.000 46.94000 228 ARG C C 1
ATOM 10551 O O . ARG C 1 51 ? 31.66500 34.98100 24.45000 1.000 39.61000 228 ARG C O 1
ATOM 10572 N N . SER C 1 52 ? 33.76700 35.80100 24.41700 1.000 42.24000 229 SER C N 1
ATOM 10573 C CA . SER C 1 52 ? 33.85500 35.89400 25.86500 1.000 55.16000 229 SER C CA 1
ATOM 10574 C C . SER C 1 52 ? 32.98200 37.04000 26.37000 1.000 48.50000 229 SER C C 1
ATOM 10575 O O . SER C 1 52 ? 32.59800 37.94000 25.61800 1.000 42.60000 229 SER C O 1
ATOM 10583 N N . ASN C 1 53 ? 32.67100 37.00000 27.66800 1.000 44.93000 230 ASN C N 1
ATOM 10584 C CA . ASN C 1 53 ? 31.78500 38.00900 28.24600 1.000 49.25000 230 ASN C CA 1
ATOM 10585 C C . ASN C 1 53 ? 32.32000 39.41700 28.00900 1.000 45.46000 230 ASN C C 1
ATOM 10586 O O . ASN C 1 53 ? 31.57400 40.31400 27.60000 1.000 45.89000 230 ASN C O 1
ATOM 10597 N N . LYS C 1 54 ? 33.61300 39.63500 28.27000 1.000 44.73000 231 LYS C N 1
ATOM 10598 C CA . LYS C 1 54 ? 34.18100 40.96600 28.07200 1.000 48.16000 231 LYS C CA 1
ATOM 10599 C C . LYS C 1 54 ? 34.03800 41.40600 26.62100 1.000 47.47000 231 LYS C C 1
ATOM 10600 O O . LYS C 1 54 ? 33.82100 42.59100 26.34000 1.000 54.94000 231 LYS C O 1
ATOM 10619 N N . GLN C 1 55 ? 34.15800 40.46300 25.68400 1.000 47.14000 232 GLN C N 1
ATOM 10620 C CA . GLN C 1 55 ? 33.97300 40.80000 24.27900 1.000 47.72000 232 GLN C CA 1
ATOM 10621 C C . GLN C 1 55 ? 32.52100 41.14000 23.97700 1.000 45.82000 232 GLN C C 1
ATOM 10622 O O . GLN C 1 55 ? 32.25000 41.97200 23.10400 1.000 49.39000 232 GLN C O 1
ATOM 10636 N N . ARG C 1 56 ? 31.57800 40.51500 24.68300 1.000 39.81000 233 ARG C N 1
ATOM 10637 C CA . ARG C 1 56 ? 30.17800 40.87500 24.50000 1.000 44.20000 233 ARG C CA 1
ATOM 10638 C C . ARG C 1 56 ? 29.88500 42.25100 25.08000 1.000 48.38000 233 ARG C C 1
ATOM 10639 O O . ARG C 1 56 ? 29.03300 42.97600 24.55400 1.000 43.89000 233 ARG C O 1
ATOM 10660 N N . GLN C 1 57 ? 30.58500 42.63100 26.15300 1.000 51.67000 234 GLN C N 1
ATOM 10661 C CA . GLN C 1 57 ? 30.43700 43.98300 26.68000 1.000 45.42000 234 GLN C CA 1
ATOM 10662 C C . GLN C 1 57 ? 30.94300 45.01400 25.67900 1.000 47.74000 234 GLN C C 1
ATOM 10663 O O . GLN C 1 57 ? 30.35800 46.09500 25.54200 1.000 46.89000 234 GLN C O 1
ATOM 10677 N N . GLN C 1 58 ? 32.02700 44.69900 24.96400 1.000 45.64000 235 GLN C N 1
ATOM 10678 C CA . GLN C 1 58 ? 32.51400 45.60900 23.93200 1.000 55.11000 235 GLN C CA 1
ATOM 10679 C C . GLN C 1 58 ? 31.52700 45.71000 22.77500 1.000 51.57000 235 GLN C C 1
ATOM 10680 O O . GLN C 1 58 ? 31.35400 46.78600 22.19100 1.000 48.76000 235 GLN C O 1
ATOM 10694 N N . ILE C 1 59 ? 30.87100 44.60100 22.43100 1.000 41.29000 236 ILE C N 1
ATOM 10695 C CA . ILE C 1 59 ? 29.89900 44.62200 21.34300 1.000 50.29000 236 ILE C CA 1
ATOM 10696 C C . ILE C 1 59 ? 28.68600 45.46100 21.72700 1.000 47.55000 236 ILE C C 1
ATOM 10697 O O . ILE C 1 59 ? 28.13300 46.19400 20.89700 1.000 42.63000 236 ILE C O 1
ATOM 10713 N N . LEU C 1 60 ? 28.25100 45.36700 22.98400 1.000 41.19000 237 LEU C N 1
ATOM 10714 C CA . LEU C 1 60 ? 27.18900 46.24300 23.46800 1.000 51.72000 237 LEU C CA 1
ATOM 10715 C C . LEU C 1 60 ? 27.55200 47.70800 23.27200 1.000 44.91000 237 LEU C C 1
ATOM 10716 O O . LEU C 1 60 ? 26.70100 48.52300 22.89700 1.000 38.39000 237 LEU C O 1
ATOM 10732 N N . LEU C 1 61 ? 28.81400 48.06100 23.52900 1.000 45.61000 238 LEU C N 1
ATOM 10733 C CA . LEU C 1 61 ? 29.23100 49.45700 23.46400 1.000 48.94000 238 LEU C CA 1
ATOM 10734 C C . LEU C 1 61 ? 29.36700 49.92700 22.02100 1.000 46.87000 238 LEU C C 1
ATOM 10735 O O . LEU C 1 61 ? 29.06300 51.08400 21.70700 1.000 46.47000 238 LEU C O 1
ATOM 10751 N N . SER C 1 62 ? 29.82600 49.04600 21.13100 1.000 41.84000 239 SER C N 1
ATOM 10752 C CA . SER C 1 62 ? 29.89100 49.40000 19.71700 1.000 46.26000 239 SER C CA 1
ATOM 10753 C C . SER C 1 62 ? 28.49600 49.52200 19.11500 1.000 41.59000 239 SER C C 1
ATOM 10754 O O . SER C 1 62 ? 28.23100 50.43800 18.33000 1.000 36.54000 239 SER C O 1
ATOM 10762 N N . PHE C 1 63 ? 27.59100 48.61000 19.47300 1.000 38.97000 240 PHE C N 1
ATOM 10763 C CA . PHE C 1 63 ? 26.23500 48.67400 18.93700 1.000 41.49000 240 PHE C CA 1
ATOM 10764 C C . PHE C 1 63 ? 25.54800 49.97100 19.34100 1.000 44.15000 240 PHE C C 1
ATOM 10765 O O . PHE C 1 63 ? 24.85600 50.59800 18.53000 1.000 40.97000 240 PHE C O 1
ATOM 10782 N N . LYS C 1 64 ? 25.72900 50.39300 20.59100 1.000 46.61000 241 LYS C N 1
ATOM 10783 C CA . LYS C 1 64 ? 25.12100 51.64100 21.03300 1.000 46.80000 241 LYS C CA 1
ATOM 10784 C C . LYS C 1 64 ? 25.83100 52.84500 20.42600 1.000 46.42000 241 LYS C C 1
ATOM 10785 O O . LYS C 1 64 ? 25.18700 53.85600 20.12100 1.000 40.10000 241 LYS C O 1
ATOM 10804 N N . THR C 1 65 ? 27.14600 52.74800 20.22500 1.000 41.17000 242 THR C N 1
ATOM 10805 C CA . THR C 1 65 ? 27.87900 53.82400 19.56800 1.000 40.59000 242 THR C CA 1
ATOM 10806 C C . THR C 1 65 ? 27.43900 53.97600 18.11800 1.000 44.70000 242 THR C C 1
ATOM 10807 O O . THR C 1 65 ? 27.09600 55.07700 17.67300 1.000 40.47000 242 THR C O 1
ATOM 10818 N N . ALA C 1 66 ? 27.43000 52.87200 17.36700 1.000 44.00000 243 ALA C N 1
ATOM 10819 C CA . ALA C 1 66 ? 27.17000 52.95300 15.93300 1.000 42.19000 243 ALA C CA 1
ATOM 10820 C C . ALA C 1 66 ? 25.72400 53.32800 15.64100 1.000 42.82000 243 ALA C C 1
ATOM 10821 O O . ALA C 1 66 ? 25.45700 54.11700 14.72700 1.000 42.11000 243 ALA C O 1
ATOM 10828 N N . TYR C 1 67 ? 24.77800 52.77900 16.39800 1.000 37.29000 244 TYR C N 1
ATOM 10829 C CA . TYR C 1 67 ? 23.36900 52.91400 16.06400 1.000 40.13000 244 TYR C CA 1
ATOM 10830 C C . TYR C 1 67 ? 22.55700 53.67600 17.10000 1.000 44.95000 244 TYR C C 1
ATOM 10831 O O . TYR C 1 67 ? 21.36200 53.90000 16.87600 1.000 51.03000 244 TYR C O 1
ATOM 10849 N N . GLY C 1 68 ? 23.16000 54.08600 18.21400 1.000 52.15000 245 GLY C N 1
ATOM 10850 C CA . GLY C 1 68 ? 22.42400 54.83900 19.21100 1.000 46.97000 245 GLY C CA 1
ATOM 10851 C C . GLY C 1 68 ? 21.25500 54.10200 19.81600 1.000 48.82000 245 GLY C C 1
ATOM 10852 O O . GLY C 1 68 ? 20.35100 54.73500 20.36800 1.000 50.20000 245 GLY C O 1
ATOM 10856 N N . LYS C 1 69 ? 21.24200 52.77600 19.72300 1.000 57.38000 246 LYS C N 1
ATOM 10857 C CA . LYS C 1 69 ? 20.19900 51.94900 20.30500 1.000 58.37000 246 LYS C CA 1
ATOM 10858 C C . LYS C 1 69 ? 20.81100 51.07200 21.38600 1.000 50.70000 246 LYS C C 1
ATOM 10859 O O . LYS C 1 69 ? 22.01600 50.80600 21.38800 1.000 54.02000 246 LYS C O 1
ATOM 10878 N N . ASP C 1 70 ? 19.97100 50.62400 22.31100 1.000 53.21000 247 ASP C N 1
ATOM 10879 C CA . ASP C 1 70 ? 20.41100 49.66900 23.31700 1.000 54.07000 247 ASP C CA 1
ATOM 10880 C C . ASP C 1 70 ? 20.30600 48.26400 22.73900 1.000 49.50000 247 ASP C C 1
ATOM 10881 O O . ASP C 1 70 ? 19.21500 47.82200 22.36200 1.000 48.87000 247 ASP C O 1
ATOM 10890 N N . LEU C 1 71 ? 21.44300 47.57000 22.65700 1.000 47.88000 248 LEU C N 1
ATOM 10891 C CA . LEU C 1 71 ? 21.44100 46.21600 22.11400 1.000 47.27000 248 LEU C CA 1
ATOM 10892 C C . LEU C 1 71 ? 20.54400 45.29200 22.92900 1.000 53.45000 248 LEU C C 1
ATOM 10893 O O . LEU C 1 71 ? 19.77800 44.50300 22.36400 1.000 51.03000 248 LEU C O 1
ATOM 10909 N N . ILE C 1 72 ? 20.62100 45.37700 24.26100 1.000 47.62000 249 ILE C N 1
ATOM 10910 C CA . ILE C 1 72 ? 19.80700 44.51100 25.11100 1.000 50.84000 249 ILE C CA 1
ATOM 10911 C C . ILE C 1 72 ? 18.32600 44.74200 24.84800 1.000 52.89000 249 ILE C C 1
ATOM 10912 O O . ILE C 1 72 ? 17.53800 43.79200 24.76800 1.000 52.06000 249 ILE C O 1
ATOM 10928 N N . LYS C 1 73 ? 17.91800 46.00800 24.72700 1.000 52.98000 250 LYS C N 1
ATOM 10929 C CA . LYS C 1 73 ? 16.50900 46.29800 24.48700 1.000 58.10000 250 LYS C CA 1
ATOM 10930 C C . LYS C 1 73 ? 16.04800 45.74500 23.14600 1.000 56.36000 250 LYS C C 1
ATOM 10931 O O . LYS C 1 73 ? 14.88700 45.34100 23.00800 1.000 57.11000 250 LYS C O 1
ATOM 10950 N N . ASP C 1 74 ? 16.93500 45.71600 22.15000 1.000 51.68000 251 ASP C N 1
ATOM 10951 C CA . ASP C 1 74 ? 16.55200 45.19700 20.84100 1.000 59.29000 251 ASP C CA 1
ATOM 10952 C C . ASP C 1 74 ? 16.41700 43.68000 20.86400 1.000 57.06000 251 ASP C C 1
ATOM 10953 O O . ASP C 1 74 ? 15.48500 43.12500 20.27000 1.000 58.32000 251 ASP C O 1
ATOM 10962 N N . LEU C 1 75 ? 17.33700 42.99000 21.54100 1.000 59.46000 252 LEU C N 1
ATOM 10963 C CA . LEU C 1 75 ? 17.22700 41.54000 21.65300 1.000 56.62000 252 LEU C CA 1
ATOM 10964 C C . LEU C 1 75 ? 15.98400 41.13600 22.43500 1.000 51.32000 252 LEU C C 1
ATOM 10965 O O . LEU C 1 75 ? 15.36900 40.10600 22.13500 1.000 58.39000 252 LEU C O 1
ATOM 10981 N N . LYS C 1 76 ? 15.59400 41.93100 23.43500 1.000 55.55000 253 LYS C N 1
ATOM 10982 C CA . LYS C 1 76 ? 14.38100 41.62500 24.18500 1.000 60.39000 253 LYS C CA 1
ATOM 10983 C C . LYS C 1 76 ? 13.14300 41.70300 23.30100 1.000 60.26000 253 LYS C C 1
ATOM 10984 O O . LYS C 1 76 ? 12.17200 40.97300 23.52800 1.000 60.94000 253 LYS C O 1
ATOM 11003 N N . SER C 1 77 ? 13.15600 42.57000 22.29000 1.000 62.28000 254 SER C N 1
ATOM 11004 C CA . SER C 1 77 ? 11.98500 42.72000 21.43600 1.000 63.53000 254 SER C CA 1
ATOM 11005 C C . SER C 1 77 ? 11.97200 41.69400 20.31100 1.000 59.53000 254 SER C C 1
ATOM 11006 O O . SER C 1 77 ? 10.90300 41.20300 19.93300 1.000 62.13000 254 SER C O 1
ATOM 11014 N N . GLU C 1 78 ? 13.14200 41.35500 19.76500 1.000 58.44000 255 GLU C N 1
ATOM 11015 C CA . GLU C 1 78 ? 13.19300 40.37900 18.68000 1.000 59.33000 255 GLU C CA 1
ATOM 11016 C C . GLU C 1 78 ? 12.94900 38.96500 19.19600 1.000 62.21000 255 GLU C C 1
ATOM 11017 O O . GLU C 1 78 ? 12.04000 38.26900 18.73200 1.000 62.27000 255 GLU C O 1
ATOM 11029 N N . LEU C 1 79 ? 13.76500 38.51800 20.14500 1.000 63.21000 256 LEU C N 1
ATOM 11030 C CA . LEU C 1 79 ? 13.73600 37.13900 20.60500 1.000 59.56000 256 LEU C CA 1
ATOM 11031 C C . LEU C 1 79 ? 12.67800 36.94600 21.69000 1.000 58.57000 256 LEU C C 1
ATOM 11032 O O . LEU C 1 79 ? 12.04800 37.89600 22.16000 1.000 60.31000 256 LEU C O 1
ATOM 11048 N N . SER C 1 80 ? 12.48900 35.68900 22.09000 1.000 55.10000 257 SER C N 1
ATOM 11049 C CA . SER C 1 80 ? 11.46300 35.34200 23.06500 1.000 62.45000 257 SER C CA 1
ATOM 11050 C C . SER C 1 80 ? 11.81900 34.01800 23.73000 1.000 57.01000 257 SER C C 1
ATOM 11051 O O . SER C 1 80 ? 12.76400 33.33100 23.33600 1.000 52.00000 257 SER C O 1
ATOM 11059 N N . GLY C 1 81 ? 11.04500 33.67500 24.76200 1.000 56.23000 258 GLY C N 1
ATOM 11060 C CA . GLY C 1 81 ? 11.16500 32.37200 25.39200 1.000 55.64000 258 GLY C CA 1
ATOM 11061 C C . GLY C 1 81 ? 12.49800 32.16500 26.09500 1.000 57.06000 258 GLY C C 1
ATOM 11062 O O . GLY C 1 81 ? 13.16500 33.10900 26.53000 1.000 61.75000 258 GLY C O 1
ATOM 11066 N N . ASN C 1 82 ? 12.88500 30.89100 26.21500 1.000 47.32000 259 ASN C N 1
ATOM 11067 C CA . ASN C 1 82 ? 14.14400 30.55300 26.86600 1.000 50.90000 259 ASN C CA 1
ATOM 11068 C C . ASN C 1 82 ? 15.35000 30.88800 26.00300 1.000 49.87000 259 ASN C C 1
ATOM 11069 O O . ASN C 1 82 ? 16.46500 30.97600 26.52800 1.000 49.10000 259 ASN C O 1
ATOM 11080 N N . PHE C 1 83 ? 15.16000 31.06600 24.69400 1.000 56.11000 260 PHE C N 1
ATOM 11081 C CA . PHE C 1 83 ? 16.23700 31.60000 23.86900 1.000 51.92000 260 PHE C CA 1
ATOM 11082 C C . PHE C 1 83 ? 16.52900 33.04500 24.24600 1.000 50.69000 260 PHE C C 1
ATOM 11083 O O . PHE C 1 83 ? 17.69500 33.44500 24.35000 1.000 50.33000 260 PHE C O 1
ATOM 11100 N N . GLU C 1 84 ? 15.47900 33.83900 24.46400 1.000 49.97000 261 GLU C N 1
ATOM 11101 C CA . GLU C 1 84 ? 15.66500 35.19100 24.97900 1.000 55.58000 261 GLU C CA 1
ATOM 11102 C C . GLU C 1 84 ? 16.40500 35.16200 26.31000 1.000 49.87000 261 GLU C C 1
ATOM 11103 O O . GLU C 1 84 ? 17.39200 35.88200 26.50300 1.000 47.52000 261 GLU C O 1
ATOM 11115 N N . LYS C 1 85 ? 15.94500 34.32100 27.24000 1.000 53.53000 262 LYS C N 1
ATOM 11116 C CA . LYS C 1 85 ? 16.55900 34.26500 28.56300 1.000 49.61000 262 LYS C CA 1
ATOM 11117 C C . LYS C 1 85 ? 18.03900 33.91300 28.47900 1.000 47.05000 262 LYS C C 1
ATOM 11118 O O . LYS C 1 85 ? 18.86800 34.51800 29.17000 1.000 46.68000 262 LYS C O 1
ATOM 11137 N N . THR C 1 86 ? 18.39500 32.93700 27.64200 1.000 45.72000 263 THR C N 1
ATOM 11138 C CA . THR C 1 86 ? 19.79000 32.51600 27.56800 1.000 45.66000 263 THR C CA 1
ATOM 11139 C C . THR C 1 86 ? 20.67000 33.62300 26.99900 1.000 44.45000 263 THR C C 1
ATOM 11140 O O . THR C 1 86 ? 21.75500 33.89300 27.52600 1.000 41.63000 263 THR C O 1
ATOM 11151 N N . ILE C 1 87 ? 20.21800 34.27600 25.92700 1.000 45.60000 264 ILE C N 1
ATOM 11152 C CA . ILE C 1 87 ? 21.01200 35.34100 25.32300 1.000 48.04000 264 ILE C CA 1
ATOM 11153 C C . ILE C 1 87 ? 21.18400 36.49400 26.30400 1.000 42.03000 264 ILE C C 1
ATOM 11154 O O . ILE C 1 87 ? 22.28800 37.02800 26.46800 1.000 42.28000 264 ILE C O 1
ATOM 11170 N N . LEU C 1 88 ? 20.10200 36.89200 26.97700 1.000 40.61000 265 LEU C N 1
ATOM 11171 C CA . LEU C 1 88 ? 20.19400 37.98500 27.94100 1.000 46.38000 265 LEU C CA 1
ATOM 11172 C C . LEU C 1 88 ? 21.19200 37.65600 29.04400 1.000 47.51000 265 LEU C C 1
ATOM 11173 O O . LEU C 1 88 ? 22.03000 38.49000 29.40800 1.000 48.21000 265 LEU C O 1
ATOM 11189 N N . ALA C 1 89 ? 21.12200 36.43700 29.58500 1.000 42.25000 266 ALA C N 1
ATOM 11190 C CA . ALA C 1 89 ? 22.06100 36.04100 30.62900 1.000 41.37000 266 ALA C CA 1
ATOM 11191 C C . ALA C 1 89 ? 23.50000 36.14000 30.14000 1.000 45.34000 266 ALA C C 1
ATOM 11192 O O . ALA C 1 89 ? 24.39700 36.52400 30.90000 1.000 46.16000 266 ALA C O 1
ATOM 11199 N N . LEU C 1 90 ? 23.74000 35.79500 28.87100 1.000 44.19000 267 LEU C N 1
ATOM 11200 C CA . LEU C 1 90 ? 25.09100 35.87100 28.32700 1.000 47.94000 267 LEU C CA 1
ATOM 11201 C C . LEU C 1 90 ? 25.58800 37.30700 28.24700 1.000 39.53000 267 LEU C C 1
ATOM 11202 O O . LEU C 1 90 ? 26.79700 37.54800 28.32700 1.000 37.15000 267 LEU C O 1
ATOM 11218 N N . MET C 1 91 ? 24.68000 38.27000 28.09100 1.000 38.44000 268 MET C N 1
ATOM 11219 C CA . MET C 1 91 ? 25.09500 39.65000 27.88800 1.000 49.75000 268 MET C CA 1
ATOM 11220 C C . MET C 1 91 ? 25.38400 40.38000 29.19100 1.000 39.20000 268 MET C C 1
ATOM 11221 O O . MET C 1 91 ? 26.05000 41.41900 29.16200 1.000 39.58000 268 MET C O 1
ATOM 11235 N N . LYS C 1 92 ? 24.90400 39.86900 30.32100 1.000 48.72000 269 LYS C N 1
ATOM 11236 C CA . LYS C 1 92 ? 25.20900 40.47500 31.60800 1.000 42.70000 269 LYS C CA 1
ATOM 11237 C C . LYS C 1 92 ? 26.60900 40.08400 32.05900 1.000 34.50000 269 LYS C C 1
ATOM 11238 O O . LYS C 1 92 ? 27.11800 39.01200 31.72200 1.000 46.00000 269 LYS C O 1
ATOM 11257 N N . THR C 1 93 ? 27.23300 40.96600 32.83200 1.000 34.04000 270 THR C N 1
ATOM 11258 C CA . THR C 1 93 ? 28.52500 40.65200 33.40900 1.000 42.07000 270 THR C CA 1
ATOM 11259 C C . THR C 1 93 ? 28.36900 39.57300 34.48100 1.000 41.49000 270 THR C C 1
ATOM 11260 O O . THR C 1 93 ? 27.29000 39.40700 35.05800 1.000 38.63000 270 THR C O 1
ATOM 11271 N N . PRO C 1 94 ? 29.43500 38.82000 34.76300 1.000 41.23000 271 PRO C N 1
ATOM 11272 C CA . PRO C 1 94 ? 29.32700 37.76700 35.78700 1.000 39.52000 271 PRO C CA 1
ATOM 11273 C C . PRO C 1 94 ? 28.67100 38.23300 37.07600 1.000 44.03000 271 PRO C C 1
ATOM 11274 O O . PRO C 1 94 ? 27.80500 37.53200 37.61400 1.000 38.57000 271 PRO C O 1
ATOM 11285 N N . VAL C 1 95 ? 29.04700 39.41200 37.57700 1.000 42.71000 272 VAL C N 1
ATOM 11286 C CA . VAL C 1 95 ? 28.54200 39.86400 38.86900 1.000 40.03000 272 VAL C CA 1
ATOM 11287 C C . VAL C 1 95 ? 27.08900 40.31100 38.76000 1.000 41.57000 272 VAL C C 1
ATOM 11288 O O . VAL C 1 95 ? 26.28500 40.07400 39.66900 1.000 35.71000 272 VAL C O 1
ATOM 11301 N N . LEU C 1 96 ? 26.72600 40.97300 37.65800 1.000 42.31000 273 LEU C N 1
ATOM 11302 C CA . LEU C 1 96 ? 25.36100 41.47100 37.52800 1.000 36.64000 273 LEU C CA 1
ATOM 11303 C C . LEU C 1 96 ? 24.36900 40.34500 37.27200 1.000 40.00000 273 LEU C C 1
ATOM 11304 O O . LEU C 1 96 ? 23.21800 40.42600 37.71300 1.000 41.71000 273 LEU C O 1
ATOM 11320 N N . PHE C 1 97 ? 24.78300 39.29800 36.55400 1.000 37.84000 274 PHE C N 1
ATOM 11321 C CA . PHE C 1 97 ? 23.90900 38.14300 36.37700 1.000 41.19000 274 PHE C CA 1
ATOM 11322 C C . PHE C 1 97 ? 23.66600 37.44200 37.71000 1.000 40.43000 274 PHE C C 1
ATOM 11323 O O . PHE C 1 97 ? 22.52300 37.11800 38.05500 1.000 39.10000 274 PHE C O 1
ATOM 11340 N N . ASP C 1 98 ? 24.73000 37.21000 38.48000 1.000 39.02000 275 ASP C N 1
ATOM 11341 C CA . ASP C 1 98 ? 24.56400 36.64300 39.81500 1.000 41.28000 275 ASP C CA 1
ATOM 11342 C C . ASP C 1 98 ? 23.61300 37.48300 40.65600 1.000 37.59000 275 ASP C C 1
ATOM 11343 O O . ASP C 1 98 ? 22.81200 36.94800 41.43100 1.000 34.90000 275 ASP C O 1
ATOM 11352 N N . VAL C 1 99 ? 23.68400 38.80400 40.51000 1.000 44.98000 276 VAL C N 1
ATOM 11353 C CA . VAL C 1 99 ? 22.90200 39.69100 41.36100 1.000 40.54000 276 VAL C CA 1
ATOM 11354 C C . VAL C 1 99 ? 21.43500 39.68400 40.94700 1.000 39.88000 276 VAL C C 1
ATOM 11355 O O . VAL C 1 99 ? 20.53700 39.71600 41.79600 1.000 39.81000 276 VAL C O 1
ATOM 11368 N N . TYR C 1 100 ? 21.16400 39.62800 39.64200 1.000 38.42000 277 TYR C N 1
ATOM 11369 C CA . TYR C 1 100 ? 19.78000 39.58400 39.18400 1.000 40.72000 277 TYR C CA 1
ATOM 11370 C C . TYR C 1 100 ? 19.15200 38.21600 39.40800 1.000 45.52000 277 TYR C C 1
ATOM 11371 O O . TYR C 1 100 ? 17.93700 38.12600 39.62100 1.000 42.51000 277 TYR C O 1
ATOM 11389 N N . GLU C 1 101 ? 19.95100 37.14700 39.36700 1.000 38.94000 278 GLU C N 1
ATOM 11390 C CA . GLU C 1 101 ? 19.43300 35.83100 39.72500 1.000 50.73000 278 GLU C CA 1
ATOM 11391 C C . GLU C 1 101 ? 18.98200 35.80700 41.18100 1.000 39.15000 278 GLU C C 1
ATOM 11392 O O . GLU C 1 101 ? 17.88600 35.33000 41.49600 1.000 48.03000 278 GLU C O 1
ATOM 11404 N N . ILE C 1 102 ? 19.81200 36.33300 42.08400 1.000 38.69000 279 ILE C N 1
ATOM 11405 C CA . ILE C 1 102 ? 19.42000 36.41700 43.48900 1.000 47.41000 279 ILE C CA 1
ATOM 11406 C C . ILE C 1 102 ? 18.14900 37.24300 43.63700 1.000 44.68000 279 ILE C C 1
ATOM 11407 O O . ILE C 1 102 ? 17.24300 36.88700 44.40000 1.000 43.73000 279 ILE C O 1
ATOM 11423 N N . LYS C 1 103 ? 18.06300 38.36400 42.92000 1.000 46.45000 280 LYS C N 1
ATOM 11424 C CA . LYS C 1 103 ? 16.83800 39.15600 42.94000 1.000 48.97000 280 LYS C CA 1
ATOM 11425 C C . LYS C 1 103 ? 15.65500 38.33400 42.44800 1.000 49.46000 280 LYS C C 1
ATOM 11426 O O . LYS C 1 103 ? 14.60300 38.28200 43.09400 1.000 52.82000 280 LYS C O 1
ATOM 11445 N N . GLU C 1 104 ? 15.81400 37.68800 41.29100 1.000 53.01000 281 GLU C N 1
ATOM 11446 C CA . GLU C 1 104 ? 14.73900 36.88100 40.72700 1.000 54.94000 281 GLU C CA 1
ATOM 11447 C C . GLU C 1 104 ? 14.32800 35.76900 41.68300 1.000 55.63000 281 GLU C C 1
ATOM 11448 O O . GLU C 1 104 ? 13.13800 35.46000 41.81500 1.000 58.89000 281 GLU C O 1
ATOM 11460 N N . ALA C 1 105 ? 15.30000 35.16500 42.37100 1.000 54.40000 282 ALA C N 1
ATOM 11461 C CA . ALA C 1 105 ? 14.98300 34.09800 43.31400 1.000 58.16000 282 ALA C CA 1
ATOM 11462 C C . ALA C 1 105 ? 14.13800 34.60800 44.47300 1.000 57.84000 282 ALA C C 1
ATOM 11463 O O . ALA C 1 105 ? 13.27000 33.88600 44.97500 1.000 62.48000 282 ALA C O 1
ATOM 11470 N N . ILE C 1 106 ? 14.37100 35.84400 44.90100 1.000 57.23000 283 ILE C N 1
ATOM 11471 C CA . ILE C 1 106 ? 13.67300 36.38500 46.06000 1.000 58.87000 283 ILE C CA 1
ATOM 11472 C C . ILE C 1 106 ? 12.38300 37.10200 45.67300 1.000 66.08000 283 ILE C C 1
ATOM 11473 O O . ILE C 1 106 ? 11.45700 37.18400 46.48700 1.000 61.17000 283 ILE C O 1
ATOM 11489 N N . LYS C 1 107 ? 12.29900 37.61500 44.44800 1.000 65.02000 284 LYS C N 1
ATOM 11490 C CA . LYS C 1 107 ? 11.13400 38.38700 44.03800 1.000 68.37000 284 LYS C CA 1
ATOM 11491 C C . LYS C 1 107 ? 9.87000 37.53700 44.10000 1.000 73.99000 284 LYS C C 1
ATOM 11492 O O . LYS C 1 107 ? 9.87500 36.35600 43.74400 1.000 72.97000 284 LYS C O 1
ATOM 11511 N N . GLY C 1 108 ? 8.78100 38.15200 44.56100 1.000 76.87000 285 GLY C N 1
ATOM 11512 C CA . GLY C 1 108 ? 7.48200 37.51200 44.54800 1.000 80.55000 285 GLY C CA 1
ATOM 11513 C C . GLY C 1 108 ? 7.27700 36.53900 45.69300 1.000 80.89000 285 GLY C C 1
ATOM 11514 O O . GLY C 1 108 ? 8.15700 36.28300 46.51700 1.000 76.47000 285 GLY C O 1
ATOM 11518 N N . ALA C 1 109 ? 6.06500 35.98600 45.73600 1.000 80.65000 286 ALA C N 1
ATOM 11519 C CA . ALA C 1 109 ? 5.73200 34.99200 46.74700 1.000 83.22000 286 ALA C CA 1
ATOM 11520 C C . ALA C 1 109 ? 6.60100 33.75600 46.56100 1.000 85.47000 286 ALA C C 1
ATOM 11521 O O . ALA C 1 109 ? 6.72800 33.23300 45.45000 1.000 88.90000 286 ALA C O 1
ATOM 11528 N N . GLY C 1 110 ? 7.20500 33.29400 47.65000 1.000 77.22000 287 GLY C N 1
ATOM 11529 C CA . GLY C 1 110 ? 8.10500 32.16400 47.59900 1.000 78.78000 287 GLY C CA 1
ATOM 11530 C C . GLY C 1 110 ? 9.52700 32.57600 47.26100 1.000 75.43000 287 GLY C C 1
ATOM 11531 O O . GLY C 1 110 ? 9.82000 33.72200 46.91100 1.000 72.41000 287 GLY C O 1
ATOM 11535 N N . THR C 1 111 ? 10.43000 31.60500 47.36900 1.000 70.29000 288 THR C N 1
ATOM 11536 C CA . THR C 1 111 ? 11.84800 31.84300 47.15200 1.000 64.69000 288 THR C CA 1
ATOM 11537 C C . THR C 1 111 ? 12.45800 30.66200 46.41500 1.000 60.67000 288 THR C C 1
ATOM 11538 O O . THR C 1 111 ? 12.14100 29.50500 46.70400 1.000 62.89000 288 THR C O 1
ATOM 11549 N N . ASP C 1 112 ? 13.33200 30.96400 45.45800 1.000 57.39000 289 ASP C N 1
ATOM 11550 C CA . ASP C 1 112 ? 14.13900 29.94200 44.79600 1.000 61.19000 289 ASP C CA 1
ATOM 11551 C C . ASP C 1 112 ? 15.39600 29.74800 45.63900 1.000 57.98000 289 ASP C C 1
ATOM 11552 O O . ASP C 1 112 ? 16.46700 30.29500 45.36400 1.000 51.85000 289 ASP C O 1
ATOM 11561 N N . GLU C 1 113 ? 15.24800 28.95000 46.70100 1.000 58.53000 290 GLU C N 1
ATOM 11562 C CA . GLU C 1 113 ? 16.35300 28.75300 47.63400 1.000 59.91000 290 GLU C CA 1
ATOM 11563 C C . GLU C 1 113 ? 17.53900 28.07000 46.96700 1.000 53.67000 290 GLU C C 1
ATOM 11564 O O . GLU C 1 113 ? 18.69000 28.31200 47.35000 1.000 46.23000 290 GLU C O 1
ATOM 11576 N N . ALA C 1 114 ? 17.28300 27.21200 45.97700 1.000 50.05000 291 ALA C N 1
ATOM 11577 C CA . ALA C 1 114 ? 18.37500 26.50400 45.31900 1.000 48.10000 291 ALA C CA 1
ATOM 11578 C C . ALA C 1 114 ? 19.30400 27.47300 44.59900 1.000 50.75000 291 ALA C C 1
ATOM 11579 O O . ALA C 1 114 ? 20.52800 27.29700 44.61400 1.000 46.11000 291 ALA C O 1
ATOM 11586 N N . CYS C 1 115 ? 18.74100 28.50300 43.96100 1.000 52.17000 292 CYS C N 1
ATOM 11587 C CA . CYS C 1 115 ? 19.57200 29.51500 43.31700 1.000 47.18000 292 CYS C CA 1
ATOM 11588 C C . CYS C 1 115 ? 20.43900 30.23200 44.34400 1.000 40.72000 292 CYS C C 1
ATOM 11589 O O . CYS C 1 115 ? 21.65800 30.35300 44.17100 1.000 37.23000 292 CYS C O 1
ATOM 11597 N N . LEU C 1 116 ? 19.82400 30.71100 45.42700 1.000 48.53000 293 LEU C N 1
ATOM 11598 C CA . LEU C 1 116 ? 20.58800 31.33100 46.50400 1.000 45.10000 293 LEU C CA 1
ATOM 11599 C C . LEU C 1 116 ? 21.68800 30.39800 46.99800 1.000 43.08000 293 LEU C C 1
ATOM 11600 O O . LEU C 1 116 ? 22.83600 30.81400 47.19300 1.000 36.16000 293 LEU C O 1
ATOM 11616 N N . ILE C 1 117 ? 21.34900 29.12300 47.20400 1.000 35.48000 294 ILE C N 1
ATOM 11617 C CA . ILE C 1 117 ? 22.34200 28.15000 47.65200 1.000 44.95000 294 ILE C CA 1
ATOM 11618 C C . ILE C 1 117 ? 23.41600 27.96200 46.58700 1.000 41.96000 294 ILE C C 1
ATOM 11619 O O . ILE C 1 117 ? 24.61800 27.97100 46.88100 1.000 40.28000 294 ILE C O 1
ATOM 11635 N N . GLU C 1 118 ? 22.99300 27.78400 45.33300 1.000 35.97000 295 GLU C N 1
ATOM 11636 C CA . GLU C 1 118 ? 23.94000 27.52000 44.25400 1.000 41.93000 295 GLU C CA 1
ATOM 11637 C C . GLU C 1 118 ? 24.98200 28.62600 44.14400 1.000 42.04000 295 GLU C C 1
ATOM 11638 O O . GLU C 1 118 ? 26.17800 28.35100 43.98400 1.000 39.36000 295 GLU C O 1
ATOM 11650 N N . ILE C 1 119 ? 24.54900 29.88300 44.21500 1.000 35.36000 296 ILE C N 1
ATOM 11651 C CA . ILE C 1 119 ? 25.47800 30.99700 44.06000 1.000 38.55000 296 ILE C CA 1
ATOM 11652 C C . ILE C 1 119 ? 26.37700 31.11500 45.28600 1.000 38.31000 296 ILE C C 1
ATOM 11653 O O . ILE C 1 119 ? 27.60500 31.02000 45.18900 1.000 38.65000 296 ILE C O 1
ATOM 11669 N N . LEU C 1 120 ? 25.77700 31.31300 46.45900 1.000 34.08000 297 LEU C N 1
ATOM 11670 C CA . LEU C 1 120 ? 26.56300 31.61600 47.65000 1.000 39.13000 297 LEU C CA 1
ATOM 11671 C C . LEU C 1 120 ? 27.45200 30.45600 48.08500 1.000 43.02000 297 LEU C C 1
ATOM 11672 O O . LEU C 1 120 ? 28.43200 30.68200 48.80200 1.000 39.28000 297 LEU C O 1
ATOM 11688 N N . ALA C 1 121 ? 27.14600 29.22900 47.66600 1.000 39.85000 298 ALA C N 1
ATOM 11689 C CA . ALA C 1 121 ? 27.96500 28.08900 48.05700 1.000 40.03000 298 ALA C CA 1
ATOM 11690 C C . ALA C 1 121 ? 29.17700 27.89400 47.15800 1.000 41.26000 298 ALA C C 1
ATOM 11691 O O . ALA C 1 121 ? 30.13800 27.24000 47.57300 1.000 33.15000 298 ALA C O 1
ATOM 11698 N N . SER C 1 122 ? 29.16200 28.45400 45.94900 1.000 41.99000 299 SER C N 1
ATOM 11699 C CA . SER C 1 122 ? 30.18500 28.15400 44.96100 1.000 38.39000 299 SER C CA 1
ATOM 11700 C C . SER C 1 122 ? 31.10400 29.32000 44.63900 1.000 38.39000 299 SER C C 1
ATOM 11701 O O . SER C 1 122 ? 32.17000 29.09500 44.06000 1.000 42.84000 299 SER C O 1
ATOM 11709 N N . ARG C 1 123 ? 30.72700 30.54500 44.98700 1.000 38.67000 300 ARG C N 1
ATOM 11710 C CA . ARG C 1 123 ? 31.51300 31.69800 44.58400 1.000 34.98000 300 ARG C CA 1
ATOM 11711 C C . ARG C 1 123 ? 32.68100 31.92200 45.53900 1.000 32.07000 300 ARG C C 1
ATOM 11712 O O . ARG C 1 123 ? 32.66200 31.50600 46.70000 1.000 36.47000 300 ARG C O 1
ATOM 11733 N N . SER C 1 124 ? 33.71100 32.59400 45.02700 1.000 32.05000 301 SER C N 1
ATOM 11734 C CA . SER C 1 124 ? 34.90500 32.88200 45.80400 1.000 36.21000 301 SER C CA 1
ATOM 11735 C C . SER C 1 124 ? 34.66700 34.06800 46.73800 1.000 47.78000 301 SER C C 1
ATOM 11736 O O . SER C 1 124 ? 33.63500 34.74300 46.68800 1.000 41.59000 301 SER C O 1
ATOM 11744 N N . ASN C 1 125 ? 35.64900 34.31700 47.60800 1.000 36.27000 302 ASN C N 1
ATOM 11745 C CA . ASN C 1 125 ? 35.57100 35.47200 48.49600 1.000 48.36000 302 ASN C CA 1
ATOM 11746 C C . ASN C 1 125 ? 35.57800 36.77000 47.69800 1.000 49.48000 302 ASN C C 1
ATOM 11747 O O . ASN C 1 125 ? 34.72500 37.64200 47.89600 1.000 41.49000 302 ASN C O 1
ATOM 11758 N N . GLU C 1 126 ? 36.54000 36.91100 46.78300 1.000 48.28000 303 GLU C N 1
ATOM 11759 C CA . GLU C 1 126 ? 36.64300 38.13700 46.00100 1.000 53.77000 303 GLU C CA 1
ATOM 11760 C C . GLU C 1 126 ? 35.38500 38.38600 45.18000 1.000 50.53000 303 GLU C C 1
ATOM 11761 O O . GLU C 1 126 ? 34.99200 39.54100 44.98300 1.000 51.89000 303 GLU C O 1
ATOM 11773 N N . HIS C 1 127 ? 34.73300 37.32600 44.70500 1.000 44.05000 304 HIS C N 1
ATOM 11774 C CA . HIS C 1 127 ? 33.53000 37.50700 43.90300 1.000 45.82000 304 HIS C CA 1
ATOM 11775 C C . HIS C 1 127 ? 32.32800 37.87000 44.76600 1.000 43.68000 304 HIS C C 1
ATOM 11776 O O . HIS C 1 127 ? 31.54000 38.74800 44.39900 1.000 38.06000 304 HIS C O 1
ATOM 11790 N N . ILE C 1 128 ? 32.17100 37.20700 45.91200 1.000 42.22000 305 ILE C N 1
ATOM 11791 C CA . ILE C 1 128 ? 31.01800 37.46700 46.76700 1.000 39.99000 305 ILE C CA 1
ATOM 11792 C C . ILE C 1 128 ? 31.05700 38.89400 47.30000 1.000 45.13000 305 ILE C C 1
ATOM 11793 O O . ILE C 1 128 ? 30.01900 39.55800 47.41300 1.000 33.04000 305 ILE C O 1
ATOM 11809 N N . ARG C 1 129 ? 32.24900 39.39000 47.63700 1.000 43.93000 306 ARG C N 1
ATOM 11810 C CA . ARG C 1 129 ? 32.36100 40.77200 48.08700 1.000 36.31000 306 ARG C CA 1
ATOM 11811 C C . ARG C 1 129 ? 31.95500 41.74800 46.98900 1.000 47.60000 306 ARG C C 1
ATOM 11812 O O . ARG C 1 129 ? 31.49800 42.86000 47.28400 1.000 41.62000 306 ARG C O 1
ATOM 11833 N N . GLU C 1 130 ? 32.10500 41.35200 45.72100 1.000 39.66000 307 GLU C N 1
ATOM 11834 C CA . GLU C 1 130 ? 31.64200 42.18700 44.61800 1.000 39.80000 307 GLU C CA 1
ATOM 11835 C C . GLU C 1 130 ? 30.12500 42.13400 44.47700 1.000 39.90000 307 GLU C C 1
ATOM 11836 O O . GLU C 1 130 ? 29.49400 43.14800 44.15800 1.000 47.62000 307 GLU C O 1
ATOM 11848 N N . LEU C 1 131 ? 29.52100 40.96500 44.71000 1.000 36.72000 308 LEU C N 1
ATOM 11849 C CA . LEU C 1 131 ? 28.06600 40.87200 44.65200 1.000 35.29000 308 LEU C CA 1
ATOM 11850 C C . LEU C 1 131 ? 27.41400 41.78600 45.68300 1.000 40.99000 308 LEU C C 1
ATOM 11851 O O . LEU C 1 131 ? 26.33200 42.33400 45.43800 1.000 33.32000 308 LEU C O 1
ATOM 11867 N N . ASN C 1 132 ? 28.04300 41.94600 46.84800 1.000 39.39000 309 ASN C N 1
ATOM 11868 C CA . ASN C 1 132 ? 27.49500 42.84100 47.86100 1.000 46.92000 309 ASN C CA 1
ATOM 11869 C C . ASN C 1 132 ? 27.43400 44.27100 47.33800 1.000 36.94000 309 ASN C C 1
ATOM 11870 O O . ASN C 1 132 ? 26.36000 44.88000 47.27900 1.000 37.76000 309 ASN C O 1
ATOM 11881 N N . ARG C 1 133 ? 28.58700 44.82500 46.95800 1.000 32.24000 310 ARG C N 1
ATOM 11882 C CA . ARG C 1 133 ? 28.60700 46.14000 46.32500 1.000 42.31000 310 ARG C CA 1
ATOM 11883 C C . ARG C 1 133 ? 27.56100 46.22400 45.22200 1.000 44.98000 310 ARG C C 1
ATOM 11884 O O . ARG C 1 133 ? 26.75800 47.16300 45.17400 1.000 48.85000 310 ARG C O 1
ATOM 11905 N N . ALA C 1 134 ? 27.55700 45.23700 44.32500 1.000 36.75000 311 ALA C N 1
ATOM 11906 C CA . ALA C 1 134 ? 26.67300 45.29300 43.16700 1.000 39.31000 311 ALA C CA 1
ATOM 11907 C C . ALA C 1 134 ? 25.20700 45.26800 43.58000 1.000 40.15000 311 ALA C C 1
ATOM 11908 O O . ALA C 1 134 ? 24.39300 46.02600 43.04100 1.000 47.40000 311 ALA C O 1
ATOM 11915 N N . TYR C 1 135 ? 24.84500 44.40600 44.53100 1.000 46.49000 312 TYR C N 1
ATOM 11916 C CA . TYR C 1 135 ? 23.43500 44.27800 44.88200 1.000 44.13000 312 TYR C CA 1
ATOM 11917 C C . TYR C 1 135 ? 22.89300 45.58500 45.44700 1.000 51.42000 312 TYR C C 1
ATOM 11918 O O . TYR C 1 135 ? 21.80000 46.03000 45.07400 1.000 48.12000 312 TYR C O 1
ATOM 11936 N N . LYS C 1 136 ? 23.64800 46.22100 46.34400 1.000 46.65000 313 LYS C N 1
ATOM 11937 C CA . LYS C 1 136 ? 23.19300 47.47800 46.92500 1.000 53.36000 313 LYS C CA 1
ATOM 11938 C C . LYS C 1 136 ? 23.17300 48.60100 45.89600 1.000 51.82000 313 LYS C C 1
ATOM 11939 O O . LYS C 1 136 ? 22.30200 49.47600 45.95400 1.000 50.80000 313 LYS C O 1
ATOM 11958 N N . THR C 1 137 ? 24.11500 48.59600 44.95100 1.000 48.57000 314 THR C N 1
ATOM 11959 C CA . THR C 1 137 ? 24.12500 49.62800 43.91900 1.000 47.78000 314 THR C CA 1
ATOM 11960 C C . THR C 1 137 ? 22.93300 49.48100 42.98400 1.000 46.91000 314 THR C C 1
ATOM 11961 O O . THR C 1 137 ? 22.30900 50.47600 42.59900 1.000 45.72000 314 THR C O 1
ATOM 11972 N N . GLU C 1 138 ? 22.59900 48.24600 42.61200 1.000 48.75000 315 GLU C N 1
ATOM 11973 C CA . GLU C 1 138 ? 21.55400 48.02900 41.62200 1.000 48.76000 315 GLU C CA 1
ATOM 11974 C C . GLU C 1 138 ? 20.15900 48.06700 42.22900 1.000 50.61000 315 GLU C C 1
ATOM 11975 O O . GLU C 1 138 ? 19.21300 48.49300 41.55600 1.000 47.97000 315 GLU C O 1
ATOM 11987 N N . PHE C 1 139 ? 20.00400 47.63700 43.47700 1.000 50.84000 316 PHE C N 1
ATOM 11988 C CA . PHE C 1 139 ? 18.69300 47.52600 44.09600 1.000 42.79000 316 PHE C CA 1
ATOM 11989 C C . PHE C 1 139 ? 18.59800 48.42100 45.32300 1.000 51.73000 316 PHE C C 1
ATOM 11990 O O . PHE C 1 139 ? 19.58200 49.00000 45.79100 1.000 49.18000 316 PHE C O 1
ATOM 12007 N N . LYS C 1 140 ? 17.37300 48.52100 45.83900 1.000 51.30000 317 LYS C N 1
ATOM 12008 C CA . LYS C 1 140 ? 17.11400 49.36500 46.99900 1.000 62.38000 317 LYS C CA 1
ATOM 12009 C C . LYS C 1 140 ? 17.87500 48.86800 48.22400 1.000 64.39000 317 LYS C C 1
ATOM 12010 O O . LYS C 1 140 ? 18.53700 49.65000 48.91700 1.000 65.33000 317 LYS C O 1
ATOM 12029 N N . LYS C 1 141 ? 17.80100 47.56600 48.50000 1.000 54.64000 318 LYS C N 1
ATOM 12030 C CA . LYS C 1 141 ? 18.31600 47.00200 49.73800 1.000 60.49000 318 LYS C CA 1
ATOM 12031 C C . LYS C 1 141 ? 19.74100 46.47800 49.55100 1.000 56.45000 318 LYS C C 1
ATOM 12032 O O . LYS C 1 141 ? 20.31700 46.52600 48.46200 1.000 57.71000 318 LYS C O 1
ATOM 12051 N N . THR C 1 142 ? 20.31500 45.97300 50.64000 1.000 53.38000 319 THR C N 1
ATOM 12052 C CA . THR C 1 142 ? 21.57500 45.25100 50.60000 1.000 50.14000 319 THR C CA 1
ATOM 12053 C C . THR C 1 142 ? 21.30900 43.76400 50.38400 1.000 42.19000 319 THR C C 1
ATOM 12054 O O . THR C 1 142 ? 20.17500 43.28900 50.46600 1.000 40.56000 319 THR C O 1
ATOM 12065 N N . LEU C 1 143 ? 22.38000 43.02100 50.11100 1.000 41.43000 320 LEU C N 1
ATOM 12066 C CA . LEU C 1 143 ? 22.24500 41.57700 49.96700 1.000 41.33000 320 LEU C CA 1
ATOM 12067 C C . LEU C 1 143 ? 21.83800 40.93900 51.29000 1.000 46.79000 320 LEU C C 1
ATOM 12068 O O . LEU C 1 143 ? 20.94000 40.08900 51.33600 1.000 39.23000 320 LEU C O 1
ATOM 12084 N N . GLU C 1 144 ? 22.48800 41.34300 52.38000 1.000 48.51000 321 GLU C N 1
ATOM 12085 C CA . GLU C 1 144 ? 22.13200 40.81200 53.68900 1.000 42.70000 321 GLU C CA 1
ATOM 12086 C C . GLU C 1 144 ? 20.66600 41.08200 54.00200 1.000 46.68000 321 GLU C C 1
ATOM 12087 O O . GLU C 1 144 ? 19.92500 40.17600 54.40000 1.000 48.66000 321 GLU C O 1
ATOM 12099 N N . GLU C 1 145 ? 20.22400 42.32700 53.81800 1.000 45.88000 322 GLU C N 1
ATOM 12100 C CA . GLU C 1 145 ? 18.81700 42.64000 54.04200 1.000 49.43000 322 GLU C CA 1
ATOM 12101 C C . GLU C 1 145 ? 17.92500 41.86300 53.08200 1.000 46.94000 322 GLU C C 1
ATOM 12102 O O . GLU C 1 145 ? 16.86700 41.35800 53.47600 1.000 48.47000 322 GLU C O 1
ATOM 12114 N N . ALA C 1 146 ? 18.34100 41.74500 51.82000 1.000 49.28000 323 ALA C N 1
ATOM 12115 C CA . ALA C 1 146 ? 17.57500 40.94800 50.86800 1.000 51.87000 323 ALA C CA 1
ATOM 12116 C C . ALA C 1 146 ? 17.40900 39.51600 51.36000 1.000 46.45000 323 ALA C C 1
ATOM 12117 O O . ALA C 1 146 ? 16.31700 38.94200 51.27200 1.000 46.09000 323 ALA C O 1
ATOM 12124 N N . ILE C 1 147 ? 18.48200 38.92400 51.89100 1.000 51.15000 324 ILE C N 1
ATOM 12125 C CA . ILE C 1 147 ? 18.41200 37.55500 52.39800 1.000 43.82000 324 ILE C CA 1
ATOM 12126 C C . ILE C 1 147 ? 17.39900 37.45800 53.53200 1.000 45.14000 324 ILE C C 1
ATOM 12127 O O . ILE C 1 147 ? 16.55200 36.55800 53.56000 1.000 45.53000 324 ILE C O 1
ATOM 12143 N N . ARG C 1 148 ? 17.47500 38.38600 54.49000 1.000 49.38000 325 ARG C N 1
ATOM 12144 C CA . ARG C 1 148 ? 16.62000 38.30000 55.67000 1.000 52.33000 325 ARG C CA 1
ATOM 12145 C C . ARG C 1 148 ? 15.14300 38.41800 55.31500 1.000 50.90000 325 ARG C C 1
ATOM 12146 O O . ARG C 1 148 ? 14.28800 37.90800 56.04800 1.000 53.76000 325 ARG C O 1
ATOM 12167 N N . SER C 1 149 ? 14.81700 39.08300 54.20600 1.000 57.25000 326 SER C N 1
ATOM 12168 C CA . SER C 1 149 ? 13.41300 39.29700 53.87300 1.000 56.50000 326 SER C CA 1
ATOM 12169 C C . SER C 1 149 ? 12.70300 37.99400 53.52300 1.000 56.30000 326 SER C C 1
ATOM 12170 O O . SER C 1 149 ? 11.49800 37.86600 53.76800 1.000 60.00000 326 SER C O 1
ATOM 12178 N N . ASP C 1 150 ? 13.42300 37.02100 52.96300 1.000 51.92000 327 ASP C N 1
ATOM 12179 C CA . ASP C 1 150 ? 12.80500 35.81200 52.43600 1.000 58.23000 327 ASP C CA 1
ATOM 12180 C C . ASP C 1 150 ? 13.29000 34.52700 53.09400 1.000 62.67000 327 ASP C C 1
ATOM 12181 O O . ASP C 1 150 ? 12.85200 33.44400 52.68600 1.000 57.21000 327 ASP C O 1
ATOM 12190 N N . THR C 1 151 ? 14.16900 34.60200 54.09000 1.000 61.42000 328 THR C N 1
ATOM 12191 C CA . THR C 1 151 ? 14.69600 33.41700 54.74900 1.000 56.82000 328 THR C CA 1
ATOM 12192 C C . THR C 1 151 ? 14.51200 33.54700 56.25500 1.000 48.69000 328 THR C C 1
ATOM 12193 O O . THR C 1 151 ? 14.18300 34.61600 56.77500 1.000 56.72000 328 THR C O 1
ATOM 12204 N N . SER C 1 152 ? 14.72200 32.43500 56.95500 1.000 47.65000 329 SER C N 1
ATOM 12205 C CA . SER C 1 152 ? 14.51500 32.39400 58.39500 1.000 54.35000 329 SER C CA 1
ATOM 12206 C C . SER C 1 152 ? 15.25100 31.19200 58.96800 1.000 49.27000 329 SER C C 1
ATOM 12207 O O . SER C 1 152 ? 15.65600 30.28100 58.24100 1.000 45.45000 329 SER C O 1
ATOM 12215 N N . GLY C 1 153 ? 15.42000 31.20800 60.28900 1.000 42.06000 330 GLY C N 1
ATOM 12216 C CA . GLY C 1 153 ? 16.04600 30.09900 60.97300 1.000 43.50000 330 GLY C CA 1
ATOM 12217 C C . GLY C 1 153 ? 17.53600 29.99700 60.68200 1.000 42.81000 330 GLY C C 1
ATOM 12218 O O . GLY C 1 153 ? 18.19400 30.95000 60.25700 1.000 37.01000 330 GLY C O 1
ATOM 12222 N N . HIS C 1 154 ? 18.06600 28.79700 60.93000 1.000 36.50000 331 HIS C N 1
ATOM 12223 C CA . HIS C 1 154 ? 19.48100 28.54300 60.68600 1.000 39.04000 331 HIS C CA 1
ATOM 12224 C C . HIS C 1 154 ? 19.84300 28.66900 59.21400 1.000 42.25000 331 HIS C C 1
ATOM 12225 O O . HIS C 1 154 ? 21.01600 28.89200 58.89400 1.000 44.03000 331 HIS C O 1
ATOM 12239 N N . PHE C 1 155 ? 18.87100 28.53000 58.31100 1.000 39.36000 332 PHE C N 1
ATOM 12240 C CA . PHE C 1 155 ? 19.16400 28.69600 56.89200 1.000 38.90000 332 PHE C CA 1
ATOM 12241 C C . PHE C 1 155 ? 19.55300 30.13600 56.58800 1.000 40.83000 332 PHE C C 1
ATOM 12242 O O . PHE C 1 155 ? 20.55300 30.39000 55.90800 1.000 41.62000 332 PHE C O 1
ATOM 12259 N N . GLN C 1 156 ? 18.77200 31.09400 57.09300 1.000 41.19000 333 GLN C N 1
ATOM 12260 C CA . GLN C 1 156 ? 19.15300 32.49700 56.98100 1.000 34.94000 333 GLN C CA 1
ATOM 12261 C C . GLN C 1 156 ? 20.58200 32.71800 57.46000 1.000 36.72000 333 GLN C C 1
ATOM 12262 O O . GLN C 1 156 ? 21.36100 33.42600 56.81100 1.000 40.57000 333 GLN C O 1
ATOM 12276 N N . ARG C 1 157 ? 20.94700 32.12000 58.59700 1.000 37.50000 334 ARG C N 1
ATOM 12277 C CA . ARG C 1 157 ? 22.28900 32.32600 59.13100 1.000 35.32000 334 ARG C CA 1
ATOM 12278 C C . ARG C 1 157 ? 23.35000 31.77600 58.18900 1.000 35.68000 334 ARG C C 1
ATOM 12279 O O . ARG C 1 157 ? 24.41300 32.38300 58.01500 1.000 34.07000 334 ARG C O 1
ATOM 12300 N N . LEU C 1 158 ? 23.09000 30.61300 57.59100 1.000 37.51000 335 LEU C N 1
ATOM 12301 C CA . LEU C 1 158 ? 24.05900 30.02800 56.67500 1.000 38.98000 335 LEU C CA 1
ATOM 12302 C C . LEU C 1 158 ? 24.30400 30.94900 55.48900 1.000 32.44000 335 LEU C C 1
ATOM 12303 O O . LEU C 1 158 ? 25.45400 31.20400 55.11200 1.000 37.97000 335 LEU C O 1
ATOM 12319 N N . LEU C 1 159 ? 23.22900 31.46400 54.89000 1.000 39.29000 336 LEU C N 1
ATOM 12320 C CA . LEU C 1 159 ? 23.37400 32.36100 53.74700 1.000 38.37000 336 LEU C CA 1
ATOM 12321 C C . LEU C 1 159 ? 24.11800 33.62900 54.13900 1.000 38.26000 336 LEU C C 1
ATOM 12322 O O . LEU C 1 159 ? 25.02400 34.07700 53.42700 1.000 37.89000 336 LEU C O 1
ATOM 12338 N N . ILE C 1 160 ? 23.74000 34.22700 55.27200 1.000 39.01000 337 ILE C N 1
ATOM 12339 C CA . ILE C 1 160 ? 24.40700 35.44200 55.73100 1.000 37.32000 337 ILE C CA 1
ATOM 12340 C C . ILE C 1 160 ? 25.87800 35.16500 56.00600 1.000 36.36000 337 ILE C C 1
ATOM 12341 O O . ILE C 1 160 ? 26.75300 35.96300 55.64600 1.000 41.00000 337 ILE C O 1
ATOM 12357 N N . SER C 1 161 ? 26.17700 34.03700 56.65100 1.000 30.23000 338 SER C N 1
ATOM 12358 C CA . SER C 1 161 ? 27.56800 33.64500 56.84300 1.000 33.60000 338 SER C CA 1
ATOM 12359 C C . SER C 1 161 ? 28.31200 33.63700 55.51500 1.000 33.59000 338 SER C C 1
ATOM 12360 O O . SER C 1 161 ? 29.35900 34.27700 55.36600 1.000 26.90000 338 SER C O 1
ATOM 12368 N N . LEU C 1 162 ? 27.77400 32.90700 54.53200 1.000 30.28000 339 LEU C N 1
ATOM 12369 C CA . LEU C 1 162 ? 28.45300 32.76000 53.25100 1.000 28.40000 339 LEU C CA 1
ATOM 12370 C C . LEU C 1 162 ? 28.56500 34.08700 52.51100 1.000 35.23000 339 LEU C C 1
ATOM 12371 O O . LEU C 1 162 ? 29.54500 34.31400 51.79100 1.000 34.92000 339 LEU C O 1
ATOM 12387 N N . SER C 1 163 ? 27.57800 34.97200 52.66600 1.000 31.09000 340 SER C N 1
ATOM 12388 C CA . SER C 1 163 ? 27.59100 36.24400 51.95400 1.000 36.31000 340 SER C CA 1
ATOM 12389 C C . SER C 1 163 ? 28.61200 37.22600 52.51300 1.000 33.51000 340 SER C C 1
ATOM 12390 O O . SER C 1 163 ? 28.66400 38.36800 52.04800 1.000 40.75000 340 SER C O 1
ATOM 12398 N N . GLN C 1 164 ? 29.42200 36.82100 53.49000 1.000 36.40000 341 GLN C N 1
ATOM 12399 C CA . GLN C 1 164 ? 30.49100 37.68200 53.97100 1.000 37.14000 341 GLN C CA 1
ATOM 12400 C C . GLN C 1 164 ? 31.73400 37.60100 53.10000 1.000 32.96000 341 GLN C C 1
ATOM 12401 O O . GLN C 1 164 ? 32.58100 38.49700 53.17100 1.000 32.28000 341 GLN C O 1
ATOM 12415 N N . GLY C 1 165 ? 31.86000 36.55400 52.28500 1.000 30.84000 342 GLY C N 1
ATOM 12416 C CA . GLY C 1 165 ? 33.05600 36.35400 51.49400 1.000 31.40000 342 GLY C CA 1
ATOM 12417 C C . GLY C 1 165 ? 34.30300 36.44600 52.34500 1.000 36.56000 342 GLY C C 1
ATOM 12418 O O . GLY C 1 165 ? 35.27000 37.12300 51.98000 1.000 38.95000 342 GLY C O 1
ATOM 12422 N N . ASN C 1 166 ? 34.28900 35.76100 53.49100 1.000 42.72000 343 ASN C N 1
ATOM 12423 C CA . ASN C 1 166 ? 35.36500 35.86800 54.46800 1.000 43.47000 343 ASN C CA 1
ATOM 12424 C C . ASN C 1 166 ? 35.89300 34.50300 54.89700 1.000 47.56000 343 ASN C C 1
ATOM 12425 O O . ASN C 1 166 ? 36.44000 34.37500 55.99600 1.000 48.59000 343 ASN C O 1
ATOM 12436 N N . ARG C 1 167 ? 35.74300 33.47800 54.06100 1.000 44.53000 344 ARG C N 1
ATOM 12437 C CA . ARG C 1 167 ? 36.33800 32.18800 54.37700 1.000 42.20000 344 ARG C CA 1
ATOM 12438 C C . ARG C 1 167 ? 37.84900 32.33000 54.49600 1.000 46.86000 344 ARG C C 1
ATOM 12439 O O . ARG C 1 167 ? 38.49200 33.00100 53.68500 1.000 39.99000 344 ARG C O 1
ATOM 12460 N N . ASP C 1 168 ? 38.41400 31.70000 55.52200 1.000 43.18000 345 ASP C N 1
ATOM 12461 C CA . ASP C 1 168 ? 39.86000 31.68800 55.67900 1.000 47.44000 345 ASP C CA 1
ATOM 12462 C C . ASP C 1 168 ? 40.51300 31.18800 54.39700 1.000 42.06000 345 ASP C C 1
ATOM 12463 O O . ASP C 1 168 ? 40.06300 30.21200 53.79100 1.000 43.70000 345 ASP C O 1
ATOM 12472 N N . GLU C 1 169 ? 41.57600 31.87100 53.97600 1.000 51.91000 346 GLU C N 1
ATOM 12473 C CA . GLU C 1 169 ? 42.23900 31.57600 52.71300 1.000 57.23000 346 GLU C CA 1
ATOM 12474 C C . GLU C 1 169 ? 43.59900 30.92000 52.91000 1.000 54.65000 346 GLU C C 1
ATOM 12475 O O . GLU C 1 169 ? 44.33800 30.73900 51.93700 1.000 56.98000 346 GLU C O 1
ATOM 1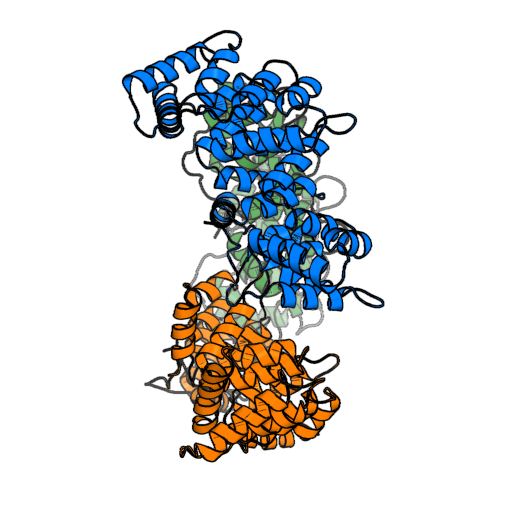2487 N N . SER C 1 170 ? 43.94300 30.55700 54.14100 1.000 57.44000 347 SER C N 1
ATOM 12488 C CA . SER C 1 170 ? 45.19700 29.86800 54.39500 1.000 61.27000 347 SER C CA 1
ATOM 12489 C C . SER C 1 170 ? 45.19500 28.49200 53.73800 1.000 64.37000 347 SER C C 1
ATOM 12490 O O . SER C 1 170 ? 44.16100 27.82500 53.63900 1.000 61.93000 347 SER C O 1
ATOM 12498 N N . THR C 1 171 ? 46.37500 28.07100 53.28300 1.000 65.84000 348 THR C N 1
ATOM 12499 C CA . THR C 1 171 ? 46.55200 26.74700 52.70800 1.000 65.77000 348 THR C CA 1
ATOM 12500 C C . THR C 1 171 ? 47.31300 25.80100 53.62400 1.000 67.77000 348 THR C C 1
ATOM 12501 O O . THR C 1 171 ? 47.33000 24.59300 53.36000 1.000 62.92000 348 THR C O 1
ATOM 12512 N N . ASN C 1 172 ? 47.94100 26.30800 54.68000 1.000 67.09000 349 ASN C N 1
ATOM 12513 C CA . ASN C 1 172 ? 48.54500 25.44400 55.68100 1.000 74.68000 349 ASN C CA 1
ATOM 12514 C C . ASN C 1 172 ? 47.46400 24.93600 56.62600 1.000 76.47000 349 ASN C C 1
ATOM 12515 O O . ASN C 1 172 ? 46.51900 25.65900 56.95400 1.000 79.95000 349 ASN C O 1
ATOM 12526 N N . VAL C 1 173 ? 47.60800 23.68800 57.06500 1.000 66.05000 350 VAL C N 1
ATOM 12527 C CA . VAL C 1 173 ? 46.58300 23.00000 57.84000 1.000 63.62000 350 VAL C CA 1
ATOM 12528 C C . VAL C 1 173 ? 47.14600 22.61600 59.20100 1.000 54.17000 350 VAL C C 1
ATOM 12529 O O . VAL C 1 173 ? 48.27300 22.12100 59.30200 1.000 47.24000 350 VAL C O 1
ATOM 12542 N N . ASP C 1 174 ? 46.34700 22.83700 60.24600 1.000 53.24000 351 ASP C N 1
ATOM 12543 C CA . ASP C 1 174 ? 46.68600 22.44500 61.61200 1.000 56.76000 351 ASP C CA 1
ATOM 12544 C C . ASP C 1 174 ? 45.91200 21.17200 61.94300 1.000 50.85000 351 ASP C C 1
ATOM 12545 O O . ASP C 1 174 ? 44.69900 21.22000 62.17300 1.000 50.16000 351 ASP C O 1
ATOM 12554 N N . MET C 1 175 ? 46.61100 20.03300 61.97000 1.000 41.57000 352 MET C N 1
ATOM 12555 C CA . MET C 1 175 ? 45.91800 18.76600 62.17900 1.000 49.11000 352 MET C CA 1
ATOM 12556 C C . MET C 1 175 ? 45.29000 18.68500 63.56500 1.000 47.87000 352 MET C C 1
ATOM 12557 O O . MET C 1 175 ? 44.25900 18.02200 63.73400 1.000 48.97000 352 MET C O 1
ATOM 12571 N N . SER C 1 176 ? 45.88400 19.34000 64.56600 1.000 41.44000 353 SER C N 1
ATOM 12572 C CA . SER C 1 176 ? 45.25400 19.37800 65.88200 1.000 44.49000 353 SER C CA 1
ATOM 12573 C C . SER C 1 176 ? 43.86200 19.98800 65.79800 1.000 41.85000 353 SER C C 1
ATOM 12574 O O . SER C 1 176 ? 42.92000 19.49900 66.43500 1.000 37.56000 353 SER C O 1
ATOM 12582 N N . LEU C 1 177 ? 43.71400 21.05900 65.01500 1.000 40.65000 354 LEU C N 1
ATOM 12583 C CA . LEU C 1 177 ? 42.41300 21.69700 64.86100 1.000 38.37000 354 LEU C CA 1
ATOM 12584 C C . LEU C 1 177 ? 41.49000 20.88800 63.96000 1.000 34.87000 354 LEU C C 1
ATOM 12585 O O . LEU C 1 177 ? 40.27300 20.88600 64.17100 1.000 32.16000 354 LEU C O 1
ATOM 12601 N N . VAL C 1 178 ? 42.04300 20.19500 62.96200 1.000 43.99000 355 VAL C N 1
ATOM 12602 C CA . VAL C 1 178 ? 41.23400 19.29800 62.13900 1.000 44.24000 355 VAL C CA 1
ATOM 12603 C C . VAL C 1 178 ? 40.57200 18.24500 63.01600 1.000 32.47000 355 VAL C C 1
ATOM 12604 O O . VAL C 1 178 ? 39.34500 18.09500 63.02800 1.000 31.52000 355 VAL C O 1
ATOM 12617 N N . GLN C 1 179 ? 41.38600 17.50200 63.77000 1.000 41.88000 356 GLN C N 1
ATOM 12618 C CA . GLN C 1 179 ? 40.85300 16.47600 64.66100 1.000 42.50000 356 GLN C CA 1
ATOM 12619 C C . GLN C 1 179 ? 39.82000 17.05400 65.62200 1.000 37.84000 356 GLN C C 1
ATOM 12620 O O . GLN C 1 179 ? 38.76100 16.45400 65.84000 1.000 32.68000 356 GLN C O 1
ATOM 12634 N N . ARG C 1 180 ? 40.10300 18.22300 66.20200 1.000 35.17000 357 ARG C N 1
ATOM 12635 C CA . ARG C 1 180 ? 39.16400 18.80600 67.15300 1.000 33.38000 357 ARG C CA 1
ATOM 12636 C C . ARG C 1 180 ? 37.87200 19.22200 66.46000 1.000 34.33000 357 ARG C C 1
ATOM 12637 O O . ARG C 1 180 ? 36.77900 19.04700 67.01400 1.000 34.32000 357 ARG C O 1
ATOM 12658 N N . ASP C 1 181 ? 37.97300 19.76300 65.24300 1.000 34.58000 358 ASP C N 1
ATOM 12659 C CA . ASP C 1 181 ? 36.77200 20.09500 64.48500 1.000 38.11000 358 ASP C CA 1
ATOM 12660 C C . ASP C 1 181 ? 35.97400 18.84100 64.15400 1.000 37.22000 358 ASP C C 1
ATOM 12661 O O . ASP C 1 181 ? 34.73800 18.84800 64.20800 1.000 29.76000 358 ASP C O 1
ATOM 12670 N N . VAL C 1 182 ? 36.66700 17.75100 63.81500 1.000 43.15000 359 VAL C N 1
ATOM 12671 C CA . VAL C 1 182 ? 35.98700 16.49100 63.52700 1.000 35.72000 359 VAL C CA 1
ATOM 12672 C C . VAL C 1 182 ? 35.18300 16.03000 64.73800 1.000 35.90000 359 VAL C C 1
ATOM 12673 O O . VAL C 1 182 ? 34.01900 15.62900 64.61500 1.000 29.79000 359 VAL C O 1
ATOM 12686 N N . GLN C 1 183 ? 35.78800 16.08200 65.92800 1.000 32.49000 360 GLN C N 1
ATOM 12687 C CA . GLN C 1 183 ? 35.07300 15.65100 67.12700 1.000 45.90000 360 GLN C CA 1
ATOM 12688 C C . GLN C 1 183 ? 33.84700 16.52100 67.37300 1.000 42.51000 360 GLN C C 1
ATOM 12689 O O . GLN C 1 183 ? 32.79400 16.02200 67.78900 1.000 43.25000 360 GLN C O 1
ATOM 12703 N N . GLU C 1 184 ? 33.96200 17.82700 67.11800 1.000 36.86000 361 GLU C N 1
ATOM 12704 C CA . GLU C 1 184 ? 32.83000 18.72100 67.34000 1.000 38.65000 361 GLU C CA 1
ATOM 12705 C C . GLU C 1 184 ? 31.68900 18.41800 66.38100 1.000 41.54000 361 GLU C C 1
ATOM 12706 O O . GLU C 1 184 ? 30.52200 18.38300 66.78700 1.000 38.14000 361 GLU C O 1
ATOM 12718 N N . LEU C 1 185 ? 32.00600 18.20300 65.10400 1.000 40.31000 362 LEU C N 1
ATOM 12719 C CA . LEU C 1 185 ? 30.96800 17.87100 64.13500 1.000 37.67000 362 LEU C CA 1
ATOM 12720 C C . LEU C 1 185 ? 30.24900 16.58500 64.52700 1.000 37.30000 362 LEU C C 1
ATOM 12721 O O . LEU C 1 185 ? 29.01400 16.53300 64.54600 1.000 42.09000 362 LEU C O 1
ATOM 12737 N N . TYR C 1 186 ? 31.00600 15.53700 64.85900 1.000 28.51000 363 TYR C N 1
ATOM 12738 C CA . TYR C 1 186 ? 30.37500 14.30000 65.30900 1.000 42.36000 363 TYR C CA 1
ATOM 12739 C C . TYR C 1 186 ? 29.54200 14.54000 66.56100 1.000 34.74000 363 TYR C C 1
ATOM 12740 O O . TYR C 1 186 ? 28.40000 14.07300 66.65800 1.000 30.02000 363 TYR C O 1
ATOM 12758 N N . ALA C 1 187 ? 30.08900 15.28900 67.52200 1.000 36.92000 364 ALA C N 1
ATOM 12759 C CA . ALA C 1 187 ? 29.37200 15.55800 68.76300 1.000 40.59000 364 ALA C CA 1
ATOM 12760 C C . ALA C 1 187 ? 28.20100 16.51100 68.56500 1.000 40.18000 364 ALA C C 1
ATOM 12761 O O . ALA C 1 187 ? 27.27900 16.51600 69.38700 1.000 35.41000 364 ALA C O 1
ATOM 12768 N N . ALA C 1 188 ? 28.21400 17.31200 67.50100 1.000 36.12000 365 ALA C N 1
ATOM 12769 C CA . ALA C 1 188 ? 27.12600 18.23700 67.21800 1.000 40.73000 365 ALA C CA 1
ATOM 12770 C C . ALA C 1 188 ? 26.00400 17.60200 66.41100 1.000 41.08000 365 ALA C C 1
ATOM 12771 O O . ALA C 1 188 ? 24.93300 18.20700 66.28600 1.000 36.62000 365 ALA C O 1
ATOM 12778 N N . GLY C 1 189 ? 26.21700 16.40500 65.87200 1.000 41.48000 366 GLY C N 1
ATOM 12779 C CA . GLY C 1 189 ? 25.21200 15.76000 65.05500 1.000 45.62000 366 GLY C CA 1
ATOM 12780 C C . GLY C 1 189 ? 24.86900 14.34500 65.47100 1.000 39.80000 366 GLY C C 1
ATOM 12781 O O . GLY C 1 189 ? 24.04400 14.13000 66.36400 1.000 38.05000 366 GLY C O 1
ATOM 12785 N N . GLU C 1 190 ? 25.50100 13.36500 64.82700 1.000 44.69000 367 GLU C N 1
ATOM 12786 C CA . GLU C 1 190 ? 25.03000 11.99000 64.94400 1.000 44.19000 367 GLU C CA 1
ATOM 12787 C C . GLU C 1 190 ? 25.36500 11.37200 66.29400 1.000 43.88000 367 GLU C C 1
ATOM 12788 O O . GLU C 1 190 ? 24.65300 10.46800 66.74500 1.000 36.80000 367 GLU C O 1
ATOM 12800 N N . ASN C 1 191 ? 26.42600 11.83400 66.95800 1.000 44.37000 368 ASN C N 1
ATOM 12801 C CA . ASN C 1 191 ? 26.79500 11.28900 68.25600 1.000 45.23000 368 ASN C CA 1
ATOM 12802 C C . ASN C 1 191 ? 26.07900 11.98500 69.40700 1.000 38.13000 368 ASN C C 1
ATOM 12803 O O . ASN C 1 191 ? 26.57200 11.95200 70.54000 1.000 46.51000 368 ASN C O 1
ATOM 12814 N N . ARG C 1 192 ? 24.94000 12.62000 69.14000 1.000 31.97000 369 ARG C N 1
ATOM 12815 C CA . ARG C 1 192 ? 24.11600 13.20000 70.18700 1.000 38.80000 369 ARG C CA 1
ATOM 12816 C C . ARG C 1 192 ? 22.66300 13.14400 69.74700 1.000 34.71000 369 ARG C C 1
ATOM 12817 O O . ARG C 1 192 ? 22.35700 12.93100 68.57200 1.000 39.85000 369 ARG C O 1
ATOM 12838 N N . LEU C 1 193 ? 21.76800 13.33700 70.70600 1.000 38.95000 370 LEU C N 1
ATOM 12839 C CA . LEU C 1 193 ? 20.34800 13.47400 70.41700 1.000 42.27000 370 LEU C CA 1
ATOM 12840 C C . LEU C 1 193 ? 20.06100 14.93600 70.10200 1.000 44.24000 370 LEU C C 1
ATOM 12841 O O . LEU C 1 193 ? 20.42200 15.82700 70.87700 1.000 42.40000 370 LEU C O 1
ATOM 12857 N N . GLY C 1 194 ? 19.42900 15.18100 68.95900 1.000 47.88000 371 GLY C N 1
ATOM 12858 C CA . GLY C 1 194 ? 19.26300 16.53700 68.47700 1.000 49.04000 371 GLY C CA 1
ATOM 12859 C C . GLY C 1 194 ? 20.47200 17.00300 67.69100 1.000 39.21000 371 GLY C C 1
ATOM 12860 O O . GLY C 1 194 ? 21.44800 16.27700 67.48400 1.000 43.31000 371 GLY C O 1
ATOM 12864 N N . THR C 1 195 ? 20.40900 18.25800 67.25100 1.000 48.75000 372 THR C N 1
ATOM 12865 C CA . THR C 1 195 ? 21.42600 18.81000 66.36800 1.000 45.09000 372 THR C CA 1
ATOM 12866 C C . THR C 1 195 ? 21.80000 20.21600 66.80600 1.000 47.12000 372 THR C C 1
ATOM 12867 O O . THR C 1 195 ? 20.93000 21.02300 67.15000 1.000 43.09000 372 THR C O 1
ATOM 12878 N N . ASP C 1 196 ? 23.10200 20.50300 66.77800 1.000 46.51000 373 ASP C N 1
ATOM 12879 C CA . ASP C 1 196 ? 23.62300 21.84300 67.03700 1.000 43.92000 373 ASP C CA 1
ATOM 12880 C C . ASP C 1 196 ? 23.98800 22.46700 65.69200 1.000 48.99000 373 ASP C C 1
ATOM 12881 O O . ASP C 1 196 ? 25.14600 22.48800 65.27400 1.000 49.74000 373 ASP C O 1
ATOM 12890 N N . GLU C 1 197 ? 22.96600 22.99100 65.01000 1.000 41.06000 374 GLU C N 1
ATOM 12891 C CA . GLU C 1 197 ? 23.16700 23.53400 63.67100 1.000 43.27000 374 GLU C CA 1
ATOM 12892 C C . GLU C 1 197 ? 24.26900 24.58400 63.63400 1.000 42.30000 374 GLU C C 1
ATOM 12893 O O . GLU C 1 197 ? 24.95100 24.73300 62.61300 1.000 47.59000 374 GLU C O 1
ATOM 12905 N N . SER C 1 198 ? 24.45700 25.32400 64.72700 1.000 44.92000 375 SER C N 1
ATOM 12906 C CA . SER C 1 198 ? 25.41100 26.42700 64.70500 1.000 45.81000 375 SER C CA 1
ATOM 12907 C C . SER C 1 198 ? 26.85100 25.93600 64.62200 1.000 41.47000 375 SER C C 1
ATOM 12908 O O . SER C 1 198 ? 27.70400 26.62700 64.05300 1.000 43.14000 375 SER C O 1
ATOM 12916 N N . LYS C 1 199 ? 27.14800 24.76300 65.18400 1.000 40.72000 376 LYS C N 1
ATOM 12917 C CA . LYS C 1 199 ? 28.52000 24.27000 65.14100 1.000 38.88000 376 LYS C CA 1
ATOM 12918 C C . LYS C 1 199 ? 28.92700 23.92100 63.71600 1.000 39.49000 376 LYS C C 1
ATOM 12919 O O . LYS C 1 199 ? 30.06400 24.18500 63.30700 1.000 38.85000 376 LYS C O 1
ATOM 12938 N N . PHE C 1 200 ? 28.01400 23.32100 62.94800 1.000 34.93000 377 PHE C N 1
ATOM 12939 C CA . PHE C 1 200 ? 28.27000 23.09300 61.53000 1.000 38.11000 377 PHE C CA 1
ATOM 12940 C C . PHE C 1 200 ? 28.46800 24.41800 60.80100 1.000 38.82000 377 PHE C C 1
ATOM 12941 O O . PHE C 1 200 ? 29.44000 24.59800 60.05800 1.000 28.48000 377 PHE C O 1
ATOM 12958 N N . ASN C 1 201 ? 27.55500 25.36700 61.01900 1.000 37.33000 378 ASN C N 1
ATOM 12959 C CA . ASN C 1 201 ? 27.63200 26.66000 60.34600 1.000 34.14000 378 ASN C CA 1
ATOM 12960 C C . ASN C 1 201 ? 28.98800 27.31800 60.56700 1.000 30.73000 378 ASN C C 1
ATOM 12961 O O . ASN C 1 201 ? 29.64100 27.76400 59.61800 1.000 33.80000 378 ASN C O 1
ATOM 12972 N N . ALA C 1 202 ? 29.43600 27.37400 61.82100 1.000 36.68000 379 ALA C N 1
ATOM 12973 C CA . ALA C 1 202 ? 30.69700 28.04200 62.12300 1.000 34.42000 379 ALA C CA 1
ATOM 12974 C C . ALA C 1 202 ? 31.88300 27.31400 61.50100 1.000 36.15000 379 ALA C C 1
ATOM 12975 O O . ALA C 1 202 ? 32.82200 27.95400 61.01400 1.000 40.21000 379 ALA C O 1
ATOM 12982 N N . ILE C 1 203 ? 31.86600 25.98100 61.50900 1.000 31.03000 380 ILE C N 1
ATOM 12983 C CA . ILE C 1 203 ? 33.01800 25.23100 61.01900 1.000 32.94000 380 ILE C CA 1
ATOM 12984 C C . ILE C 1 203 ? 33.04100 25.19600 59.49500 1.000 26.91000 380 ILE C C 1
ATOM 12985 O O . ILE C 1 203 ? 34.09600 25.37100 58.87700 1.000 27.84000 380 ILE C O 1
ATOM 13001 N N . LEU C 1 204 ? 31.89100 24.95400 58.86400 1.000 29.96000 381 LEU C N 1
ATOM 13002 C CA . LEU C 1 204 ? 31.85000 24.81600 57.41300 1.000 33.88000 381 LEU C CA 1
ATOM 13003 C C . LEU C 1 204 ? 31.95900 26.15200 56.68800 1.000 37.71000 381 LEU C C 1
ATOM 13004 O O . LEU C 1 204 ? 32.31000 26.16900 55.50300 1.000 31.08000 381 LEU C O 1
ATOM 13020 N N . CYS C 1 205 ? 31.67600 27.26300 57.36500 1.000 38.38000 382 CYS C N 1
ATOM 13021 C CA . CYS C 1 205 ? 31.70900 28.57600 56.73700 1.000 31.56000 382 CYS C CA 1
ATOM 13022 C C . CYS C 1 205 ? 33.01800 29.31800 56.95300 1.000 33.60000 382 CYS C C 1
ATOM 13023 O O . CYS C 1 205 ? 33.45500 30.04600 56.05600 1.000 38.08000 382 CYS C O 1
ATOM 13031 N N . SER C 1 206 ? 33.66300 29.14700 58.10600 1.000 31.00000 383 SER C N 1
ATOM 13032 C CA . SER C 1 206 ? 34.80500 29.97900 58.46600 1.000 35.11000 383 SER C CA 1
ATOM 13033 C C . SER C 1 206 ? 36.15300 29.31000 58.23700 1.000 38.96000 383 SER C C 1
ATOM 13034 O O . SER C 1 206 ? 37.14400 30.01100 58.01000 1.000 37.84000 383 SER C O 1
ATOM 13042 N N . ARG C 1 207 ? 36.22500 27.98400 58.29800 1.000 36.77000 384 ARG C N 1
ATOM 13043 C CA . ARG C 1 207 ? 37.49800 27.30200 58.11300 1.000 32.64000 384 ARG C CA 1
ATOM 13044 C C . ARG C 1 207 ? 37.92100 27.33200 56.64700 1.000 42.26000 384 ARG C C 1
ATOM 13045 O O . ARG C 1 207 ? 37.09100 27.38900 55.73400 1.000 33.88000 384 ARG C O 1
ATOM 13066 N N . SER C 1 208 ? 39.23200 27.29100 56.42800 1.000 39.76000 385 SER C N 1
ATOM 13067 C CA . SER C 1 208 ? 39.76300 27.33300 55.07600 1.000 37.43000 385 SER C CA 1
ATOM 13068 C C . SER C 1 208 ? 39.39700 26.06000 54.31900 1.000 40.99000 385 SER C C 1
ATOM 13069 O O . SER C 1 208 ? 39.12900 25.00700 54.90500 1.000 40.94000 385 SER C O 1
ATOM 13077 N N . ARG C 1 209 ? 39.39200 26.16800 52.99000 1.000 41.35000 386 ARG C N 1
ATOM 13078 C CA . ARG C 1 209 ? 39.06000 25.01400 52.16300 1.000 43.65000 386 ARG C CA 1
ATOM 13079 C C . ARG C 1 209 ? 40.06200 23.88500 52.37400 1.000 40.60000 386 ARG C C 1
ATOM 13080 O O . ARG C 1 209 ? 39.67500 22.71900 52.51400 1.000 46.23000 386 ARG C O 1
ATOM 13101 N N . ALA C 1 210 ? 41.35600 24.21300 52.40900 1.000 43.91000 387 ALA C N 1
ATOM 13102 C CA . ALA C 1 210 ? 42.36900 23.19000 52.64400 1.000 35.29000 387 ALA C CA 1
ATOM 13103 C C . ALA C 1 210 ? 42.19100 22.53200 54.00500 1.000 47.25000 387 ALA C C 1
ATOM 13104 O O . ALA C 1 210 ? 42.49900 21.34600 54.16900 1.000 52.81000 387 ALA C O 1
ATOM 13111 N N . HIS C 1 211 ? 41.69800 23.28000 54.99200 1.000 45.95000 388 HIS C N 1
ATOM 13112 C CA . HIS C 1 211 ? 41.45700 22.69400 56.30400 1.000 42.58000 388 HIS C CA 1
ATOM 13113 C C . HIS C 1 211 ? 40.26800 21.74300 56.27000 1.000 33.98000 388 HIS C C 1
ATOM 13114 O O . HIS C 1 211 ? 40.32900 20.64200 56.82600 1.000 41.01000 388 HIS C O 1
ATOM 13128 N N . LEU C 1 212 ? 39.17900 22.14700 55.61600 1.000 39.75000 389 LEU C N 1
ATOM 13129 C CA . LEU C 1 212 ? 37.96400 21.34300 55.63500 1.000 39.57000 389 LEU C CA 1
ATOM 13130 C C . LEU C 1 212 ? 38.06600 20.10500 54.75400 1.000 44.03000 389 LEU C C 1
ATOM 13131 O O . LEU C 1 212 ? 37.28500 19.16500 54.93800 1.000 42.16000 389 LEU C O 1
ATOM 13147 N N . VAL C 1 213 ? 39.00000 20.07700 53.80200 1.000 44.04000 390 VAL C N 1
ATOM 13148 C CA . VAL C 1 213 ? 39.23300 18.84800 53.05100 1.000 45.94000 390 VAL C CA 1
ATOM 13149 C C . VAL C 1 213 ? 39.80700 17.77700 53.96900 1.000 45.43000 390 VAL C C 1
ATOM 13150 O O . VAL C 1 213 ? 39.3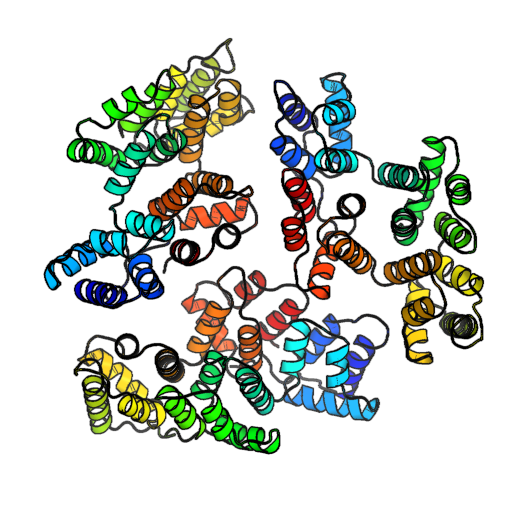7800 16.61700 53.94100 1.000 37.32000 390 VAL C O 1
ATOM 13163 N N . ALA C 1 214 ? 40.77700 18.14900 54.80500 1.000 46.21000 391 ALA C N 1
ATOM 13164 C CA . ALA C 1 214 ? 41.30800 17.20200 55.77700 1.000 42.20000 391 ALA C CA 1
ATOM 13165 C C . ALA C 1 214 ? 40.24100 16.80100 56.78700 1.000 40.76000 391 ALA C C 1
ATOM 13166 O O . ALA C 1 214 ? 40.17200 15.63800 57.20000 1.000 37.83000 391 ALA C O 1
ATOM 13173 N N . VAL C 1 215 ? 39.40000 17.75300 57.19700 1.000 39.11000 392 VAL C N 1
ATOM 13174 C CA . VAL C 1 215 ? 38.31900 17.44300 58.13000 1.000 38.16000 392 VAL C CA 1
ATOM 13175 C C . VAL C 1 215 ? 37.39900 16.38300 57.53700 1.000 38.19000 392 VAL C C 1
ATOM 13176 O O . VAL C 1 215 ? 37.05300 15.39500 58.19600 1.000 34.48000 392 VAL C O 1
ATOM 13189 N N . PHE C 1 216 ? 36.98800 16.57300 56.28000 1.000 41.54000 393 PHE C N 1
ATOM 13190 C CA . PHE C 1 216 ? 36.11900 15.59300 55.63600 1.000 40.49000 393 PHE C CA 1
ATOM 13191 C C . PHE C 1 216 ? 36.80800 14.23900 55.53100 1.000 37.05000 393 PHE C C 1
ATOM 13192 O O . PHE C 1 216 ? 36.16700 13.19200 55.68500 1.000 34.23000 393 PHE C O 1
ATOM 13209 N N . ASN C 1 217 ? 38.11500 14.23900 55.26500 1.000 35.63000 394 ASN C N 1
ATOM 13210 C CA . ASN C 1 217 ? 38.85200 12.98300 55.20100 1.000 37.33000 394 ASN C CA 1
ATOM 13211 C C . ASN C 1 217 ? 38.93300 12.32400 56.57000 1.000 39.94000 394 ASN C C 1
ATOM 13212 O O . ASN C 1 217 ? 38.74000 11.10900 56.69300 1.000 46.07000 394 ASN C O 1
ATOM 13223 N N . GLU C 1 218 ? 39.21500 13.11200 57.61100 1.000 41.74000 395 GLU C N 1
ATOM 13224 C CA . GLU C 1 218 ? 39.32900 12.55300 58.95300 1.000 38.57000 395 GLU C CA 1
ATOM 13225 C C . GLU C 1 218 ? 37.96500 12.15700 59.50900 1.000 35.11000 395 GLU C C 1
ATOM 13226 O O . GLU C 1 218 ? 37.85300 11.16400 60.23600 1.000 44.15000 395 GLU C O 1
ATOM 13238 N N . TYR C 1 219 ? 36.91800 12.91800 59.18700 1.000 33.38000 396 TYR C N 1
ATOM 13239 C CA . TYR C 1 219 ? 35.58600 12.57000 59.67400 1.000 35.82000 396 TYR C CA 1
ATOM 13240 C C . TYR C 1 219 ? 35.12500 11.23400 59.10600 1.000 41.51000 396 TYR C C 1
ATOM 13241 O O . TYR C 1 219 ? 34.52700 10.42000 59.81900 1.000 38.80000 396 TYR C O 1
ATOM 13259 N N . GLN C 1 220 ? 35.37600 10.99700 57.81800 1.000 43.43000 397 GLN C N 1
ATOM 13260 C CA . GLN C 1 220 ? 35.09800 9.68800 57.23900 1.000 41.78000 397 GLN C CA 1
ATOM 13261 C C . GLN C 1 220 ? 35.83800 8.59800 58.00300 1.000 43.26000 397 GLN C C 1
ATOM 13262 O O . GLN C 1 220 ? 35.25200 7.57900 58.38400 1.000 39.72000 397 GLN C O 1
ATOM 13276 N N . ARG C 1 221 ? 37.13300 8.80500 58.24500 1.000 41.71000 398 ARG C N 1
ATOM 13277 C CA . ARG C 1 221 ? 37.94000 7.78500 58.90300 1.000 44.21000 398 ARG C CA 1
ATOM 13278 C C . ARG C 1 221 ? 37.46200 7.54200 60.33000 1.000 43.35000 398 ARG C C 1
ATOM 13279 O O . ARG C 1 221 ? 37.31800 6.39200 60.76200 1.000 47.25000 398 ARG C O 1
ATOM 13300 N N . MET C 1 222 ? 37.20500 8.61700 61.07600 1.000 50.43000 399 MET C N 1
ATOM 13301 C CA . MET C 1 222 ? 36.88400 8.47300 62.49300 1.000 46.49000 399 MET C CA 1
ATOM 13302 C C . MET C 1 222 ? 35.50200 7.86500 62.69000 1.000 43.16000 399 MET C C 1
ATOM 13303 O O . MET C 1 222 ? 35.32400 6.96800 63.52200 1.000 50.88000 399 MET C O 1
ATOM 13317 N N . THR C 1 223 ? 34.51100 8.33800 61.94000 1.000 40.41000 400 THR C N 1
ATOM 13318 C CA . THR C 1 223 ? 33.13300 7.91900 62.14800 1.000 39.92000 400 THR C CA 1
ATOM 13319 C C . THR C 1 223 ? 32.68600 6.80500 61.21300 1.000 38.17000 400 THR C C 1
ATOM 13320 O O . THR C 1 223 ? 31.60200 6.25100 61.41800 1.000 35.90000 400 THR C O 1
ATOM 13331 N N . GLY C 1 224 ? 33.47200 6.47900 60.19000 1.000 40.78000 401 GLY C N 1
ATOM 13332 C CA . GLY C 1 224 ? 33.08800 5.45200 59.24400 1.000 40.64000 401 GLY C CA 1
ATOM 13333 C C . GLY C 1 224 ? 32.05700 5.86300 58.21800 1.000 47.27000 401 GLY C C 1
ATOM 13334 O O . GLY C 1 224 ? 31.57500 5.00400 57.47300 1.000 54.46000 401 GLY C O 1
ATOM 13338 N N . ARG C 1 225 ? 31.70100 7.14300 58.15000 1.000 44.84000 402 ARG C N 1
ATOM 13339 C CA . ARG C 1 225 ? 30.72100 7.60900 57.18100 1.000 46.77000 402 ARG C CA 1
ATOM 13340 C C . ARG C 1 225 ? 31.09000 9.02500 56.76800 1.000 41.06000 402 ARG C C 1
ATOM 13341 O O . ARG C 1 225 ? 31.81700 9.72900 57.47400 1.000 42.27000 402 ARG C O 1
ATOM 13362 N N . ASP C 1 226 ? 30.57500 9.44200 55.61900 1.000 46.88000 403 ASP C N 1
ATOM 13363 C CA . ASP C 1 226 ? 30.92300 10.74500 55.07400 1.000 41.13000 403 ASP C CA 1
ATOM 13364 C C . ASP C 1 226 ? 30.08100 11.84500 55.71000 1.000 38.66000 403 ASP C C 1
ATOM 13365 O O . ASP C 1 226 ? 28.93900 11.62500 56.12600 1.000 37.55000 403 ASP C O 1
ATOM 13374 N N . ILE C 1 227 ? 30.66000 13.04700 55.77500 1.000 36.65000 404 ILE C N 1
ATOM 13375 C CA . ILE C 1 227 ? 29.99000 14.16600 56.43100 1.000 33.37000 404 ILE C CA 1
ATOM 13376 C C . ILE C 1 227 ? 28.63400 14.44400 55.79700 1.000 36.82000 404 ILE C C 1
ATOM 13377 O O . ILE C 1 227 ? 27.71200 14.92100 56.47100 1.000 31.89000 404 ILE C O 1
ATOM 13393 N N . GLU C 1 228 ? 28.48500 14.16900 54.50000 1.000 40.41000 405 GLU C N 1
ATOM 13394 C CA . GLU C 1 228 ? 27.19800 14.39900 53.85300 1.000 34.85000 405 GLU C CA 1
ATOM 13395 C C . GLU C 1 228 ? 26.12200 13.50300 54.45000 1.000 34.63000 405 GLU C C 1
ATOM 13396 O O . GLU C 1 228 ? 24.96400 13.91700 54.59000 1.000 31.86000 405 GLU C O 1
ATOM 13408 N N . LYS C 1 229 ? 26.48800 12.27600 54.82600 1.000 43.44000 406 LYS C N 1
ATOM 13409 C CA . LYS C 1 229 ? 25.52000 11.37400 55.43900 1.000 42.47000 406 LYS C CA 1
ATOM 13410 C C . LYS C 1 229 ? 25.02300 11.93100 56.76500 1.000 37.67000 406 LYS C C 1
ATOM 13411 O O . LYS C 1 229 ? 23.82000 11.90200 57.05000 1.000 34.49000 406 LYS C O 1
ATOM 13430 N N . SER C 1 230 ? 25.93800 12.45000 57.58900 1.000 42.22000 407 SER C N 1
ATOM 13431 C CA . SER C 1 230 ? 25.53700 13.05700 58.85300 1.000 44.54000 407 SER C CA 1
ATOM 13432 C C . SER C 1 230 ? 24.55300 14.19700 58.62500 1.000 43.29000 407 SER C C 1
ATOM 13433 O O . SER C 1 230 ? 23.58000 14.34800 59.37300 1.000 35.64000 407 SER C O 1
ATOM 13441 N N . ILE C 1 231 ? 24.78800 15.00500 57.58800 1.000 40.92000 408 ILE C N 1
ATOM 13442 C CA . ILE C 1 231 ? 23.94800 16.17200 57.34500 1.000 39.88000 408 ILE C CA 1
ATOM 13443 C C . ILE C 1 231 ? 22.57300 15.75300 56.84500 1.000 42.03000 408 ILE C C 1
ATOM 13444 O O . ILE C 1 231 ? 21.55300 16.33200 57.24000 1.000 43.27000 408 ILE C O 1
ATOM 13460 N N . CYS C 1 232 ? 22.51700 14.75300 55.96300 1.000 38.16000 409 CYS C N 1
ATOM 13461 C CA . CYS C 1 232 ? 21.22300 14.25300 55.51400 1.000 40.82000 409 CYS C CA 1
ATOM 13462 C C . CYS C 1 232 ? 20.42500 13.69500 56.68200 1.000 43.95000 409 CYS C C 1
ATOM 13463 O O . CYS C 1 232 ? 19.21400 13.92800 56.78800 1.000 43.91000 409 CYS C O 1
ATOM 13471 N N . ARG C 1 233 ? 21.09000 12.95500 57.57100 1.000 44.71000 410 ARG C N 1
ATOM 13472 C CA . ARG C 1 233 ? 20.39500 12.35000 58.70100 1.000 45.78000 410 ARG C CA 1
ATOM 13473 C C . ARG C 1 233 ? 19.97300 13.40000 59.72000 1.000 42.10000 410 ARG C C 1
ATOM 13474 O O . ARG C 1 233 ? 18.87600 13.31800 60.28300 1.000 53.35000 410 ARG C O 1
ATOM 13495 N N . GLU C 1 234 ? 20.82100 14.39800 59.96200 1.000 41.96000 411 GLU C N 1
ATOM 13496 C CA . GLU C 1 234 ? 20.58300 15.34500 61.04500 1.000 47.73000 411 GLU C CA 1
ATOM 13497 C C . GLU C 1 234 ? 19.73700 16.53900 60.63300 1.000 41.42000 411 GLU C C 1
ATOM 13498 O O . GLU C 1 234 ? 18.95500 17.04000 61.44800 1.000 48.36000 411 GLU C O 1
ATOM 13510 N N . MET C 1 235 ? 19.87300 17.01100 59.39900 1.000 48.49000 412 MET C N 1
ATOM 13511 C CA . MET C 1 235 ? 19.21400 18.22700 58.95300 1.000 48.57000 412 MET C CA 1
ATOM 13512 C C . MET C 1 235 ? 18.22200 17.91000 57.84500 1.000 45.03000 412 MET C C 1
ATOM 13513 O O . MET C 1 235 ? 18.29100 16.86100 57.19800 1.000 44.70000 412 MET C O 1
ATOM 13527 N N . SER C 1 236 ? 17.29300 18.84100 57.63400 1.000 48.44000 413 SER C N 1
ATOM 13528 C CA . SER C 1 236 ? 16.25500 18.67400 56.63000 1.000 52.35000 413 SER C CA 1
ATOM 13529 C C . SER C 1 236 ? 15.91400 20.02900 56.02700 1.000 51.93000 413 SER C C 1
ATOM 13530 O O . SER C 1 236 ? 16.25500 21.08000 56.57600 1.000 47.60000 413 SER C O 1
ATOM 13538 N N . GLY C 1 237 ? 15.23200 19.98800 54.88500 1.000 50.34000 414 GLY C N 1
ATOM 13539 C CA . GLY C 1 237 ? 14.75400 21.20800 54.26500 1.000 42.67000 414 GLY C CA 1
ATOM 13540 C C . GLY C 1 237 ? 15.85900 21.99100 53.57500 1.000 43.96000 414 GLY C C 1
ATOM 13541 O O . GLY C 1 237 ? 16.84900 21.43800 53.09100 1.000 45.03000 414 GLY C O 1
ATOM 13545 N N . ASP C 1 238 ? 15.67400 23.31100 53.53400 1.000 41.72000 415 ASP C N 1
ATOM 13546 C CA . ASP C 1 238 ? 16.62000 24.17300 52.83600 1.000 41.26000 415 ASP C CA 1
ATOM 13547 C C . ASP C 1 238 ? 17.97800 24.19700 53.52500 1.000 40.30000 415 ASP C C 1
ATOM 13548 O O . ASP C 1 238 ? 19.01000 24.31700 52.85300 1.000 33.56000 415 ASP C O 1
ATOM 13557 N N . LEU C 1 239 ? 18.00300 24.08400 54.85600 1.000 46.17000 416 LEU C N 1
ATOM 13558 C CA . LEU C 1 239 ? 19.27700 24.06300 55.56700 1.000 40.08000 416 LEU C CA 1
ATOM 13559 C C . LEU C 1 239 ? 20.10700 22.85100 55.16800 1.000 38.16000 416 LEU C C 1
ATOM 13560 O O . LEU C 1 239 ? 21.32200 22.95900 54.95900 1.000 33.87000 416 LEU C O 1
ATOM 13576 N N . GLU C 1 240 ? 19.47200 21.68300 55.07200 1.000 39.88000 417 GLU C N 1
ATOM 13577 C CA . GLU C 1 240 ? 20.18500 20.49200 54.62800 1.000 45.03000 417 GLU C CA 1
ATOM 13578 C C . GLU C 1 240 ? 20.76200 20.70300 53.23500 1.000 37.82000 417 GLU C C 1
ATOM 13579 O O . GLU C 1 240 ? 21.95400 20.47000 52.99800 1.000 34.27000 417 GLU C O 1
ATOM 13591 N N . GLN C 1 241 ? 19.92500 21.15300 52.29800 1.000 36.91000 418 GLN C N 1
ATOM 13592 C CA . GLN C 1 241 ? 20.41200 21.44000 50.95400 1.000 32.12000 418 GLN C CA 1
ATOM 13593 C C . GLN C 1 241 ? 21.56000 22.43600 50.99000 1.000 36.08000 418 GLN C C 1
ATOM 13594 O O . GLN C 1 241 ? 22.57800 22.24700 50.31300 1.000 39.77000 418 GLN C O 1
ATOM 13608 N N . GLY C 1 242 ? 21.41800 23.50300 51.78000 1.000 35.33000 419 GLY C N 1
ATOM 13609 C CA . GLY C 1 242 ? 22.48600 24.48500 51.87200 1.000 35.27000 419 GLY C CA 1
ATOM 13610 C C . GLY C 1 242 ? 23.77500 23.88500 52.39500 1.000 29.69000 419 GLY C C 1
ATOM 13611 O O . GLY C 1 242 ? 24.84700 24.07600 51.81500 1.000 28.23000 419 GLY C O 1
ATOM 13615 N N . MET C 1 243 ? 23.68500 23.14200 53.49900 1.000 34.58000 420 MET C N 1
ATOM 13616 C CA . MET C 1 243 ? 24.87300 22.51800 54.07000 1.000 33.87000 420 MET C CA 1
ATOM 13617 C C . MET C 1 243 ? 25.52300 21.56700 53.07400 1.000 37.91000 420 MET C C 1
ATOM 13618 O O . MET C 1 243 ? 26.74400 21.59400 52.87700 1.000 41.52000 420 MET C O 1
ATOM 13632 N N . LEU C 1 244 ? 24.72100 20.71800 52.42800 1.000 27.22000 421 LEU C N 1
ATOM 13633 C CA . LEU C 1 244 ? 25.26600 19.81800 51.41800 1.000 37.36000 421 LEU C CA 1
ATOM 13634 C C . LEU C 1 244 ? 25.95800 20.59800 50.30800 1.000 36.53000 421 LEU C C 1
ATOM 13635 O O . LEU C 1 244 ? 27.07600 20.26100 49.89800 1.000 35.47000 421 LEU C O 1
ATOM 13651 N N . ALA C 1 245 ? 25.30400 21.64800 49.80400 1.000 30.58000 422 ALA C N 1
ATOM 13652 C CA . ALA C 1 245 ? 25.89000 22.42900 48.71900 1.000 37.01000 422 ALA C CA 1
ATOM 13653 C C . ALA C 1 245 ? 27.26600 22.96100 49.10000 1.000 39.31000 422 ALA C C 1
ATOM 13654 O O . ALA C 1 245 ? 28.19400 22.94500 48.28200 1.000 39.97000 422 ALA C O 1
ATOM 13661 N N . VAL C 1 246 ? 27.41700 23.44100 50.33600 1.000 31.25000 423 VAL C N 1
ATOM 13662 C CA . VAL C 1 246 ? 28.71100 23.95700 50.77600 1.000 35.03000 423 VAL C CA 1
ATOM 13663 C C . VAL C 1 246 ? 29.75400 22.84700 50.76700 1.000 38.09000 423 VAL C C 1
ATOM 13664 O O . VAL C 1 246 ? 30.85300 23.00400 50.22200 1.000 39.47000 423 VAL C O 1
ATOM 13677 N N . VAL C 1 247 ? 29.42600 21.70800 51.37800 1.000 38.05000 424 VAL C N 1
ATOM 13678 C CA . VAL C 1 247 ? 30.36200 20.58800 51.41900 1.000 37.18000 424 VAL C CA 1
ATOM 13679 C C . VAL C 1 247 ? 30.74800 20.16700 50.00700 1.000 36.72000 424 VAL C C 1
ATOM 13680 O O . VAL C 1 247 ? 31.93100 19.99100 49.69000 1.000 29.52000 424 VAL C O 1
ATOM 13693 N N . LYS C 1 248 ? 29.75300 20.00200 49.13500 1.000 28.44000 425 LYS C N 1
ATOM 13694 C CA . LYS C 1 248 ? 30.03400 19.56600 47.77200 1.000 34.91000 425 LYS C CA 1
ATOM 13695 C C . LYS C 1 248 ? 30.97700 20.52900 47.06100 1.000 34.66000 425 LYS C C 1
ATOM 13696 O O . LYS C 1 248 ? 31.92800 20.10000 46.39700 1.000 33.20000 425 LYS C O 1
ATOM 13715 N N . CYS C 1 249 ? 30.74200 21.83600 47.19700 1.000 33.71000 426 CYS C N 1
ATOM 13716 C CA . CYS C 1 249 ? 31.56800 22.80400 46.48100 1.000 39.19000 426 CYS C CA 1
ATOM 13717 C C . CYS C 1 249 ? 32.99300 22.83100 47.02200 1.000 42.95000 426 CYS C C 1
ATOM 13718 O O . CYS C 1 249 ? 33.95400 22.87700 46.24500 1.000 42.78000 426 CYS C O 1
ATOM 13726 N N . LEU C 1 250 ? 33.15100 22.81100 48.34900 1.000 32.38000 427 LEU C N 1
ATOM 13727 C CA . LEU C 1 250 ? 34.48900 22.72200 48.92600 1.000 35.97000 427 LEU C CA 1
ATOM 13728 C C . LEU C 1 250 ? 35.21000 21.47300 48.43400 1.000 35.73000 427 LEU C C 1
ATOM 13729 O O . LEU C 1 250 ? 36.42200 21.49800 48.18900 1.000 36.90000 427 LEU C O 1
ATOM 13745 N N . LYS C 1 251 ? 34.48100 20.36800 48.29100 1.000 42.35000 428 LYS C N 1
ATOM 13746 C CA . LYS C 1 251 ? 35.05600 19.12300 47.80200 1.000 44.32000 428 LYS C CA 1
ATOM 13747 C C . LYS C 1 251 ? 35.39400 19.22400 46.32200 1.000 43.91000 428 LYS C C 1
ATOM 13748 O O . LYS C 1 251 ? 36.56900 19.24200 45.94200 1.000 44.90000 428 LYS C O 1
ATOM 13767 N N . ASN C 1 252 ? 34.35900 19.29100 45.48400 1.000 45.48000 429 ASN C N 1
ATOM 13768 C CA . ASN C 1 252 ? 34.51700 19.21500 44.03000 1.000 38.76000 429 ASN C CA 1
ATOM 13769 C C . ASN C 1 252 ? 33.45100 20.12100 43.41100 1.000 36.71000 429 ASN C C 1
ATOM 13770 O O . ASN C 1 252 ? 32.34000 19.67800 43.11100 1.000 38.42000 429 ASN C O 1
ATOM 13781 N N . THR C 1 253 ? 33.80400 21.39100 43.22900 1.000 35.75000 430 THR C N 1
ATOM 13782 C CA . THR C 1 253 ? 32.84300 22.34300 42.68100 1.000 36.10000 430 THR C CA 1
ATOM 13783 C C . THR C 1 253 ? 32.34500 21.94700 41.29700 1.000 34.75000 430 THR C C 1
ATOM 13784 O O . THR C 1 253 ? 31.13400 22.08100 41.04600 1.000 36.77000 430 THR C O 1
ATOM 13795 N N . PRO C 1 254 ? 33.18300 21.47700 40.37000 1.000 30.28000 431 PRO C N 1
ATOM 13796 C CA . PRO C 1 254 ? 32.63200 20.99800 39.08900 1.000 37.51000 431 PRO C CA 1
ATOM 13797 C C . PRO C 1 254 ? 31.61100 19.88800 39.26500 1.000 39.76000 431 PRO C C 1
ATOM 13798 O O . PRO C 1 254 ? 30.52200 19.94300 38.67500 1.000 36.14000 431 PRO C O 1
ATOM 13809 N N . ALA C 1 255 ? 31.93100 18.87500 40.07500 1.000 47.10000 432 ALA C N 1
ATOM 13810 C CA . ALA C 1 255 ? 30.99900 17.77300 40.28100 1.000 39.57000 432 ALA C CA 1
ATOM 13811 C C . ALA C 1 255 ? 29.69900 18.26400 40.90300 1.000 33.38000 432 ALA C C 1
ATOM 13812 O O . ALA C 1 255 ? 28.61400 17.77900 40.55800 1.000 29.72000 432 ALA C O 1
ATOM 13819 N N . PHE C 1 256 ? 29.78700 19.22500 41.82500 1.000 34.37000 433 PHE C N 1
ATOM 13820 C CA . PHE C 1 256 ? 28.58000 19.82200 42.38300 1.000 34.83000 433 PHE C CA 1
ATOM 13821 C C . PHE C 1 256 ? 27.67000 20.34300 41.27800 1.000 42.00000 433 PHE C C 1
ATOM 13822 O O . PHE C 1 256 ? 26.48800 19.99100 41.21000 1.000 39.65000 433 PHE C O 1
ATOM 13839 N N . PHE C 1 257 ? 28.20900 21.19500 40.39900 1.000 35.76000 434 PHE C N 1
ATOM 13840 C CA . PHE C 1 257 ? 27.39900 21.72100 39.30700 1.000 41.48000 434 PHE C CA 1
ATOM 13841 C C . PHE C 1 257 ? 26.93400 20.60200 38.38700 1.000 35.73000 434 PHE C C 1
ATOM 13842 O O . PHE C 1 257 ? 25.78500 20.60400 37.92500 1.000 30.86000 434 PHE C O 1
ATOM 13859 N N . ALA C 1 258 ? 27.81200 19.63400 38.11300 1.000 40.33000 435 ALA C N 1
ATOM 13860 C CA . ALA C 1 258 ? 27.42400 18.49300 37.29100 1.000 42.59000 435 ALA C CA 1
ATOM 13861 C C . ALA C 1 258 ? 26.15000 17.84500 37.81400 1.000 38.88000 435 ALA C C 1
ATOM 13862 O O . ALA C 1 258 ? 25.25500 17.49500 37.03500 1.000 40.02000 435 ALA C O 1
ATOM 13869 N N . GLU C 1 259 ? 26.04500 17.68500 39.13500 1.000 39.15000 436 GLU C N 1
ATOM 13870 C CA . GLU C 1 259 ? 24.85900 17.05700 39.70700 1.000 45.28000 436 GLU C CA 1
ATOM 13871 C C . GLU C 1 259 ? 23.64000 17.96200 39.59100 1.000 43.95000 436 GLU C C 1
ATOM 13872 O O . GLU C 1 259 ? 22.53200 17.48800 39.30900 1.000 50.66000 436 GLU C O 1
ATOM 13884 N N . ARG C 1 260 ? 23.81900 19.26500 39.81100 1.000 49.14000 437 ARG C N 1
ATOM 13885 C CA . ARG C 1 260 ? 22.70100 20.19200 39.66600 1.000 49.24000 437 ARG C CA 1
ATOM 13886 C C . ARG C 1 260 ? 22.17100 20.18600 38.23900 1.000 43.85000 437 ARG C C 1
ATOM 13887 O O . ARG C 1 260 ? 20.95400 20.17500 38.02100 1.000 47.41000 437 ARG C O 1
ATOM 13908 N N . LEU C 1 261 ? 23.07200 20.18800 37.25200 1.000 41.16000 438 LEU C N 1
ATOM 13909 C CA . LEU C 1 261 ? 22.64600 20.09000 35.85900 1.000 50.73000 438 LEU C CA 1
ATOM 13910 C C . LEU C 1 261 ? 21.85000 18.81300 35.62200 1.000 52.75000 438 LEU C C 1
ATOM 13911 O O . LEU C 1 261 ? 20.77300 18.84000 35.01400 1.000 47.09000 438 LEU C O 1
ATOM 13927 N N . ASN C 1 262 ? 22.36900 17.67800 36.09500 1.000 52.42000 439 ASN C N 1
ATOM 13928 C CA . ASN C 1 262 ? 21.66400 16.41300 35.92500 1.000 54.25000 439 ASN C CA 1
ATOM 13929 C C . ASN C 1 262 ? 20.26900 16.48500 36.53300 1.000 54.05000 439 ASN C C 1
ATOM 13930 O O . ASN C 1 262 ? 19.27900 16.10500 35.89600 1.000 57.71000 439 ASN C O 1
ATOM 13941 N N . LYS C 1 263 ? 20.16900 16.97700 37.76900 1.000 52.02000 440 LYS C N 1
ATOM 13942 C CA . LYS C 1 263 ? 18.86400 17.09400 38.40900 1.000 58.26000 440 LYS C CA 1
ATOM 13943 C C . LYS C 1 263 ? 17.99200 18.13000 37.71600 1.000 57.66000 440 LYS C C 1
ATOM 13944 O O . LYS C 1 263 ? 16.76200 18.00900 37.72500 1.000 58.31000 440 LYS C O 1
ATOM 13963 N N . ALA C 1 264 ? 18.60600 19.14700 37.11000 1.000 64.46000 441 ALA C N 1
ATOM 13964 C CA . ALA C 1 264 ? 17.83200 20.14400 36.38400 1.000 57.67000 441 ALA C CA 1
ATOM 13965 C C . ALA C 1 264 ? 17.17500 19.55200 35.14500 1.000 60.05000 441 ALA C C 1
ATOM 13966 O O . ALA C 1 264 ? 16.14200 20.05900 34.69300 1.000 61.68000 441 ALA C O 1
ATOM 13973 N N . MET C 1 265 ? 17.74200 18.47900 34.59100 1.000 57.69000 442 MET C N 1
ATOM 13974 C CA . MET C 1 265 ? 17.31300 17.97100 33.29500 1.000 64.41000 442 MET C CA 1
ATOM 13975 C C . MET C 1 265 ? 16.48700 16.69500 33.36200 1.000 68.95000 442 MET C C 1
ATOM 13976 O O . MET C 1 265 ? 15.70800 16.43800 32.43900 1.000 66.43000 442 MET C O 1
ATOM 13990 N N . ARG C 1 266 ? 16.63100 15.88800 34.41000 1.000 71.15000 443 ARG C N 1
ATOM 13991 C CA . ARG C 1 266 ? 15.97900 14.58500 34.43200 1.000 72.09000 443 ARG C CA 1
ATOM 13992 C C . ARG C 1 266 ? 14.49200 14.72600 34.73300 1.000 72.49000 443 ARG C C 1
ATOM 13993 O O . ARG C 1 266 ? 14.08400 15.50300 35.60200 1.000 67.59000 443 ARG C O 1
ATOM 14014 N N . GLY C 1 267 ? 13.68700 13.96600 33.99800 1.000 77.91000 444 GLY C N 1
ATOM 14015 C CA . GLY C 1 267 ? 12.24200 14.06200 34.04200 1.000 81.29000 444 GLY C CA 1
ATOM 14016 C C . GLY C 1 267 ? 11.68100 14.55800 32.71900 1.000 86.70000 444 GLY C C 1
ATOM 14017 O O . GLY C 1 267 ? 12.40700 14.86400 31.77100 1.000 80.42000 444 GLY C O 1
ATOM 14021 N N . ALA C 1 268 ? 10.34900 14.63000 32.67600 1.000 87.63000 445 ALA C N 1
ATOM 14022 C CA . ALA C 1 268 ? 9.67600 15.11100 31.47400 1.000 82.45000 445 ALA C CA 1
ATOM 14023 C C . ALA C 1 268 ? 10.03000 16.56700 31.19800 1.000 85.48000 445 ALA C C 1
ATOM 14024 O O . ALA C 1 268 ? 10.46900 16.91600 30.09500 1.000 84.11000 445 ALA C O 1
ATOM 14031 N N . GLY C 1 269 ? 9.84900 17.43000 32.19400 1.000 86.73000 446 GLY C N 1
ATOM 14032 C CA . GLY C 1 269 ? 10.13200 18.84000 32.05300 1.000 79.91000 446 GLY C CA 1
ATOM 14033 C C . GLY C 1 269 ? 11.59300 19.15300 32.30700 1.000 77.05000 446 GLY C C 1
ATOM 14034 O O . GLY C 1 269 ? 12.43700 18.27100 32.48100 1.000 74.97000 446 GLY C O 1
ATOM 14038 N N . THR C 1 270 ? 11.89100 20.45000 32.32300 1.000 79.73000 447 THR C N 1
ATOM 14039 C CA . THR C 1 270 ? 13.23900 20.94400 32.55600 1.000 75.76000 447 THR C CA 1
ATOM 14040 C C . THR C 1 270 ? 13.19100 22.07900 33.56600 1.000 70.25000 447 THR C C 1
ATOM 14041 O O . THR C 1 270 ? 12.24500 22.87100 33.57700 1.000 73.76000 447 THR C O 1
ATOM 14052 N N . LYS C 1 271 ? 14.21200 22.15100 34.41900 1.000 65.37000 448 LYS C N 1
ATOM 14053 C CA . LYS C 1 271 ? 14.42400 23.32600 35.26500 1.000 62.67000 448 LYS C CA 1
ATOM 14054 C C . LYS C 1 271 ? 15.33200 24.29900 34.51100 1.000 59.49000 448 LYS C C 1
ATOM 14055 O O . LYS C 1 271 ? 16.51100 24.48900 34.81700 1.000 53.63000 448 LYS C O 1
ATOM 14074 N N . ASP C 1 272 ? 14.73600 24.92100 33.48900 1.000 55.50000 449 ASP C N 1
ATOM 14075 C CA . ASP C 1 272 ? 15.50500 25.70500 32.52600 1.000 58.68000 449 ASP C CA 1
ATOM 14076 C C . ASP C 1 272 ? 16.26300 26.84100 33.19800 1.000 52.36000 449 ASP C C 1
ATOM 14077 O O . ASP C 1 272 ? 17.38300 27.17300 32.79200 1.000 49.69000 449 ASP C O 1
ATOM 14086 N N . ARG C 1 273 ? 15.66300 27.46300 34.21400 1.000 52.51000 450 ARG C N 1
ATOM 14087 C CA . ARG C 1 273 ? 16.33900 28.55700 34.90300 1.000 55.02000 450 ARG C CA 1
ATOM 14088 C C . ARG C 1 273 ? 17.69800 28.11300 35.42800 1.000 51.75000 450 ARG C C 1
ATOM 14089 O O . ARG C 1 273 ? 18.69300 28.83600 35.29600 1.000 49.16000 450 ARG C O 1
ATOM 14110 N N . THR C 1 274 ? 17.76100 26.92100 36.02300 1.000 43.72000 451 THR C N 1
ATOM 14111 C CA . THR C 1 274 ? 19.03400 26.40300 36.51200 1.000 45.34000 451 THR C CA 1
ATOM 14112 C C . THR C 1 274 ? 19.94800 26.03100 35.35300 1.000 42.16000 451 THR C C 1
ATOM 14113 O O . THR C 1 274 ? 21.13600 26.37500 35.34800 1.000 37.85000 451 THR C O 1
ATOM 14124 N N . LEU C 1 275 ? 19.40600 25.32500 34.35900 1.000 51.58000 452 LEU C N 1
ATOM 14125 C CA . LEU C 1 275 ? 20.20300 24.93400 33.20100 1.000 50.85000 452 LEU C CA 1
ATOM 14126 C C . LEU C 1 275 ? 20.85800 26.14900 32.55600 1.000 42.00000 452 LEU C C 1
ATOM 14127 O O . LEU C 1 275 ? 22.06600 26.15500 32.29900 1.000 41.73000 452 LEU C O 1
ATOM 14143 N N . ILE C 1 276 ? 20.07500 27.19800 32.30200 1.000 45.83000 453 ILE C N 1
ATOM 14144 C CA . ILE C 1 276 ? 20.63600 28.41900 31.73100 1.000 46.13000 453 ILE C CA 1
ATOM 14145 C C . ILE C 1 276 ? 21.67400 29.01400 32.67300 1.000 48.19000 453 ILE C C 1
ATOM 14146 O O . ILE C 1 276 ? 22.79700 29.33800 32.26800 1.000 41.18000 453 ILE C O 1
ATOM 14162 N N . ARG C 1 277 ? 21.30900 29.16700 33.94900 1.000 43.40000 454 ARG C N 1
ATOM 14163 C CA . ARG C 1 277 ? 22.18600 29.84700 34.89600 1.000 40.95000 454 ARG C CA 1
ATOM 14164 C C . ARG C 1 277 ? 23.54000 29.15300 34.99000 1.000 42.84000 454 ARG C C 1
ATOM 14165 O O . ARG C 1 277 ? 24.59000 29.79200 34.85200 1.000 37.21000 454 ARG C O 1
ATOM 14186 N N . ILE C 1 278 ? 23.53600 27.83800 35.21300 1.000 43.19000 455 ILE C N 1
ATOM 14187 C CA . ILE C 1 278 ? 24.79000 27.11300 35.40000 1.000 39.05000 455 ILE C CA 1
ATOM 14188 C C . ILE C 1 278 ? 25.65700 27.21800 34.15000 1.000 38.16000 455 ILE C C 1
ATOM 14189 O O . ILE C 1 278 ? 26.84200 27.56300 34.22200 1.000 32.35000 455 ILE C O 1
ATOM 14205 N N . MET C 1 279 ? 25.07900 26.91100 32.98700 1.000 40.15000 456 MET C N 1
ATOM 14206 C CA . MET C 1 279 ? 25.85300 26.91700 31.74800 1.000 45.85000 456 MET C CA 1
ATOM 14207 C C . MET C 1 279 ? 26.46400 28.28900 31.48700 1.000 41.86000 456 MET C C 1
ATOM 14208 O O . MET C 1 279 ? 27.64700 28.40200 31.14600 1.000 45.31000 456 MET C O 1
ATOM 14222 N N . VAL C 1 280 ? 25.67000 29.34700 31.64300 1.000 31.73000 457 VAL C N 1
ATOM 14223 C CA . VAL C 1 280 ? 26.17800 30.69300 31.40500 1.000 42.05000 457 VAL C CA 1
ATOM 14224 C C . VAL C 1 280 ? 27.21000 31.07200 32.46200 1.000 45.26000 457 VAL C C 1
ATOM 14225 O O . VAL C 1 280 ? 28.29800 31.56600 32.14100 1.000 44.06000 457 VAL C O 1
ATOM 14238 N N . SER C 1 281 ? 26.89000 30.84000 33.73900 1.000 42.27000 458 SER C N 1
ATOM 14239 C CA . SER C 1 281 ? 27.71800 31.38500 34.81000 1.000 40.49000 458 SER C CA 1
ATOM 14240 C C . SER C 1 281 ? 29.06000 30.67200 34.92000 1.000 43.71000 458 SER C C 1
ATOM 14241 O O . SER C 1 281 ? 30.05000 31.28500 35.33500 1.000 44.70000 458 SER C O 1
ATOM 14249 N N . ARG C 1 282 ? 29.12300 29.39300 34.55300 1.000 38.61000 459 ARG C N 1
ATOM 14250 C CA . ARG C 1 282 ? 30.35800 28.62900 34.66600 1.000 43.24000 459 ARG C CA 1
ATOM 14251 C C . ARG C 1 282 ? 31.13400 28.54500 33.36000 1.000 37.32000 459 ARG C C 1
ATOM 14252 O O . ARG C 1 282 ? 32.26200 28.04200 33.36300 1.000 42.01000 459 ARG C O 1
ATOM 14273 N N . SER C 1 283 ? 30.56200 29.03400 32.25700 1.000 42.93000 460 SER C N 1
ATOM 14274 C CA . SER C 1 283 ? 31.16300 28.83500 30.94200 1.000 41.29000 460 SER C CA 1
ATOM 14275 C C . SER C 1 283 ? 32.62100 29.27200 30.90400 1.000 43.42000 460 SER C C 1
ATOM 14276 O O . SER C 1 283 ? 33.44700 28.64500 30.22900 1.000 43.52000 460 SER C O 1
ATOM 14284 N N . GLU C 1 284 ? 32.96000 30.34700 31.61300 1.000 42.36000 461 GLU C N 1
ATOM 14285 C CA . GLU C 1 284 ? 34.31000 30.89300 31.58700 1.000 41.57000 461 GLU C CA 1
ATOM 14286 C C . GLU C 1 284 ? 35.07500 30.61900 32.87400 1.000 48.00000 461 GLU C C 1
ATOM 14287 O O . GLU C 1 284 ? 36.16400 31.16800 33.06700 1.000 45.41000 461 GLU C O 1
ATOM 14299 N N . LEU C 1 285 ? 34.53800 29.77600 33.75400 1.000 47.94000 462 LEU C N 1
ATOM 14300 C CA . LEU C 1 285 ? 35.22800 29.38500 34.97900 1.000 42.69000 462 LEU C CA 1
ATOM 14301 C C . LEU C 1 285 ? 35.71800 27.94600 34.88000 1.000 47.95000 462 LEU C C 1
ATOM 14302 O O . LEU C 1 285 ? 36.92700 27.71000 34.85100 1.000 43.10000 462 LEU C O 1
ATOM 14318 N N . ASP C 1 286 ? 34.81400 26.96800 34.80700 1.000 39.06000 463 ASP C N 1
ATOM 14319 C CA . ASP C 1 286 ? 35.22000 25.56800 34.89200 1.000 48.16000 463 ASP C CA 1
ATOM 14320 C C . ASP C 1 286 ? 34.19300 24.66300 34.22200 1.000 43.64000 463 ASP C C 1
ATOM 14321 O O . ASP C 1 286 ? 33.96100 23.53200 34.66400 1.000 47.74000 463 ASP C O 1
ATOM 14330 N N . LEU C 1 287 ? 33.57300 25.14400 33.14400 1.000 44.26000 464 LEU C N 1
ATOM 14331 C CA . LEU C 1 287 ? 32.55900 24.33300 32.48400 1.000 47.40000 464 LEU C CA 1
ATOM 14332 C C . LEU C 1 287 ? 33.15900 23.12700 31.77100 1.000 40.01000 464 LEU C C 1
ATOM 14333 O O . LEU C 1 287 ? 32.43300 22.16600 31.49800 1.000 35.25000 464 LEU C O 1
ATOM 14349 N N . LEU C 1 288 ? 34.45700 23.14900 31.45700 1.000 38.96000 465 LEU C N 1
ATOM 14350 C CA . LEU C 1 288 ? 35.08500 21.95800 30.89300 1.000 42.40000 465 LEU C CA 1
ATOM 14351 C C . LEU C 1 288 ? 35.18900 20.85900 31.94100 1.000 50.14000 465 LEU C C 1
ATOM 14352 O O . LEU C 1 288 ? 34.90200 19.69000 31.65800 1.000 40.39000 465 LEU C O 1
ATOM 14368 N N . ASP C 1 289 ? 35.59700 21.22100 33.16000 1.000 52.61000 466 ASP C N 1
ATOM 14369 C CA . ASP C 1 289 ? 35.64400 20.24700 34.24300 1.000 42.22000 466 ASP C CA 1
ATOM 14370 C C . ASP C 1 289 ? 34.25300 19.71500 34.56000 1.000 39.41000 466 ASP C C 1
ATOM 14371 O O . ASP C 1 289 ? 34.08600 18.52100 34.83400 1.000 46.70000 466 ASP C O 1
ATOM 14380 N N . ILE C 1 290 ? 33.24100 20.58300 34.52000 1.000 40.89000 467 ILE C N 1
ATOM 14381 C CA . ILE C 1 290 ? 31.86700 20.12900 34.72200 1.000 37.50000 467 ILE C CA 1
ATOM 14382 C C . ILE C 1 290 ? 31.52400 19.04000 33.71400 1.000 48.39000 467 ILE C C 1
ATOM 14383 O O . ILE C 1 290 ? 31.00400 17.97600 34.07400 1.000 45.42000 467 ILE C O 1
ATOM 14399 N N . ARG C 1 291 ? 31.81800 19.28800 32.43500 1.000 41.19000 468 ARG C N 1
ATOM 14400 C CA . ARG C 1 291 ? 31.55400 18.29100 31.40100 1.000 44.48000 468 ARG C CA 1
ATOM 14401 C C . ARG C 1 291 ? 32.22000 16.96300 31.74000 1.000 49.74000 468 ARG C C 1
ATOM 14402 O O . ARG C 1 291 ? 31.59100 15.90100 31.67100 1.000 49.33000 468 ARG C O 1
ATOM 14423 N N . ALA C 1 292 ? 33.50300 17.00700 32.10800 1.000 45.86000 469 ALA C N 1
ATOM 14424 C CA . ALA C 1 292 ? 34.21100 15.78700 32.47800 1.000 52.77000 469 ALA C CA 1
ATOM 14425 C C . ALA C 1 292 ? 33.50900 15.07500 33.62700 1.000 47.71000 469 ALA C C 1
ATOM 14426 O O . ALA C 1 292 ? 33.24400 13.86900 33.56000 1.000 56.24000 469 ALA C O 1
ATOM 14433 N N . GLU C 1 293 ? 33.19100 15.81100 34.69300 1.000 55.77000 470 GLU C N 1
ATOM 14434 C CA . GLU C 1 293 ? 32.53900 15.19700 35.84500 1.000 51.32000 470 GLU C CA 1
ATOM 14435 C C . GLU C 1 293 ? 31.17100 14.63700 35.47300 1.000 48.66000 470 GLU C C 1
ATOM 14436 O O . GLU C 1 293 ? 30.76700 13.58300 35.97600 1.000 56.68000 470 GLU C O 1
ATOM 14448 N N . TYR C 1 294 ? 30.44000 15.32800 34.59500 1.000 52.12000 471 TYR C N 1
ATOM 14449 C CA . TYR C 1 294 ? 29.13500 14.82600 34.17700 1.000 53.51000 471 TYR C CA 1
ATOM 14450 C C . TYR C 1 294 ? 29.26300 13.45700 33.52500 1.000 58.17000 471 TYR C C 1
ATOM 14451 O O . TYR C 1 294 ? 28.42500 12.57300 33.74200 1.000 55.70000 471 TYR C O 1
ATOM 14469 N N . LYS C 1 295 ? 30.31100 13.26200 32.72200 1.000 55.16000 472 LYS C N 1
ATOM 14470 C CA . LYS C 1 295 ? 30.51100 11.98100 32.05400 1.000 58.30000 472 LYS C CA 1
ATOM 14471 C C . LYS C 1 295 ? 30.90400 10.89900 33.05300 1.000 62.31000 472 LYS C C 1
ATOM 14472 O O . LYS C 1 295 ? 30.27700 9.83400 33.11100 1.000 66.16000 472 LYS C O 1
ATOM 14491 N N . ARG C 1 296 ? 31.94200 11.15900 33.85100 1.000 54.82000 473 ARG C N 1
ATOM 14492 C CA . ARG C 1 296 ? 32.38900 10.18600 34.84200 1.000 56.80000 473 ARG C CA 1
ATOM 14493 C C . ARG C 1 296 ? 31.24700 9.75600 35.75300 1.000 57.49000 473 ARG C C 1
ATOM 14494 O O . ARG C 1 296 ? 31.11300 8.57100 36.08100 1.000 66.08000 473 ARG C O 1
ATOM 14515 N N . MET C 1 297 ? 30.41300 10.70500 36.17200 1.000 55.67000 474 MET C N 1
ATOM 14516 C CA . MET C 1 297 ? 29.41900 10.41500 37.19800 1.000 58.01000 474 MET C CA 1
ATOM 14517 C C . MET C 1 297 ? 28.19000 9.72100 36.62600 1.000 55.05000 474 MET C C 1
ATOM 14518 O O . MET C 1 297 ? 27.64600 8.80700 37.25500 1.000 59.18000 474 MET C O 1
ATOM 14532 N N . TYR C 1 298 ? 27.73600 10.13300 35.44400 1.000 57.61000 475 TYR C N 1
ATOM 14533 C CA . TYR C 1 298 ? 26.47400 9.64900 34.90500 1.000 59.75000 475 TYR C CA 1
ATOM 14534 C C . TYR C 1 298 ? 26.62200 8.76800 33.67400 1.000 63.47000 475 TYR C C 1
ATOM 14535 O O . TYR C 1 298 ? 25.64900 8.10300 33.29700 1.000 67.78000 475 TYR C O 1
ATOM 14553 N N . GLY C 1 299 ? 27.78900 8.73900 33.04600 1.000 64.22000 476 GLY C N 1
ATOM 14554 C CA . GLY C 1 299 ? 27.99000 7.93400 31.85400 1.000 65.17000 476 GLY C CA 1
ATOM 14555 C C . GLY C 1 299 ? 27.76400 8.71400 30.57800 1.000 64.78000 476 GLY C C 1
ATOM 14556 O O . GLY C 1 299 ? 28.57800 8.66200 29.65500 1.000 66.37000 476 GLY C O 1
ATOM 14560 N N . LYS C 1 300 ? 26.65400 9.44200 30.51500 1.000 64.80000 477 LYS C N 1
ATOM 14561 C CA . LYS C 1 300 ? 26.34900 10.25700 29.35400 1.000 63.80000 477 LYS C CA 1
ATOM 14562 C C . LYS C 1 300 ? 27.19200 11.52800 29.35700 1.000 60.65000 477 LYS C C 1
ATOM 14563 O O . LYS C 1 300 ? 27.69800 11.97200 30.39200 1.000 58.43000 477 LYS C O 1
ATOM 14582 N N . SER C 1 301 ? 27.33000 12.12200 28.17600 1.000 61.18000 478 SER C N 1
ATOM 14583 C CA . SER C 1 301 ? 27.94000 13.43700 28.06500 1.000 53.99000 478 SER C CA 1
ATOM 14584 C C . SER C 1 301 ? 26.89700 14.51500 28.33100 1.000 52.55000 478 SER C C 1
ATOM 14585 O O . SER C 1 301 ? 25.72000 14.36500 27.98500 1.000 51.81000 478 SER C O 1
ATOM 14593 N N . LEU C 1 302 ? 27.33400 15.60400 28.96200 1.000 41.88000 479 LEU C N 1
ATOM 14594 C CA . LEU C 1 302 ? 26.43400 16.73400 29.16300 1.000 51.08000 479 LEU C CA 1
ATOM 14595 C C . LEU C 1 302 ? 25.85600 17.20300 27.83300 1.000 49.14000 479 LEU C C 1
ATOM 14596 O O . LEU C 1 302 ? 24.66000 17.50300 27.73500 1.000 45.58000 479 LEU C O 1
ATOM 14612 N N . TYR C 1 303 ? 26.69100 17.26100 26.79500 1.000 48.44000 480 TYR C N 1
ATOM 14613 C CA . TYR C 1 303 ? 26.20400 17.60700 25.46500 1.000 58.94000 480 TYR C CA 1
ATOM 14614 C C . TYR C 1 303 ? 25.01700 16.73500 25.07800 1.000 57.77000 480 TYR C C 1
ATOM 14615 O O . TYR C 1 303 ? 23.99700 17.22900 24.58400 1.000 53.72000 480 TYR C O 1
ATOM 14633 N N . HIS C 1 304 ? 25.13500 15.42500 25.30700 1.000 53.63000 481 HIS C N 1
ATOM 14634 C CA . HIS C 1 304 ? 24.06200 14.50700 24.93900 1.000 51.18000 481 HIS C CA 1
ATOM 14635 C C . HIS C 1 304 ? 22.76700 14.84800 25.66500 1.000 52.66000 481 HIS C C 1
ATOM 14636 O O . HIS C 1 304 ? 21.68900 14.85600 25.05800 1.000 52.63000 481 HIS C O 1
ATOM 14650 N N . ASP C 1 305 ? 22.84900 15.13600 26.96500 1.000 55.06000 482 ASP C N 1
ATOM 14651 C CA . ASP C 1 305 ? 21.63500 15.29900 27.75600 1.000 55.15000 482 ASP C CA 1
ATOM 14652 C C . ASP C 1 305 ? 20.92200 16.60900 27.44600 1.000 51.21000 482 ASP C C 1
ATOM 14653 O O . ASP C 1 305 ? 19.68700 16.65900 27.47400 1.000 51.00000 482 ASP C O 1
ATOM 14662 N N . ILE C 1 306 ? 21.66700 17.67500 27.15000 1.000 51.04000 483 ILE C N 1
ATOM 14663 C CA . ILE C 1 306 ? 21.02400 18.91700 26.73100 1.000 55.97000 483 ILE C CA 1
ATOM 14664 C C . ILE C 1 306 ? 20.24900 18.68700 25.44100 1.000 54.05000 483 ILE C C 1
ATOM 14665 O O . ILE C 1 306 ? 19.08000 19.07200 25.31600 1.000 53.34000 483 ILE C O 1
ATOM 14681 N N . THR C 1 307 ? 20.89600 18.05000 24.46200 1.000 51.05000 484 THR C N 1
ATOM 14682 C CA . THR C 1 307 ? 20.22400 17.72400 23.20900 1.000 55.23000 484 THR C CA 1
ATOM 14683 C C . THR C 1 307 ? 18.94200 16.94100 23.46100 1.000 56.59000 484 THR C C 1
ATOM 14684 O O . THR C 1 307 ? 17.93800 17.13400 22.76600 1.000 52.53000 484 THR C O 1
ATOM 14695 N N . GLY C 1 308 ? 18.95500 16.05600 24.45900 1.000 53.36000 485 GLY C N 1
ATOM 14696 C CA . GLY C 1 308 ? 17.79300 15.22400 24.70900 1.000 50.47000 485 GLY C CA 1
ATOM 14697 C C . GLY C 1 308 ? 16.62800 15.97600 25.31900 1.000 51.39000 485 GLY C C 1
ATOM 14698 O O . GLY C 1 308 ? 15.46800 15.63000 25.07400 1.000 53.48000 485 GLY C O 1
ATOM 14702 N N . ASP C 1 309 ? 16.90700 17.01200 26.10600 1.000 58.46000 486 ASP C N 1
ATOM 14703 C CA . ASP C 1 309 ? 15.87600 17.66100 26.90300 1.000 59.57000 486 ASP C CA 1
ATOM 14704 C C . ASP C 1 309 ? 15.51500 19.06300 26.43200 1.000 56.59000 486 ASP C C 1
ATOM 14705 O O . ASP C 1 309 ? 14.58200 19.65900 26.98400 1.000 57.24000 486 ASP C O 1
ATOM 14714 N N . THR C 1 310 ? 16.21000 19.60400 25.43600 1.000 50.21000 487 THR C N 1
ATOM 14715 C CA . THR C 1 310 ? 15.92000 20.93000 24.91200 1.000 60.63000 487 THR C CA 1
ATOM 14716 C C . THR C 1 310 ? 15.80500 20.86200 23.39400 1.000 58.52000 487 THR C C 1
ATOM 14717 O O . THR C 1 310 ? 16.17000 19.86500 22.76600 1.000 60.14000 487 THR C O 1
ATOM 14728 N N . SER C 1 311 ? 15.29700 21.94500 22.80300 1.000 60.10000 488 SER C N 1
ATOM 14729 C CA . SER C 1 311 ? 15.04500 21.98300 21.36900 1.000 60.77000 488 SER C CA 1
ATOM 14730 C C . SER C 1 311 ? 15.13600 23.41800 20.86600 1.000 62.41000 488 SER C C 1
ATOM 14731 O O . SER C 1 311 ? 15.24000 24.37100 21.64300 1.000 54.27000 488 SER C O 1
ATOM 14739 N N . GLY C 1 312 ? 15.08600 23.55900 19.54000 1.000 59.84000 489 GLY C N 1
ATOM 14740 C CA . GLY C 1 312 ? 15.04300 24.86700 18.91700 1.000 57.49000 489 GLY C CA 1
ATOM 14741 C C . GLY C 1 312 ? 16.35500 25.63000 19.03000 1.000 53.73000 489 GLY C C 1
ATOM 14742 O O . GLY C 1 312 ? 17.43000 25.07100 19.26100 1.000 53.52000 489 GLY C O 1
ATOM 14746 N N . ASP C 1 313 ? 16.24500 26.94800 18.84200 1.000 53.85000 490 ASP C N 1
ATOM 14747 C CA . ASP C 1 313 ? 17.40000 27.81800 19.03000 1.000 57.98000 490 ASP C CA 1
ATOM 14748 C C . ASP C 1 313 ? 17.87500 27.79200 20.47600 1.000 54.10000 490 ASP C C 1
ATOM 14749 O O . ASP C 1 313 ? 19.07700 27.92000 20.74000 1.000 52.12000 490 ASP C O 1
ATOM 14758 N N . TYR C 1 314 ? 16.95000 27.62100 21.42100 1.000 53.68000 491 TYR C N 1
ATOM 14759 C CA . TYR C 1 314 ? 17.32600 27.47900 22.82300 1.000 51.35000 491 TYR C CA 1
ATOM 14760 C C . TYR C 1 314 ? 18.36800 26.38200 23.00100 1.000 51.74000 491 TYR C C 1
ATOM 14761 O O . TYR C 1 314 ? 19.39400 26.58200 23.66200 1.000 50.27000 491 TYR C O 1
ATOM 14779 N N . ARG C 1 315 ? 18.12700 25.21100 22.40300 1.000 54.60000 492 ARG C N 1
ATOM 14780 C CA . ARG C 1 315 ? 19.11900 24.14200 22.46100 1.000 53.55000 492 ARG C CA 1
ATOM 14781 C C . ARG C 1 315 ? 20.41700 24.56200 21.78200 1.000 54.21000 492 ARG C C 1
ATOM 14782 O O . ARG C 1 315 ? 21.51000 24.31100 22.30700 1.000 46.94000 492 ARG C O 1
ATOM 14803 N N . LYS C 1 316 ? 20.31800 25.19600 20.61100 1.000 56.82000 493 LYS C N 1
ATOM 14804 C CA . LYS C 1 316 ? 21.51400 25.51400 19.83900 1.000 50.50000 493 LYS C CA 1
ATOM 14805 C C . LYS C 1 316 ? 22.49000 26.36200 20.64500 1.000 52.98000 493 LYS C C 1
ATOM 14806 O O . LYS C 1 316 ? 23.70100 26.11400 20.62100 1.000 51.56000 493 LYS C O 1
ATOM 14825 N N . ILE C 1 317 ? 21.98600 27.36700 21.36400 1.000 51.37000 494 ILE C N 1
ATOM 14826 C CA . ILE C 1 317 ? 22.87900 28.24100 22.11700 1.000 49.54000 494 ILE C CA 1
ATOM 14827 C C . ILE C 1 317 ? 23.43800 27.51400 23.33400 1.000 47.65000 494 ILE C C 1
ATOM 14828 O O . ILE C 1 317 ? 24.60300 27.70400 23.70600 1.000 47.38000 494 ILE C O 1
ATOM 14844 N N . LEU C 1 318 ? 22.62700 26.66500 23.97100 1.000 47.64000 495 LEU C N 1
ATOM 14845 C CA . LEU C 1 318 ? 23.12500 25.88300 25.09900 1.000 54.22000 495 LEU C CA 1
ATOM 14846 C C . LEU C 1 318 ? 24.24800 24.95000 24.66800 1.000 53.45000 495 LEU C C 1
ATOM 14847 O O . LEU C 1 318 ? 25.24300 24.78900 25.38700 1.000 40.23000 495 LEU C O 1
ATOM 14863 N N . LEU C 1 319 ? 24.10000 24.31400 23.50200 1.000 50.49000 496 LEU C N 1
ATOM 14864 C CA . LEU C 1 319 ? 25.15600 23.44000 23.00800 1.000 49.45000 496 LEU C CA 1
ATOM 14865 C C . LEU C 1 319 ? 26.37100 24.24000 22.56400 1.000 47.95000 496 LEU C C 1
ATOM 14866 O O . LEU C 1 319 ? 27.50600 23.77600 22.71800 1.000 47.27000 496 LEU C O 1
ATOM 14882 N N . LYS C 1 320 ? 26.15700 25.43700 22.01600 1.000 49.25000 497 LYS C N 1
ATOM 14883 C CA . LYS C 1 320 ? 27.28400 26.26800 21.61100 1.000 53.60000 497 LYS C CA 1
ATOM 14884 C C . LYS C 1 320 ? 28.09300 26.71200 22.82300 1.000 43.47000 497 LYS C C 1
ATOM 14885 O O . LYS C 1 320 ? 29.32500 26.79000 22.76000 1.000 42.66000 497 LYS C O 1
ATOM 14904 N N . ILE C 1 321 ? 27.41700 26.99800 23.93700 1.000 50.03000 498 ILE C N 1
ATOM 14905 C CA . ILE C 1 321 ? 28.12700 27.27200 25.18200 1.000 51.36000 498 ILE C CA 1
ATOM 14906 C C . ILE C 1 321 ? 28.77600 26.00000 25.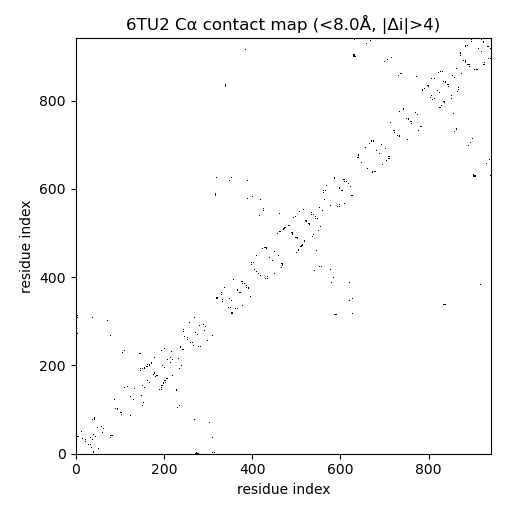71100 1.000 54.44000 498 ILE C C 1
ATOM 14907 O O . ILE C 1 321 ? 29.91000 26.02500 26.20700 1.000 53.80000 498 ILE C O 1
ATOM 14923 N N . CYS C 1 322 ? 28.06700 24.87100 25.62300 1.000 48.68000 499 CYS C N 1
ATOM 14924 C CA . CYS C 1 322 ? 28.62900 23.60400 26.08200 1.000 48.58000 499 CYS C CA 1
ATOM 14925 C C . CYS C 1 322 ? 29.90300 23.26800 25.31800 1.000 51.77000 499 CYS C C 1
ATOM 14926 O O . CYS C 1 322 ? 30.93800 22.95600 25.91900 1.000 49.84000 499 CYS C O 1
ATOM 14934 N N . GLY C 1 323 ? 29.84800 23.33400 23.98600 1.000 50.06000 500 GLY C N 1
ATOM 14935 C CA . GLY C 1 323 ? 31.02400 23.02100 23.19300 1.000 48.39000 500 GLY C CA 1
ATOM 14936 C C . GLY C 1 323 ? 32.09700 24.08800 23.29200 1.000 53.51000 500 GLY C C 1
ATOM 14937 O O . GLY C 1 323 ? 33.28900 23.77700 23.37500 1.000 53.36000 500 GLY C O 1
ATOM 14941 N N . GLY C 1 324 ? 31.69300 25.35600 23.28100 1.000 56.65000 501 GLY C N 1
ATOM 14942 C CA . GLY C 1 324 ? 32.64200 26.44400 23.38900 1.000 51.67000 501 GLY C CA 1
ATOM 14943 C C . GLY C 1 324 ? 33.34000 26.72800 22.07100 1.000 51.34000 501 GLY C C 1
ATOM 14944 O O . GLY C 1 324 ? 32.92100 26.28700 20.99500 1.000 58.35000 501 GLY C O 1
ATOM 14948 N N . ASN C 1 325 ? 34.43100 27.48100 22.16900 1.000 51.93000 502 ASN C N 1
ATOM 14949 C CA . ASN C 1 325 ? 35.21600 27.85400 20.99600 1.000 56.57000 502 ASN C CA 1
ATOM 14950 C C . ASN C 1 325 ? 36.71000 27.71100 21.27100 1.000 59.69000 502 ASN C C 1
ATOM 14951 O O . ASN C 1 325 ? 37.53300 28.38700 20.65300 1.000 60.32000 502 ASN C O 1
#

B-factor: mean 53.51, std 12.77, range [24.04, 112.27]

Sequence (942 aa):
RGTITDASGFDPLRDAEVLRKAMKGFGTDEQAIIDCLGSRSNKQRQQILLSFKTAYGKDLIKDLKSELSGNFEKTILALMKTPVLFDVYEIKEAIKGAGTDEACLIEILASRSNEHIRELNRAYKTEFKKTLEEAIRSDTSGHFQRLLISLSQGNRDESTNVDMSLVQRDVQELYAAGENRLGTDESKFNAILCSRSRAHLVAVFNEYQRMTGRDIEKSICREMSGDLEQGMLAVVKCLKNTPAFFAERLNKAMRGAGTKDRTLIRIMVSRSELDLLDIRAEYKRMYGKSLYHDITGDTSGDYRKILLKICGGNRGTITDASGFDPLRDAEVLRKAMKGFGTDEQAIIDCLGSRSNKQRQQILLSFKTAYGKDLIKDLKSELSGNFEKTILALMKTPVLFDVYEIKEAIKGAGTDEACLIEILASRSNEHIRELNRAYKTEFKKTLEEAIRSDTSGHFQRLLISLSQGNRDESTNVDMSLVQRDVQELYAAGENRLGTDESKFNAILCSRSRAHLVAVFNEYQRMTGRDIEKSICREMSGDLEQGMLAVVKCLKNTPAFFAERLNKAMRGAGTKDRTLIRIMVSRSELDLLDIRAEYKRMYGKSLYHDITGDTSGDYRKILLKICGGNRGTITDASGFDPLRDAEVLRKAMKGFGTDEQAIIDCLGSRSNKQRQQILLSFKTAYGKDLIKDLKSELSGNFEKTILALMKTPVLFDVYEIKEAIKGAGTDEACLIEILASRSNEHIRELNRAYKTEFKKTLEEAIRSDTSGHFQRLLISLSQGNRDESTNVDMSLVQRDVQELYAAGENRLGTDESKFNAILCSRSRAHLVAVFNEYQRMTGRDIEKSICREMSGDLEQGMLAVVKCLKNTPAFFAERLNKAMRGAGTKDRTLIRIMVSRSELDLLDIRAEYKRMYGKSLYHDITGDTSGDYRKILLKICGGN

Solvent-accessible surface area: 43020 Å² total; per-residue (Å²): 210,23,12,7,86,67,26,110,78,62,45,29,95,51,9,0,67,55,0,54,133,6,9,123,57,205,50,43,70,55,76,23,0,4,71,8,0,0,21,42,4,14,134,11,5,49,91,0,38,110,15,0,91,104,53,79,65,76,47,0,50,144,15,0,106,92,58,12,85,47,55,15,17,104,0,0,24,7,0,3,64,42,76,30,59,9,3,0,88,19,0,74,84,3,24,146,64,113,55,38,44,52,44,0,0,11,6,0,3,15,20,22,67,19,117,33,5,92,64,0,44,135,18,4,121,116,79,30,209,91,49,1,54,88,3,0,122,71,37,8,86,55,58,15,32,130,0,0,28,36,16,2,90,3,116,45,74,126,44,110,114,60,64,106,83,78,0,72,103,0,2,87,53,1,70,57,6,0,52,89,116,176,39,26,49,39,53,67,1,21,51,3,0,13,54,60,4,119,23,14,0,41,18,0,6,104,19,1,81,158,83,40,62,67,34,0,31,111,0,0,57,109,44,10,91,52,54,22,30,86,0,1,16,4,2,0,54,12,14,70,47,25,24,14,8,0,0,36,45,0,15,68,2,5,105,49,112,51,42,111,41,73,19,0,12,2,0,0,14,22,14,4,75,97,14,0,86,45,0,74,66,27,0,106,168,69,70,41,83,38,2,64,64,31,0,31,70,48,12,73,51,48,22,75,104,0,0,21,53,0,0,44,5,109,165,26,9,8,83,64,26,110,81,60,66,33,100,163,8,0,66,55,0,50,133,9,10,87,15,43,47,38,71,34,70,24,0,2,72,8,0,0,20,40,4,15,136,11,4,52,92,0,35,107,20,0,88,107,51,72,68,78,53,0,50,150,19,0,122,93,56,14,61,39,49,15,24,99,0,0,24,6,0,5,66,43,78,28,58,11,3,0,86,18,0,65,79,4,17,126,76,104,53,33,41,51,38,0,0,10,2,0,4,16,18,23,69,21,123,34,5,97,67,0,45,142,16,4,130,108,80,32,202,94,48,1,53,89,3,0,120,66,50,16,88,54,54,15,32,127,1,1,28,35,17,2,93,2,117,47,72,137,49,109,105,64,69,103,86,51,0,82,129,0,4,98,41,0,67,35,3,0,47,90,116,171,55,27,47,40,49,61,0,23,49,4,0,14,55,61,4,121,26,8,0,47,24,0,8,96,30,0,86,173,99,30,63,85,33,0,30,108,0,0,63,98,40,11,90,52,52,21,27,76,1,1,16,4,2,0,45,11,15,68,57,27,25,17,9,0,0,35,37,0,16,54,0,8,140,31,61,49,38,94,39,77,10,0,9,1,0,0,13,21,15,5,77,94,16,0,60,36,0,79,51,23,0,98,176,82,58,48,114,42,2,109,110,20,0,54,66,45,11,33,52,36,25,71,104,0,0,22,54,0,0,44,12,84,211,21,10,4,74,69,27,119,61,59,50,37,101,138,5,0,58,61,0,86,107,8,14,154,55,206,47,35,69,56,64,25,0,5,72,8,0,0,20,36,6,16,134,10,3,54,87,0,32,115,15,0,102,105,52,67,64,73,52,1,51,139,21,1,124,87,58,9,80,52,58,15,31,111,0,0,20,5,0,4,67,40,80,28,58,11,4,0,83,14,0,62,75,3,18,143,56,119,54,29,44,52,42,0,0,11,4,0,3,14,18,24,67,23,127,34,6,96,58,0,45,155,16,6,131,114,78,32,204,99,42,0,60,91,2,0,120,64,51,16,86,54,58,15,35,128,0,1,27,34,18,2,90,2,114,43,75,123,43,117,121,55,79,98,81,62,0,88,157,0,1,100,45,0,44,55,6,0,46,91,118,172,48,31,49,44,47,75,0,23,53,4,0,16,55,61,5,117,31,10,0,30,19,0,0,50,29,0,56,136,60,14,63,61,31,0,38,105,0,0,58,139,47,9,90,52,59,20,28,81,1,1,18,4,3,0,50,10,16,29,45,29,25,13,9,0,0,33,57,0,14,72,3,10,134,60,114,52,40,121,35,66,17,0,10,2,0,0,14,23,13,2,72,95,15,0,83,56,0,80,62,27,1,92,123,67,70,56,110,42,2,80,103,18,0,50,67,38,11,73,48,42,22,56,80,0,0,21,52,0,1,42,15,83

Radius of gyration: 34.15 Å; Cα contacts (8 Å, |Δi|>4): 1260; chains: 3; bounding box: 59×91×95 Å